Protein AF-A0A0D7AM71-F1 (afdb_monomer_lite)

pLDDT: mean 70.45, std 25.24, range [25.83, 98.56]

Structure (mmCIF, N/CA/C/O backbone):
data_AF-A0A0D7AM71-F1
#
_entry.id   AF-A0A0D7AM71-F1
#
loop_
_atom_site.group_PDB
_atom_site.id
_atom_site.type_symbol
_atom_site.label_atom_id
_atom_site.label_alt_id
_atom_site.label_comp_id
_atom_site.label_asym_id
_atom_site.label_entity_id
_atom_site.label_seq_id
_atom_site.pdbx_PDB_ins_code
_atom_site.Cartn_x
_atom_site.Cartn_y
_atom_site.Cartn_z
_atom_site.occupancy
_atom_site.B_iso_or_equiv
_atom_site.auth_seq_id
_atom_site.auth_comp_id
_atom_site.auth_asym_id
_atom_site.auth_atom_id
_atom_site.pdbx_PDB_model_num
ATOM 1 N N . MET A 1 1 ? 23.893 12.866 -11.734 1.00 45.88 1 MET A N 1
ATOM 2 C CA . MET A 1 1 ? 22.829 13.864 -11.457 1.00 45.88 1 MET A CA 1
ATOM 3 C C . MET A 1 1 ? 23.334 15.304 -11.292 1.00 45.88 1 MET A C 1
ATOM 5 O O . MET A 1 1 ? 22.646 16.195 -11.769 1.00 45.88 1 MET A O 1
ATOM 9 N N . SER A 1 2 ? 24.512 15.561 -10.697 1.00 56.38 2 SER A N 1
ATOM 10 C CA . SER A 1 2 ? 25.060 16.931 -10.528 1.00 56.38 2 SER A CA 1
ATOM 11 C C . SER A 1 2 ? 25.182 17.722 -11.848 1.00 56.38 2 SER A C 1
ATOM 13 O O . SER A 1 2 ? 24.700 18.847 -11.938 1.00 56.38 2 SER A O 1
ATOM 15 N N . PHE A 1 3 ? 25.689 17.085 -12.912 1.00 68.69 3 PHE A N 1
ATOM 16 C CA . PHE A 1 3 ? 25.849 17.704 -14.238 1.00 68.69 3 PHE A CA 1
ATOM 17 C C . PHE A 1 3 ? 24.522 18.183 -14.852 1.00 68.69 3 PHE A C 1
ATOM 19 O O . PHE A 1 3 ? 24.426 19.297 -15.355 1.00 68.69 3 PHE A O 1
ATOM 26 N N . TYR A 1 4 ? 23.470 17.367 -14.759 1.00 53.41 4 TYR A N 1
ATOM 27 C CA . TYR A 1 4 ? 22.149 17.713 -15.289 1.00 53.41 4 TYR A CA 1
ATOM 28 C C . TYR A 1 4 ? 21.504 18.859 -14.498 1.00 53.41 4 TYR A C 1
ATOM 30 O O . TYR A 1 4 ? 20.874 19.746 -15.071 1.00 53.41 4 TYR A O 1
ATOM 38 N N . ASN A 1 5 ? 21.715 18.887 -13.179 1.00 61.94 5 ASN A N 1
ATOM 39 C CA . ASN A 1 5 ? 21.209 19.968 -12.344 1.00 61.94 5 ASN A CA 1
ATOM 40 C C . ASN A 1 5 ? 21.908 21.304 -12.652 1.00 61.94 5 ASN A C 1
ATOM 42 O O . ASN A 1 5 ? 21.242 22.324 -12.802 1.00 61.94 5 ASN A O 1
ATOM 46 N N . HIS A 1 6 ? 23.235 21.291 -12.818 1.00 75.56 6 HIS A N 1
ATOM 47 C CA . HIS A 1 6 ? 24.020 22.501 -13.081 1.00 75.56 6 HIS A CA 1
ATOM 48 C C . HIS A 1 6 ? 23.915 23.022 -14.517 1.00 75.56 6 HIS A C 1
ATOM 50 O O . HIS A 1 6 ? 23.857 24.231 -14.711 1.00 75.56 6 HIS A O 1
ATOM 56 N N . HIS A 1 7 ? 23.873 22.146 -15.523 1.00 68.56 7 HIS A N 1
ATOM 57 C CA . HIS A 1 7 ? 23.941 22.583 -16.922 1.00 68.56 7 HIS A CA 1
ATOM 58 C C . HIS A 1 7 ? 22.599 22.597 -17.645 1.00 68.56 7 HIS A C 1
ATOM 60 O O . HIS A 1 7 ? 22.483 23.266 -18.666 1.00 68.56 7 HIS A O 1
ATOM 66 N N . VAL A 1 8 ? 21.585 21.893 -17.135 1.00 64.81 8 VAL A N 1
ATOM 67 C CA . VAL A 1 8 ? 20.275 21.809 -17.797 1.00 64.81 8 VAL A CA 1
ATOM 68 C C . VAL A 1 8 ? 19.188 22.447 -16.938 1.00 64.81 8 VAL A C 1
ATOM 70 O O . VAL A 1 8 ? 18.499 23.358 -17.393 1.00 64.81 8 VAL A O 1
ATOM 73 N N . LEU A 1 9 ? 19.054 22.038 -15.673 1.00 59.69 9 LEU A N 1
ATOM 74 C CA . LEU A 1 9 ? 17.962 22.527 -14.825 1.00 59.69 9 LEU A CA 1
ATOM 75 C C . LEU A 1 9 ? 18.172 23.969 -14.349 1.00 59.69 9 LEU A C 1
ATOM 77 O O . LEU A 1 9 ? 17.258 24.783 -14.482 1.00 59.69 9 LEU A O 1
ATOM 81 N N . GLN A 1 10 ? 19.355 24.306 -13.827 1.00 69.75 10 GLN A N 1
ATOM 82 C CA . GLN A 1 10 ? 19.637 25.646 -13.302 1.00 69.75 10 GLN A CA 1
ATOM 83 C C . GLN A 1 10 ? 19.592 26.779 -14.336 1.00 69.75 10 GLN A C 1
ATOM 85 O O . GLN A 1 10 ? 18.996 27.806 -14.013 1.00 69.75 10 GLN A O 1
ATOM 90 N N . PRO A 1 11 ? 20.170 26.649 -15.543 1.00 77.38 11 PRO A N 1
ATOM 91 C CA . PRO A 1 11 ? 20.173 27.757 -16.496 1.00 77.38 11 PRO A CA 1
ATOM 92 C C . PRO A 1 11 ? 18.911 27.832 -17.363 1.00 77.38 11 PRO A C 1
ATOM 94 O O . PRO A 1 11 ? 18.554 28.928 -17.788 1.00 7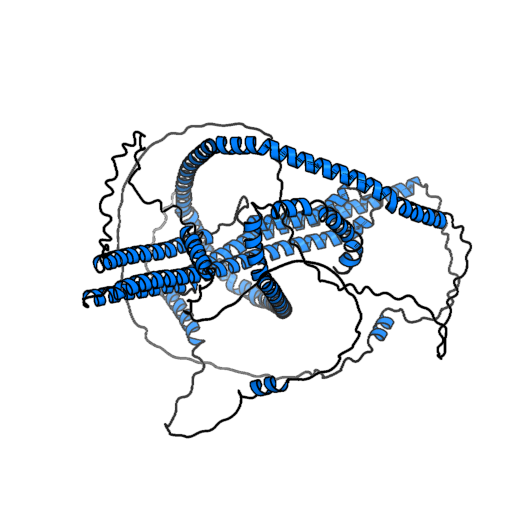7.38 11 PRO A O 1
ATOM 97 N N . TYR A 1 12 ? 18.214 26.716 -17.615 1.00 61.53 12 TYR A N 1
ATOM 98 C CA . TYR A 1 12 ? 17.137 26.698 -18.618 1.00 61.53 12 TYR A CA 1
ATOM 99 C C . TYR A 1 12 ? 15.744 26.404 -18.064 1.00 61.53 12 TYR A C 1
ATOM 101 O O . TYR A 1 12 ? 14.770 26.920 -18.601 1.00 61.53 12 TYR A O 1
ATOM 109 N N . VAL A 1 13 ? 15.619 25.605 -17.000 1.00 62.09 13 VAL A N 1
ATOM 110 C CA . VAL A 1 13 ? 14.302 25.153 -16.506 1.00 62.09 13 VAL A CA 1
ATOM 111 C C . VAL A 1 13 ? 13.853 25.950 -15.284 1.00 62.09 13 VAL A C 1
ATOM 113 O O . VAL A 1 13 ? 12.705 26.387 -15.204 1.00 62.09 13 VAL A O 1
ATOM 116 N N . LEU A 1 14 ? 14.764 26.193 -14.343 1.00 63.38 14 LEU A N 1
ATOM 117 C CA . LEU A 1 14 ? 14.470 26.917 -13.109 1.00 63.38 14 LEU A CA 1
ATOM 118 C C . LEU A 1 14 ? 14.216 28.423 -13.304 1.00 63.38 14 LEU A C 1
ATOM 120 O O . LEU A 1 14 ? 13.347 28.938 -12.602 1.00 63.38 14 LEU A O 1
ATOM 124 N N . PRO A 1 15 ? 14.877 29.156 -14.223 1.00 78.75 15 PRO A N 1
ATOM 125 C CA . PRO A 1 15 ? 14.613 30.585 -14.390 1.00 78.75 15 PRO A CA 1
ATOM 126 C C . PRO A 1 15 ? 13.215 30.893 -14.951 1.00 78.75 15 PRO A C 1
ATOM 128 O O . PRO A 1 15 ? 12.550 31.751 -14.372 1.00 78.75 15 PRO A O 1
ATOM 131 N N . PRO A 1 16 ? 12.689 30.175 -15.970 1.00 62.00 16 PRO A N 1
ATOM 132 C CA . PRO A 1 16 ? 11.300 30.334 -16.399 1.00 62.00 16 PRO A CA 1
ATOM 133 C C . PRO A 1 16 ? 10.302 30.008 -15.289 1.00 62.00 16 PRO A C 1
ATOM 135 O O . PRO A 1 16 ? 9.353 30.758 -15.092 1.00 62.00 16 PRO A O 1
ATOM 138 N N . LEU A 1 17 ? 10.546 28.948 -14.511 1.00 59.59 17 LEU A N 1
ATOM 139 C CA . LEU A 1 17 ? 9.709 28.587 -13.362 1.00 59.59 17 LEU A CA 1
ATOM 140 C C . LEU A 1 17 ? 9.731 29.660 -12.267 1.00 59.59 17 LEU A C 1
ATOM 142 O O . LEU A 1 17 ? 8.675 30.034 -11.765 1.00 59.59 17 LEU A O 1
ATOM 146 N N . ARG A 1 18 ? 10.904 30.222 -11.952 1.00 72.19 18 ARG A N 1
ATOM 147 C CA . ARG A 1 18 ? 11.033 31.350 -11.016 1.00 72.19 18 ARG A CA 1
ATOM 148 C C . ARG A 1 18 ? 10.367 32.614 -11.553 1.00 72.19 18 ARG A C 1
ATOM 150 O O . ARG A 1 18 ? 9.728 33.320 -10.785 1.00 72.19 18 ARG A O 1
ATOM 157 N N . SER A 1 19 ? 10.446 32.872 -12.857 1.00 69.06 19 SER A N 1
ATOM 158 C CA . SER A 1 19 ? 9.758 34.008 -13.481 1.00 69.06 19 SER A CA 1
ATOM 159 C C . SER A 1 19 ? 8.236 33.819 -13.518 1.00 69.06 19 SER A C 1
ATOM 161 O O . SER A 1 19 ? 7.496 34.764 -13.270 1.00 69.06 19 SER A O 1
ATOM 163 N N . ALA A 1 20 ? 7.752 32.590 -13.733 1.00 61.34 20 ALA A N 1
ATOM 164 C CA . ALA A 1 20 ? 6.335 32.251 -13.651 1.00 61.34 20 ALA A CA 1
ATOM 165 C C . ALA A 1 20 ? 5.826 32.396 -12.213 1.00 61.34 20 ALA A C 1
ATOM 167 O O . ALA A 1 20 ? 4.767 32.975 -11.998 1.00 61.34 20 ALA A O 1
ATOM 168 N N . GLN A 1 21 ? 6.612 31.967 -11.222 1.00 67.19 21 GLN A N 1
ATOM 169 C CA . GLN A 1 21 ? 6.316 32.188 -9.809 1.00 67.19 21 GLN A CA 1
ATOM 170 C C . GLN A 1 21 ? 6.269 33.689 -9.477 1.00 67.19 21 GLN A C 1
ATOM 172 O O . GLN A 1 21 ? 5.303 34.138 -8.872 1.00 67.19 21 GLN A O 1
ATOM 177 N N . GLN A 1 22 ? 7.215 34.486 -9.986 1.00 70.69 22 GLN A N 1
ATOM 178 C CA . GLN A 1 22 ? 7.233 35.950 -9.844 1.00 70.69 22 GLN A CA 1
ATOM 179 C C . GLN A 1 22 ? 6.105 36.678 -10.594 1.00 70.69 22 GLN A C 1
ATOM 181 O O . GLN A 1 22 ? 5.838 37.834 -10.288 1.00 70.69 22 GLN A O 1
ATOM 186 N N . LEU A 1 23 ? 5.436 36.043 -11.560 1.00 66.00 23 LEU A N 1
ATOM 187 C CA . LEU A 1 23 ? 4.259 36.589 -12.254 1.00 66.00 23 LEU A CA 1
ATOM 188 C C . LEU A 1 23 ? 2.951 36.187 -11.561 1.00 66.00 23 LEU A C 1
ATOM 190 O O . LEU A 1 23 ? 2.046 37.011 -11.413 1.00 66.00 23 LEU A O 1
ATOM 194 N N . VAL A 1 24 ? 2.870 34.938 -11.099 1.00 63.31 24 VAL A N 1
ATOM 195 C CA . VAL A 1 24 ? 1.713 34.377 -10.386 1.00 63.31 24 VAL A CA 1
ATOM 196 C C . VAL A 1 24 ? 1.570 35.002 -8.997 1.00 63.31 24 VAL A C 1
ATOM 198 O O . VAL A 1 24 ? 0.466 35.363 -8.592 1.00 63.31 24 VAL A O 1
ATOM 201 N N . GLU A 1 25 ? 2.676 35.189 -8.282 1.00 61.00 25 GLU A N 1
ATOM 202 C CA . GLU A 1 25 ? 2.700 35.714 -6.916 1.00 61.00 25 GLU A CA 1
ATOM 203 C C . GLU A 1 25 ? 2.120 37.141 -6.779 1.00 61.00 25 GLU A C 1
ATOM 205 O O . GLU A 1 25 ? 1.305 37.347 -5.883 1.00 61.00 25 GLU A O 1
ATOM 210 N N . PRO A 1 26 ? 2.397 38.114 -7.670 1.00 73.56 26 PRO A N 1
ATOM 211 C CA . PRO A 1 26 ? 1.779 39.439 -7.601 1.00 73.56 26 PRO A CA 1
ATOM 212 C C . PRO A 1 26 ? 0.397 39.565 -8.259 1.00 73.56 26 PRO A C 1
ATOM 214 O O . PRO A 1 26 ? -0.240 40.591 -8.056 1.00 73.56 26 PRO A O 1
ATOM 217 N N . HIS A 1 27 ? -0.094 38.588 -9.036 1.00 64.31 27 HIS A N 1
ATOM 218 C CA . HIS A 1 27 ? -1.370 38.739 -9.775 1.00 64.31 27 HIS A CA 1
ATOM 219 C C . HIS A 1 27 ? -2.462 37.745 -9.358 1.00 64.31 27 HIS A C 1
ATOM 221 O O . HIS A 1 27 ? -3.643 38.085 -9.397 1.00 64.31 27 HIS A O 1
ATOM 227 N N . VAL A 1 28 ? -2.092 36.535 -8.933 1.00 62.12 28 VAL A N 1
ATOM 228 C CA . VAL A 1 28 ? -3.039 35.471 -8.554 1.00 62.12 28 VAL A CA 1
ATOM 229 C C . VAL A 1 28 ? -3.210 35.390 -7.041 1.00 62.12 28 VAL A C 1
ATOM 231 O O . VAL A 1 28 ? -4.323 35.188 -6.557 1.00 62.12 28 VAL A O 1
ATOM 234 N N . LEU A 1 29 ? -2.132 35.588 -6.273 1.00 62.62 29 LEU A N 1
ATOM 235 C CA . LEU A 1 29 ? -2.217 35.532 -4.814 1.00 62.62 29 LEU A CA 1
ATOM 236 C C . LEU A 1 29 ? -2.937 36.729 -4.182 1.00 62.62 29 LEU A C 1
ATOM 238 O O . LEU A 1 29 ? -3.625 36.483 -3.197 1.00 62.62 29 LEU A O 1
ATOM 242 N N . PRO A 1 30 ? -2.870 37.985 -4.674 1.00 83.25 30 PRO A N 1
ATOM 243 C CA . PRO A 1 30 ? -3.572 39.081 -4.007 1.00 83.25 30 PRO A CA 1
ATOM 244 C C . PRO A 1 30 ? -5.098 38.925 -3.990 1.00 83.25 30 PRO A C 1
ATOM 246 O O . PRO A 1 30 ? -5.659 39.115 -2.917 1.00 83.25 30 PRO A O 1
ATOM 249 N N . PRO A 1 31 ? -5.786 38.499 -5.071 1.00 71.25 31 PRO A N 1
ATOM 250 C CA . PRO A 1 31 ? -7.220 38.200 -5.016 1.00 71.25 31 PRO A CA 1
ATOM 251 C C . PRO A 1 31 ? -7.567 37.073 -4.036 1.00 71.25 31 PRO A C 1
ATOM 253 O O . PRO A 1 31 ? -8.568 37.160 -3.331 1.00 71.25 31 PRO A O 1
ATOM 256 N N . ILE A 1 32 ? -6.727 36.034 -3.952 1.00 64.62 32 ILE A N 1
ATOM 257 C CA . ILE A 1 32 ? -6.919 34.923 -3.008 1.00 64.62 32 ILE A CA 1
ATOM 258 C C . ILE A 1 32 ? -6.684 35.402 -1.573 1.00 64.62 32 ILE A C 1
ATOM 260 O O . ILE A 1 32 ? -7.505 35.133 -0.705 1.00 64.62 32 ILE A O 1
ATOM 264 N N . ARG A 1 33 ? -5.624 36.178 -1.321 1.00 81.69 33 ARG A N 1
ATOM 265 C CA . ARG A 1 33 ? -5.372 36.829 -0.027 1.00 81.69 33 ARG A CA 1
ATOM 266 C C . ARG A 1 33 ? -6.529 37.752 0.339 1.00 81.69 33 ARG A C 1
ATOM 268 O O . ARG A 1 33 ? -6.992 37.715 1.466 1.00 81.69 33 ARG A O 1
ATOM 275 N N . GLN A 1 34 ? -7.069 38.512 -0.608 1.00 85.56 34 GLN A N 1
ATOM 276 C CA . GLN A 1 34 ? -8.212 39.392 -0.379 1.00 85.56 34 GLN A CA 1
ATOM 277 C C . GLN A 1 34 ? -9.501 38.609 -0.080 1.00 85.56 34 GLN A C 1
ATOM 279 O O . GLN A 1 34 ? -10.270 39.022 0.785 1.00 85.56 34 GLN A O 1
ATOM 284 N N . ALA A 1 35 ? -9.713 37.456 -0.723 1.00 77.75 35 ALA A N 1
ATOM 285 C CA . ALA A 1 35 ? -10.808 36.539 -0.404 1.00 77.75 35 ALA A CA 1
ATOM 286 C C . ALA A 1 35 ? -10.631 35.874 0.975 1.00 77.75 35 ALA A C 1
ATOM 288 O O . ALA A 1 35 ? -11.604 35.720 1.710 1.00 77.75 35 ALA A O 1
ATOM 289 N N . LEU A 1 36 ? -9.397 35.534 1.357 1.00 75.31 36 LEU A N 1
ATOM 290 C CA . LEU A 1 36 ? -9.059 34.981 2.674 1.00 75.31 36 LEU A CA 1
ATOM 291 C C . LEU A 1 36 ? -9.162 36.032 3.793 1.00 75.31 36 LEU A C 1
ATOM 293 O O . LEU A 1 36 ? -9.570 35.702 4.904 1.00 75.31 36 LEU A O 1
ATOM 297 N N . HIS A 1 37 ? -8.873 37.300 3.491 1.00 80.75 37 HIS A N 1
ATOM 298 C CA . HIS A 1 37 ? -9.068 38.445 4.387 1.00 80.75 37 HIS A CA 1
ATOM 299 C C . HIS A 1 37 ? -10.509 38.976 4.391 1.00 80.75 37 HIS A C 1
ATOM 301 O O . HIS A 1 37 ? -10.809 39.933 5.108 1.00 80.75 37 HIS A O 1
ATOM 307 N N . HIS A 1 38 ? -11.423 38.382 3.618 1.00 92.00 38 HIS A N 1
ATOM 308 C CA . HIS A 1 38 ? -12.826 38.773 3.654 1.00 92.00 38 HIS A CA 1
ATOM 309 C C . HIS A 1 38 ? -13.405 38.482 5.053 1.00 92.00 38 HIS A C 1
ATOM 311 O O . HIS A 1 38 ? -13.197 37.382 5.571 1.00 92.00 38 HIS A O 1
ATOM 317 N N . PRO A 1 39 ? -14.169 39.403 5.672 1.00 88.12 39 PRO A N 1
ATOM 318 C CA . PRO A 1 39 ? -14.622 39.274 7.063 1.00 88.12 39 PRO A CA 1
ATOM 319 C C . PRO A 1 39 ? -15.439 38.004 7.354 1.00 88.12 39 PRO A C 1
ATOM 321 O O . PRO A 1 39 ? -15.466 37.543 8.490 1.00 88.12 39 PRO A O 1
ATOM 324 N N . SER A 1 40 ? -16.066 37.397 6.341 1.00 73.94 40 SER A N 1
ATOM 325 C CA . SER A 1 40 ? -16.788 36.122 6.490 1.00 73.94 40 SER A CA 1
ATOM 326 C C . SER A 1 40 ? -15.887 34.879 6.514 1.00 73.94 40 SER A C 1
ATOM 328 O O . SER A 1 40 ? -16.313 33.835 6.997 1.00 73.94 40 SER A O 1
ATOM 330 N N . VAL A 1 41 ? -14.670 34.962 5.969 1.00 74.19 41 VAL A N 1
ATOM 331 C CA . VAL A 1 41 ? -13.726 33.836 5.827 1.00 74.19 41 VAL A CA 1
ATOM 332 C C . VAL A 1 41 ? -12.571 33.968 6.823 1.00 74.19 41 VAL A C 1
ATOM 334 O O . VAL A 1 41 ? -12.089 32.969 7.358 1.00 74.19 41 VAL A O 1
ATOM 337 N N . HIS A 1 42 ? -12.197 35.205 7.155 1.00 88.38 42 HIS A N 1
ATOM 338 C CA . HIS A 1 42 ? -11.098 35.540 8.051 1.00 88.38 42 HIS A CA 1
ATOM 339 C C . HIS A 1 42 ? -11.092 34.791 9.403 1.00 88.38 42 HIS A C 1
ATOM 341 O O . HIS A 1 42 ? -10.029 34.268 9.746 1.00 88.38 42 HIS A O 1
ATOM 347 N N . PRO A 1 43 ? -12.203 34.643 10.161 1.00 84.94 43 PRO A N 1
ATOM 348 C CA . PRO A 1 43 ? -12.162 33.934 11.447 1.00 84.94 43 PRO A CA 1
ATOM 349 C C . PRO A 1 43 ? -11.856 32.434 11.309 1.00 84.94 43 PRO A C 1
ATOM 351 O O . PRO A 1 43 ? -11.303 31.829 12.226 1.00 84.94 43 PRO A O 1
ATOM 354 N N . TYR A 1 44 ? -12.174 31.821 10.165 1.00 77.31 44 TYR A N 1
ATOM 355 C CA . TYR A 1 44 ? -11.828 30.425 9.886 1.00 77.31 44 TYR A CA 1
ATOM 356 C C . TYR A 1 44 ? -10.362 30.283 9.470 1.00 77.31 44 TYR A C 1
ATOM 358 O O . TYR A 1 44 ? -9.687 29.352 9.906 1.00 77.31 44 TYR A O 1
ATOM 366 N N . VAL A 1 45 ? -9.852 31.242 8.690 1.00 81.94 45 VAL A N 1
ATOM 367 C CA . VAL A 1 45 ? -8.438 31.302 8.289 1.00 81.94 45 VAL A CA 1
ATOM 368 C C . VAL A 1 45 ? -7.545 31.534 9.501 1.00 81.94 45 VAL A C 1
ATOM 370 O O . VAL A 1 45 ? -6.559 30.832 9.660 1.00 81.94 45 VAL A O 1
ATOM 373 N N . GLN A 1 46 ? -7.933 32.426 10.412 1.00 86.06 46 GLN A N 1
ATOM 374 C CA . GLN A 1 46 ? -7.166 32.712 11.624 1.00 86.06 46 GLN A CA 1
ATOM 375 C C . GLN A 1 46 ? -7.070 31.485 12.547 1.00 86.06 46 GLN A C 1
ATOM 377 O O . GLN A 1 46 ? -6.008 31.202 13.098 1.00 86.06 46 GLN A O 1
ATOM 382 N N . LYS A 1 47 ? -8.155 30.705 12.674 1.00 79.94 47 LYS A N 1
ATOM 383 C CA . LYS A 1 47 ? -8.134 29.425 13.402 1.00 79.94 47 LYS A CA 1
ATOM 384 C C . LYS A 1 47 ? -7.204 28.408 12.736 1.00 79.94 47 LYS A C 1
ATOM 386 O O . LYS A 1 47 ? -6.462 27.722 13.432 1.00 79.94 47 LYS A O 1
ATOM 391 N N . ALA A 1 48 ? -7.222 28.325 11.405 1.00 72.25 48 ALA A N 1
ATOM 392 C CA . ALA A 1 48 ? -6.332 27.442 10.659 1.00 72.25 48 ALA A CA 1
ATOM 393 C C . ALA A 1 48 ? -4.859 27.875 10.778 1.00 72.25 48 ALA A C 1
ATOM 395 O O . ALA A 1 48 ? -4.004 27.033 11.034 1.00 72.25 48 ALA A O 1
ATOM 396 N N . GLU A 1 49 ? -4.562 29.171 10.674 1.00 82.00 49 GLU A N 1
ATOM 397 C CA . GLU A 1 49 ? -3.210 29.722 10.818 1.00 82.00 49 GLU A CA 1
ATOM 398 C C . GLU A 1 49 ? -2.633 29.484 12.214 1.00 82.00 49 GLU A C 1
ATOM 400 O O . GLU A 1 49 ? -1.472 29.101 12.314 1.00 82.00 49 GLU A O 1
ATOM 405 N N . MET A 1 50 ? -3.423 29.623 13.288 1.00 84.62 50 MET A N 1
ATOM 406 C CA . MET A 1 50 ? -2.955 29.303 14.646 1.00 84.62 50 MET A CA 1
ATOM 407 C C . MET A 1 50 ? -2.561 27.828 14.788 1.00 84.62 50 MET A C 1
ATOM 409 O O . MET A 1 50 ? -1.529 27.518 15.383 1.00 84.62 50 MET A O 1
ATOM 413 N N . VAL A 1 51 ? -3.357 26.916 14.221 1.00 76.38 51 VAL A N 1
ATOM 414 C CA . VAL A 1 51 ? -3.051 25.477 14.239 1.00 76.38 51 VAL A CA 1
ATOM 415 C C . VAL A 1 51 ? -1.808 25.184 13.403 1.00 76.38 51 VAL A C 1
ATOM 417 O O . VAL A 1 51 ? -0.931 24.452 13.856 1.00 76.38 51 VAL A O 1
ATOM 420 N N . VAL A 1 52 ? -1.693 25.783 12.216 1.00 77.94 52 VAL A N 1
ATOM 421 C CA . VAL A 1 52 ? -0.523 25.614 11.346 1.00 77.94 52 VAL A CA 1
ATOM 422 C C . VAL A 1 52 ? 0.738 26.133 12.034 1.00 77.94 52 VAL A C 1
ATOM 424 O O . VAL A 1 52 ? 1.694 25.374 12.150 1.00 77.94 52 VAL A O 1
ATOM 427 N N . HIS A 1 53 ? 0.729 27.347 12.590 1.00 86.56 53 HIS A N 1
ATOM 428 C CA . HIS A 1 53 ? 1.881 27.906 13.306 1.00 86.56 53 HIS A CA 1
ATOM 429 C C . HIS A 1 53 ? 2.296 27.073 14.522 1.00 86.56 53 HIS A C 1
ATOM 431 O O . HIS A 1 53 ? 3.485 26.983 14.829 1.00 86.56 53 HIS A O 1
ATOM 437 N N . HIS A 1 54 ? 1.333 26.460 15.216 1.00 83.75 54 HIS A N 1
ATOM 438 C CA . HIS A 1 54 ? 1.630 25.597 16.353 1.00 83.75 54 HIS A CA 1
ATOM 439 C C . HIS A 1 54 ? 2.222 24.249 15.918 1.00 83.75 54 HIS A C 1
ATOM 441 O O . HIS A 1 54 ? 3.117 23.737 16.579 1.00 83.75 54 HIS A O 1
ATOM 447 N N . VAL A 1 55 ? 1.756 23.675 14.802 1.00 69.69 55 VAL A N 1
ATOM 448 C CA . VAL A 1 55 ? 2.110 22.313 14.358 1.00 69.69 55 VAL A CA 1
ATOM 449 C C . VAL A 1 55 ? 3.342 22.280 13.441 1.00 69.69 55 VAL A C 1
ATOM 451 O O . VAL A 1 55 ? 4.122 21.325 13.490 1.00 69.69 55 VAL A O 1
ATOM 454 N N . GLU A 1 56 ? 3.560 23.321 12.638 1.00 84.00 56 GLU A N 1
ATOM 455 C CA . GLU A 1 56 ? 4.647 23.425 11.658 1.00 84.00 56 GLU A CA 1
ATOM 456 C C . GLU A 1 56 ? 6.045 23.099 12.223 1.00 84.00 56 GLU A C 1
ATOM 458 O O . GLU A 1 56 ? 6.709 22.228 11.649 1.00 84.00 56 GLU A O 1
ATOM 463 N N . PRO A 1 57 ? 6.514 23.672 13.354 1.00 84.44 57 PRO A N 1
ATOM 464 C CA . PRO A 1 57 ? 7.862 23.384 13.847 1.00 84.44 57 PRO A CA 1
ATOM 465 C C . PRO A 1 57 ? 8.049 21.919 14.267 1.00 84.44 57 PRO A C 1
ATOM 467 O O . PRO A 1 57 ? 9.156 21.387 14.153 1.00 84.44 57 PRO A O 1
ATOM 470 N N . TYR A 1 58 ? 6.988 21.240 14.713 1.00 76.44 58 TYR A N 1
ATOM 471 C CA . TYR A 1 58 ? 7.046 19.832 15.113 1.00 76.44 58 TYR A CA 1
ATOM 472 C C . TYR A 1 58 ? 7.057 18.899 13.905 1.00 76.44 58 TYR A C 1
ATOM 474 O O . TYR A 1 58 ? 7.836 17.946 13.877 1.00 76.44 58 TYR A O 1
ATOM 482 N N . VAL A 1 59 ? 6.251 19.201 12.884 1.00 68.44 59 VAL A N 1
ATOM 483 C CA . VAL A 1 59 ? 6.221 18.426 11.636 1.00 68.44 59 VAL A CA 1
ATOM 484 C C . VAL A 1 59 ? 7.540 18.575 10.884 1.00 68.44 59 VAL A C 1
ATOM 486 O O . VAL A 1 59 ? 8.134 17.569 10.498 1.00 68.44 59 VAL A O 1
ATOM 489 N N . VAL A 1 60 ? 8.056 19.801 10.742 1.00 83.06 60 VAL A N 1
ATOM 490 C CA . VAL A 1 60 ? 9.345 20.050 10.076 1.00 83.06 60 VAL A CA 1
ATOM 491 C C . VAL A 1 60 ? 10.483 19.345 10.819 1.00 83.06 60 VAL A C 1
ATOM 493 O O . VAL A 1 60 ? 11.297 18.664 10.193 1.00 83.06 60 VAL A O 1
ATOM 496 N N . ARG A 1 61 ? 10.516 19.420 12.158 1.00 80.75 61 ARG A N 1
ATOM 497 C CA . ARG A 1 61 ? 11.531 18.725 12.965 1.00 80.75 61 ARG A CA 1
ATOM 498 C C . ARG A 1 61 ? 11.405 17.200 12.866 1.00 80.75 61 ARG A C 1
ATOM 500 O O . ARG A 1 61 ? 12.425 16.528 12.740 1.00 80.75 61 ARG A O 1
ATOM 507 N N . GLY A 1 62 ? 10.187 16.658 12.864 1.00 73.75 62 GLY A N 1
ATOM 508 C CA . GLY A 1 62 ? 9.936 15.222 12.707 1.00 73.75 62 GLY A CA 1
ATOM 509 C C . GLY A 1 62 ? 10.355 14.683 11.336 1.00 73.75 62 GLY A C 1
ATOM 510 O O . GLY A 1 62 ? 10.985 13.627 11.245 1.00 73.75 62 GLY A O 1
ATOM 511 N N . VAL A 1 63 ? 10.076 15.428 10.263 1.00 69.69 63 VAL A N 1
ATOM 512 C CA . VAL A 1 63 ? 10.475 15.054 8.897 1.00 69.69 63 VAL A CA 1
ATOM 513 C C . VAL A 1 63 ? 11.995 15.116 8.726 1.00 69.69 63 VAL A C 1
ATOM 515 O O . VAL A 1 63 ? 12.575 14.193 8.158 1.00 69.69 63 VAL A O 1
ATOM 518 N N . LEU A 1 64 ? 12.663 16.149 9.251 1.00 84.00 64 LEU A N 1
ATOM 519 C CA . LEU A 1 64 ? 14.127 16.244 9.185 1.00 84.00 64 LEU A CA 1
ATOM 520 C C . LEU A 1 64 ? 14.806 15.104 9.957 1.00 84.00 64 LEU A C 1
ATOM 522 O O . LEU A 1 64 ? 15.683 14.435 9.413 1.00 84.00 64 LEU A O 1
ATOM 526 N N . TYR A 1 65 ? 14.350 14.818 11.180 1.00 83.06 65 TYR A N 1
ATOM 527 C CA . TYR A 1 65 ? 14.951 13.781 12.024 1.00 83.06 65 TYR A CA 1
ATOM 528 C C . TYR A 1 65 ? 14.745 12.369 11.456 1.00 83.06 65 TYR A C 1
ATOM 530 O O . TYR A 1 65 ? 15.666 11.552 11.430 1.00 83.06 65 TYR A O 1
ATOM 538 N N . SER A 1 66 ? 13.538 12.080 10.958 1.00 63.88 66 SER A N 1
ATOM 539 C CA . SER A 1 66 ? 13.229 10.777 10.356 1.00 63.88 66 SER A CA 1
ATOM 540 C C . SER A 1 66 ? 13.989 10.542 9.052 1.00 63.88 66 SER A C 1
ATOM 542 O O . SER A 1 66 ? 14.424 9.417 8.801 1.00 63.88 66 SER A O 1
ATOM 544 N N . ARG A 1 67 ? 14.208 11.592 8.252 1.00 76.75 67 ARG A N 1
ATOM 545 C CA . ARG A 1 67 ? 14.986 11.510 7.014 1.00 76.75 67 ARG A CA 1
ATOM 546 C C . ARG A 1 67 ? 16.461 11.220 7.281 1.00 76.75 67 ARG A C 1
ATOM 548 O O . ARG A 1 67 ? 16.990 10.273 6.710 1.00 76.75 67 ARG A O 1
ATOM 555 N N . GLU A 1 68 ? 17.102 11.957 8.187 1.00 84.44 68 GLU A N 1
ATOM 556 C CA . GLU A 1 68 ? 18.514 11.722 8.531 1.00 84.44 68 GLU A CA 1
ATOM 557 C C . GLU A 1 68 ? 18.745 10.330 9.129 1.00 84.44 68 GLU A C 1
ATOM 559 O O . GLU A 1 68 ? 19.737 9.665 8.816 1.00 84.44 68 GLU A O 1
ATOM 564 N N . PHE A 1 69 ? 17.815 9.860 9.964 1.00 81.38 69 PHE A N 1
ATOM 565 C CA . PHE A 1 69 ? 17.878 8.518 10.528 1.00 81.38 69 PHE A CA 1
ATOM 566 C C . PHE A 1 69 ? 17.716 7.439 9.449 1.00 81.38 69 PHE A C 1
ATOM 568 O O . PHE A 1 69 ? 18.511 6.499 9.396 1.00 81.38 69 PHE A O 1
ATOM 575 N N . ALA A 1 70 ? 16.730 7.585 8.558 1.00 68.88 70 ALA A N 1
ATOM 576 C CA . ALA A 1 70 ? 16.503 6.648 7.460 1.00 68.88 70 ALA A CA 1
ATOM 577 C C . ALA A 1 70 ? 17.701 6.584 6.499 1.00 68.88 70 ALA A C 1
ATOM 579 O O . ALA A 1 70 ? 18.131 5.487 6.135 1.00 68.88 70 ALA A O 1
ATOM 580 N N . ASP A 1 71 ? 18.279 7.735 6.147 1.00 82.94 71 ASP A N 1
ATOM 581 C CA . ASP A 1 71 ? 19.447 7.816 5.269 1.00 82.94 71 ASP A CA 1
ATOM 582 C C . ASP A 1 71 ? 20.683 7.176 5.925 1.00 82.94 71 ASP A C 1
ATOM 584 O O . ASP A 1 71 ? 21.421 6.438 5.268 1.00 82.94 71 ASP A O 1
ATOM 588 N N . ARG A 1 72 ? 20.875 7.358 7.240 1.00 86.62 72 ARG A N 1
ATOM 589 C CA . ARG A 1 72 ? 21.984 6.738 7.984 1.00 86.62 72 ARG A CA 1
ATOM 590 C C . ARG A 1 72 ? 21.829 5.220 8.104 1.00 86.62 72 ARG A C 1
ATOM 592 O O . ARG A 1 72 ? 22.796 4.495 7.885 1.00 86.62 72 ARG A O 1
ATOM 599 N N . VAL A 1 73 ? 20.627 4.728 8.412 1.00 78.56 73 VAL A N 1
ATOM 600 C CA . VAL A 1 73 ? 20.349 3.281 8.479 1.00 78.56 73 VAL A CA 1
ATOM 601 C C . VAL A 1 73 ? 20.556 2.633 7.115 1.00 78.56 73 VAL A C 1
ATOM 603 O O . VAL A 1 73 ? 21.173 1.570 7.025 1.00 78.56 73 VAL A O 1
ATOM 606 N N . ARG A 1 74 ? 20.089 3.278 6.042 1.00 73.12 74 ARG A N 1
ATOM 607 C CA . ARG A 1 74 ? 20.277 2.786 4.678 1.00 73.12 74 ARG A CA 1
ATOM 608 C C . ARG A 1 74 ? 21.755 2.738 4.298 1.00 73.12 74 ARG A C 1
ATOM 610 O O . ARG A 1 74 ? 22.233 1.679 3.909 1.00 73.12 74 ARG A O 1
ATOM 617 N N . TYR A 1 75 ? 22.482 3.838 4.492 1.00 90.44 75 TYR A N 1
ATOM 618 C CA . TYR A 1 75 ? 23.909 3.926 4.178 1.00 90.44 75 TYR A CA 1
ATOM 619 C C . TYR A 1 75 ? 24.737 2.847 4.892 1.00 90.44 75 TYR A C 1
ATOM 621 O O . TYR A 1 75 ? 25.640 2.263 4.298 1.00 90.44 75 TYR A O 1
ATOM 629 N N . VAL A 1 76 ? 24.407 2.550 6.155 1.00 89.81 76 VAL A N 1
ATOM 630 C CA . VAL A 1 76 ? 25.129 1.544 6.944 1.00 89.81 76 VAL A CA 1
ATOM 631 C C . VAL A 1 76 ? 24.728 0.116 6.571 1.00 89.81 76 VAL A C 1
ATOM 633 O O . VAL A 1 76 ? 25.594 -0.748 6.551 1.00 89.81 76 VAL A O 1
ATOM 636 N N . SER A 1 77 ? 23.455 -0.167 6.281 1.00 70.88 77 SER A N 1
ATOM 637 C CA . SER A 1 77 ? 22.969 -1.552 6.110 1.00 70.88 77 SER A CA 1
ATOM 638 C C . SER A 1 77 ? 23.041 -2.087 4.676 1.00 70.88 77 SER A C 1
ATOM 640 O O . SER A 1 77 ? 23.275 -3.281 4.482 1.00 70.88 77 SER A O 1
ATOM 642 N N . GLU A 1 78 ? 22.886 -1.224 3.670 1.00 80.06 78 GLU A N 1
ATOM 643 C CA . GLU A 1 78 ? 22.821 -1.599 2.251 1.00 80.06 78 GLU A CA 1
ATOM 644 C C . GLU A 1 78 ? 24.032 -2.433 1.767 1.00 80.06 78 GLU A C 1
ATOM 646 O O . GLU A 1 78 ? 23.804 -3.497 1.184 1.00 80.06 78 GLU A O 1
ATOM 651 N N . PRO A 1 79 ? 25.304 -2.085 2.061 1.00 84.62 79 PRO A N 1
ATOM 652 C CA . PRO A 1 79 ? 26.439 -2.881 1.583 1.00 84.62 79 PRO A CA 1
ATOM 653 C C . PRO A 1 79 ? 26.552 -4.259 2.256 1.00 84.62 79 PRO A C 1
ATOM 655 O O . PRO A 1 79 ? 27.019 -5.209 1.627 1.00 84.62 79 PRO A O 1
ATOM 658 N N . TYR A 1 80 ? 26.111 -4.405 3.511 1.00 83.31 80 TYR A N 1
ATOM 659 C CA . TYR A 1 80 ? 26.168 -5.690 4.220 1.00 83.31 80 TYR A CA 1
ATOM 660 C C . TYR A 1 80 ? 25.082 -6.648 3.743 1.00 83.31 80 TYR A C 1
ATOM 662 O O . TYR A 1 80 ? 25.356 -7.831 3.550 1.00 83.31 80 TYR A O 1
ATOM 670 N N . ILE A 1 81 ? 23.869 -6.139 3.511 1.00 72.75 81 ILE A N 1
ATOM 671 C CA . ILE A 1 81 ? 22.740 -6.947 3.036 1.00 72.75 81 ILE A CA 1
ATOM 672 C C . ILE A 1 81 ? 23.019 -7.476 1.627 1.00 72.75 81 ILE A C 1
ATOM 674 O O . ILE A 1 81 ? 22.801 -8.658 1.369 1.00 72.75 81 ILE A O 1
ATOM 678 N N . LEU A 1 82 ? 23.548 -6.633 0.733 1.00 79.56 82 LEU A N 1
A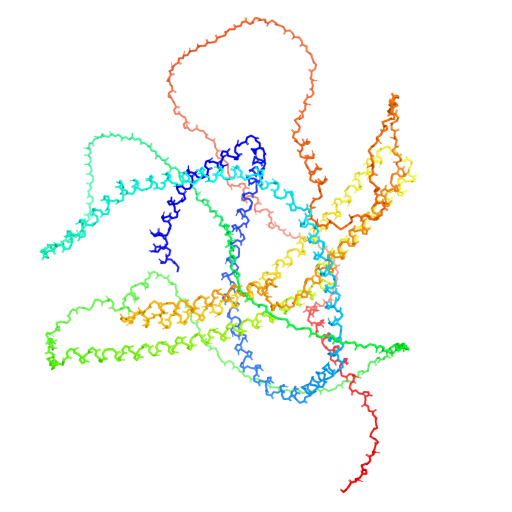TOM 679 C CA . LEU A 1 82 ? 23.884 -7.050 -0.631 1.00 79.56 82 LEU A CA 1
ATOM 680 C C . LEU A 1 82 ? 24.994 -8.108 -0.636 1.00 79.56 82 LEU A C 1
ATOM 682 O O . LEU A 1 82 ? 24.839 -9.158 -1.254 1.00 79.56 82 LEU A O 1
ATOM 686 N N . ARG A 1 83 ? 26.062 -7.898 0.141 1.00 85.19 83 ARG A N 1
ATOM 687 C CA . ARG A 1 83 ? 27.189 -8.840 0.205 1.00 85.19 83 ARG A CA 1
ATOM 688 C C . ARG A 1 83 ? 26.817 -10.179 0.848 1.00 85.19 83 ARG A C 1
ATOM 690 O O . ARG A 1 83 ? 27.284 -11.223 0.392 1.00 85.19 83 ARG A O 1
ATOM 697 N N . ALA A 1 84 ? 25.979 -10.162 1.886 1.00 77.12 84 ALA A N 1
ATOM 698 C CA . ALA A 1 84 ? 25.463 -11.376 2.520 1.00 77.12 84 ALA A CA 1
ATOM 699 C C . ALA A 1 84 ? 24.501 -12.137 1.594 1.00 77.12 84 ALA A C 1
ATOM 701 O O . ALA A 1 84 ? 24.537 -13.364 1.546 1.00 77.12 84 ALA A O 1
ATOM 702 N N . GLY A 1 85 ? 23.676 -11.419 0.827 1.00 80.56 85 GLY A N 1
ATOM 703 C CA . GLY A 1 85 ? 22.777 -12.013 -0.160 1.00 80.56 85 GLY A CA 1
ATOM 704 C C . GLY A 1 85 ? 23.524 -12.709 -1.298 1.00 80.56 85 GLY A C 1
ATOM 705 O O . GLY A 1 85 ? 23.208 -13.852 -1.617 1.00 80.56 85 GLY A O 1
ATOM 706 N N . GLU A 1 86 ? 24.543 -12.058 -1.866 1.00 83.94 86 GLU A N 1
ATOM 707 C CA . GLU A 1 86 ? 25.368 -12.624 -2.944 1.00 83.94 86 GLU A CA 1
ATOM 708 C C . GLU A 1 86 ? 26.126 -13.876 -2.484 1.00 83.94 86 GLU A C 1
ATOM 710 O O . GLU A 1 86 ? 26.055 -14.919 -3.130 1.00 83.94 86 GLU A O 1
ATOM 715 N N . THR A 1 87 ? 26.770 -13.820 -1.314 1.00 85.25 87 THR A N 1
ATOM 716 C CA . THR A 1 87 ? 27.485 -14.987 -0.765 1.00 85.25 87 THR A CA 1
ATOM 717 C C . THR A 1 87 ? 26.547 -16.134 -0.396 1.00 85.25 87 THR A C 1
ATOM 719 O O . THR A 1 87 ? 26.873 -17.291 -0.657 1.00 85.25 87 THR A O 1
ATOM 722 N N . ALA A 1 88 ? 25.368 -15.852 0.163 1.00 75.75 88 ALA A N 1
ATOM 723 C CA . ALA A 1 88 ? 24.383 -16.887 0.461 1.00 75.75 88 ALA A CA 1
ATOM 724 C C . ALA A 1 88 ? 23.824 -17.535 -0.816 1.00 75.75 88 ALA A C 1
ATOM 726 O O . ALA A 1 88 ? 23.684 -18.757 -0.864 1.00 75.75 88 ALA A O 1
ATOM 727 N N . ALA A 1 89 ? 23.538 -16.742 -1.853 1.00 77.44 89 ALA A N 1
ATOM 728 C CA . ALA A 1 89 ? 23.045 -17.244 -3.133 1.00 77.44 89 ALA A CA 1
ATOM 729 C C . ALA A 1 89 ? 24.079 -18.141 -3.829 1.00 77.44 89 ALA A C 1
ATOM 731 O O . ALA A 1 89 ? 23.726 -19.235 -4.279 1.00 77.44 89 ALA A O 1
ATOM 732 N N . ASP A 1 90 ? 25.351 -17.731 -3.842 1.00 86.62 90 ASP A N 1
ATOM 733 C CA . ASP A 1 90 ? 26.441 -18.532 -4.401 1.00 86.62 90 ASP A CA 1
ATOM 734 C C . ASP A 1 90 ? 26.603 -19.855 -3.647 1.00 86.62 90 ASP A C 1
ATOM 736 O O . ASP A 1 90 ? 26.658 -20.916 -4.270 1.00 86.62 90 ASP A O 1
ATOM 740 N N . LEU A 1 91 ? 26.596 -19.831 -2.309 1.00 85.25 91 LEU A N 1
ATOM 741 C CA . LEU A 1 91 ? 26.691 -21.051 -1.502 1.00 85.25 91 LEU A CA 1
ATOM 742 C C . LEU A 1 91 ? 25.504 -21.994 -1.740 1.00 85.25 91 LEU A C 1
ATOM 744 O O . LEU A 1 91 ? 25.687 -23.208 -1.880 1.00 85.25 91 LEU A O 1
ATOM 748 N N . LEU A 1 92 ? 24.290 -21.450 -1.834 1.00 81.69 92 LEU A N 1
ATOM 749 C CA . LEU A 1 92 ? 23.094 -22.246 -2.086 1.00 81.69 92 LEU A CA 1
ATOM 750 C C . LEU A 1 92 ? 23.155 -22.896 -3.475 1.00 81.69 92 LEU A C 1
ATOM 752 O O . LEU A 1 92 ? 22.871 -24.087 -3.620 1.00 81.69 92 LEU A O 1
ATOM 756 N N . HIS A 1 93 ? 23.568 -22.138 -4.493 1.00 88.12 93 HIS A N 1
ATOM 757 C CA . HIS A 1 93 ? 23.620 -22.624 -5.866 1.00 88.12 93 HIS A CA 1
ATOM 758 C C . HIS A 1 93 ? 24.764 -23.618 -6.102 1.00 88.12 93 HIS A C 1
ATOM 760 O O . HIS A 1 93 ? 24.582 -24.580 -6.846 1.00 88.12 93 HIS A O 1
ATOM 766 N N . HIS A 1 94 ? 25.917 -23.434 -5.451 1.00 90.06 94 HIS A N 1
ATOM 767 C CA . HIS A 1 94 ? 27.066 -24.325 -5.629 1.00 90.06 94 HIS A CA 1
ATOM 768 C C . HIS A 1 94 ? 26.966 -25.620 -4.818 1.00 90.06 94 HIS A C 1
ATOM 770 O O . HIS A 1 94 ? 27.359 -26.675 -5.312 1.00 90.06 94 HIS A O 1
ATOM 776 N N . TYR A 1 95 ? 26.444 -25.567 -3.589 1.00 88.50 95 TYR A N 1
ATOM 777 C CA . TYR A 1 95 ? 26.471 -26.725 -2.687 1.00 88.50 95 TYR A CA 1
ATOM 778 C C . TYR A 1 95 ? 25.108 -27.391 -2.529 1.00 88.50 95 TYR A C 1
ATOM 780 O O . TYR A 1 95 ? 25.005 -28.615 -2.609 1.00 88.50 95 TYR A O 1
ATOM 788 N N . VAL A 1 96 ? 24.049 -26.604 -2.335 1.00 81.75 96 VAL A N 1
ATOM 789 C CA . VAL A 1 96 ? 22.734 -27.141 -1.959 1.00 81.75 96 VAL A CA 1
ATOM 790 C C . VAL A 1 96 ? 21.958 -27.607 -3.185 1.00 81.75 96 VAL A C 1
ATOM 792 O O . VAL A 1 96 ? 21.410 -28.708 -3.182 1.00 81.75 96 VAL A O 1
ATOM 795 N N . VAL A 1 97 ? 21.939 -26.814 -4.260 1.00 83.94 97 VAL A N 1
ATOM 796 C CA . VAL A 1 97 ? 21.170 -27.143 -5.472 1.00 83.94 97 VAL A CA 1
ATOM 797 C C . VAL A 1 97 ? 21.628 -28.461 -6.115 1.00 83.94 97 VAL A C 1
ATOM 799 O O . VAL A 1 97 ? 20.764 -29.299 -6.385 1.00 83.94 97 VAL A O 1
ATOM 802 N N . PRO A 1 98 ? 22.933 -28.737 -6.315 1.00 92.25 98 PRO A N 1
ATOM 803 C CA . PRO A 1 98 ? 23.362 -30.005 -6.900 1.00 92.25 98 PRO A CA 1
ATOM 804 C C . PRO A 1 98 ? 23.019 -31.204 -6.015 1.00 92.25 98 PRO A C 1
ATOM 806 O O . PRO A 1 98 ? 22.585 -32.237 -6.526 1.00 92.25 98 PRO A O 1
ATOM 809 N N . GLN A 1 99 ? 23.150 -31.070 -4.690 1.00 86.06 99 GLN A N 1
ATOM 810 C CA . GLN A 1 99 ? 22.795 -32.137 -3.751 1.00 86.06 99 GLN A CA 1
ATOM 811 C C . GLN A 1 99 ? 21.287 -32.389 -3.725 1.00 86.06 99 GLN A C 1
ATOM 813 O O . GLN A 1 99 ? 20.852 -33.538 -3.777 1.00 86.06 99 GLN A O 1
ATOM 818 N N . TYR A 1 100 ? 20.478 -31.331 -3.734 1.00 88.12 100 TYR A N 1
ATOM 819 C CA . TYR A 1 100 ? 19.028 -31.441 -3.819 1.00 88.12 100 TYR A CA 1
ATOM 820 C C . TYR A 1 100 ? 18.592 -32.140 -5.112 1.00 88.12 100 TYR A C 1
ATOM 822 O O . TYR A 1 100 ? 17.802 -33.083 -5.074 1.00 88.12 100 TYR A O 1
ATOM 830 N N . VAL A 1 101 ? 19.145 -31.733 -6.258 1.00 90.12 101 VAL A N 1
ATOM 831 C CA . VAL A 1 101 ? 18.818 -32.332 -7.561 1.00 90.12 101 VAL A CA 1
ATOM 832 C C . VAL A 1 101 ? 19.275 -33.787 -7.646 1.00 90.12 101 VAL A C 1
ATOM 834 O O . VAL A 1 101 ? 18.569 -34.608 -8.225 1.00 90.12 101 VAL A O 1
ATOM 837 N N . THR A 1 102 ? 20.428 -34.120 -7.066 1.00 93.00 102 THR A N 1
ATOM 838 C CA . THR A 1 102 ? 20.990 -35.475 -7.157 1.00 93.00 102 THR A CA 1
ATOM 839 C C . THR A 1 102 ? 20.305 -36.442 -6.198 1.00 93.00 102 THR A C 1
ATOM 841 O O . THR A 1 102 ? 19.978 -37.560 -6.589 1.00 93.00 102 THR A O 1
ATOM 844 N N . PHE A 1 103 ? 20.077 -36.029 -4.951 1.00 90.31 103 PHE A N 1
ATOM 845 C CA . PHE A 1 103 ? 19.634 -36.937 -3.895 1.00 90.31 103 PHE A CA 1
ATOM 846 C C . PHE A 1 103 ? 18.157 -36.786 -3.561 1.00 90.31 103 PHE A C 1
ATOM 848 O O . PHE A 1 103 ? 17.486 -37.784 -3.345 1.00 90.31 103 PHE A O 1
ATOM 855 N N . VAL A 1 104 ? 17.615 -35.570 -3.540 1.00 85.06 104 VAL A N 1
ATOM 856 C CA . VAL A 1 104 ? 16.260 -35.331 -3.015 1.00 85.06 104 VAL A CA 1
ATOM 857 C C . VAL A 1 104 ? 15.213 -35.391 -4.126 1.00 85.06 104 VAL A C 1
ATOM 859 O O . VAL A 1 104 ? 14.171 -36.033 -3.976 1.00 85.06 104 VAL A O 1
ATOM 862 N N . ARG A 1 105 ? 15.506 -34.781 -5.279 1.00 87.62 105 ARG A N 1
ATOM 863 C CA . ARG A 1 105 ? 14.581 -34.693 -6.414 1.00 87.62 105 ARG A CA 1
ATOM 864 C C . ARG A 1 105 ? 14.107 -36.056 -6.938 1.00 87.62 105 ARG A C 1
ATOM 866 O O . ARG A 1 105 ? 12.902 -36.198 -7.112 1.00 87.62 105 ARG A O 1
ATOM 873 N N . PRO A 1 106 ? 14.955 -37.089 -7.114 1.00 94.56 106 PRO A N 1
ATOM 874 C CA . PRO A 1 106 ? 14.477 -38.385 -7.599 1.00 94.56 106 PRO A CA 1
ATOM 875 C C . PRO A 1 106 ? 13.496 -39.059 -6.630 1.00 94.56 106 PRO A C 1
ATOM 877 O O . PRO A 1 106 ? 12.575 -39.752 -7.060 1.00 94.56 106 PRO A O 1
ATOM 880 N N . HIS A 1 107 ? 13.665 -38.851 -5.320 1.00 85.00 107 HIS A N 1
ATOM 881 C CA . HIS A 1 107 ? 12.750 -39.389 -4.313 1.00 85.00 107 HIS A CA 1
ATOM 882 C C . HIS A 1 107 ? 11.426 -38.621 -4.272 1.00 85.00 107 HIS A C 1
ATOM 884 O O . HIS A 1 107 ? 10.370 -39.251 -4.181 1.00 85.00 107 HIS A O 1
ATOM 890 N N . LEU A 1 108 ? 11.464 -37.293 -4.415 1.00 83.50 108 LEU A N 1
ATOM 891 C CA . LEU A 1 108 ? 10.267 -36.467 -4.606 1.00 83.50 108 LEU A CA 1
ATOM 892 C C . LEU A 1 108 ? 9.495 -36.888 -5.861 1.00 83.50 108 LEU A C 1
ATOM 894 O O . LEU A 1 108 ? 8.298 -37.161 -5.779 1.00 83.50 108 LEU A O 1
ATOM 898 N N . ASP A 1 109 ? 10.183 -37.025 -6.993 1.00 88.50 109 ASP A N 1
ATOM 899 C CA . ASP A 1 109 ? 9.572 -37.398 -8.271 1.00 88.50 109 ASP A CA 1
ATOM 900 C C . ASP A 1 109 ? 8.971 -38.810 -8.225 1.00 88.50 109 ASP A C 1
ATOM 902 O O . ASP A 1 109 ? 7.910 -39.064 -8.793 1.00 88.50 109 ASP A O 1
ATOM 906 N N . LYS A 1 110 ? 9.605 -39.737 -7.501 1.00 92.56 110 LYS A N 1
ATOM 907 C CA . LYS A 1 110 ? 9.115 -41.113 -7.375 1.00 92.56 110 LYS A CA 1
ATOM 908 C C . LYS A 1 110 ? 7.936 -41.258 -6.412 1.00 92.56 110 LYS A C 1
ATOM 910 O O . LYS A 1 110 ? 7.046 -42.063 -6.675 1.00 92.56 110 LYS A O 1
ATOM 915 N N . HIS A 1 111 ? 7.948 -40.553 -5.282 1.00 89.25 111 HIS A N 1
ATOM 916 C CA . HIS A 1 111 ? 7.005 -40.811 -4.187 1.00 89.25 111 HIS A CA 1
ATOM 917 C C . HIS A 1 111 ? 5.968 -39.709 -3.998 1.00 89.25 111 HIS A C 1
ATOM 919 O O . HIS A 1 111 ? 4.818 -40.007 -3.691 1.00 89.25 111 HIS A O 1
ATOM 925 N N . VAL A 1 112 ? 6.348 -38.449 -4.195 1.00 83.81 112 VAL A N 1
ATOM 926 C CA . VAL A 1 112 ? 5.487 -37.298 -3.905 1.00 83.81 112 VAL A CA 1
ATOM 927 C C . VAL A 1 112 ? 4.720 -36.865 -5.146 1.00 83.81 112 VAL A C 1
ATOM 929 O O . VAL A 1 112 ? 3.508 -36.684 -5.070 1.00 83.81 112 VAL A O 1
ATOM 932 N N . VAL A 1 113 ? 5.375 -36.778 -6.307 1.00 87.50 113 VAL A N 1
ATOM 933 C CA . VAL A 1 113 ? 4.724 -36.337 -7.556 1.00 87.50 113 VAL A CA 1
ATOM 934 C C . VAL A 1 113 ? 3.502 -37.191 -7.937 1.00 87.50 113 VAL A C 1
ATOM 936 O O . VAL A 1 113 ? 2.473 -36.603 -8.280 1.00 87.50 113 VAL A O 1
ATOM 939 N N . PRO A 1 114 ? 3.510 -38.535 -7.819 1.00 91.75 114 PRO A N 1
ATOM 940 C CA . PRO A 1 114 ? 2.320 -39.337 -8.108 1.00 91.75 114 PRO A CA 1
ATOM 941 C C . PRO A 1 114 ? 1.180 -39.097 -7.113 1.00 91.75 114 PRO A C 1
ATOM 943 O O . PRO A 1 114 ? 0.015 -39.095 -7.504 1.00 91.75 114 PRO A O 1
ATOM 946 N N . VAL A 1 115 ? 1.500 -38.866 -5.834 1.00 87.19 115 VAL A N 1
ATOM 947 C CA . VAL A 1 115 ? 0.504 -38.567 -4.794 1.00 87.19 115 VAL A CA 1
ATOM 948 C C . VAL A 1 115 ? -0.118 -37.199 -5.040 1.00 87.19 115 VAL A C 1
ATOM 950 O O . VAL A 1 115 ? -1.339 -37.081 -5.020 1.00 87.19 115 VAL A O 1
ATOM 953 N N . VAL A 1 116 ? 0.698 -36.190 -5.351 1.00 84.25 116 VAL A N 1
ATOM 954 C CA . VAL A 1 116 ? 0.221 -34.851 -5.718 1.00 84.25 116 VAL A CA 1
ATOM 955 C C . VAL A 1 116 ? -0.644 -34.916 -6.975 1.00 84.25 116 VAL A C 1
ATOM 957 O O . VAL A 1 116 ? -1.727 -34.348 -6.984 1.00 84.25 116 VAL A O 1
ATOM 960 N N . SER A 1 117 ? -0.240 -35.681 -7.992 1.00 88.38 117 SER A N 1
ATOM 961 C CA . SER A 1 117 ? -1.036 -35.870 -9.216 1.00 88.38 117 SER A CA 1
ATOM 962 C C . SER A 1 117 ? -2.373 -36.569 -8.932 1.00 88.38 117 SER A C 1
ATOM 964 O O . SER A 1 117 ? -3.407 -36.217 -9.501 1.00 88.38 117 SER A O 1
ATOM 966 N N . ARG A 1 118 ? -2.391 -37.544 -8.012 1.00 92.38 118 ARG A N 1
ATOM 967 C CA . ARG A 1 118 ? -3.625 -38.208 -7.567 1.00 92.38 118 ARG A CA 1
ATOM 968 C C . ARG A 1 118 ? -4.525 -37.262 -6.765 1.00 92.38 118 ARG A C 1
ATOM 970 O O . ARG A 1 118 ? -5.732 -37.271 -6.954 1.00 92.38 118 ARG A O 1
ATOM 977 N N . LEU A 1 119 ? -3.959 -36.429 -5.896 1.00 86.31 119 LEU A N 1
ATOM 978 C CA . LEU A 1 119 ? -4.723 -35.417 -5.161 1.00 86.31 119 LEU A CA 1
ATOM 979 C C . LEU A 1 119 ? -5.268 -34.336 -6.090 1.00 86.31 119 LEU A C 1
ATOM 981 O O . LEU A 1 119 ? -6.403 -33.912 -5.920 1.00 86.31 119 LEU A O 1
ATOM 985 N N . GLN A 1 120 ? -4.491 -33.929 -7.092 1.00 88.31 120 GLN A N 1
ATOM 986 C CA . GLN A 1 120 ? -4.931 -32.975 -8.098 1.00 88.31 120 GLN A CA 1
ATOM 987 C C . GLN A 1 120 ? -6.097 -33.537 -8.914 1.00 88.31 120 GLN A C 1
ATOM 989 O O . GLN A 1 120 ? -7.098 -32.855 -9.084 1.00 88.31 120 GLN A O 1
ATOM 994 N N . THR A 1 121 ? -6.019 -34.796 -9.345 1.00 92.62 121 THR A N 1
ATOM 995 C CA . THR A 1 121 ? -7.135 -35.444 -10.056 1.00 92.62 121 THR A CA 1
ATOM 996 C C . THR A 1 121 ? -8.369 -35.632 -9.171 1.00 92.62 121 THR A C 1
ATOM 998 O O . THR A 1 121 ? -9.479 -35.424 -9.649 1.00 92.62 121 THR A O 1
ATOM 1001 N N . LEU A 1 122 ? -8.214 -35.959 -7.883 1.00 92.81 122 LEU A N 1
ATOM 1002 C CA . LEU A 1 122 ? -9.338 -35.981 -6.932 1.00 92.81 122 LEU A CA 1
ATOM 1003 C C . LEU A 1 122 ? -9.939 -34.587 -6.734 1.00 92.81 122 LEU A C 1
ATOM 1005 O O . LEU A 1 122 ? -11.152 -34.430 -6.721 1.00 92.81 122 LEU A O 1
ATOM 1009 N N . TYR A 1 123 ? -9.108 -33.554 -6.632 1.00 91.88 123 TYR A N 1
ATOM 1010 C CA . TYR A 1 123 ? -9.583 -32.180 -6.547 1.00 91.88 123 TYR A CA 1
ATOM 1011 C C . TYR A 1 123 ? -10.352 -31.770 -7.811 1.00 91.88 123 TYR A C 1
ATOM 1013 O O . TYR A 1 123 ? -11.447 -31.225 -7.704 1.00 91.88 123 TYR A O 1
ATOM 1021 N N . GLU A 1 124 ? -9.818 -32.058 -8.999 1.00 90.06 124 GLU A N 1
ATOM 1022 C CA . GLU A 1 124 ? -10.446 -31.732 -10.286 1.00 90.06 124 GLU A CA 1
ATOM 1023 C C . GLU A 1 124 ? -11.765 -32.487 -10.508 1.00 90.06 124 GLU A C 1
ATOM 1025 O O . GLU A 1 124 ? -12.714 -31.906 -11.031 1.00 90.06 124 GLU A O 1
ATOM 1030 N N . ASN A 1 125 ? -11.851 -33.750 -10.086 1.00 94.31 125 ASN A N 1
ATOM 1031 C CA . ASN A 1 125 ? -13.051 -34.562 -10.281 1.00 94.31 125 ASN A CA 1
ATOM 1032 C C . ASN A 1 125 ? -14.107 -34.333 -9.199 1.00 94.31 125 ASN A C 1
ATOM 1034 O O . ASN A 1 125 ? -15.288 -34.223 -9.520 1.00 94.31 125 ASN A O 1
ATOM 1038 N N . ASP A 1 126 ? -13.691 -34.252 -7.934 1.00 92.06 126 ASP A N 1
ATOM 1039 C CA . ASP A 1 126 ? -14.620 -34.296 -6.807 1.00 92.06 126 ASP A CA 1
ATOM 1040 C C . ASP A 1 126 ? -14.869 -32.917 -6.204 1.00 92.06 126 ASP A C 1
ATOM 1042 O O . ASP A 1 126 ? -15.975 -32.666 -5.755 1.00 92.06 126 ASP A O 1
ATOM 1046 N N . VAL A 1 127 ? -13.888 -32.005 -6.183 1.00 87.44 127 VAL A N 1
ATOM 1047 C CA . VAL A 1 127 ? -14.005 -30.712 -5.470 1.00 87.44 127 VAL A CA 1
ATOM 1048 C C . VAL A 1 127 ? -14.319 -29.552 -6.416 1.00 87.44 127 VAL A C 1
ATOM 1050 O O . VAL A 1 127 ? -15.170 -28.711 -6.115 1.00 87.44 127 VAL A O 1
ATOM 1053 N N . ALA A 1 128 ? -13.660 -29.503 -7.573 1.00 87.12 128 ALA A N 1
ATOM 1054 C CA . ALA A 1 128 ? -13.850 -28.463 -8.575 1.00 87.12 128 ALA A CA 1
ATOM 1055 C C . ALA A 1 128 ? -15.315 -28.283 -9.024 1.00 87.12 128 ALA A C 1
ATOM 1057 O O . ALA A 1 128 ? -15.744 -27.127 -9.078 1.00 87.12 128 ALA A O 1
ATOM 1058 N N . PRO A 1 129 ? -16.126 -29.335 -9.280 1.00 92.31 129 PRO A N 1
ATOM 1059 C CA . PRO A 1 129 ? -17.527 -29.136 -9.654 1.00 92.31 129 PRO A CA 1
ATOM 1060 C C . PRO A 1 129 ? -18.334 -28.411 -8.565 1.00 92.31 129 PRO A C 1
ATOM 1062 O O . PRO A 1 129 ? -19.046 -27.456 -8.883 1.00 92.31 129 PRO A O 1
ATOM 1065 N N . PHE A 1 130 ? -18.153 -28.748 -7.282 1.00 90.31 130 PHE A N 1
ATOM 1066 C CA . PHE A 1 130 ? -18.833 -28.039 -6.187 1.00 90.31 130 PHE A CA 1
ATOM 1067 C C . PHE A 1 130 ? -18.394 -26.577 -6.077 1.00 90.31 130 PHE A C 1
ATOM 1069 O O . PHE A 1 130 ? -19.211 -25.693 -5.809 1.00 90.31 130 PHE A O 1
ATOM 1076 N N . LEU A 1 131 ? -17.114 -26.285 -6.322 1.00 81.00 131 LEU A N 1
ATOM 1077 C CA . LEU A 1 131 ? -16.626 -24.905 -6.361 1.00 81.00 131 LEU A CA 1
ATOM 1078 C C . LEU A 1 131 ? -17.218 -24.124 -7.542 1.00 81.00 131 LEU A C 1
ATOM 1080 O O . LEU A 1 131 ? -17.562 -22.952 -7.397 1.00 81.00 131 LEU A O 1
ATOM 1084 N N . THR A 1 132 ? -17.395 -24.760 -8.703 1.00 86.25 132 THR A N 1
ATOM 1085 C CA . THR A 1 132 ? -18.058 -24.110 -9.843 1.00 86.25 132 THR A CA 1
ATOM 1086 C C . THR A 1 132 ? -19.546 -23.861 -9.594 1.00 86.25 132 THR A C 1
ATOM 1088 O O . THR A 1 132 ? -20.047 -22.794 -9.949 1.00 86.25 132 THR A O 1
ATOM 1091 N N . GLU A 1 133 ? -20.237 -24.785 -8.923 1.00 92.00 133 GLU A N 1
ATOM 1092 C CA . GLU A 1 133 ? -21.650 -24.641 -8.563 1.00 92.00 133 GLU A CA 1
ATOM 1093 C C . GLU A 1 133 ? -21.859 -23.533 -7.522 1.00 92.00 133 GLU A C 1
ATOM 1095 O O . GLU A 1 133 ? -22.659 -22.616 -7.727 1.00 92.00 133 GLU A O 1
ATOM 1100 N N . THR A 1 134 ? -21.071 -23.544 -6.442 1.00 85.06 134 THR A N 1
ATOM 1101 C CA . THR A 1 134 ? -21.116 -22.498 -5.406 1.00 85.06 134 THR A CA 1
ATOM 1102 C C . THR A 1 134 ? -20.766 -21.124 -5.969 1.00 85.06 134 THR A C 1
ATOM 1104 O O . THR A 1 134 ? -21.436 -20.143 -5.645 1.00 85.06 134 THR A O 1
ATOM 1107 N N . ARG A 1 135 ? -19.797 -21.036 -6.891 1.00 85.94 135 ARG A N 1
ATOM 1108 C CA . ARG A 1 135 ? -19.501 -19.793 -7.617 1.00 85.94 135 ARG A CA 1
ATOM 1109 C C . ARG A 1 135 ? -20.715 -19.282 -8.393 1.00 85.94 135 ARG A C 1
ATOM 1111 O O . ARG A 1 135 ? -20.960 -18.078 -8.380 1.00 85.94 135 ARG A O 1
ATOM 1118 N N . GLY A 1 136 ? -21.485 -20.160 -9.035 1.00 89.25 136 GLY A N 1
ATOM 1119 C CA . GLY A 1 136 ? -22.728 -19.785 -9.717 1.00 89.25 136 GLY A CA 1
ATOM 1120 C C . GLY A 1 136 ? -23.747 -19.146 -8.768 1.00 89.25 136 GLY A C 1
ATOM 1121 O O . GLY A 1 136 ? -24.304 -18.091 -9.078 1.00 89.25 136 GLY A O 1
ATOM 1122 N N . ILE A 1 137 ? -23.925 -19.728 -7.577 1.00 91.94 137 ILE A N 1
ATOM 1123 C CA . ILE A 1 137 ? -24.832 -19.211 -6.537 1.00 91.94 137 ILE A CA 1
ATOM 1124 C C . ILE A 1 137 ? -24.357 -17.846 -6.015 1.00 91.94 137 ILE A C 1
ATOM 1126 O O . ILE A 1 137 ? -25.163 -16.922 -5.877 1.00 91.94 137 ILE A O 1
ATOM 1130 N N . VAL A 1 138 ? -23.052 -17.687 -5.771 1.00 86.19 138 VAL A N 1
ATOM 1131 C CA . VAL A 1 138 ? -22.462 -16.421 -5.299 1.00 86.19 138 VAL A CA 1
ATOM 1132 C C . VAL A 1 138 ? -22.584 -15.322 -6.359 1.00 86.19 138 VAL A C 1
ATOM 1134 O O . VAL A 1 138 ? -22.986 -14.203 -6.051 1.00 86.19 138 VAL A O 1
ATOM 1137 N N . VAL A 1 139 ? -22.302 -15.628 -7.629 1.00 87.00 139 VAL A N 1
ATOM 1138 C CA . VAL A 1 139 ? -22.448 -14.658 -8.728 1.00 87.00 139 VAL A CA 1
ATOM 1139 C C . VAL A 1 139 ? -23.917 -14.256 -8.908 1.00 87.00 139 VAL A C 1
ATOM 1141 O O . VAL A 1 139 ? -24.217 -13.074 -9.077 1.00 87.00 139 VAL A O 1
ATOM 1144 N N . SER A 1 140 ? -24.844 -15.212 -8.807 1.00 91.81 140 SER A N 1
ATOM 1145 C CA . SER A 1 140 ? -26.290 -14.961 -8.848 1.00 91.81 140 SER A CA 1
ATOM 1146 C C . SER A 1 140 ? -26.750 -14.031 -7.717 1.00 91.81 140 SER A C 1
ATOM 1148 O O . SER A 1 140 ? -27.417 -13.021 -7.977 1.00 91.81 140 SER A O 1
ATOM 1150 N N . THR A 1 141 ? -26.355 -14.310 -6.473 1.00 87.12 141 THR A N 1
ATOM 1151 C CA . THR A 1 141 ? -26.702 -13.465 -5.318 1.00 87.12 141 THR A CA 1
ATOM 1152 C C . THR A 1 141 ? -26.092 -12.074 -5.440 1.00 87.12 141 THR A C 1
ATOM 1154 O O . THR A 1 141 ? -26.798 -11.086 -5.238 1.00 87.12 141 THR A O 1
ATOM 1157 N N . TYR A 1 142 ? -24.835 -11.973 -5.875 1.00 88.38 142 TYR A N 1
ATOM 1158 C CA . TYR A 1 142 ? -24.187 -10.686 -6.110 1.00 88.38 142 TYR A CA 1
ATOM 1159 C C . TYR A 1 142 ? -24.899 -9.866 -7.190 1.00 88.38 142 TYR A C 1
ATOM 1161 O O . TYR A 1 142 ? -25.149 -8.682 -6.992 1.00 88.38 142 TYR A O 1
ATOM 1169 N N . SER A 1 143 ? -25.302 -10.491 -8.302 1.00 90.31 143 SER A N 1
ATOM 1170 C CA . SER A 1 143 ? -26.050 -9.800 -9.361 1.00 90.31 143 SER A CA 1
ATOM 1171 C C . SER A 1 143 ? -27.411 -9.279 -8.878 1.00 90.31 143 SER A C 1
ATOM 1173 O O . SER A 1 143 ? -27.823 -8.186 -9.258 1.00 90.31 143 SER A O 1
ATOM 1175 N N . THR A 1 144 ? -28.076 -10.012 -7.979 1.00 92.12 144 THR A N 1
ATOM 1176 C CA . THR A 1 144 ? -29.357 -9.596 -7.387 1.00 92.12 144 THR A CA 1
ATOM 1177 C C . THR A 1 144 ? -29.162 -8.405 -6.449 1.00 92.12 144 THR A C 1
ATOM 1179 O O . THR A 1 144 ? -29.913 -7.434 -6.503 1.00 92.12 144 THR A O 1
ATOM 1182 N N . ILE A 1 145 ? -28.118 -8.448 -5.618 1.00 86.56 145 ILE A N 1
ATOM 1183 C CA . ILE A 1 145 ? -27.748 -7.339 -4.732 1.00 86.56 145 ILE A CA 1
ATOM 1184 C C . ILE A 1 145 ? -27.368 -6.105 -5.561 1.00 86.56 145 ILE A C 1
ATOM 1186 O O . ILE A 1 145 ? -27.858 -5.013 -5.279 1.00 86.56 145 ILE A O 1
ATOM 1190 N N . ALA A 1 146 ? -26.571 -6.274 -6.618 1.00 82.75 146 ALA A N 1
ATOM 1191 C CA . ALA A 1 146 ? -26.183 -5.195 -7.522 1.00 82.75 146 ALA A CA 1
ATOM 1192 C C . ALA A 1 146 ? -27.404 -4.513 -8.160 1.00 82.75 146 ALA A C 1
ATOM 1194 O O . ALA A 1 146 ? -27.484 -3.291 -8.143 1.00 82.75 146 ALA A O 1
ATOM 1195 N N . GLN A 1 147 ? -28.409 -5.275 -8.609 1.00 90.06 147 GLN A N 1
ATOM 1196 C CA . GLN A 1 147 ? -29.655 -4.704 -9.142 1.00 90.06 147 GLN A CA 1
ATOM 1197 C C . GLN A 1 147 ? -30.418 -3.856 -8.109 1.00 90.06 147 GLN A C 1
ATOM 1199 O O . GLN A 1 147 ? -30.977 -2.813 -8.455 1.00 90.06 147 GLN A O 1
ATOM 1204 N N . ILE A 1 148 ? -30.435 -4.274 -6.837 1.00 89.81 148 ILE A N 1
ATOM 1205 C CA . ILE A 1 148 ? -31.060 -3.502 -5.750 1.00 89.81 148 ILE A CA 1
ATOM 1206 C C . ILE A 1 148 ? -30.288 -2.196 -5.512 1.00 89.81 148 ILE A C 1
ATOM 1208 O O . ILE A 1 148 ? -30.900 -1.131 -5.377 1.00 89.81 148 ILE A O 1
ATOM 1212 N N . PHE A 1 149 ? -28.955 -2.262 -5.493 1.00 84.75 149 PHE A N 1
ATOM 1213 C CA . PHE A 1 149 ? -28.105 -1.083 -5.336 1.00 84.75 149 PHE A CA 1
ATOM 1214 C C . PHE A 1 149 ? -28.227 -0.118 -6.514 1.00 84.75 149 PHE A C 1
ATOM 1216 O O . PHE A 1 149 ? -28.393 1.077 -6.280 1.00 84.75 149 PHE A O 1
ATOM 1223 N N . ASP A 1 150 ? -28.235 -0.605 -7.753 1.00 83.19 150 ASP A N 1
ATOM 1224 C CA . ASP A 1 150 ? -28.405 0.226 -8.948 1.00 83.19 150 ASP A CA 1
ATOM 1225 C C . ASP A 1 150 ? -29.729 0.995 -8.905 1.00 83.19 150 ASP A C 1
ATOM 1227 O O . ASP A 1 150 ? -29.761 2.200 -9.164 1.00 83.19 150 ASP A O 1
ATOM 1231 N N . ALA A 1 151 ? -30.820 0.342 -8.488 1.00 88.94 151 ALA A N 1
ATOM 1232 C CA . ALA A 1 151 ? -32.111 1.003 -8.310 1.00 88.94 151 ALA A CA 1
ATOM 1233 C C . ALA A 1 151 ? -32.067 2.092 -7.221 1.00 88.94 151 ALA A C 1
ATOM 1235 O O . ALA A 1 151 ? -32.647 3.170 -7.390 1.00 88.94 151 ALA A O 1
ATOM 1236 N N . TYR A 1 152 ? -31.364 1.844 -6.112 1.00 89.94 152 TYR A N 1
ATOM 1237 C CA . TYR A 1 152 ? -31.187 2.825 -5.040 1.00 89.94 152 TYR A CA 1
ATOM 1238 C C . TYR A 1 152 ? -30.315 4.015 -5.475 1.00 89.94 152 TYR A C 1
ATOM 1240 O O . TYR A 1 152 ? -30.657 5.172 -5.214 1.00 89.94 152 TYR A O 1
ATOM 1248 N N . ILE A 1 153 ? -29.222 3.751 -6.194 1.00 83.12 153 ILE A N 1
ATOM 1249 C CA . ILE A 1 153 ? -28.320 4.772 -6.738 1.00 83.12 153 ILE A CA 1
ATOM 1250 C C . ILE A 1 153 ? -29.059 5.631 -7.767 1.00 83.12 153 ILE A C 1
ATOM 1252 O O . ILE A 1 153 ? -29.023 6.855 -7.679 1.00 83.12 153 ILE A O 1
ATOM 1256 N N . LEU A 1 154 ? -29.812 5.027 -8.689 1.00 88.25 154 LEU A N 1
ATOM 1257 C CA . LEU A 1 154 ? -30.637 5.765 -9.651 1.00 88.25 154 LEU A CA 1
ATOM 1258 C C . LEU A 1 154 ? -31.689 6.633 -8.952 1.00 88.25 154 LEU A C 1
ATOM 1260 O O . LEU A 1 154 ? -31.892 7.789 -9.325 1.00 88.25 154 LEU A O 1
ATOM 1264 N N . ARG A 1 155 ? -32.336 6.115 -7.901 1.00 92.12 155 ARG A N 1
ATOM 1265 C CA . ARG A 1 155 ? -33.330 6.873 -7.130 1.00 92.12 155 ARG A CA 1
ATOM 1266 C C . ARG A 1 155 ? -32.709 8.065 -6.402 1.00 92.12 155 ARG A C 1
ATOM 1268 O O . ARG A 1 155 ? -33.274 9.155 -6.439 1.00 92.12 155 ARG A O 1
ATOM 1275 N N . THR A 1 156 ? -31.561 7.876 -5.755 1.00 82.81 156 THR A N 1
ATOM 1276 C CA . THR A 1 156 ? -30.845 8.961 -5.060 1.00 82.81 156 THR A CA 1
ATOM 1277 C C . THR A 1 156 ? -30.267 9.975 -6.045 1.00 82.81 156 THR A C 1
ATOM 1279 O O . THR A 1 156 ? -30.352 11.177 -5.796 1.00 82.81 156 THR A O 1
ATOM 1282 N N . TYR A 1 157 ? -29.782 9.528 -7.204 1.00 88.62 157 TYR A N 1
ATOM 1283 C CA . TYR A 1 157 ? -29.361 10.399 -8.296 1.00 88.62 157 TYR A CA 1
ATOM 1284 C C . TYR A 1 157 ? -30.513 11.285 -8.776 1.00 88.62 157 TYR A C 1
ATOM 1286 O O . TYR A 1 157 ? -30.391 12.506 -8.765 1.00 88.62 157 TYR A O 1
ATOM 1294 N N . HIS A 1 158 ? -31.671 10.709 -9.109 1.00 93.19 158 HIS A N 1
ATOM 1295 C CA . HIS A 1 158 ? -32.833 11.494 -9.532 1.00 93.19 158 HIS A CA 1
ATOM 1296 C C . HIS A 1 158 ? -33.370 12.418 -8.432 1.00 93.19 158 HIS A C 1
ATOM 1298 O O . HIS A 1 158 ? -33.821 13.522 -8.734 1.00 93.19 158 HIS A O 1
ATOM 1304 N N . ALA A 1 159 ? -33.291 12.008 -7.162 1.00 90.88 159 ALA A N 1
ATOM 1305 C CA . ALA A 1 159 ? -33.684 12.850 -6.035 1.00 90.88 159 ALA A CA 1
ATOM 1306 C C . ALA A 1 159 ? -32.734 14.044 -5.830 1.00 90.88 159 ALA A C 1
ATOM 1308 O O . ALA A 1 159 ? -33.186 15.138 -5.503 1.00 90.88 159 ALA A O 1
ATOM 1309 N N . THR A 1 160 ? -31.429 13.860 -6.045 1.00 83.00 160 THR A N 1
ATOM 1310 C CA . THR A 1 160 ? -30.405 14.901 -5.826 1.00 83.00 160 THR A CA 1
ATOM 1311 C C . THR A 1 160 ? -30.181 15.799 -7.045 1.00 83.00 160 THR A C 1
ATOM 1313 O O . THR A 1 160 ? -29.858 16.979 -6.888 1.00 83.00 160 THR A O 1
ATOM 1316 N N . GLN A 1 161 ? -30.428 15.290 -8.254 1.00 94.31 161 GLN A N 1
ATOM 1317 C CA . GLN A 1 161 ? -30.302 16.005 -9.525 1.00 94.31 161 GLN A CA 1
ATOM 1318 C C . GLN A 1 161 ? -30.922 17.420 -9.526 1.00 94.31 161 GLN A C 1
ATOM 1320 O O . GLN A 1 161 ? -30.223 18.350 -9.934 1.00 94.31 161 GLN A O 1
ATOM 1325 N N . PRO A 1 162 ? -32.173 17.663 -9.075 1.00 92.94 162 PRO A N 1
ATOM 1326 C CA . PRO A 1 162 ? -32.750 19.009 -9.110 1.00 92.94 162 PRO A CA 1
ATOM 1327 C C . PRO A 1 162 ? -32.009 20.001 -8.206 1.00 92.94 162 PRO A C 1
ATOM 1329 O O . PRO A 1 162 ? -31.867 21.167 -8.577 1.00 92.94 162 PRO A O 1
ATOM 1332 N N . TYR A 1 163 ? -31.489 19.554 -7.061 1.00 89.38 163 TYR A N 1
ATOM 1333 C CA . TYR A 1 163 ? -30.738 20.406 -6.137 1.00 89.38 163 TYR A CA 1
ATOM 1334 C C . TYR A 1 163 ? -29.383 20.797 -6.720 1.00 89.38 163 TYR A C 1
ATOM 1336 O O . TYR A 1 163 ? -29.017 21.970 -6.685 1.00 89.38 163 TYR A O 1
ATOM 1344 N N . VAL A 1 164 ? -28.680 19.841 -7.333 1.00 83.25 164 VAL A N 1
ATOM 1345 C CA . VAL A 1 164 ? -27.396 20.098 -7.999 1.00 83.25 164 VAL A CA 1
ATOM 1346 C C . VAL A 1 164 ? -27.582 21.028 -9.199 1.00 83.25 164 VAL A C 1
ATOM 1348 O O . VAL A 1 164 ? -26.841 21.997 -9.351 1.00 83.25 164 VAL A O 1
ATOM 1351 N N . VAL A 1 165 ? -28.611 20.798 -10.023 1.00 90.50 165 VAL A N 1
ATOM 1352 C CA . VAL A 1 165 ? -28.928 21.670 -11.167 1.00 90.50 165 VAL A CA 1
ATOM 1353 C C . VAL A 1 165 ? -29.329 23.074 -10.704 1.00 90.50 165 VAL A C 1
ATOM 1355 O O . VAL A 1 165 ? -28.944 24.057 -11.339 1.00 90.50 165 VAL A O 1
ATOM 1358 N N . SER A 1 166 ? -30.068 23.193 -9.599 1.00 91.94 166 SER A N 1
ATOM 1359 C CA . SER A 1 166 ? -30.434 24.484 -9.004 1.00 91.94 166 SER A CA 1
ATOM 1360 C C . SER A 1 166 ? -29.212 25.233 -8.465 1.00 91.94 166 SER A C 1
ATOM 1362 O O . SER A 1 166 ? -29.015 26.408 -8.785 1.00 91.94 166 SER A O 1
ATOM 1364 N N . ALA A 1 167 ? -28.340 24.543 -7.724 1.00 86.12 167 ALA A N 1
ATOM 1365 C CA . ALA A 1 167 ? -27.091 25.103 -7.220 1.00 86.12 167 ALA A CA 1
ATOM 1366 C C . ALA A 1 167 ? -26.188 25.571 -8.369 1.00 86.12 167 ALA A C 1
ATOM 1368 O O . ALA A 1 167 ? -25.679 26.689 -8.324 1.00 86.12 167 ALA A O 1
ATOM 1369 N N . TRP A 1 168 ? -26.067 24.770 -9.435 1.00 88.62 168 TRP A N 1
ATOM 1370 C CA . TRP A 1 168 ? -25.327 25.141 -10.641 1.00 88.62 168 TRP A CA 1
ATOM 1371 C C . TRP A 1 168 ? -25.925 26.364 -11.335 1.00 88.62 168 TRP A C 1
ATOM 1373 O O . TRP A 1 168 ? -25.202 27.309 -11.613 1.00 88.62 168 TRP A O 1
ATOM 1383 N N . ARG A 1 169 ? -27.243 26.407 -11.574 1.00 94.00 169 ARG A N 1
ATOM 1384 C CA . ARG A 1 169 ? -27.891 27.587 -12.182 1.00 94.00 169 ARG A CA 1
ATOM 1385 C C . ARG A 1 169 ? -27.701 28.852 -11.347 1.00 94.00 169 ARG A C 1
ATOM 1387 O O . ARG A 1 169 ? -27.565 29.933 -11.911 1.00 94.00 169 ARG A O 1
ATOM 1394 N N . THR A 1 170 ? -27.683 28.711 -10.024 1.00 94.31 170 THR A N 1
ATOM 1395 C CA . THR A 1 170 ? -27.488 29.830 -9.096 1.00 94.31 170 THR A CA 1
ATOM 1396 C C . THR A 1 170 ? -26.035 30.310 -9.092 1.00 94.31 170 THR A C 1
ATOM 1398 O O . THR A 1 170 ? -25.792 31.513 -9.069 1.00 94.31 170 THR A O 1
ATOM 1401 N N . SER A 1 171 ? -25.059 29.399 -9.165 1.00 84.81 171 SER A N 1
ATOM 1402 C CA . SER A 1 171 ? -23.628 29.739 -9.167 1.00 84.81 171 SER A CA 1
ATOM 1403 C C . SER A 1 171 ? -23.085 30.127 -10.547 1.00 84.81 171 SER A C 1
ATOM 1405 O O . SER A 1 171 ? -22.108 30.874 -10.636 1.00 84.81 171 SER A O 1
ATOM 1407 N N . GLN A 1 172 ? -23.741 29.686 -11.623 1.00 95.00 172 GLN A N 1
ATOM 1408 C CA . GLN A 1 172 ? -23.360 29.907 -13.016 1.00 95.00 172 GLN A CA 1
ATOM 1409 C C . GLN A 1 172 ? -22.999 31.370 -13.351 1.00 95.00 172 GLN A C 1
ATOM 1411 O O . GLN A 1 172 ? -21.911 31.580 -13.892 1.00 95.00 172 GLN A O 1
ATOM 1416 N N . PRO A 1 173 ? -23.826 32.397 -13.059 1.00 92.56 173 PRO A N 1
ATOM 1417 C CA . PRO A 1 173 ? -23.491 33.775 -13.430 1.00 92.56 173 PRO A CA 1
ATOM 1418 C C . PRO A 1 173 ? -22.247 34.297 -12.699 1.00 92.56 173 PRO A C 1
ATOM 1420 O O . PRO A 1 173 ? -21.445 35.018 -13.292 1.00 92.56 173 PRO A O 1
ATOM 1423 N N . TYR A 1 174 ? -22.044 33.895 -11.443 1.00 91.12 174 TYR A N 1
ATOM 1424 C CA . TYR A 1 174 ? -20.888 34.311 -10.649 1.00 91.12 174 TYR A CA 1
ATOM 1425 C C . TYR A 1 174 ? -19.600 33.655 -11.146 1.00 91.12 174 TYR A C 1
ATOM 1427 O O . TYR A 1 174 ? -18.586 34.333 -11.295 1.00 91.12 174 TYR A O 1
ATOM 1435 N N . LEU A 1 175 ? -19.657 32.362 -11.479 1.00 82.19 175 LEU A N 1
ATOM 1436 C CA . LEU A 1 175 ? -18.534 31.627 -12.060 1.00 82.19 175 LEU A CA 1
ATOM 1437 C C . LEU A 1 175 ? -18.138 32.182 -13.431 1.00 82.19 175 LEU A C 1
ATOM 1439 O O . LEU A 1 175 ? -16.955 32.419 -13.663 1.00 82.19 175 LEU A O 1
ATOM 1443 N N . PHE A 1 176 ? -19.102 32.455 -14.317 1.00 89.06 176 PHE A N 1
ATOM 1444 C CA . PHE A 1 176 ? -18.799 33.064 -15.617 1.00 89.06 176 PHE A CA 1
ATOM 1445 C C . PHE A 1 176 ? -18.261 34.491 -15.484 1.00 89.06 176 PHE A C 1
ATOM 1447 O O . PHE A 1 176 ? -17.351 34.858 -16.224 1.00 89.06 176 PHE A O 1
ATOM 1454 N N . SER A 1 177 ? -18.760 35.277 -14.527 1.00 89.25 177 SER A N 1
ATOM 1455 C CA . SER A 1 177 ? -18.225 36.614 -14.255 1.00 89.25 177 SER A CA 1
ATOM 1456 C C . SER A 1 177 ? -16.792 36.559 -13.719 1.00 89.25 177 SER A C 1
ATOM 1458 O O . SER A 1 177 ? -15.941 37.322 -14.171 1.00 89.25 177 SER A O 1
ATOM 1460 N N . ALA A 1 178 ? -16.508 35.655 -12.778 1.00 85.00 178 ALA A N 1
ATOM 1461 C CA . ALA A 1 178 ? -15.169 35.473 -12.222 1.00 85.00 178 ALA A CA 1
ATOM 1462 C C . ALA A 1 178 ? -14.185 34.956 -13.281 1.00 85.00 178 ALA A C 1
ATOM 1464 O O . ALA A 1 178 ? -13.063 35.447 -13.384 1.00 85.00 178 ALA A O 1
ATOM 1465 N N . TRP A 1 179 ? -14.626 34.012 -14.115 1.00 84.44 179 TRP A N 1
ATOM 1466 C CA . TRP A 1 179 ? -13.831 33.492 -15.222 1.00 84.44 179 TRP A CA 1
ATOM 1467 C C . TRP A 1 179 ? -13.555 34.558 -16.285 1.00 84.44 179 TRP A C 1
ATOM 1469 O O . TRP A 1 179 ? -12.423 34.679 -16.743 1.00 84.44 179 TRP A O 1
ATOM 1479 N N . GLY A 1 180 ? -14.553 35.372 -16.640 1.00 88.88 180 GLY A N 1
ATOM 1480 C CA . GLY A 1 180 ? -14.370 36.509 -17.543 1.00 88.88 180 GLY A CA 1
ATOM 1481 C C . GLY A 1 180 ? -13.315 37.485 -17.022 1.00 88.88 180 GLY A C 1
ATOM 1482 O O . GLY A 1 180 ? -12.365 37.796 -17.735 1.00 88.88 180 GLY A O 1
ATOM 1483 N N . ALA A 1 181 ? -13.408 37.871 -15.745 1.00 85.94 181 ALA A N 1
ATOM 1484 C CA . ALA A 1 181 ? -12.423 38.745 -15.107 1.00 85.94 181 ALA A CA 1
ATOM 1485 C C . ALA A 1 181 ? -11.007 38.138 -15.097 1.00 85.94 181 ALA A C 1
ATOM 1487 O O . ALA A 1 181 ? -10.021 38.846 -15.312 1.00 85.94 181 ALA A O 1
ATOM 1488 N N . LEU A 1 182 ? -10.897 36.822 -14.892 1.00 82.81 182 LEU A N 1
ATOM 1489 C CA . LEU A 1 182 ? -9.621 36.112 -14.948 1.00 82.81 182 LEU A CA 1
ATOM 1490 C C . LEU A 1 182 ? -9.033 36.112 -16.366 1.00 82.81 182 LEU A C 1
ATOM 1492 O O . LEU A 1 182 ? -7.854 36.416 -16.537 1.00 82.81 182 LEU A O 1
ATOM 1496 N N . VAL A 1 183 ? -9.842 35.800 -17.383 1.00 85.25 183 VAL A N 1
ATOM 1497 C CA . VAL A 1 183 ? -9.410 35.795 -18.789 1.00 85.25 183 VAL A CA 1
ATOM 1498 C C . VAL A 1 183 ? -8.979 37.192 -19.233 1.00 85.25 183 VAL A C 1
ATOM 1500 O O . VAL A 1 183 ? -7.950 37.324 -19.896 1.00 85.25 183 VAL A O 1
ATOM 1503 N N . ASP A 1 184 ? -9.701 38.237 -18.831 1.00 88.25 184 ASP A N 1
ATOM 1504 C CA . ASP A 1 184 ? -9.334 39.620 -19.145 1.00 88.25 184 ASP A CA 1
ATOM 1505 C C . ASP A 1 184 ? -8.027 40.038 -18.455 1.00 88.25 184 ASP A C 1
ATOM 1507 O O . ASP A 1 184 ? -7.166 40.655 -19.088 1.00 88.25 184 ASP A O 1
ATOM 1511 N N . SER A 1 185 ? -7.817 39.625 -17.201 1.00 82.44 185 SER A N 1
ATOM 1512 C CA . SER A 1 185 ? -6.553 39.835 -16.482 1.00 82.44 185 SER A CA 1
ATOM 1513 C C . SER A 1 185 ? -5.379 39.106 -17.154 1.00 82.44 185 SER A C 1
ATOM 1515 O O . SER A 1 185 ? -4.306 39.680 -17.368 1.00 82.44 185 SER A O 1
ATOM 1517 N N . LEU A 1 186 ? -5.591 37.860 -17.591 1.00 79.75 186 LEU A N 1
ATOM 1518 C CA . LEU A 1 186 ? -4.595 37.089 -18.342 1.00 79.75 186 LEU A CA 1
ATOM 1519 C C . LEU A 1 186 ? -4.291 37.713 -19.708 1.00 79.75 186 LEU A C 1
ATOM 1521 O O . LEU A 1 186 ? -3.140 37.752 -20.141 1.00 79.75 186 LEU A O 1
ATOM 1525 N N . ARG A 1 187 ? -5.301 38.253 -20.392 1.00 89.25 187 ARG A N 1
ATOM 1526 C CA . ARG A 1 187 ? -5.107 38.946 -21.668 1.00 89.25 187 ARG A CA 1
ATOM 1527 C C . ARG A 1 187 ? -4.321 40.243 -21.486 1.00 89.25 187 ARG A C 1
ATOM 1529 O O . ARG A 1 187 ? -3.421 40.519 -22.277 1.00 89.25 187 ARG A O 1
ATOM 1536 N N . TRP A 1 188 ? -4.631 41.018 -20.449 1.00 89.19 188 TRP A N 1
ATOM 1537 C CA . TRP A 1 188 ? -3.913 42.250 -20.124 1.00 89.19 188 TRP A CA 1
ATOM 1538 C C . TRP A 1 188 ? -2.449 41.976 -19.755 1.00 89.19 188 TRP A C 1
ATOM 1540 O O . TRP A 1 188 ? -1.543 42.612 -20.295 1.00 89.19 188 TRP A O 1
ATOM 1550 N N . THR A 1 189 ? -2.197 40.968 -18.916 1.00 82.12 189 THR A N 1
ATOM 1551 C CA . THR A 1 189 ? -0.830 40.552 -18.562 1.00 82.12 189 THR A CA 1
ATOM 1552 C C . THR A 1 189 ? -0.061 40.030 -19.773 1.00 82.12 189 THR A C 1
ATOM 1554 O O . THR A 1 189 ? 1.086 40.423 -19.964 1.00 82.12 189 THR A O 1
ATOM 1557 N N . ALA A 1 190 ? -0.681 39.239 -20.656 1.00 79.38 190 ALA A N 1
ATOM 1558 C CA . ALA A 1 190 ? -0.040 38.776 -21.888 1.00 79.38 190 ALA A CA 1
ATOM 1559 C C . ALA A 1 190 ? 0.365 39.935 -22.820 1.00 79.38 190 ALA A C 1
ATOM 1561 O O . ALA A 1 190 ? 1.458 39.914 -23.394 1.00 79.38 190 ALA A O 1
ATOM 1562 N N . ILE A 1 191 ? -0.475 40.971 -22.942 1.00 87.31 191 ILE A N 1
ATOM 1563 C CA . ILE A 1 191 ? -0.143 42.184 -23.706 1.00 87.31 191 ILE A CA 1
ATOM 1564 C C . ILE A 1 191 ? 1.064 42.895 -23.074 1.00 87.31 191 ILE A C 1
ATOM 1566 O O . ILE A 1 191 ? 2.017 43.225 -23.783 1.00 87.31 191 ILE A O 1
ATOM 1570 N N . ASN A 1 192 ? 1.080 43.061 -21.750 1.00 83.31 192 ASN A N 1
ATOM 1571 C CA . ASN A 1 192 ? 2.182 43.723 -21.045 1.00 83.31 192 ASN A CA 1
ATOM 1572 C C . ASN A 1 192 ? 3.492 42.931 -21.084 1.00 83.31 192 ASN A C 1
ATOM 1574 O O . ASN A 1 192 ? 4.553 43.521 -21.272 1.00 83.31 192 ASN A O 1
ATOM 1578 N N . VAL A 1 193 ? 3.440 41.602 -20.992 1.00 83.31 193 VAL A N 1
ATOM 1579 C CA . VAL A 1 193 ? 4.619 40.741 -21.178 1.00 83.31 193 VAL A CA 1
ATOM 1580 C C . VAL A 1 193 ? 5.169 40.886 -22.599 1.00 83.31 193 VAL A C 1
ATOM 1582 O O . VAL A 1 193 ? 6.383 40.942 -22.789 1.00 83.31 193 VAL A O 1
ATOM 1585 N N . GLY A 1 194 ? 4.296 41.031 -23.601 1.00 85.06 194 GLY A N 1
ATOM 1586 C CA . GLY A 1 194 ? 4.703 41.361 -24.967 1.00 85.06 194 GLY A CA 1
ATOM 1587 C C . GLY A 1 194 ? 5.436 42.705 -25.076 1.00 85.06 194 GLY A C 1
ATOM 1588 O O . GLY A 1 194 ? 6.411 42.805 -25.822 1.00 85.06 194 GLY A O 1
ATOM 1589 N N . HIS A 1 195 ? 5.012 43.720 -24.318 1.00 88.69 195 HIS A N 1
ATOM 1590 C CA . HIS A 1 195 ? 5.700 45.013 -24.246 1.00 88.69 195 HIS A CA 1
ATOM 1591 C C . HIS A 1 195 ? 7.048 44.920 -23.518 1.00 88.69 195 HIS A C 1
ATOM 1593 O O . HIS A 1 195 ? 8.049 45.380 -24.061 1.00 88.69 195 HIS A O 1
ATOM 1599 N N . LEU A 1 196 ? 7.107 44.238 -22.370 1.00 80.50 196 LEU A N 1
ATOM 1600 C CA . LEU A 1 196 ? 8.349 44.013 -21.622 1.00 80.50 196 LEU A CA 1
ATOM 1601 C C . LEU A 1 196 ? 9.374 43.215 -22.437 1.00 80.50 196 LEU A C 1
ATOM 1603 O O . LEU A 1 196 ? 10.566 43.515 -22.412 1.00 80.50 196 LEU A O 1
ATOM 1607 N N . ARG A 1 197 ? 8.926 42.233 -23.227 1.00 86.44 197 ARG A N 1
ATOM 1608 C CA . ARG A 1 197 ? 9.805 41.522 -24.163 1.00 86.44 197 ARG A CA 1
ATOM 1609 C C . ARG A 1 197 ? 10.429 42.483 -25.179 1.00 86.44 197 ARG A C 1
ATOM 1611 O O . ARG A 1 197 ? 11.640 42.444 -25.374 1.00 86.44 197 ARG A O 1
ATOM 1618 N N . LYS A 1 198 ? 9.625 43.351 -25.796 1.00 88.12 198 LYS A N 1
ATOM 1619 C CA . LYS A 1 198 ? 10.119 44.328 -26.779 1.00 88.12 198 LYS A CA 1
ATOM 1620 C C . LYS A 1 198 ? 11.079 45.346 -26.170 1.00 88.12 198 LYS A C 1
ATOM 1622 O O . LYS A 1 198 ? 12.001 45.788 -26.842 1.00 88.12 198 LYS A O 1
ATOM 1627 N N . GLU A 1 199 ? 10.868 45.716 -24.912 1.00 89.31 199 GLU A N 1
ATOM 1628 C CA . GLU A 1 199 ? 11.677 46.730 -24.236 1.00 89.31 199 GLU A CA 1
ATOM 1629 C C . GLU A 1 199 ? 12.997 46.178 -23.683 1.00 89.31 199 GLU A C 1
ATOM 1631 O O . GLU A 1 199 ? 14.021 46.848 -23.778 1.00 89.31 199 GLU A O 1
ATOM 1636 N N . TYR A 1 200 ? 13.005 44.951 -23.154 1.00 80.75 200 TYR A N 1
ATOM 1637 C CA . TYR A 1 200 ? 14.174 44.405 -22.452 1.00 80.75 200 TYR A CA 1
ATOM 1638 C C . TYR A 1 200 ? 14.869 43.261 -23.190 1.00 80.75 200 TYR A C 1
ATOM 1640 O O . TYR A 1 200 ? 16.094 43.145 -23.139 1.00 80.75 200 TYR A O 1
ATOM 1648 N N . VAL A 1 201 ? 14.115 42.408 -23.883 1.00 86.06 201 VAL A N 1
ATOM 1649 C CA . VAL A 1 201 ? 14.667 41.200 -24.514 1.00 86.06 201 VAL A CA 1
ATOM 1650 C C . VAL A 1 201 ? 15.149 41.504 -25.927 1.00 86.06 201 VAL A C 1
ATOM 1652 O O . VAL A 1 201 ? 16.280 41.161 -26.268 1.00 86.06 201 VAL A O 1
ATOM 1655 N N . ASP A 1 202 ? 14.343 42.199 -26.729 1.00 87.88 202 ASP A N 1
ATOM 1656 C CA . ASP A 1 202 ? 14.685 42.491 -28.125 1.00 87.88 202 ASP A CA 1
ATOM 1657 C C . ASP A 1 202 ? 15.994 43.308 -28.277 1.00 87.88 202 ASP A C 1
ATOM 1659 O O . ASP A 1 202 ? 16.795 42.956 -29.146 1.00 87.88 202 ASP A O 1
ATOM 1663 N N . PRO A 1 203 ? 16.331 44.301 -27.420 1.00 90.62 203 PRO A N 1
ATOM 1664 C CA . PRO A 1 203 ? 17.621 44.996 -27.504 1.00 90.62 203 PRO A CA 1
ATOM 1665 C C . PRO A 1 203 ? 18.818 44.100 -27.182 1.00 90.62 203 PRO A C 1
ATOM 1667 O O . PRO A 1 203 ? 19.896 44.268 -27.752 1.00 90.62 203 PRO A O 1
ATOM 1670 N N . HIS A 1 204 ? 18.656 43.144 -26.264 1.00 79.12 204 HIS A N 1
ATOM 1671 C CA . HIS A 1 204 ? 19.713 42.191 -25.938 1.00 79.12 204 HIS A CA 1
ATOM 1672 C C . HIS A 1 204 ? 19.907 41.161 -27.045 1.00 79.12 204 HIS A C 1
ATOM 1674 O O . HIS A 1 204 ? 21.050 40.863 -27.387 1.00 79.12 204 HIS A O 1
ATOM 1680 N N . VAL A 1 205 ? 18.818 40.682 -27.650 1.00 85.88 205 VAL A N 1
ATOM 1681 C CA . VAL A 1 205 ? 18.882 39.808 -28.827 1.00 85.88 205 VAL A CA 1
ATOM 1682 C C . VAL A 1 205 ? 19.547 40.535 -29.995 1.00 85.88 205 VAL A C 1
ATOM 1684 O O . VAL A 1 205 ? 20.423 39.953 -30.626 1.00 85.88 205 VAL A O 1
ATOM 1687 N N . HIS A 1 206 ? 19.233 41.815 -30.220 1.00 87.25 206 HIS A N 1
ATOM 1688 C CA . HIS A 1 206 ? 19.931 42.634 -31.213 1.00 87.25 206 HIS A CA 1
ATOM 1689 C C . HIS A 1 206 ? 21.431 42.746 -30.927 1.00 87.25 206 HIS A C 1
ATOM 1691 O O . HIS A 1 206 ? 22.221 42.455 -31.811 1.00 87.25 206 HIS A O 1
ATOM 1697 N N . ARG A 1 207 ? 21.847 43.047 -29.688 1.00 87.88 207 ARG A N 1
ATOM 1698 C CA . ARG A 1 207 ? 23.282 43.104 -29.338 1.00 87.88 207 ARG A CA 1
ATOM 1699 C C . ARG A 1 207 ? 24.002 41.769 -29.522 1.00 87.88 207 ARG A C 1
ATOM 1701 O O . ARG A 1 207 ? 25.176 41.756 -29.877 1.00 87.88 207 ARG A O 1
ATOM 1708 N N . ILE A 1 208 ? 23.336 40.653 -29.226 1.00 84.44 208 ILE A N 1
ATOM 1709 C CA . ILE A 1 208 ? 23.901 39.317 -29.452 1.00 84.44 208 ILE A CA 1
ATOM 1710 C C . ILE A 1 208 ? 24.035 39.073 -30.951 1.00 84.44 208 ILE A C 1
ATOM 1712 O O . ILE A 1 208 ? 25.080 38.608 -31.389 1.00 84.44 208 ILE A O 1
ATOM 1716 N N . TRP A 1 209 ? 23.013 39.420 -31.732 1.00 88.38 209 TRP A N 1
ATOM 1717 C CA . TRP A 1 209 ? 23.049 39.281 -33.180 1.00 88.38 209 TRP A CA 1
ATOM 1718 C C . TRP A 1 209 ? 24.139 40.151 -33.809 1.00 88.38 209 TRP A C 1
ATOM 1720 O O . TRP A 1 209 ? 24.911 39.643 -34.610 1.00 88.38 209 TRP A O 1
ATOM 1730 N N . ASP A 1 210 ? 24.282 41.404 -33.377 1.00 87.56 210 ASP A N 1
ATOM 1731 C CA . ASP A 1 210 ? 25.340 42.310 -33.831 1.00 87.56 210 ASP A CA 1
ATOM 1732 C C . ASP A 1 210 ? 26.728 41.744 -33.509 1.00 87.56 210 ASP A C 1
ATOM 1734 O O . ASP A 1 210 ? 27.598 41.743 -34.371 1.00 87.56 210 ASP A O 1
ATOM 1738 N N . LYS A 1 211 ? 26.922 41.165 -32.314 1.00 83.25 211 LYS A N 1
ATOM 1739 C CA . LYS A 1 211 ? 28.175 40.476 -31.962 1.00 83.25 211 LYS A CA 1
ATOM 1740 C C . LYS A 1 211 ? 28.414 39.216 -32.784 1.00 83.25 211 LYS A C 1
ATOM 1742 O O . LYS A 1 211 ? 29.555 38.908 -33.099 1.00 83.25 211 LYS A O 1
ATOM 1747 N N . VAL A 1 212 ? 27.369 38.458 -33.103 1.00 84.06 212 VAL A N 1
ATOM 1748 C CA . VAL A 1 212 ? 27.487 37.266 -33.952 1.00 84.06 212 VAL A CA 1
ATOM 1749 C C . VAL A 1 212 ? 27.819 37.665 -35.389 1.00 84.06 212 VAL A C 1
ATOM 1751 O O . VAL A 1 212 ? 28.642 37.002 -36.005 1.00 84.06 212 VAL A O 1
ATOM 1754 N N . VAL A 1 213 ? 27.246 38.756 -35.902 1.00 83.81 213 VAL A N 1
ATOM 1755 C CA . VAL A 1 213 ? 27.590 39.324 -37.214 1.00 83.81 213 VAL A CA 1
ATOM 1756 C C . VAL A 1 213 ? 29.021 39.864 -37.204 1.00 83.81 213 VAL A C 1
ATOM 1758 O O . VAL A 1 213 ? 29.785 39.524 -38.092 1.00 83.81 213 VAL A O 1
ATOM 1761 N N . GLU A 1 214 ? 29.436 40.586 -36.163 1.00 80.81 214 GLU A N 1
ATOM 1762 C CA . GLU A 1 214 ? 30.816 41.070 -35.998 1.00 80.81 214 GLU A CA 1
ATOM 1763 C C . GLU A 1 214 ? 31.833 39.914 -35.925 1.00 80.81 214 GLU A C 1
ATOM 1765 O O . GLU A 1 214 ? 32.908 39.986 -36.515 1.00 80.81 214 GLU A O 1
ATOM 1770 N N . LEU A 1 215 ? 31.475 38.810 -35.262 1.00 75.50 215 LEU A N 1
ATOM 1771 C CA . LEU A 1 215 ? 32.283 37.586 -35.227 1.00 75.50 215 LEU A CA 1
ATOM 1772 C C . LEU A 1 215 ? 32.222 36.786 -36.539 1.00 75.50 215 LEU A C 1
ATOM 1774 O O . LEU A 1 215 ? 33.155 36.042 -36.835 1.00 75.50 215 LEU A O 1
ATOM 1778 N N . SER A 1 216 ? 31.146 36.922 -37.317 1.00 70.69 216 SER A N 1
ATOM 1779 C CA . SER A 1 216 ? 30.959 36.259 -38.614 1.00 70.69 216 SER A CA 1
ATOM 1780 C C . SER A 1 216 ? 31.633 37.014 -39.762 1.00 70.69 216 SER A C 1
ATOM 1782 O O . SER A 1 216 ? 32.051 36.382 -40.730 1.00 70.69 216 SER A O 1
ATOM 1784 N N . ASP A 1 217 ? 31.757 38.337 -39.654 1.00 66.12 217 ASP A N 1
ATOM 1785 C CA . ASP A 1 217 ? 32.424 39.207 -40.631 1.00 66.12 217 ASP A CA 1
ATOM 1786 C C . ASP A 1 217 ? 33.931 39.363 -40.334 1.00 66.12 217 ASP A C 1
ATOM 1788 O O . ASP A 1 217 ? 34.653 40.061 -41.047 1.00 66.12 217 ASP A O 1
ATOM 1792 N N . GLY A 1 218 ? 34.428 38.673 -39.300 1.00 51.31 218 GLY A N 1
ATOM 1793 C CA . GLY A 1 218 ? 35.829 38.627 -38.894 1.00 51.31 218 GLY A CA 1
ATOM 1794 C C . GLY A 1 218 ? 36.728 37.892 -39.887 1.00 51.31 218 GLY A C 1
ATOM 1795 O O . GLY A 1 218 ? 37.108 36.739 -39.685 1.00 51.31 218 GLY A O 1
ATOM 1796 N N . GLU A 1 219 ? 37.132 38.614 -40.927 1.00 54.41 219 GLU A N 1
ATOM 1797 C CA . GLU A 1 219 ? 38.391 38.440 -41.642 1.00 54.41 219 GLU A CA 1
ATOM 1798 C C . GLU A 1 219 ? 39.532 38.297 -40.612 1.00 54.41 219 GLU A C 1
ATOM 1800 O O . GLU A 1 219 ? 39.822 39.199 -39.823 1.00 54.41 219 GLU A O 1
ATOM 1805 N N . ALA A 1 220 ? 40.133 37.108 -40.565 1.00 53.66 220 ALA A N 1
ATOM 1806 C CA . ALA A 1 220 ? 41.137 36.721 -39.585 1.00 53.66 220 ALA A CA 1
ATOM 1807 C C . ALA A 1 220 ? 42.445 37.514 -39.759 1.00 53.66 220 ALA A C 1
ATOM 1809 O O . ALA A 1 220 ? 43.391 37.033 -40.377 1.00 53.66 220 ALA A O 1
ATOM 1810 N N . ASN A 1 221 ? 42.535 38.706 -39.170 1.00 51.31 221 ASN A N 1
ATOM 1811 C CA . ASN A 1 221 ? 43.813 39.377 -38.946 1.00 51.31 221 ASN A CA 1
ATOM 1812 C C . ASN A 1 221 ? 44.234 39.197 -37.487 1.00 51.31 221 ASN A C 1
ATOM 1814 O O . ASN A 1 221 ? 43.721 39.832 -36.568 1.00 51.31 221 ASN A O 1
ATOM 1818 N N . GLY A 1 222 ? 45.164 38.261 -37.294 1.00 56.53 222 GLY A N 1
ATOM 1819 C CA . GLY A 1 222 ? 45.689 37.861 -35.999 1.00 56.53 222 GLY A CA 1
ATOM 1820 C C . GLY A 1 222 ? 46.365 39.006 -35.250 1.00 56.53 222 GLY A C 1
ATOM 1821 O O . GLY A 1 222 ? 47.316 39.613 -35.738 1.00 56.53 222 GLY A O 1
ATOM 1822 N N . SER A 1 223 ? 45.927 39.229 -34.013 1.00 43.16 223 SER A N 1
ATOM 1823 C CA . SER A 1 223 ? 46.709 39.935 -33.005 1.00 43.16 223 SER A CA 1
ATOM 1824 C C . SER A 1 223 ? 46.903 39.011 -31.809 1.00 43.16 223 SER A C 1
ATOM 1826 O O . SER A 1 223 ? 45.971 38.688 -31.077 1.00 43.16 223 SER A O 1
ATOM 1828 N N . SER A 1 224 ? 48.146 38.560 -31.670 1.00 45.44 224 SER A N 1
ATOM 1829 C CA . SER A 1 224 ? 48.688 37.747 -30.586 1.00 45.44 224 SER A CA 1
ATOM 1830 C C . SER A 1 224 ? 48.368 38.348 -29.213 1.00 45.44 224 SER A C 1
ATOM 1832 O O . SER A 1 224 ? 48.840 39.437 -28.887 1.00 45.44 224 SER A O 1
ATOM 1834 N N . ILE A 1 225 ? 47.618 37.618 -28.386 1.00 49.09 225 ILE A N 1
ATOM 1835 C CA . ILE A 1 225 ? 47.437 37.928 -26.964 1.00 49.09 225 ILE A CA 1
ATOM 1836 C C . ILE A 1 225 ? 48.676 37.423 -26.214 1.00 49.09 225 ILE A C 1
ATOM 1838 O O . ILE A 1 225 ? 48.913 36.223 -26.102 1.00 49.09 225 ILE A O 1
ATOM 1842 N N . ILE A 1 226 ? 49.484 38.371 -25.741 1.00 45.47 226 ILE A N 1
ATOM 1843 C CA . ILE A 1 226 ? 50.636 38.164 -24.860 1.00 45.47 226 ILE A CA 1
ATOM 1844 C C . ILE A 1 226 ? 50.112 38.063 -23.420 1.00 45.47 226 ILE A C 1
ATOM 1846 O O . ILE A 1 226 ? 49.471 38.990 -22.930 1.00 45.47 226 ILE A O 1
ATOM 1850 N N . PHE A 1 227 ? 50.389 36.947 -22.744 1.00 45.47 227 PHE A N 1
ATOM 1851 C CA . PHE A 1 227 ? 50.202 36.794 -21.297 1.00 45.47 227 PHE A CA 1
ATOM 1852 C C . PHE A 1 227 ? 51.313 37.542 -20.533 1.00 45.47 227 PHE A C 1
ATOM 1854 O O . PHE A 1 227 ? 52.481 37.387 -20.899 1.00 45.47 227 PHE A O 1
ATOM 1861 N N . PRO A 1 228 ? 51.011 38.313 -19.469 1.00 52.44 228 PRO A N 1
ATOM 1862 C CA . PRO A 1 228 ? 52.039 38.854 -18.585 1.00 52.44 228 PRO A CA 1
ATOM 1863 C C . PRO A 1 228 ? 52.423 37.845 -17.481 1.00 52.44 228 PRO A C 1
ATOM 1865 O O . PRO A 1 228 ? 51.551 37.113 -17.004 1.00 52.44 228 PRO A O 1
ATOM 1868 N N . PRO A 1 229 ? 53.705 37.798 -17.068 1.00 55.09 229 PRO A N 1
ATOM 1869 C CA . PRO A 1 229 ? 54.179 36.910 -16.020 1.00 55.09 229 PRO A CA 1
ATOM 1870 C C . PRO A 1 229 ? 54.096 37.532 -14.619 1.00 55.09 229 PRO A C 1
ATOM 1872 O O . PRO A 1 229 ? 54.128 38.745 -14.426 1.00 55.09 229 PRO A O 1
ATOM 1875 N N . ASP A 1 230 ? 54.034 36.604 -13.677 1.00 47.50 230 ASP A N 1
ATOM 1876 C CA . ASP A 1 230 ? 54.121 36.681 -12.225 1.00 47.50 230 ASP A CA 1
ATOM 1877 C C . ASP A 1 230 ? 55.338 37.483 -11.708 1.00 47.50 230 ASP A C 1
ATOM 1879 O O . ASP A 1 230 ? 56.460 37.260 -12.171 1.00 47.50 230 ASP A O 1
ATOM 1883 N N . ALA A 1 231 ? 55.127 38.386 -10.740 1.00 43.47 231 ALA A N 1
ATOM 1884 C CA . ALA A 1 231 ? 56.153 38.862 -9.804 1.00 43.47 231 ALA A CA 1
ATOM 1885 C C . ALA A 1 231 ? 55.543 39.611 -8.603 1.00 43.47 231 ALA A C 1
ATOM 1887 O O . ALA A 1 231 ? 54.657 40.455 -8.721 1.00 43.47 231 ALA A O 1
ATOM 1888 N N . SER A 1 232 ? 56.094 39.261 -7.451 1.00 46.62 232 SER A N 1
ATOM 1889 C CA . SER A 1 232 ? 55.820 39.626 -6.067 1.00 46.62 232 SER A CA 1
ATOM 1890 C C . SER A 1 232 ? 56.205 41.057 -5.641 1.00 46.62 232 SER A C 1
ATOM 1892 O O . SER A 1 232 ? 57.005 41.716 -6.293 1.00 46.62 232 SER A O 1
ATOM 1894 N N . GLU A 1 233 ? 55.737 41.408 -4.432 1.00 37.69 233 GLU A N 1
ATOM 1895 C CA . GLU A 1 233 ? 56.245 42.416 -3.471 1.00 37.69 233 GLU A CA 1
ATOM 1896 C C . GLU A 1 233 ? 55.521 43.785 -3.361 1.00 37.69 233 GLU A C 1
ATOM 1898 O O . GLU A 1 233 ? 55.492 44.623 -4.255 1.00 37.69 233 GLU A O 1
ATOM 1903 N N . THR A 1 234 ? 54.965 43.984 -2.157 1.00 43.53 234 THR A N 1
ATOM 1904 C CA . THR A 1 234 ? 54.608 45.221 -1.414 1.00 43.53 234 THR A CA 1
ATOM 1905 C C . THR A 1 234 ? 55.717 46.304 -1.443 1.00 43.53 234 THR A C 1
ATOM 1907 O O . THR A 1 234 ? 56.848 45.892 -1.691 1.00 43.53 234 THR A O 1
ATOM 1910 N N . PRO A 1 235 ? 55.532 47.609 -1.065 1.00 53.81 235 PRO A N 1
ATOM 1911 C CA . PRO A 1 235 ? 54.653 48.110 0.014 1.00 53.81 235 PRO A CA 1
ATOM 1912 C C . PRO A 1 235 ? 54.038 49.540 -0.113 1.00 53.81 235 PRO A C 1
ATOM 1914 O O . PRO A 1 235 ? 54.450 50.367 -0.911 1.00 53.81 235 PRO A O 1
ATOM 1917 N N . PHE A 1 236 ? 53.070 49.789 0.780 1.00 39.03 236 PHE A N 1
ATOM 1918 C CA . PHE A 1 236 ? 52.708 51.024 1.511 1.00 39.03 236 PHE A CA 1
ATOM 1919 C C . PHE A 1 236 ? 52.603 52.428 0.865 1.00 39.03 236 PHE A C 1
ATOM 1921 O O . PHE A 1 236 ? 53.493 52.934 0.192 1.00 39.03 236 PHE A O 1
ATOM 1928 N N . SER A 1 237 ? 51.561 53.101 1.379 1.00 34.03 237 SER A N 1
ATOM 1929 C CA . SER A 1 237 ? 51.399 54.534 1.674 1.00 34.03 237 SER A CA 1
ATOM 1930 C C . SER A 1 237 ? 50.709 55.449 0.651 1.00 34.03 237 SER A C 1
ATOM 1932 O O . SER A 1 237 ? 51.302 55.981 -0.278 1.00 34.03 237 SER A O 1
ATOM 1934 N N . ASP A 1 238 ? 49.449 55.727 1.009 1.00 31.25 238 ASP A N 1
ATOM 1935 C CA . ASP A 1 238 ? 48.978 57.043 1.466 1.00 31.25 238 ASP A CA 1
ATOM 1936 C C . ASP A 1 238 ? 48.284 58.012 0.488 1.00 31.25 238 ASP A C 1
ATOM 1938 O O . ASP A 1 238 ? 48.892 58.681 -0.338 1.00 31.25 238 ASP A O 1
ATOM 1942 N N . THR A 1 239 ? 47.004 58.220 0.833 1.00 36.28 239 THR A N 1
ATOM 1943 C CA . THR A 1 239 ? 46.263 59.495 0.880 1.00 36.28 239 THR A CA 1
ATOM 1944 C C . THR A 1 239 ? 45.754 60.090 -0.438 1.00 36.28 239 THR A C 1
ATOM 1946 O O . THR A 1 239 ? 46.490 60.766 -1.142 1.00 36.28 239 THR A O 1
ATOM 1949 N N . PHE A 1 240 ? 44.439 60.002 -0.688 1.00 42.03 240 PHE A N 1
ATOM 1950 C CA . PHE A 1 240 ? 43.528 61.144 -0.485 1.00 42.03 240 PHE A CA 1
ATOM 1951 C C . PHE A 1 240 ? 42.045 60.726 -0.550 1.00 42.03 240 PHE A C 1
ATOM 1953 O O . PHE A 1 240 ? 41.686 59.701 -1.118 1.00 42.03 240 PHE A O 1
ATOM 1960 N N . ILE A 1 241 ? 41.235 61.538 0.121 1.00 41.41 241 ILE A N 1
ATOM 1961 C CA . ILE A 1 241 ? 39.903 61.323 0.698 1.00 41.41 241 ILE A CA 1
ATOM 1962 C C . ILE A 1 241 ? 38.769 61.633 -0.302 1.00 41.41 241 ILE A C 1
ATOM 1964 O O . ILE A 1 241 ? 38.973 62.418 -1.222 1.00 41.41 241 ILE A O 1
ATOM 1968 N N . GLU A 1 242 ? 37.586 61.045 -0.054 1.00 35.50 242 GLU A N 1
ATOM 1969 C CA . GLU A 1 242 ? 36.248 61.694 0.045 1.00 35.50 242 GLU A CA 1
ATOM 1970 C C . GLU A 1 242 ? 35.138 60.864 -0.644 1.00 35.50 242 GLU A C 1
ATOM 1972 O O . GLU A 1 242 ? 35.024 60.820 -1.862 1.00 35.50 242 GLU A O 1
ATOM 1977 N N . THR A 1 243 ? 34.471 59.970 0.097 1.00 33.47 243 THR A N 1
ATOM 1978 C CA . THR A 1 243 ? 33.164 60.182 0.768 1.00 33.47 243 THR A CA 1
ATOM 1979 C C . THR A 1 243 ? 31.975 60.196 -0.200 1.00 33.47 243 THR A C 1
ATOM 1981 O O . THR A 1 243 ? 31.720 61.192 -0.861 1.00 33.47 243 THR A O 1
ATOM 1984 N N . ILE A 1 244 ? 31.213 59.096 -0.227 1.00 45.12 244 ILE A N 1
ATOM 1985 C CA . ILE A 1 244 ? 29.819 59.006 0.257 1.00 45.12 244 ILE A CA 1
ATOM 1986 C C . ILE A 1 244 ? 29.546 57.520 0.530 1.00 45.12 244 ILE A C 1
ATOM 1988 O O . ILE A 1 244 ? 29.566 56.682 -0.370 1.00 45.12 244 ILE A O 1
ATOM 1992 N N . ALA A 1 245 ? 29.315 57.217 1.803 1.00 39.88 245 ALA A N 1
ATOM 1993 C CA . ALA A 1 245 ? 28.733 55.978 2.286 1.00 39.88 245 ALA A CA 1
ATOM 1994 C C . ALA A 1 245 ? 27.213 56.150 2.402 1.00 39.88 245 ALA A C 1
ATOM 1996 O O . ALA A 1 245 ? 26.741 57.227 2.773 1.00 39.88 245 ALA A O 1
ATOM 1997 N N . SER A 1 246 ? 26.454 55.085 2.158 1.00 35.53 246 SER A N 1
ATOM 1998 C CA . SER A 1 246 ? 25.348 54.702 3.042 1.00 35.53 246 SER A CA 1
ATOM 1999 C C . SER A 1 246 ? 24.919 53.268 2.770 1.00 35.53 246 SER A C 1
ATOM 2001 O O . SER A 1 246 ? 24.648 52.871 1.637 1.00 35.53 246 SER A O 1
ATOM 2003 N N . ASP A 1 247 ? 24.907 52.530 3.870 1.00 32.78 247 ASP A N 1
ATOM 2004 C CA . ASP A 1 247 ? 24.546 51.141 4.063 1.00 32.78 247 ASP A CA 1
ATOM 2005 C C . ASP A 1 247 ? 23.144 50.782 3.571 1.00 32.78 247 ASP A C 1
ATOM 2007 O O . ASP A 1 247 ? 22.178 51.492 3.834 1.00 32.78 247 ASP A O 1
ATOM 2011 N N . PHE A 1 248 ? 23.016 49.586 2.995 1.00 31.50 248 PHE A N 1
ATOM 2012 C CA . PHE A 1 248 ? 21.866 48.727 3.269 1.00 31.50 248 PHE A CA 1
ATOM 2013 C C . PHE A 1 248 ? 22.317 47.262 3.234 1.00 31.50 248 PHE A C 1
ATOM 2015 O O . PHE A 1 248 ? 22.437 46.638 2.181 1.00 31.50 248 PHE A O 1
ATOM 2022 N N . SER A 1 249 ? 22.584 46.717 4.422 1.00 35.12 249 SER A N 1
ATOM 2023 C CA . SER A 1 249 ? 22.677 45.275 4.644 1.00 35.12 249 SER A CA 1
ATOM 2024 C C . SER A 1 249 ? 21.270 44.686 4.580 1.00 35.12 249 SER A C 1
ATOM 2026 O O . SER A 1 249 ? 20.444 44.980 5.443 1.00 35.12 249 SER A O 1
ATOM 2028 N N . PHE A 1 250 ? 20.986 43.853 3.575 1.00 31.22 250 PHE A N 1
ATOM 2029 C CA . PHE A 1 250 ? 19.770 43.044 3.554 1.00 31.22 250 PHE A CA 1
ATOM 2030 C C . PHE A 1 250 ? 20.097 41.612 3.973 1.00 31.22 250 PHE A C 1
ATOM 2032 O O . PHE A 1 250 ? 20.838 40.890 3.308 1.00 31.22 250 PHE A O 1
ATOM 2039 N N . SER A 1 251 ? 19.537 41.250 5.124 1.00 28.47 251 SER A N 1
ATOM 2040 C CA . SER A 1 251 ? 19.510 39.914 5.699 1.00 28.47 251 SER A CA 1
ATOM 2041 C C . SER A 1 251 ? 18.822 38.931 4.752 1.00 28.47 251 SER A C 1
ATOM 2043 O O . SER A 1 251 ? 17.765 39.220 4.195 1.00 28.47 251 SER A O 1
ATOM 2045 N N . THR A 1 252 ? 19.426 37.761 4.592 1.00 39.56 252 THR A N 1
ATOM 2046 C CA . THR A 1 252 ? 18.890 36.596 3.884 1.00 39.56 252 THR A CA 1
ATOM 2047 C C . THR A 1 252 ? 17.902 35.849 4.789 1.00 39.56 252 THR A C 1
ATOM 2049 O O . THR A 1 252 ? 18.339 35.342 5.824 1.00 39.56 252 THR A O 1
ATOM 2052 N N . PRO A 1 253 ? 16.620 35.660 4.417 1.00 35.34 253 PRO A N 1
ATOM 2053 C CA . PRO A 1 253 ? 15.810 34.591 4.975 1.00 35.34 253 PRO A CA 1
ATOM 2054 C C . PRO A 1 253 ? 15.707 33.407 4.012 1.00 35.34 253 PRO A C 1
ATOM 2056 O O . PRO A 1 253 ? 15.600 33.536 2.791 1.00 35.34 253 PRO A O 1
ATOM 2059 N N . ALA A 1 254 ? 15.774 32.235 4.632 1.00 33.12 254 ALA A N 1
ATOM 2060 C CA . ALA A 1 254 ? 15.811 30.917 4.041 1.00 33.12 254 ALA A CA 1
ATOM 2061 C C . ALA A 1 254 ? 14.524 30.545 3.287 1.00 33.12 254 ALA A C 1
ATOM 2063 O O . ALA A 1 254 ? 13.406 30.885 3.666 1.00 33.12 254 ALA A O 1
ATOM 2064 N N . SER A 1 255 ? 14.744 29.791 2.214 1.00 36.25 255 SER A N 1
ATOM 2065 C CA . SER A 1 255 ? 13.770 29.281 1.258 1.00 36.25 255 SER A CA 1
ATOM 2066 C C . SER A 1 255 ? 12.831 28.244 1.885 1.00 36.25 255 SER A C 1
ATOM 2068 O O . SER A 1 255 ? 13.280 27.195 2.346 1.00 36.25 255 SER A O 1
ATOM 2070 N N . GLN A 1 256 ? 11.526 28.506 1.820 1.00 33.25 256 GLN A N 1
ATOM 2071 C CA . GLN A 1 256 ? 10.462 27.517 2.012 1.00 33.25 256 GLN A CA 1
ATOM 2072 C C . GLN A 1 256 ? 10.312 26.654 0.745 1.00 33.25 256 GLN A C 1
ATOM 2074 O O . GLN A 1 256 ? 10.503 27.138 -0.373 1.00 33.25 256 GLN A O 1
ATOM 2079 N N . ALA A 1 257 ? 9.997 25.369 0.921 1.00 34.91 257 ALA A N 1
ATOM 2080 C CA . ALA A 1 257 ? 9.741 24.407 -0.148 1.00 34.91 257 ALA A CA 1
ATOM 2081 C C . ALA A 1 257 ? 8.247 24.045 -0.164 1.00 34.91 257 ALA A C 1
ATOM 2083 O O . ALA A 1 257 ? 7.725 23.566 0.839 1.00 34.91 257 ALA A O 1
ATOM 2084 N N . THR A 1 258 ? 7.577 24.260 -1.300 1.00 36.00 258 THR A N 1
ATOM 2085 C CA . THR A 1 258 ? 6.142 23.982 -1.479 1.00 36.00 258 THR A CA 1
ATOM 2086 C C . THR A 1 258 ? 5.917 22.712 -2.297 1.00 36.00 258 THR A C 1
ATOM 2088 O O . THR A 1 258 ? 6.502 22.515 -3.363 1.00 36.00 258 THR A O 1
ATOM 2091 N N . THR A 1 259 ? 5.029 21.872 -1.770 1.00 32.94 259 THR A N 1
ATOM 2092 C CA . THR A 1 259 ? 4.505 20.610 -2.303 1.00 32.94 259 THR A CA 1
ATOM 2093 C C . THR A 1 259 ? 3.583 20.835 -3.509 1.00 32.94 259 THR A C 1
ATOM 2095 O O . THR A 1 259 ? 2.688 21.676 -3.465 1.00 32.94 259 THR A O 1
ATOM 2098 N N . VAL A 1 260 ? 3.775 20.058 -4.580 1.00 30.52 260 VAL A N 1
ATOM 2099 C CA . VAL A 1 260 ? 2.958 20.075 -5.807 1.00 30.52 260 VAL A CA 1
ATOM 2100 C C . VAL A 1 260 ? 1.820 19.056 -5.685 1.00 30.52 260 VAL A C 1
ATOM 2102 O O . VAL A 1 260 ? 2.078 17.870 -5.492 1.00 30.52 260 VAL A O 1
ATOM 2105 N N . VAL A 1 261 ? 0.570 19.508 -5.824 1.00 32.66 261 VAL A N 1
ATOM 2106 C CA . VAL A 1 261 ? -0.629 18.661 -5.959 1.00 32.66 261 VAL A CA 1
ATOM 2107 C C . VAL A 1 261 ? -1.002 18.591 -7.442 1.00 32.66 261 VAL A C 1
ATOM 2109 O O . VAL A 1 261 ? -1.275 19.613 -8.069 1.00 32.66 261 VAL A O 1
ATOM 2112 N N . VAL A 1 262 ? -0.987 17.385 -8.010 1.00 31.25 262 VAL A N 1
ATOM 2113 C CA . VAL A 1 262 ? -1.360 17.099 -9.404 1.00 31.25 262 VAL A CA 1
ATOM 2114 C C . VAL A 1 262 ? -2.879 16.922 -9.486 1.00 31.25 262 VAL A C 1
ATOM 2116 O O . VAL A 1 262 ? -3.442 16.117 -8.753 1.00 31.25 262 VAL A O 1
ATOM 2119 N N . THR A 1 263 ? -3.542 17.676 -10.369 1.00 30.84 263 THR A N 1
ATOM 2120 C CA . THR A 1 263 ? -4.969 17.507 -10.700 1.00 30.84 263 THR A CA 1
ATOM 2121 C C . THR A 1 263 ? -5.076 16.974 -12.126 1.00 30.84 263 THR A C 1
ATOM 2123 O O . THR A 1 263 ? -4.642 17.630 -13.071 1.00 30.84 263 THR A O 1
ATOM 2126 N N . GLU A 1 264 ? -5.621 15.770 -12.269 1.00 34.78 264 GLU A N 1
ATOM 2127 C CA . GLU A 1 264 ? -5.744 15.037 -13.528 1.00 34.78 264 GLU A CA 1
ATOM 2128 C C . GLU A 1 264 ? -7.119 15.314 -14.164 1.00 34.78 264 GLU A C 1
ATOM 2130 O O . GLU A 1 264 ? -8.160 15.128 -13.534 1.00 34.78 264 GLU A O 1
ATOM 2135 N N . ILE A 1 265 ? -7.133 15.800 -15.410 1.00 33.72 265 ILE A N 1
ATOM 2136 C CA . ILE A 1 265 ? -8.346 16.049 -16.202 1.00 33.72 265 ILE A CA 1
ATOM 2137 C C . ILE A 1 265 ? -8.461 14.913 -17.222 1.00 33.72 265 ILE A C 1
ATOM 2139 O O . ILE A 1 265 ? -7.677 14.853 -18.166 1.00 33.72 265 ILE A O 1
ATOM 2143 N N . SER A 1 266 ? -9.445 14.026 -17.054 1.00 37.44 266 SER A N 1
ATOM 2144 C CA . SER A 1 266 ? -9.823 13.034 -18.071 1.00 37.44 266 SER A CA 1
ATOM 2145 C C . SER A 1 266 ? -10.953 13.569 -18.952 1.00 37.44 266 SER A C 1
ATOM 2147 O O . SER A 1 266 ? -12.012 13.953 -18.453 1.00 37.44 266 SER A O 1
ATOM 2149 N N . GLN A 1 267 ? -10.736 13.561 -20.270 1.00 34.09 267 GLN A N 1
ATOM 2150 C CA . GLN A 1 267 ? -11.773 13.737 -21.286 1.00 34.09 267 GLN A CA 1
ATOM 2151 C C . GLN A 1 267 ? -12.058 12.415 -22.003 1.00 34.09 267 GLN A C 1
ATOM 2153 O O . GLN A 1 267 ? -11.161 11.659 -22.361 1.00 34.09 267 GLN A O 1
ATOM 2158 N N . VAL A 1 268 ? -13.355 12.195 -22.194 1.00 30.80 268 VAL A N 1
ATOM 2159 C CA . VAL A 1 268 ? -14.026 11.090 -22.876 1.00 30.80 268 VAL A CA 1
ATOM 2160 C C . VAL A 1 268 ? -14.004 11.295 -24.391 1.00 30.80 268 VAL A C 1
ATOM 2162 O O . VAL A 1 268 ? -14.330 12.384 -24.863 1.00 30.80 268 VAL A O 1
ATOM 2165 N N . THR A 1 269 ? -13.792 10.215 -25.145 1.00 32.16 269 THR A N 1
ATOM 2166 C CA . THR A 1 269 ? -14.396 10.035 -26.474 1.00 32.16 269 THR A CA 1
ATOM 2167 C C . THR A 1 269 ? -14.873 8.594 -26.648 1.00 32.16 269 THR A C 1
ATOM 2169 O O . THR A 1 269 ? -14.125 7.634 -26.490 1.00 32.16 269 THR A O 1
ATOM 2172 N N . THR A 1 270 ? -16.164 8.481 -26.945 1.00 33.19 270 THR A N 1
ATOM 2173 C CA . THR A 1 270 ? -16.952 7.278 -27.227 1.00 33.19 270 THR A CA 1
ATOM 2174 C C . THR A 1 270 ? -17.111 7.052 -28.728 1.00 33.19 270 THR A C 1
ATOM 2176 O O . THR A 1 270 ? -17.358 8.014 -29.447 1.00 33.19 270 THR A O 1
ATOM 2179 N N . ASP A 1 271 ? -17.067 5.788 -29.153 1.00 25.83 271 ASP A N 1
ATOM 2180 C CA . ASP A 1 271 ? -17.879 5.141 -30.209 1.00 25.83 271 ASP A CA 1
ATOM 2181 C C . ASP A 1 271 ? -17.314 3.716 -30.391 1.00 25.83 271 ASP A C 1
ATOM 2183 O O . ASP A 1 271 ? -16.111 3.522 -30.272 1.00 25.83 271 ASP A O 1
ATOM 2187 N N . ALA A 1 272 ? -18.011 2.631 -30.712 1.00 34.72 272 ALA A N 1
ATOM 2188 C CA . ALA A 1 272 ? -19.409 2.249 -30.867 1.00 34.72 272 ALA A CA 1
ATOM 2189 C C . ALA A 1 272 ? -19.382 0.735 -31.204 1.00 34.72 272 ALA A C 1
ATOM 2191 O O . ALA A 1 272 ? -18.408 0.273 -31.802 1.00 34.72 272 ALA A O 1
ATOM 2192 N N . LYS A 1 273 ? -20.456 -0.016 -30.899 1.00 35.66 273 LYS A N 1
ATOM 2193 C CA . LYS A 1 273 ? -21.156 -0.961 -31.812 1.00 35.66 273 LYS A CA 1
ATOM 2194 C C . LYS A 1 273 ? -21.708 -2.208 -31.106 1.00 35.66 273 LYS A C 1
ATOM 2196 O O . LYS A 1 273 ? -20.983 -3.049 -30.592 1.00 35.66 273 LYS A O 1
ATOM 2201 N N . ALA A 1 274 ? -23.033 -2.299 -31.156 1.00 35.00 274 ALA A N 1
ATOM 2202 C CA . ALA A 1 274 ? -23.885 -3.367 -30.655 1.00 35.00 274 ALA A CA 1
ATOM 2203 C C . ALA A 1 274 ? -23.979 -4.577 -31.608 1.00 35.00 274 ALA A C 1
ATOM 2205 O O . ALA A 1 274 ? -23.868 -4.395 -32.822 1.00 35.00 274 ALA A O 1
ATOM 2206 N N . ALA A 1 275 ? -24.304 -5.758 -31.060 1.00 34.56 275 ALA A N 1
ATOM 2207 C CA . ALA A 1 275 ? -25.382 -6.648 -31.534 1.00 34.56 275 ALA A CA 1
ATOM 2208 C C . ALA A 1 275 ? -25.630 -7.834 -30.554 1.00 34.56 275 ALA A C 1
ATOM 2210 O O . ALA A 1 275 ? -24.698 -8.203 -29.838 1.00 34.56 275 ALA A O 1
ATOM 2211 N N . PRO A 1 276 ? -26.853 -8.416 -30.510 1.00 46.41 276 PRO A N 1
ATOM 2212 C CA . PRO A 1 276 ? -27.354 -9.278 -29.427 1.00 46.41 276 PRO A CA 1
ATOM 2213 C C . PRO A 1 276 ? -27.491 -10.767 -29.823 1.00 46.41 276 PRO A C 1
ATOM 2215 O O . PRO A 1 276 ? -27.472 -11.093 -31.009 1.00 46.41 276 PRO A O 1
ATOM 2218 N N . SER A 1 277 ? -27.724 -11.661 -28.850 1.00 33.69 277 SER A N 1
ATOM 2219 C CA . SER A 1 277 ? -28.436 -12.926 -29.106 1.00 33.69 277 SER A CA 1
ATOM 2220 C C . SER A 1 277 ? -29.080 -13.498 -27.843 1.00 33.69 277 SER A C 1
ATOM 2222 O O . SER A 1 277 ? -28.399 -13.797 -26.864 1.00 33.69 277 SER A O 1
ATOM 2224 N N . ASP A 1 278 ? -30.395 -13.680 -27.938 1.00 34.91 278 ASP A N 1
ATOM 2225 C CA . ASP A 1 278 ? -31.265 -14.490 -27.086 1.00 34.91 278 ASP A CA 1
ATOM 2226 C C . ASP A 1 278 ? -30.894 -15.985 -27.116 1.00 34.91 278 ASP A C 1
ATOM 2228 O O . ASP A 1 278 ? -30.391 -16.467 -28.135 1.00 34.91 278 ASP A O 1
ATOM 2232 N N . ALA A 1 279 ? -31.235 -16.720 -26.048 1.00 35.66 279 ALA A N 1
ATOM 2233 C CA . ALA A 1 279 ? -31.994 -17.978 -26.133 1.00 35.66 279 ALA A CA 1
ATOM 2234 C C . ALA A 1 279 ? -32.393 -18.518 -24.743 1.00 35.66 279 ALA A C 1
ATOM 2236 O O . ALA A 1 279 ? -31.588 -18.605 -23.819 1.00 35.66 279 ALA A O 1
ATOM 2237 N N . GLU A 1 280 ? -33.665 -18.900 -24.661 1.00 36.94 280 GLU A N 1
ATOM 2238 C CA . GLU A 1 280 ? -34.380 -19.586 -23.583 1.00 36.94 280 GLU A CA 1
ATOM 2239 C C . GLU A 1 280 ? -33.851 -21.006 -23.290 1.00 36.94 280 GLU A C 1
ATOM 2241 O O . GLU A 1 280 ? -33.265 -21.658 -24.153 1.00 36.94 280 GLU A O 1
ATOM 2246 N N . GLY A 1 281 ? -34.162 -21.543 -22.101 1.00 32.44 281 GLY A N 1
ATOM 2247 C CA . GLY A 1 281 ? -33.959 -22.965 -21.800 1.00 32.44 281 GLY A CA 1
ATOM 2248 C C . GLY A 1 281 ? -34.465 -23.410 -20.426 1.00 32.44 281 GLY A C 1
ATOM 2249 O O . GLY A 1 281 ? -33.777 -23.287 -19.423 1.00 32.44 281 GLY A O 1
ATOM 2250 N N . THR A 1 282 ? -35.686 -23.934 -20.409 1.00 33.03 282 THR A N 1
ATOM 2251 C CA . THR A 1 282 ? -36.471 -24.521 -19.306 1.00 33.03 282 THR A CA 1
ATOM 2252 C C . THR A 1 282 ? -35.928 -25.876 -18.794 1.00 33.03 282 THR A C 1
ATOM 2254 O O . THR A 1 282 ? -35.385 -26.622 -19.600 1.00 33.03 282 THR A O 1
ATOM 2257 N N . SER A 1 283 ? -36.174 -26.228 -17.510 1.00 30.61 283 SER A N 1
ATOM 2258 C CA . SER A 1 283 ? -36.505 -27.583 -16.952 1.00 30.61 283 SER A CA 1
ATOM 2259 C C . SER A 1 283 ? -35.863 -27.811 -15.554 1.00 30.61 283 SER A C 1
ATOM 2261 O O . SER A 1 283 ? -34.646 -27.822 -15.463 1.00 30.61 283 SER A O 1
ATOM 2263 N N . THR A 1 284 ? -36.543 -27.813 -14.392 1.00 31.41 284 THR A N 1
ATOM 2264 C CA . THR A 1 284 ? -37.517 -28.770 -13.785 1.00 31.41 284 THR A CA 1
ATOM 2265 C C . THR A 1 284 ? -36.880 -29.972 -13.027 1.00 31.41 284 THR A C 1
ATOM 2267 O O . THR A 1 284 ? -36.403 -30.894 -13.673 1.00 31.41 284 THR A O 1
ATOM 2270 N N . TYR A 1 285 ? -37.037 -29.977 -11.676 1.00 35.47 285 TYR A N 1
ATOM 2271 C CA . TYR A 1 285 ? -37.118 -31.106 -10.685 1.00 35.47 285 TYR A CA 1
ATOM 2272 C C . TYR A 1 285 ? -35.848 -31.963 -10.380 1.00 35.47 285 TYR A C 1
ATOM 2274 O O . TYR A 1 285 ? -35.021 -32.129 -11.257 1.00 35.47 285 TYR A O 1
ATOM 2282 N N . VAL A 1 286 ? -35.566 -32.562 -9.196 1.00 30.25 286 VAL A N 1
ATOM 2283 C CA . VAL A 1 286 ? -36.333 -33.088 -8.027 1.00 30.25 286 VAL A CA 1
ATOM 2284 C C . VAL A 1 286 ? -35.449 -33.070 -6.741 1.00 30.25 286 VAL A C 1
ATOM 2286 O O . VAL A 1 286 ? -34.237 -33.237 -6.824 1.00 30.25 286 VAL A O 1
ATOM 2289 N N . SER A 1 287 ? -36.066 -32.955 -5.554 1.00 40.94 287 SER A N 1
ATOM 2290 C CA . SER A 1 287 ? -35.518 -33.214 -4.201 1.00 40.94 287 SER A CA 1
ATOM 2291 C C . SER A 1 287 ? -35.010 -34.647 -3.939 1.00 40.94 287 SER A C 1
ATOM 2293 O O . SER A 1 287 ? -35.610 -35.590 -4.437 1.00 40.94 287 SER A O 1
ATOM 2295 N N . HIS A 1 288 ? -34.062 -34.827 -3.003 1.00 33.84 288 HIS A N 1
ATOM 2296 C CA . HIS A 1 288 ? -34.158 -35.833 -1.923 1.00 33.84 288 HIS A CA 1
ATOM 2297 C C . HIS A 1 288 ? -33.133 -35.596 -0.789 1.00 33.84 288 HIS A C 1
ATOM 2299 O O . HIS A 1 288 ? -32.139 -34.902 -0.962 1.00 33.84 288 HIS A O 1
ATOM 2305 N N . ALA A 1 289 ? -33.462 -36.125 0.392 1.00 35.19 289 ALA A N 1
ATOM 2306 C CA . ALA A 1 289 ? -33.001 -35.751 1.731 1.00 35.19 289 ALA A CA 1
ATOM 2307 C C . ALA A 1 289 ? -31.851 -36.618 2.322 1.00 35.19 289 ALA A C 1
ATOM 2309 O O . ALA A 1 289 ? -31.700 -37.759 1.903 1.00 35.19 289 ALA A O 1
ATOM 2310 N N . THR A 1 290 ? -31.119 -36.033 3.301 1.00 36.31 290 THR A N 1
ATOM 2311 C CA . THR A 1 290 ? -30.423 -36.516 4.557 1.00 36.31 290 THR A CA 1
ATOM 2312 C C . THR A 1 290 ? -30.318 -38.030 4.879 1.00 36.31 290 THR A C 1
ATOM 2314 O O . THR A 1 290 ? -31.211 -38.731 4.408 1.00 36.31 290 THR A O 1
ATOM 2317 N N . PRO A 1 291 ? -29.434 -38.568 5.793 1.00 50.44 291 PRO A N 1
ATOM 2318 C CA . PRO A 1 291 ? -28.766 -37.968 7.001 1.00 50.44 291 PRO A CA 1
ATOM 2319 C C . PRO A 1 291 ? -27.303 -38.467 7.350 1.00 50.44 291 PRO A C 1
ATOM 2321 O O . PRO A 1 291 ? -26.812 -39.401 6.735 1.00 50.44 291 PRO A O 1
ATOM 2324 N N . VAL A 1 292 ? -26.467 -37.734 8.124 1.00 47.47 292 VAL A N 1
ATOM 2325 C CA . VAL A 1 292 ? -26.041 -37.817 9.575 1.00 47.47 292 VAL A CA 1
ATOM 2326 C C . VAL A 1 292 ? -25.470 -39.150 10.132 1.00 47.47 292 VAL A C 1
ATOM 2328 O O . VAL A 1 292 ? -26.248 -40.077 10.286 1.00 47.47 292 VAL A O 1
ATOM 2331 N N . GLU A 1 293 ? -24.195 -39.164 10.594 1.00 30.97 293 GLU A N 1
ATOM 2332 C CA . GLU A 1 293 ? -23.620 -39.893 11.781 1.00 30.97 293 GLU A CA 1
ATOM 2333 C C . GLU A 1 293 ? -22.088 -39.604 11.874 1.00 30.97 293 GLU A C 1
ATOM 2335 O O . GLU A 1 293 ? -21.406 -39.758 10.870 1.00 30.97 293 GLU A O 1
ATOM 2340 N N . SER A 1 294 ? -21.452 -38.976 12.883 1.00 38.91 294 SER A N 1
ATOM 2341 C CA . SER A 1 294 ? -21.295 -39.158 14.349 1.00 38.91 294 SER A CA 1
ATOM 2342 C C . SER A 1 294 ? -20.335 -40.288 14.789 1.00 38.91 294 SER A C 1
ATOM 2344 O O . SER A 1 294 ? -20.694 -41.453 14.677 1.00 38.91 294 SER A O 1
ATOM 2346 N N . LEU A 1 295 ? -19.163 -39.920 15.356 1.00 32.59 295 LEU A N 1
ATOM 2347 C CA . LEU A 1 295 ? -18.585 -40.350 16.661 1.00 32.59 295 LEU A CA 1
ATOM 2348 C C . LEU A 1 295 ? -17.030 -40.371 16.715 1.00 32.59 295 LEU A C 1
ATOM 2350 O O . LEU A 1 295 ? -16.357 -40.957 15.873 1.00 32.59 295 LEU A O 1
ATOM 2354 N N . GLU A 1 296 ? -16.497 -39.758 17.780 1.00 32.81 296 GLU A N 1
ATOM 2355 C CA . GLU A 1 296 ? -15.135 -39.864 18.354 1.00 32.81 296 GLU A CA 1
ATOM 2356 C C . GLU A 1 296 ? -15.045 -41.031 19.402 1.00 32.81 296 GLU A C 1
ATOM 2358 O O . GLU A 1 296 ? -16.022 -41.773 19.526 1.00 32.81 296 GLU A O 1
ATOM 2363 N N . PRO A 1 297 ? -14.077 -41.097 20.362 1.00 67.38 297 PRO A N 1
ATOM 2364 C CA . PRO A 1 297 ? -12.594 -41.207 20.341 1.00 67.38 297 PRO A CA 1
ATOM 2365 C C . PRO A 1 297 ? -12.066 -42.348 21.277 1.00 67.38 297 PRO A C 1
ATOM 2367 O O . PRO A 1 297 ? -12.868 -43.053 21.878 1.00 67.38 297 PRO A O 1
ATOM 2370 N N . LEU A 1 298 ? -10.728 -42.503 21.443 1.00 30.19 298 LEU A N 1
ATOM 2371 C CA . LEU A 1 298 ? -9.925 -43.018 22.610 1.00 30.19 298 LEU A CA 1
ATOM 2372 C C . LEU A 1 298 ? -8.557 -43.555 22.086 1.00 30.19 298 LEU A C 1
ATOM 2374 O O . LEU A 1 298 ? -8.494 -43.984 20.944 1.00 30.19 298 LEU A O 1
ATOM 2378 N N . SER A 1 299 ? -7.434 -43.735 22.801 1.00 32.62 299 SER A N 1
ATOM 2379 C CA . SER A 1 299 ? -6.741 -43.146 23.964 1.00 32.62 299 SER A CA 1
ATOM 2380 C C . SER A 1 299 ? -5.429 -43.952 24.181 1.00 32.62 299 SER A C 1
ATOM 2382 O O . SER A 1 299 ? -5.466 -45.175 24.129 1.00 32.62 299 SER A O 1
ATOM 2384 N N . SER A 1 300 ? -4.305 -43.260 24.438 1.00 31.77 300 SER A N 1
ATOM 2385 C CA . SER A 1 300 ? -3.145 -43.586 25.317 1.00 31.77 300 SER A CA 1
ATOM 2386 C C . SER A 1 300 ? -2.425 -44.965 25.320 1.00 31.77 300 SER A C 1
ATOM 2388 O O . SER A 1 300 ? -3.022 -45.958 25.721 1.00 31.77 300 SER A O 1
ATOM 2390 N N . ALA A 1 301 ? -1.085 -44.980 25.097 1.00 29.66 301 ALA A N 1
ATOM 2391 C CA . ALA A 1 301 ? -0.087 -45.677 25.959 1.00 29.66 301 ALA A CA 1
ATOM 2392 C C . ALA A 1 301 ? 1.423 -45.470 25.590 1.00 29.66 301 ALA A C 1
ATOM 2394 O O . ALA A 1 301 ? 1.875 -45.840 24.514 1.00 29.66 301 ALA A O 1
ATOM 2395 N N . LYS A 1 302 ? 2.182 -44.925 26.564 1.00 31.75 302 LYS A N 1
ATOM 2396 C CA . LYS A 1 302 ? 3.577 -45.146 27.066 1.00 31.75 302 LYS A CA 1
ATOM 2397 C C . LYS A 1 302 ? 4.679 -45.849 26.209 1.00 31.75 302 LYS A C 1
ATOM 2399 O O . LYS A 1 302 ? 4.493 -47.008 25.851 1.00 31.75 302 LYS A O 1
ATOM 2404 N N . PRO A 1 303 ? 5.904 -45.273 26.066 1.00 39.12 303 PRO A N 1
ATOM 2405 C CA . PRO A 1 303 ? 7.065 -45.968 25.486 1.00 39.12 303 PRO A CA 1
ATOM 2406 C C . PRO A 1 303 ? 8.060 -46.533 26.526 1.00 39.12 303 PRO A C 1
ATOM 2408 O O . PRO A 1 303 ? 8.156 -46.056 27.659 1.00 39.12 303 PRO A O 1
ATOM 2411 N N . SER A 1 304 ? 8.814 -47.556 26.101 1.00 29.27 304 SER A N 1
ATOM 2412 C CA . SER A 1 304 ? 9.863 -48.263 26.850 1.00 29.27 304 SER A CA 1
ATOM 2413 C C . SER A 1 304 ? 11.222 -48.096 26.156 1.00 29.27 304 SER A C 1
ATOM 2415 O O . SER A 1 304 ? 11.317 -48.233 24.939 1.00 29.27 304 SER A O 1
ATOM 2417 N N . ASN A 1 305 ? 12.259 -47.808 26.947 1.00 36.84 305 ASN A N 1
ATOM 2418 C CA . ASN A 1 305 ? 13.659 -47.618 26.548 1.00 36.84 305 ASN A CA 1
ATOM 2419 C C . ASN A 1 305 ? 14.312 -48.899 26.010 1.00 36.84 305 ASN A C 1
ATOM 2421 O O . ASN A 1 305 ? 14.099 -49.973 26.571 1.00 36.84 305 ASN A O 1
ATOM 2425 N N . THR A 1 306 ? 15.229 -48.775 25.042 1.00 28.78 306 THR A N 1
ATOM 2426 C CA . THR A 1 306 ? 16.354 -49.713 24.849 1.00 28.78 306 THR A CA 1
ATOM 2427 C C . THR A 1 306 ? 17.552 -48.993 24.208 1.00 28.78 306 THR A C 1
ATOM 2429 O O . THR A 1 306 ? 17.412 -48.307 23.203 1.00 28.78 306 THR A O 1
ATOM 2432 N N . ASN A 1 307 ? 18.703 -49.140 24.870 1.00 30.94 307 ASN A N 1
ATOM 2433 C CA . ASN A 1 307 ? 20.035 -48.583 24.593 1.00 30.94 307 ASN A CA 1
ATOM 2434 C C . ASN A 1 307 ? 20.822 -49.385 23.523 1.00 30.94 307 ASN A C 1
ATOM 2436 O O . ASN A 1 307 ? 20.300 -50.359 22.996 1.00 30.94 307 ASN A O 1
ATOM 2440 N N . VAL A 1 308 ? 22.115 -49.023 23.383 1.00 30.80 308 VAL A N 1
ATOM 2441 C CA . VAL A 1 308 ? 23.330 -49.695 22.823 1.00 30.80 308 VAL A CA 1
ATOM 2442 C C . VAL A 1 308 ? 23.765 -49.288 21.371 1.00 30.80 308 VAL A C 1
ATOM 2444 O O . VAL A 1 308 ? 22.919 -48.865 20.594 1.00 30.80 308 VAL A O 1
ATOM 2447 N N . PRO A 1 309 ? 25.087 -49.271 21.029 1.00 46.72 309 PRO A N 1
ATOM 2448 C CA . PRO A 1 309 ? 25.894 -48.037 20.878 1.00 46.72 309 PRO A CA 1
ATOM 2449 C C . PRO A 1 309 ? 26.981 -48.067 19.745 1.00 46.72 309 PRO A C 1
ATOM 2451 O O . PRO A 1 309 ? 27.119 -49.048 19.025 1.00 46.72 309 PRO A O 1
ATOM 2454 N N . LEU A 1 310 ? 27.841 -47.030 19.722 1.00 33.12 310 LEU A N 1
ATOM 2455 C CA . LEU A 1 310 ? 29.307 -47.063 19.472 1.00 33.12 310 LEU A CA 1
ATOM 2456 C C . LEU A 1 310 ? 29.892 -47.172 18.036 1.00 33.12 310 LEU A C 1
ATOM 2458 O O . LEU A 1 310 ? 29.729 -48.188 17.371 1.00 33.12 310 LEU A O 1
ATOM 2462 N N . ALA A 1 311 ? 30.703 -46.157 17.671 1.00 32.31 311 ALA A N 1
ATOM 2463 C CA . ALA A 1 311 ? 32.053 -46.174 17.034 1.00 32.31 311 ALA A CA 1
ATOM 2464 C C . ALA A 1 311 ? 32.246 -44.833 16.274 1.00 32.31 311 ALA A C 1
ATOM 2466 O O . ALA A 1 311 ? 31.446 -44.530 15.398 1.00 32.31 311 ALA A O 1
ATOM 2467 N N . ASP A 1 312 ? 33.114 -43.871 16.610 1.00 29.05 312 ASP A N 1
ATOM 2468 C CA . ASP A 1 312 ? 34.550 -43.814 16.956 1.00 29.05 312 ASP A CA 1
ATOM 2469 C C . ASP A 1 312 ? 35.511 -44.007 15.760 1.00 29.05 312 ASP A C 1
ATOM 2471 O O . ASP A 1 312 ? 35.741 -45.139 15.339 1.00 29.05 312 ASP A O 1
ATOM 2475 N N . SER A 1 313 ? 36.079 -42.906 15.226 1.00 33.12 313 SER A N 1
ATOM 2476 C CA . SER A 1 313 ? 37.502 -42.796 14.814 1.00 33.12 313 SER A CA 1
ATOM 2477 C C . SER A 1 313 ? 37.866 -41.555 13.971 1.00 33.12 313 SER A C 1
ATOM 2479 O O . SER A 1 313 ? 37.394 -41.422 12.849 1.00 33.12 313 SER A O 1
ATOM 2481 N N . VAL A 1 314 ? 38.829 -40.779 14.511 1.00 32.28 314 VAL A N 1
ATOM 2482 C CA . VAL A 1 314 ? 40.082 -40.236 13.901 1.00 32.28 314 VAL A CA 1
ATOM 2483 C C . VAL A 1 314 ? 39.955 -39.305 12.671 1.00 32.28 314 VAL A C 1
ATOM 2485 O O . VAL A 1 314 ? 39.315 -39.646 11.694 1.00 32.28 314 VAL A O 1
ATOM 2488 N N . GLY A 1 315 ? 40.606 -38.142 12.540 1.00 30.52 315 GLY A N 1
ATOM 2489 C CA . GLY A 1 315 ? 41.689 -37.482 13.272 1.00 30.52 315 GLY A CA 1
ATOM 2490 C C . GLY A 1 315 ? 42.664 -36.795 12.287 1.00 30.52 315 GLY A C 1
ATOM 2491 O O . GLY A 1 315 ? 43.033 -37.395 11.286 1.00 30.52 315 GLY A O 1
ATOM 2492 N N . VAL A 1 316 ? 43.130 -35.589 12.657 1.00 31.78 316 VAL A N 1
ATOM 2493 C CA . VAL A 1 316 ? 44.387 -34.905 12.245 1.00 31.78 316 VAL A CA 1
ATOM 2494 C C . VAL A 1 316 ? 44.469 -34.271 10.839 1.00 31.78 316 VAL A C 1
ATOM 2496 O O . VAL A 1 316 ? 44.482 -34.976 9.841 1.00 31.78 316 VAL A O 1
ATOM 2499 N N . ALA A 1 317 ? 44.710 -32.949 10.773 1.00 32.09 317 ALA A N 1
ATOM 2500 C CA . ALA A 1 317 ? 45.930 -32.357 10.183 1.00 32.09 317 ALA A CA 1
ATOM 2501 C C . ALA A 1 317 ? 45.935 -30.816 10.251 1.00 32.09 317 ALA A C 1
ATOM 2503 O O . ALA A 1 317 ? 44.899 -30.166 10.179 1.00 32.09 317 ALA A O 1
ATOM 2504 N N . ALA A 1 318 ? 47.137 -30.274 10.435 1.00 34.56 318 ALA A N 1
ATOM 2505 C CA . ALA A 1 318 ? 47.465 -28.912 10.830 1.00 34.56 318 ALA A CA 1
ATOM 2506 C C . ALA A 1 318 ? 47.619 -27.906 9.666 1.00 34.56 318 ALA A C 1
ATOM 2508 O O . ALA A 1 318 ? 47.849 -28.297 8.526 1.00 34.56 318 ALA A O 1
ATOM 2509 N N . GLU A 1 319 ? 47.509 -26.625 10.044 1.00 33.31 319 GLU A N 1
ATOM 2510 C CA . GLU A 1 319 ? 48.128 -25.371 9.552 1.00 33.31 319 GLU A CA 1
ATOM 2511 C C . GLU A 1 319 ? 49.090 -25.404 8.334 1.00 33.31 319 GLU A C 1
ATOM 2513 O O . GLU A 1 319 ? 49.885 -26.335 8.187 1.00 33.31 319 GLU A O 1
ATOM 2518 N N . PRO A 1 320 ? 49.139 -24.321 7.517 1.00 44.19 320 PRO 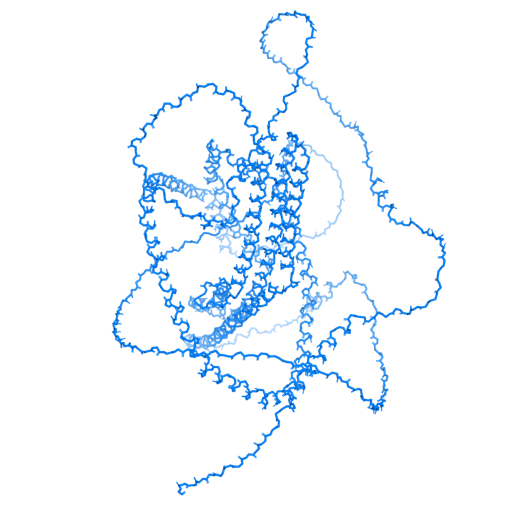A N 1
ATOM 2519 C CA . PRO A 1 320 ? 49.873 -23.133 7.979 1.00 44.19 320 PRO A CA 1
ATOM 2520 C C . PRO A 1 320 ? 49.327 -21.750 7.578 1.00 44.19 320 PRO A C 1
ATOM 2522 O O . PRO A 1 320 ? 48.657 -21.549 6.567 1.00 44.19 320 PRO A O 1
ATOM 2525 N N . ALA A 1 321 ? 49.732 -20.789 8.409 1.00 39.00 321 ALA A N 1
ATOM 2526 C CA . ALA A 1 321 ? 49.583 -19.348 8.303 1.00 39.00 321 ALA A CA 1
ATOM 2527 C C . ALA A 1 321 ? 50.170 -18.728 7.020 1.00 39.00 321 ALA A C 1
ATOM 2529 O O . ALA A 1 321 ? 51.253 -19.105 6.564 1.00 39.00 321 ALA A O 1
ATOM 2530 N N . GLN A 1 322 ? 49.514 -17.673 6.520 1.00 32.66 322 GLN A N 1
ATOM 2531 C CA . GLN A 1 322 ? 50.137 -16.682 5.643 1.00 32.66 322 GLN A CA 1
ATOM 2532 C C . GLN A 1 322 ? 49.842 -15.247 6.095 1.00 32.66 322 GLN A C 1
ATOM 2534 O O . GLN A 1 322 ? 48.702 -14.807 6.202 1.00 32.66 322 GLN A O 1
ATOM 2539 N N . ASN A 1 323 ? 50.959 -14.566 6.345 1.00 36.94 323 ASN A N 1
ATOM 2540 C CA . ASN A 1 323 ? 51.220 -13.143 6.511 1.00 36.94 323 ASN A CA 1
ATOM 2541 C C . ASN A 1 323 ? 50.280 -12.174 5.773 1.00 36.94 323 ASN A C 1
ATOM 2543 O O . ASN A 1 323 ? 50.164 -12.226 4.551 1.00 36.94 323 ASN A O 1
ATOM 2547 N N . THR A 1 324 ? 49.825 -11.146 6.490 1.00 34.19 324 THR A N 1
ATOM 2548 C CA . THR A 1 324 ? 49.481 -9.837 5.912 1.00 34.19 324 THR A CA 1
ATOM 2549 C C . THR A 1 324 ? 50.133 -8.728 6.743 1.00 34.19 324 THR A C 1
ATOM 2551 O O . THR A 1 324 ? 49.954 -8.723 7.964 1.00 34.19 324 THR A O 1
ATOM 2554 N N . PRO A 1 325 ? 50.915 -7.818 6.133 1.00 45.72 325 PRO A N 1
ATOM 2555 C CA . PRO A 1 325 ? 51.598 -6.754 6.848 1.00 45.72 325 PRO A CA 1
ATOM 2556 C C . PRO A 1 325 ? 50.686 -5.554 7.116 1.00 45.72 325 PRO A C 1
ATOM 2558 O O . PRO A 1 325 ? 49.738 -5.265 6.390 1.00 45.72 325 PRO A O 1
ATOM 2561 N N . SER A 1 326 ? 51.052 -4.870 8.191 1.00 38.25 326 SER A N 1
ATOM 2562 C CA . SER A 1 326 ? 50.487 -3.640 8.727 1.00 38.25 326 SER A CA 1
ATOM 2563 C C . SER A 1 326 ? 50.979 -2.390 7.981 1.00 38.25 326 SER A C 1
ATOM 2565 O O . SER A 1 326 ? 52.114 -2.375 7.513 1.00 38.25 326 SER A O 1
ATOM 2567 N N . VAL A 1 327 ? 50.155 -1.333 8.049 1.00 45.66 327 VAL A N 1
ATOM 2568 C CA . VAL A 1 327 ? 50.505 0.109 8.076 1.00 45.66 327 VAL A CA 1
ATOM 2569 C C . VAL A 1 327 ? 51.072 0.737 6.797 1.00 45.66 327 VAL A C 1
ATOM 2571 O O . VAL A 1 327 ? 52.223 0.490 6.470 1.00 45.66 327 VAL A O 1
ATOM 2574 N N . VAL A 1 328 ? 50.319 1.681 6.204 1.00 40.16 328 VAL A N 1
ATOM 2575 C CA . VAL A 1 328 ? 50.831 2.990 5.735 1.00 40.16 328 VAL A CA 1
ATOM 2576 C C . VAL A 1 328 ? 49.711 4.041 5.843 1.00 40.16 328 VAL A C 1
ATOM 2578 O O . VAL A 1 328 ? 48.610 3.844 5.331 1.00 40.16 328 VAL A O 1
ATOM 2581 N N . GLU A 1 329 ? 50.010 5.134 6.546 1.00 46.78 329 GLU A N 1
ATOM 2582 C CA . GLU A 1 329 ? 49.251 6.385 6.621 1.00 46.78 329 GLU A CA 1
ATOM 2583 C C . GLU A 1 329 ? 49.241 7.091 5.254 1.00 46.78 329 GLU A C 1
ATOM 2585 O O . GLU A 1 329 ? 50.285 7.277 4.633 1.00 46.78 329 GLU A O 1
ATOM 2590 N N . THR A 1 330 ? 48.065 7.489 4.773 1.00 40.97 330 THR A N 1
ATOM 2591 C CA . THR A 1 330 ? 47.913 8.295 3.554 1.00 40.97 330 THR A CA 1
ATOM 2592 C C . THR A 1 330 ? 48.056 9.782 3.868 1.00 40.97 330 THR A C 1
ATOM 2594 O O . THR A 1 330 ? 47.067 10.450 4.171 1.00 40.97 330 THR A O 1
ATOM 2597 N N . ASP A 1 331 ? 49.282 10.285 3.737 1.00 43.31 331 ASP A N 1
ATOM 2598 C CA . ASP A 1 331 ? 49.573 11.698 3.499 1.00 43.31 331 ASP A CA 1
ATOM 2599 C C . ASP A 1 331 ? 49.543 11.996 1.984 1.00 43.31 331 ASP A C 1
ATOM 2601 O O . ASP A 1 331 ? 50.302 11.447 1.189 1.00 43.31 331 ASP A O 1
ATOM 2605 N N . GLY A 1 332 ? 48.631 12.883 1.585 1.00 49.41 332 GLY A N 1
ATOM 2606 C CA . GLY A 1 332 ? 48.950 14.086 0.806 1.00 49.41 332 GLY A CA 1
ATOM 2607 C C . GLY A 1 332 ? 49.388 14.061 -0.668 1.00 49.41 332 GLY A C 1
ATOM 2608 O O . GLY A 1 332 ? 49.170 15.089 -1.299 1.00 49.41 332 GLY A O 1
ATOM 2609 N N . ASP A 1 333 ? 49.943 12.991 -1.256 1.00 53.28 333 ASP A N 1
ATOM 2610 C CA . ASP A 1 333 ? 50.761 13.154 -2.490 1.00 53.28 333 ASP A CA 1
ATOM 2611 C C . ASP A 1 333 ? 50.382 12.315 -3.741 1.00 53.28 333 ASP A C 1
ATOM 2613 O O . ASP A 1 333 ? 51.144 12.247 -4.709 1.00 53.28 333 ASP A O 1
ATOM 2617 N N . ASP A 1 334 ? 49.177 11.736 -3.821 1.00 55.22 334 ASP A N 1
ATOM 2618 C CA . ASP A 1 334 ? 48.800 10.822 -4.927 1.00 55.22 334 ASP A CA 1
ATOM 2619 C C . ASP A 1 334 ? 48.140 11.455 -6.173 1.00 55.22 334 ASP A C 1
ATOM 2621 O O . ASP A 1 334 ? 47.761 10.761 -7.121 1.00 55.22 334 ASP A O 1
ATOM 2625 N N . LEU A 1 335 ? 48.041 12.785 -6.259 1.00 61.91 335 LEU A N 1
ATOM 2626 C CA . LEU A 1 335 ? 47.535 13.435 -7.480 1.00 61.91 335 LEU A CA 1
ATOM 2627 C C . LEU A 1 335 ? 48.601 13.492 -8.596 1.00 61.91 335 LEU A C 1
ATOM 2629 O O . LEU A 1 335 ? 48.282 13.456 -9.788 1.00 61.91 335 LEU A O 1
ATOM 2633 N N . GLY A 1 336 ? 49.884 13.535 -8.219 1.00 64.75 336 GLY A N 1
ATOM 2634 C CA . GLY A 1 336 ? 51.008 13.582 -9.159 1.00 64.75 336 GLY A CA 1
ATOM 2635 C C . GLY A 1 336 ? 51.303 12.236 -9.830 1.00 64.75 336 GLY A C 1
ATOM 2636 O O . GLY A 1 336 ? 51.678 12.199 -11.004 1.00 64.75 336 GLY A O 1
ATOM 2637 N N . SER A 1 337 ? 51.089 11.124 -9.120 1.00 71.06 337 SER A N 1
ATOM 2638 C CA . SER A 1 337 ? 51.258 9.763 -9.649 1.00 71.06 337 SER A CA 1
ATOM 2639 C C . SER A 1 337 ? 50.160 9.423 -10.669 1.00 71.06 337 SER A C 1
ATOM 2641 O O . SER A 1 337 ? 50.455 8.869 -11.731 1.00 71.06 337 SER A O 1
ATOM 2643 N N . PHE A 1 338 ? 48.925 9.875 -10.426 1.00 64.00 338 PHE A N 1
ATOM 2644 C CA . PHE A 1 338 ? 47.793 9.713 -11.343 1.00 64.00 338 PHE A CA 1
ATOM 2645 C C . PHE A 1 338 ? 47.916 10.564 -12.624 1.00 64.00 338 PHE A C 1
ATOM 2647 O O . PHE A 1 338 ? 47.697 10.056 -13.726 1.00 64.00 338 PHE A O 1
ATOM 2654 N N . MET A 1 339 ? 48.371 11.821 -12.522 1.00 69.81 339 MET A N 1
ATOM 2655 C CA . MET A 1 339 ? 48.669 12.675 -13.692 1.00 69.81 339 MET A CA 1
ATOM 2656 C C . MET A 1 339 ? 49.775 12.088 -14.586 1.00 69.81 339 MET A C 1
ATOM 2658 O O . MET A 1 339 ? 49.746 12.234 -15.810 1.00 69.81 339 MET A O 1
ATOM 2662 N N . LYS A 1 340 ? 50.738 11.379 -13.987 1.00 78.31 340 LYS A N 1
ATOM 2663 C CA . LYS A 1 340 ? 51.827 10.709 -14.706 1.00 78.31 340 LYS A CA 1
ATOM 2664 C C . LYS A 1 340 ? 51.373 9.404 -15.373 1.00 78.31 340 LYS A C 1
ATOM 2666 O O . LYS A 1 340 ? 51.875 9.071 -16.444 1.00 78.31 340 LYS A O 1
ATOM 2671 N N . LEU A 1 341 ? 50.397 8.708 -14.785 1.00 65.75 341 LEU A N 1
ATOM 2672 C CA . LEU A 1 341 ? 49.778 7.504 -15.352 1.00 65.75 341 LEU A CA 1
ATOM 2673 C C . LEU A 1 341 ? 48.846 7.821 -16.540 1.00 65.75 341 LEU A C 1
ATOM 2675 O O . LEU A 1 341 ? 48.730 7.014 -17.457 1.00 65.75 341 LEU A O 1
ATOM 2679 N N . LEU A 1 342 ? 48.244 9.016 -16.567 1.00 67.19 342 LEU A N 1
ATOM 2680 C CA . LEU A 1 342 ? 47.415 9.519 -17.675 1.00 67.19 342 LEU A CA 1
ATOM 2681 C C . LEU A 1 342 ? 48.212 9.993 -18.908 1.00 67.19 342 LEU A C 1
ATOM 2683 O O . LEU A 1 342 ? 47.619 10.469 -19.873 1.00 67.19 342 LEU A O 1
ATOM 2687 N N . GLY A 1 343 ? 49.544 9.877 -18.908 1.00 48.00 343 GLY A N 1
ATOM 2688 C CA . GLY A 1 343 ? 50.370 10.198 -20.079 1.00 48.00 343 GLY A CA 1
ATOM 2689 C C . GLY A 1 343 ? 50.482 11.693 -20.410 1.00 48.00 343 GLY A C 1
ATOM 2690 O O . GLY A 1 343 ? 50.966 12.041 -21.482 1.00 48.00 343 GLY A O 1
ATOM 2691 N N . LEU A 1 344 ? 50.085 12.587 -19.497 1.00 58.78 344 LEU A N 1
ATOM 2692 C CA . LEU A 1 344 ? 50.169 14.048 -19.670 1.00 58.78 344 LEU A CA 1
ATOM 2693 C C . LEU A 1 344 ? 51.533 14.637 -19.255 1.00 58.78 344 LEU A C 1
ATOM 2695 O O . LEU A 1 344 ? 51.764 15.842 -19.355 1.00 58.78 344 LEU A O 1
ATOM 2699 N N . GLY A 1 345 ? 52.464 13.795 -18.804 1.00 49.50 345 GLY A N 1
ATOM 2700 C CA . GLY A 1 345 ? 53.811 14.203 -18.425 1.00 49.50 345 GLY A CA 1
ATOM 2701 C C . GLY A 1 345 ? 54.734 14.383 -19.628 1.00 49.50 345 GLY A C 1
ATOM 2702 O O . GLY A 1 345 ? 55.403 13.436 -20.020 1.00 49.50 345 GLY A O 1
ATOM 2703 N N . SER A 1 346 ? 54.803 15.611 -20.155 1.00 56.81 346 SER A N 1
ATOM 2704 C CA . SER A 1 346 ? 56.015 16.237 -20.713 1.00 56.81 346 SER A CA 1
ATOM 2705 C C . SER A 1 346 ? 56.971 15.284 -21.461 1.00 56.81 346 SER A C 1
ATOM 2707 O O . SER A 1 346 ? 58.098 15.037 -21.017 1.00 56.81 346 SER A O 1
ATOM 2709 N N . HIS A 1 347 ? 56.566 14.800 -22.637 1.00 47.81 347 HIS A N 1
ATOM 2710 C CA . HIS A 1 347 ? 57.538 14.371 -23.636 1.00 47.81 347 HIS A CA 1
ATOM 2711 C C . HIS A 1 347 ? 57.930 15.569 -24.494 1.00 47.81 347 HIS A C 1
ATOM 2713 O O . HIS A 1 347 ? 57.149 16.090 -25.288 1.00 47.81 347 HIS A O 1
ATOM 2719 N N . ALA A 1 348 ? 59.171 15.998 -24.273 1.00 46.69 348 ALA A N 1
ATOM 2720 C CA . ALA A 1 348 ? 59.939 16.826 -25.178 1.00 46.69 348 ALA A CA 1
ATOM 2721 C C . ALA A 1 348 ? 59.799 16.315 -26.618 1.00 46.69 348 ALA A C 1
ATOM 2723 O O . ALA A 1 348 ? 59.838 15.107 -26.864 1.00 46.69 348 ALA A O 1
ATOM 2724 N N . ALA A 1 349 ? 59.644 17.266 -27.535 1.00 50.56 349 ALA A N 1
ATOM 2725 C CA . ALA A 1 349 ? 59.568 17.056 -28.967 1.00 50.56 349 ALA A CA 1
ATOM 2726 C C . ALA A 1 349 ? 60.644 16.076 -29.465 1.00 50.56 349 ALA A C 1
ATOM 2728 O O . ALA A 1 349 ? 61.837 16.363 -29.332 1.00 50.56 349 ALA A O 1
ATOM 2729 N N . PRO A 1 350 ? 60.262 14.963 -30.109 1.00 46.41 350 PRO A N 1
ATOM 2730 C CA . PRO A 1 350 ? 61.044 14.455 -31.206 1.00 46.41 350 PRO A CA 1
ATOM 2731 C C . PRO A 1 350 ? 60.611 15.219 -32.457 1.00 46.41 350 PRO A C 1
ATOM 2733 O O . PRO A 1 350 ? 59.456 15.129 -32.885 1.00 46.41 350 PRO A O 1
ATOM 2736 N N . ASP A 1 351 ? 61.554 15.960 -33.037 1.00 50.72 351 ASP A N 1
ATOM 2737 C CA . ASP A 1 351 ? 61.558 16.305 -34.455 1.00 50.72 351 ASP A CA 1
ATOM 2738 C C . ASP A 1 351 ? 61.156 15.066 -35.264 1.00 50.72 351 ASP A C 1
ATOM 2740 O O . ASP A 1 351 ? 61.962 14.171 -35.522 1.00 50.72 351 ASP A O 1
ATOM 2744 N N . THR A 1 352 ? 59.878 14.985 -35.625 1.00 46.94 352 THR A N 1
ATOM 2745 C CA . THR A 1 352 ? 59.374 13.980 -36.550 1.00 46.94 352 THR A CA 1
ATOM 2746 C C . THR A 1 352 ? 59.121 14.713 -37.844 1.00 46.94 352 THR A C 1
ATOM 2748 O O . THR A 1 352 ? 58.141 15.437 -38.013 1.00 46.94 352 THR A O 1
ATOM 2751 N N . ALA A 1 353 ? 60.120 14.571 -38.706 1.00 46.78 353 ALA A N 1
ATOM 2752 C CA . ALA A 1 353 ? 60.124 14.981 -40.086 1.00 46.78 353 ALA A CA 1
ATOM 2753 C C . ALA A 1 353 ? 58.792 14.670 -40.781 1.00 46.78 353 ALA A C 1
ATOM 2755 O O . ALA A 1 353 ? 58.182 13.626 -40.553 1.00 46.78 353 ALA A O 1
ATOM 2756 N N . GLN A 1 354 ? 58.411 15.604 -41.654 1.00 50.72 354 GLN A N 1
ATOM 2757 C CA . GLN A 1 354 ? 57.733 15.372 -42.928 1.00 50.72 354 GLN A CA 1
ATOM 2758 C C . GLN A 1 354 ? 57.433 13.891 -43.201 1.00 50.72 354 GLN A C 1
ATOM 2760 O O . GLN A 1 354 ? 58.309 13.153 -43.645 1.00 50.72 354 GLN A O 1
ATOM 2765 N N . ASN A 1 355 ? 56.192 13.475 -42.964 1.00 42.44 355 ASN A N 1
ATOM 2766 C CA . ASN A 1 355 ? 55.651 12.283 -43.595 1.00 42.44 355 ASN A CA 1
ATOM 2767 C C . ASN A 1 355 ? 54.324 12.663 -44.246 1.00 42.44 355 ASN A C 1
ATOM 2769 O O . ASN A 1 355 ? 53.272 12.697 -43.613 1.00 42.44 355 ASN A O 1
ATOM 2773 N N . ASP A 1 356 ? 54.476 13.105 -45.488 1.00 41.34 356 ASP A N 1
ATOM 2774 C CA . ASP A 1 356 ? 53.580 12.891 -46.608 1.00 41.34 356 ASP A CA 1
ATOM 2775 C C . ASP A 1 356 ? 52.083 13.043 -46.337 1.00 41.34 356 ASP A C 1
ATOM 2777 O O . ASP A 1 356 ? 51.334 12.129 -46.002 1.00 41.34 356 ASP A O 1
ATOM 2781 N N . GLN A 1 357 ? 51.647 14.255 -46.663 1.00 48.97 357 GLN A N 1
ATOM 2782 C CA . GLN A 1 357 ? 50.433 14.522 -47.413 1.00 48.97 357 GLN A CA 1
ATOM 2783 C C . GLN A 1 357 ? 50.352 13.577 -48.631 1.00 48.97 357 GLN A C 1
ATOM 2785 O O . GLN A 1 357 ? 50.609 13.966 -49.770 1.00 48.97 357 GLN A O 1
ATOM 2790 N N . GLU A 1 358 ? 49.977 12.321 -48.393 1.00 47.53 358 GLU A N 1
ATOM 2791 C CA . GLU A 1 358 ? 49.558 11.386 -49.425 1.00 47.53 358 GLU A CA 1
ATOM 2792 C C . GLU A 1 358 ? 48.181 11.852 -49.909 1.00 47.53 358 GLU A C 1
ATOM 2794 O O . GLU A 1 358 ? 47.119 11.389 -49.494 1.00 47.53 358 GLU A O 1
ATOM 2799 N N . SER A 1 359 ? 48.214 12.838 -50.811 1.00 50.34 359 SER A N 1
ATOM 2800 C CA . SER A 1 359 ? 47.182 13.029 -51.824 1.00 50.34 359 SER A CA 1
ATOM 2801 C C . SER A 1 359 ? 47.172 11.782 -52.705 1.00 50.34 359 SER A C 1
ATOM 2803 O O . SER A 1 359 ? 47.635 11.796 -53.847 1.00 50.34 359 SER A O 1
ATOM 2805 N N . ALA A 1 360 ? 46.660 10.680 -52.155 1.00 48.31 360 ALA A N 1
ATOM 2806 C CA . ALA A 1 360 ? 46.225 9.546 -52.935 1.00 48.31 360 ALA A CA 1
ATOM 2807 C C . ALA A 1 360 ? 45.142 10.086 -53.866 1.00 48.31 360 ALA A C 1
ATOM 2809 O O . ALA A 1 360 ? 44.024 10.399 -53.462 1.00 48.31 360 ALA A O 1
ATOM 2810 N N . SER A 1 361 ? 45.538 10.274 -55.120 1.00 49.03 361 SER A N 1
ATOM 2811 C CA . SER A 1 361 ? 44.658 10.587 -56.228 1.00 49.03 361 SER A CA 1
ATOM 2812 C C . SER A 1 361 ? 43.728 9.392 -56.398 1.00 49.03 361 SER A C 1
ATOM 2814 O O . SER A 1 361 ? 44.025 8.459 -57.143 1.00 49.03 361 SER A O 1
ATOM 2816 N N . THR A 1 362 ? 42.628 9.375 -55.647 1.00 58.84 362 THR A N 1
ATOM 2817 C CA . THR A 1 362 ? 41.535 8.443 -55.876 1.00 58.84 362 THR A CA 1
ATOM 2818 C C . THR A 1 362 ? 41.085 8.670 -57.319 1.00 58.84 362 THR A C 1
ATOM 2820 O O . THR A 1 362 ? 40.828 9.821 -57.692 1.00 58.84 362 THR A O 1
ATOM 2823 N N . PRO A 1 363 ? 41.029 7.628 -58.168 1.00 56.22 363 PRO A N 1
ATOM 2824 C CA . PRO A 1 363 ? 40.503 7.771 -59.518 1.00 56.22 363 PRO A CA 1
ATOM 2825 C C . PRO A 1 363 ? 39.123 8.418 -59.422 1.00 56.22 363 PRO A C 1
ATOM 2827 O O . PRO A 1 363 ? 38.377 8.110 -58.494 1.00 56.22 363 PRO A O 1
ATOM 2830 N N . SER A 1 364 ? 38.830 9.340 -60.343 1.00 60.22 364 SER A N 1
ATOM 2831 C CA . SER A 1 364 ? 37.559 10.056 -60.491 1.00 60.22 364 SER A CA 1
ATOM 2832 C C . SER A 1 364 ? 36.395 9.062 -60.595 1.00 60.22 364 SER A C 1
ATOM 2834 O O . SER A 1 364 ? 35.902 8.770 -61.680 1.00 60.22 364 SER A O 1
ATOM 2836 N N . ALA A 1 365 ? 35.981 8.503 -59.461 1.00 62.47 365 ALA A N 1
ATOM 2837 C CA . ALA A 1 365 ? 34.785 7.707 -59.324 1.00 62.47 365 ALA A CA 1
ATOM 2838 C C . ALA A 1 365 ? 33.619 8.677 -59.467 1.00 62.47 365 ALA A C 1
ATOM 2840 O O . ALA A 1 365 ? 33.591 9.732 -58.824 1.00 62.47 365 ALA A O 1
ATOM 2841 N N . ASP A 1 366 ? 32.698 8.339 -60.361 1.00 83.75 366 ASP A N 1
ATOM 2842 C CA . ASP A 1 366 ? 31.493 9.112 -60.603 1.00 83.75 366 ASP A CA 1
ATOM 2843 C C . ASP A 1 366 ? 30.809 9.407 -59.247 1.00 83.75 366 ASP A C 1
ATOM 2845 O O . ASP A 1 366 ? 30.538 8.474 -58.481 1.00 83.75 366 ASP A O 1
ATOM 2849 N N . PRO A 1 367 ? 30.540 10.681 -58.890 1.00 85.75 367 PRO A N 1
ATOM 2850 C CA . PRO A 1 367 ? 29.886 11.043 -57.630 1.00 85.75 367 PRO A CA 1
ATOM 2851 C C . PRO A 1 367 ? 28.545 10.324 -57.411 1.00 85.75 367 PRO A C 1
ATOM 2853 O O . PRO A 1 367 ? 28.071 10.241 -56.273 1.00 85.75 367 PRO A O 1
ATOM 2856 N N . SER A 1 368 ? 27.927 9.798 -58.473 1.00 87.12 368 SER A N 1
ATOM 2857 C CA . SER A 1 368 ? 26.735 8.956 -58.388 1.00 87.12 368 SER A CA 1
ATOM 2858 C C . SER A 1 368 ? 27.002 7.603 -57.700 1.00 87.12 368 SER A C 1
ATOM 2860 O O . SER A 1 368 ? 26.197 7.160 -56.877 1.00 87.12 368 SER A O 1
ATOM 2862 N N . GLU A 1 369 ? 28.153 6.977 -57.947 1.00 89.31 369 GLU A N 1
ATOM 2863 C CA . GLU A 1 369 ? 28.505 5.651 -57.429 1.00 89.31 369 GLU A CA 1
ATOM 2864 C C . GLU A 1 369 ? 28.861 5.707 -55.939 1.00 89.31 369 GLU A C 1
ATOM 2866 O O . GLU A 1 369 ? 28.375 4.901 -55.143 1.00 89.31 369 GLU A O 1
ATOM 2871 N N . VAL A 1 370 ? 29.594 6.743 -55.519 1.00 89.62 370 VAL A N 1
ATOM 2872 C CA . VAL A 1 370 ? 29.917 6.979 -54.101 1.00 89.62 370 VAL A CA 1
ATOM 2873 C C . VAL A 1 370 ? 28.646 7.181 -53.269 1.00 89.62 370 VAL A C 1
ATOM 2875 O O . VAL A 1 370 ? 28.548 6.663 -52.155 1.00 89.62 370 VAL A O 1
ATOM 2878 N N . LYS A 1 371 ? 27.642 7.891 -53.804 1.00 90.81 371 LYS A N 1
ATOM 2879 C CA . LYS A 1 371 ? 26.342 8.069 -53.133 1.00 90.81 371 LYS A CA 1
ATOM 2880 C C . LYS A 1 371 ? 25.588 6.749 -52.988 1.00 90.81 371 LYS A C 1
ATOM 2882 O O . LYS A 1 371 ? 25.028 6.500 -51.923 1.00 90.81 371 LYS A O 1
ATOM 2887 N N . ARG A 1 372 ? 25.605 5.891 -54.015 1.00 90.88 372 ARG A N 1
ATOM 2888 C CA . ARG A 1 372 ? 24.970 4.563 -53.955 1.00 90.88 372 ARG A CA 1
ATOM 2889 C C . ARG A 1 372 ? 25.622 3.675 -52.897 1.00 90.88 372 ARG A C 1
ATOM 2891 O O . ARG A 1 372 ? 24.908 3.105 -52.080 1.00 90.88 372 ARG A O 1
ATOM 2898 N N . LEU A 1 373 ? 26.954 3.639 -52.848 1.00 93.44 373 LEU A N 1
ATOM 2899 C CA . LEU A 1 373 ? 27.691 2.859 -51.849 1.00 93.44 373 LEU A CA 1
ATOM 2900 C C . LEU A 1 373 ? 27.474 3.380 -50.418 1.00 93.44 373 LEU A C 1
ATOM 2902 O O . LEU A 1 373 ? 27.369 2.587 -49.484 1.00 93.44 373 LEU A O 1
ATOM 2906 N N . LYS A 1 374 ? 27.380 4.703 -50.221 1.00 93.00 374 LYS A N 1
ATOM 2907 C CA . LYS A 1 374 ? 27.033 5.287 -48.913 1.00 93.00 374 LYS A CA 1
ATOM 2908 C C . LYS A 1 374 ? 25.606 4.933 -48.490 1.00 93.00 374 LYS A C 1
ATOM 2910 O O . LYS A 1 374 ? 25.407 4.526 -47.350 1.00 93.00 374 LYS A O 1
ATOM 2915 N N . ALA A 1 375 ? 24.642 5.034 -49.407 1.00 94.62 375 ALA A N 1
ATOM 2916 C CA . ALA A 1 375 ? 23.250 4.679 -49.142 1.00 94.62 375 ALA A CA 1
ATOM 2917 C C . ALA A 1 375 ? 23.087 3.191 -48.790 1.00 94.62 375 ALA A C 1
ATOM 2919 O O . ALA A 1 375 ? 22.339 2.859 -47.875 1.00 94.62 375 ALA A O 1
ATOM 2920 N N . GLU A 1 376 ? 23.819 2.297 -49.462 1.00 95.62 376 GLU A N 1
ATOM 2921 C CA . GLU A 1 376 ? 23.806 0.862 -49.161 1.00 95.62 376 GLU A CA 1
ATOM 2922 C C . GLU A 1 376 ? 24.396 0.557 -47.776 1.00 95.62 376 GLU A C 1
ATOM 2924 O O . GLU A 1 376 ? 23.754 -0.121 -46.975 1.00 95.62 376 GLU A O 1
ATOM 2929 N N . LYS A 1 377 ? 25.556 1.142 -47.441 1.00 95.00 377 LYS A N 1
ATOM 2930 C CA . LYS A 1 377 ? 26.160 1.012 -46.101 1.00 95.00 377 LYS A CA 1
ATOM 2931 C C . LYS A 1 377 ? 25.245 1.546 -45.001 1.00 95.00 377 LYS A C 1
ATOM 2933 O O . LYS A 1 377 ? 25.153 0.957 -43.927 1.00 95.00 377 LYS A O 1
ATOM 2938 N N . LEU A 1 378 ? 24.565 2.660 -45.257 1.00 94.81 378 LEU A N 1
ATOM 2939 C CA . LEU A 1 378 ? 23.613 3.239 -44.317 1.00 94.81 378 LEU A CA 1
ATOM 2940 C C . LEU A 1 378 ? 22.370 2.349 -44.152 1.00 94.81 378 LEU A C 1
ATOM 2942 O O . LEU A 1 378 ? 21.920 2.126 -43.029 1.00 94.81 378 LEU A O 1
ATOM 2946 N N . ALA A 1 379 ? 21.859 1.773 -45.242 1.00 95.88 379 ALA A N 1
ATOM 2947 C CA . ALA A 1 379 ? 20.751 0.822 -45.195 1.00 95.88 379 ALA A CA 1
ATOM 2948 C C . ALA A 1 379 ? 21.114 -0.454 -44.414 1.00 95.88 379 ALA A C 1
ATOM 2950 O O . ALA A 1 379 ? 20.293 -0.965 -43.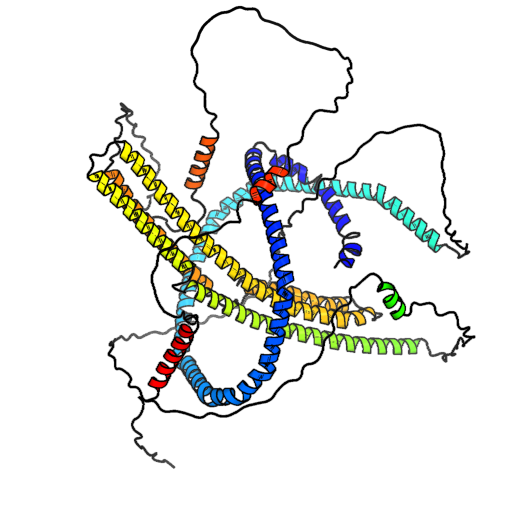648 1.00 95.88 379 ALA A O 1
ATOM 2951 N N . GLU A 1 380 ? 22.344 -0.949 -44.561 1.00 96.44 380 GLU A N 1
ATOM 2952 C CA . GLU A 1 380 ? 22.852 -2.087 -43.791 1.00 96.44 380 GLU A CA 1
ATOM 2953 C C . GLU A 1 380 ? 22.965 -1.757 -42.295 1.00 96.44 380 GLU A C 1
ATOM 2955 O O . GLU A 1 380 ? 22.462 -2.514 -41.459 1.00 96.44 380 GLU A O 1
ATOM 2960 N N . ARG A 1 381 ? 23.518 -0.584 -41.949 1.00 96.50 381 ARG A N 1
ATOM 2961 C CA . ARG A 1 381 ? 23.577 -0.093 -40.558 1.00 96.50 381 ARG A CA 1
ATOM 2962 C C . ARG A 1 381 ? 22.190 0.025 -39.933 1.00 96.50 381 ARG A C 1
ATOM 2964 O O . ARG A 1 381 ? 21.977 -0.465 -38.825 1.00 96.50 381 ARG A O 1
ATOM 2971 N N . ARG A 1 382 ? 21.225 0.597 -40.660 1.00 96.25 382 ARG A N 1
ATOM 2972 C CA . ARG A 1 382 ? 19.824 0.684 -40.218 1.00 96.25 382 ARG A CA 1
ATOM 2973 C C . ARG A 1 382 ? 19.209 -0.685 -39.972 1.00 96.25 382 ARG A C 1
ATOM 2975 O O . ARG A 1 382 ? 18.568 -0.890 -38.946 1.00 96.25 382 ARG A O 1
ATOM 2982 N N . ARG A 1 383 ? 19.429 -1.643 -40.878 1.00 97.00 383 ARG A N 1
ATOM 2983 C CA . ARG A 1 383 ? 18.932 -3.015 -40.704 1.00 97.00 383 ARG A CA 1
ATOM 2984 C C . ARG A 1 383 ? 19.491 -3.649 -39.428 1.00 97.00 383 ARG A C 1
ATOM 2986 O O . ARG A 1 383 ? 18.730 -4.256 -38.679 1.00 97.00 383 ARG A O 1
ATOM 2993 N N . GLY A 1 384 ? 20.788 -3.481 -39.165 1.00 97.19 384 GLY A N 1
ATOM 2994 C CA . GLY A 1 384 ? 21.428 -3.969 -37.940 1.00 97.19 384 GLY A CA 1
ATOM 2995 C C . GLY A 1 384 ? 20.885 -3.305 -36.669 1.00 97.19 384 GLY A C 1
ATOM 2996 O O . GLY A 1 384 ? 20.614 -3.983 -35.677 1.00 97.19 384 GLY A O 1
ATOM 2997 N N . LEU A 1 385 ? 20.663 -1.988 -36.704 1.00 97.25 385 LEU A N 1
ATOM 2998 C CA . LEU A 1 385 ? 20.091 -1.237 -35.586 1.00 97.25 385 LEU A CA 1
ATOM 2999 C C . LEU A 1 385 ? 18.660 -1.677 -35.263 1.00 97.25 385 LEU A C 1
ATOM 3001 O O . LEU A 1 385 ? 18.369 -1.992 -34.111 1.00 97.25 385 LEU A O 1
ATOM 3005 N N . PHE A 1 386 ? 17.797 -1.793 -36.274 1.00 96.50 386 PHE A N 1
ATOM 3006 C CA . PHE A 1 386 ? 16.420 -2.247 -36.076 1.00 96.50 386 PHE A CA 1
ATOM 3007 C C . PHE A 1 386 ? 16.338 -3.690 -35.587 1.00 96.50 386 PHE A C 1
ATOM 3009 O O . PHE A 1 386 ? 15.491 -3.992 -34.752 1.00 96.50 386 PHE A O 1
ATOM 3016 N N . ALA A 1 387 ? 17.230 -4.573 -36.044 1.00 97.88 387 ALA A N 1
ATOM 3017 C CA . ALA A 1 387 ? 17.287 -5.940 -35.535 1.00 97.88 387 ALA A CA 1
ATOM 3018 C C . ALA A 1 387 ? 17.617 -5.977 -34.031 1.00 97.88 387 ALA A C 1
ATOM 3020 O O . ALA A 1 387 ? 16.964 -6.699 -33.277 1.00 97.88 387 ALA A O 1
ATOM 3021 N N . ARG A 1 388 ? 18.580 -5.163 -33.572 1.00 97.75 388 ARG A N 1
ATOM 3022 C CA . ARG A 1 388 ? 18.904 -5.047 -32.137 1.00 97.75 388 ARG A CA 1
ATOM 3023 C C . ARG A 1 388 ? 17.776 -4.408 -31.339 1.00 97.75 388 ARG A C 1
ATOM 3025 O O . ARG A 1 388 ? 17.431 -4.910 -30.279 1.00 97.75 388 ARG A O 1
ATOM 3032 N N . GLN A 1 389 ? 17.159 -3.350 -31.854 1.00 97.69 389 GLN A N 1
ATOM 3033 C CA . GLN A 1 389 ? 16.039 -2.704 -31.175 1.00 97.69 389 GLN A CA 1
ATOM 3034 C C . GLN A 1 389 ? 14.823 -3.627 -31.044 1.00 97.69 389 GLN A C 1
ATOM 3036 O O . GLN A 1 389 ? 14.201 -3.671 -29.984 1.00 97.69 389 GLN A O 1
ATOM 3041 N N . ALA A 1 390 ? 14.503 -4.397 -32.087 1.00 98.00 390 ALA A N 1
ATOM 3042 C CA . ALA A 1 390 ? 13.444 -5.401 -32.034 1.00 98.00 390 ALA A CA 1
ATOM 3043 C C . ALA A 1 390 ? 13.749 -6.472 -30.978 1.00 98.00 390 ALA A C 1
ATOM 3045 O O . ALA A 1 390 ? 12.867 -6.832 -30.201 1.00 98.00 390 ALA A O 1
ATOM 3046 N N . LYS A 1 391 ? 15.010 -6.919 -30.897 1.00 98.31 391 LYS A N 1
ATOM 3047 C CA . LYS A 1 391 ? 15.468 -7.843 -29.855 1.00 98.31 391 LYS A CA 1
ATOM 3048 C C . LYS A 1 391 ? 15.281 -7.253 -28.451 1.00 98.31 391 LYS A C 1
ATOM 3050 O O . LYS A 1 391 ? 14.679 -7.907 -27.609 1.00 98.31 391 LYS A O 1
ATOM 3055 N N . TRP A 1 392 ? 15.726 -6.020 -28.212 1.00 98.31 392 TRP A N 1
ATOM 3056 C CA . TRP A 1 392 ? 15.552 -5.357 -26.914 1.00 98.31 392 TRP A CA 1
ATOM 3057 C C . TRP A 1 392 ? 14.085 -5.160 -26.538 1.00 98.31 392 TRP A C 1
ATOM 3059 O O . TRP A 1 392 ? 13.719 -5.380 -25.390 1.00 98.31 392 TRP A O 1
ATOM 3069 N N . THR A 1 393 ? 13.240 -4.794 -27.502 1.00 97.94 393 THR A N 1
ATOM 3070 C CA . THR A 1 393 ? 11.792 -4.649 -27.282 1.00 97.94 393 THR A CA 1
ATOM 3071 C C . THR A 1 393 ? 11.176 -5.989 -26.876 1.00 97.94 393 THR A C 1
ATOM 3073 O O . THR A 1 393 ? 10.441 -6.061 -25.898 1.00 97.94 393 THR A O 1
ATOM 3076 N N . GLN A 1 394 ? 11.545 -7.075 -27.563 1.00 98.38 394 GLN A N 1
ATOM 3077 C CA . GLN A 1 394 ? 11.093 -8.423 -27.223 1.00 98.38 394 GLN A CA 1
ATOM 3078 C C . GLN A 1 394 ? 11.562 -8.863 -25.827 1.00 98.38 394 GLN A C 1
ATOM 3080 O O . GLN A 1 394 ? 10.774 -9.432 -25.073 1.00 98.38 394 GLN A O 1
ATOM 3085 N N . GLU A 1 395 ? 12.827 -8.620 -25.477 1.00 98.25 395 GLU A N 1
ATOM 3086 C CA . GLU A 1 395 ? 13.366 -8.932 -24.147 1.00 98.25 395 GLU A CA 1
ATOM 3087 C C . GLU A 1 395 ? 12.670 -8.113 -23.050 1.00 98.25 395 GLU A C 1
ATOM 3089 O O . GLU A 1 395 ? 12.337 -8.654 -21.995 1.00 98.25 395 GLU A O 1
ATOM 3094 N N . LEU A 1 396 ? 12.386 -6.834 -23.315 1.00 98.38 396 LEU A N 1
ATOM 3095 C CA . LEU A 1 396 ? 11.659 -5.956 -22.402 1.00 98.38 396 LEU A CA 1
ATOM 3096 C C . LEU A 1 396 ? 10.220 -6.436 -22.185 1.00 98.38 396 LEU A C 1
ATOM 3098 O O . LEU A 1 396 ? 9.791 -6.560 -21.040 1.00 98.38 396 LEU A O 1
ATOM 3102 N N . ASP A 1 397 ? 9.504 -6.794 -23.252 1.00 98.38 397 ASP A N 1
ATOM 3103 C CA . ASP A 1 397 ? 8.143 -7.336 -23.172 1.00 98.38 397 ASP A CA 1
ATOM 3104 C C . ASP A 1 397 ? 8.093 -8.668 -22.410 1.00 98.38 397 ASP A C 1
ATOM 3106 O O . ASP A 1 397 ? 7.168 -8.923 -21.631 1.00 98.38 397 ASP A O 1
ATOM 3110 N N . GLN A 1 398 ? 9.086 -9.538 -22.621 1.00 98.38 398 GLN A N 1
ATOM 3111 C CA . GLN A 1 398 ? 9.219 -10.792 -21.877 1.00 98.38 398 GLN A CA 1
ATOM 3112 C C . GLN A 1 398 ? 9.482 -10.532 -20.392 1.00 98.38 398 GLN A C 1
ATOM 3114 O O . GLN A 1 398 ? 8.841 -11.158 -19.542 1.00 98.38 398 GLN A O 1
ATOM 3119 N N . LEU A 1 399 ? 10.370 -9.586 -20.072 1.00 98.12 399 LEU A N 1
ATOM 3120 C CA . LEU A 1 399 ? 10.667 -9.216 -18.692 1.00 98.12 399 LEU A CA 1
ATOM 3121 C C . LEU A 1 399 ? 9.450 -8.588 -18.002 1.00 98.12 399 LEU A C 1
ATOM 3123 O O . LEU A 1 399 ? 9.155 -8.955 -16.868 1.00 98.12 399 LEU A O 1
ATOM 3127 N N . ILE A 1 400 ? 8.710 -7.708 -18.684 1.00 98.31 400 ILE A N 1
ATOM 3128 C CA . ILE A 1 400 ? 7.471 -7.099 -18.176 1.00 98.31 400 ILE A CA 1
ATOM 3129 C C . ILE A 1 400 ? 6.450 -8.181 -17.813 1.00 98.31 400 ILE A C 1
ATOM 3131 O O . ILE A 1 400 ? 5.908 -8.164 -16.707 1.00 98.31 400 ILE A O 1
ATOM 3135 N N . LYS A 1 401 ? 6.218 -9.162 -18.696 1.00 98.12 401 LYS A N 1
ATOM 3136 C CA . LYS A 1 401 ? 5.302 -10.283 -18.420 1.00 98.12 401 LYS A CA 1
ATOM 3137 C C . LYS A 1 401 ? 5.770 -11.105 -17.220 1.00 98.12 401 LYS A C 1
ATOM 3139 O O . LYS A 1 401 ? 5.013 -11.278 -16.269 1.00 98.12 401 LYS A O 1
ATOM 3144 N N . SER A 1 402 ? 7.040 -11.517 -17.216 1.00 98.06 402 SER A N 1
ATOM 3145 C CA . SER A 1 402 ? 7.620 -12.300 -16.120 1.00 98.06 402 SER A CA 1
ATOM 3146 C C . SER A 1 402 ? 7.538 -11.569 -14.777 1.00 98.06 402 SER A C 1
ATOM 3148 O O . SER A 1 402 ? 7.152 -12.171 -13.778 1.00 98.06 402 SER A O 1
ATOM 3150 N N . LYS A 1 403 ? 7.880 -10.274 -14.736 1.00 97.94 403 LYS A N 1
ATOM 3151 C CA . LYS A 1 403 ? 7.839 -9.466 -13.510 1.00 97.94 403 LYS A CA 1
ATOM 3152 C C . LYS A 1 403 ? 6.422 -9.145 -13.062 1.00 97.94 403 LYS A C 1
ATOM 3154 O O . LYS A 1 403 ? 6.195 -9.047 -11.861 1.00 97.94 403 LYS A O 1
ATOM 3159 N N . THR A 1 404 ? 5.470 -9.040 -13.986 1.00 98.12 404 THR A N 1
ATOM 3160 C CA . THR A 1 404 ? 4.045 -8.928 -13.645 1.00 98.12 404 THR A CA 1
ATOM 3161 C C . THR A 1 404 ? 3.573 -10.166 -12.887 1.00 98.12 404 THR A C 1
ATOM 3163 O O . THR A 1 404 ? 2.975 -10.038 -11.820 1.00 98.12 404 THR A O 1
ATOM 3166 N N . ASP A 1 405 ? 3.858 -11.361 -13.406 1.00 97.81 405 ASP A N 1
ATOM 3167 C CA . ASP A 1 405 ? 3.412 -12.614 -12.789 1.00 97.81 405 ASP A CA 1
ATOM 3168 C C . ASP A 1 405 ? 4.133 -12.889 -11.461 1.00 97.81 405 ASP A C 1
ATOM 3170 O O . ASP A 1 405 ? 3.490 -13.231 -10.467 1.00 97.81 405 ASP A O 1
ATOM 3174 N N . GLU A 1 406 ? 5.445 -12.642 -11.402 1.00 97.62 406 GLU A N 1
ATOM 3175 C CA . GLU A 1 406 ? 6.232 -12.717 -10.165 1.00 97.62 406 GLU A CA 1
ATOM 3176 C C . GLU A 1 406 ? 5.681 -11.767 -9.092 1.00 97.62 406 GLU A C 1
ATOM 3178 O O . GLU A 1 406 ? 5.449 -12.183 -7.956 1.00 97.62 406 GLU A O 1
ATOM 3183 N N . LEU A 1 407 ? 5.397 -10.509 -9.450 1.00 97.88 407 LEU A N 1
ATOM 3184 C CA . LEU A 1 407 ? 4.849 -9.525 -8.519 1.00 97.88 407 LEU A CA 1
ATOM 3185 C C . LEU A 1 407 ? 3.490 -9.963 -7.966 1.00 97.88 407 LEU A C 1
ATOM 3187 O O . LEU A 1 407 ? 3.249 -9.823 -6.768 1.00 97.88 407 LEU A O 1
ATOM 3191 N N . ARG A 1 408 ? 2.606 -10.517 -8.805 1.00 97.81 408 ARG A N 1
ATOM 3192 C CA . ARG A 1 408 ? 1.302 -11.028 -8.352 1.00 97.81 408 ARG A CA 1
ATOM 3193 C C . ARG A 1 408 ? 1.467 -12.116 -7.296 1.00 97.81 408 ARG A C 1
ATOM 3195 O O . ARG A 1 408 ? 0.801 -12.059 -6.264 1.00 97.81 408 ARG A O 1
ATOM 3202 N N . LEU A 1 409 ? 2.375 -13.066 -7.521 1.00 97.56 409 LEU A N 1
ATOM 3203 C CA . LEU A 1 409 ? 2.670 -14.130 -6.558 1.00 97.56 409 LEU A CA 1
ATOM 3204 C C . LEU A 1 409 ? 3.240 -13.569 -5.250 1.00 97.56 409 LEU A C 1
ATOM 3206 O O . LEU A 1 409 ? 2.788 -13.954 -4.171 1.00 97.56 409 LEU A O 1
ATOM 3210 N N . VAL A 1 410 ? 4.182 -12.625 -5.338 1.00 98.00 410 VAL A N 1
ATOM 3211 C CA . VAL A 1 410 ? 4.791 -11.977 -4.166 1.00 98.00 410 VAL A CA 1
ATOM 3212 C C . VAL A 1 410 ? 3.754 -11.200 -3.354 1.00 98.00 410 VAL A C 1
ATOM 3214 O O . VAL A 1 410 ? 3.724 -11.336 -2.133 1.00 98.00 410 VAL A O 1
ATOM 3217 N N . LEU A 1 411 ? 2.870 -10.432 -3.998 1.00 97.94 411 LEU A N 1
ATOM 3218 C CA . LEU A 1 411 ? 1.809 -9.690 -3.309 1.00 97.94 411 LEU A CA 1
ATOM 3219 C C . LEU A 1 411 ? 0.835 -10.631 -2.590 1.00 97.94 411 LEU A C 1
ATOM 3221 O O . LEU A 1 411 ? 0.516 -10.403 -1.426 1.00 97.94 411 LEU A O 1
ATOM 3225 N N . VAL A 1 412 ? 0.412 -11.724 -3.234 1.00 97.94 412 VAL A N 1
ATOM 3226 C CA . VAL A 1 412 ? -0.454 -12.728 -2.591 1.00 97.94 412 VAL A CA 1
ATOM 3227 C C . VAL A 1 412 ? 0.250 -13.377 -1.398 1.00 97.94 412 VAL A C 1
ATOM 3229 O O . VAL A 1 412 ? -0.365 -13.544 -0.346 1.00 97.94 412 VAL A O 1
ATOM 3232 N N . ALA A 1 413 ? 1.534 -13.720 -1.528 1.00 97.88 413 ALA A N 1
ATOM 3233 C CA . ALA A 1 413 ? 2.313 -14.291 -0.433 1.00 97.88 413 ALA A CA 1
ATOM 3234 C C . ALA A 1 413 ? 2.449 -13.314 0.749 1.00 97.88 413 ALA A C 1
ATOM 3236 O O . ALA A 1 413 ? 2.221 -13.708 1.893 1.00 97.88 413 ALA A O 1
ATOM 3237 N N . LEU A 1 414 ? 2.740 -12.035 0.479 1.00 98.12 414 LEU A N 1
ATOM 3238 C CA . LEU A 1 414 ? 2.812 -10.985 1.500 1.00 98.12 414 LEU A CA 1
ATOM 3239 C C . LEU A 1 414 ? 1.474 -10.804 2.224 1.00 98.12 414 LEU A C 1
ATOM 3241 O O . LEU A 1 414 ? 1.447 -10.767 3.453 1.00 98.12 414 LEU A O 1
ATOM 3245 N N . ARG A 1 415 ? 0.362 -10.756 1.484 1.00 97.94 415 ARG A N 1
ATOM 3246 C CA . ARG A 1 415 ? -0.984 -10.618 2.060 1.00 97.94 415 ARG A CA 1
ATOM 3247 C C . ARG A 1 415 ? -1.382 -11.836 2.885 1.00 97.94 415 ARG A C 1
ATOM 3249 O O . ARG A 1 415 ? -1.898 -11.675 3.984 1.00 97.94 415 ARG A O 1
ATOM 3256 N N . LYS A 1 416 ? -1.098 -13.054 2.412 1.00 98.00 416 LYS A N 1
ATOM 3257 C CA . LYS A 1 416 ? -1.338 -14.290 3.181 1.00 98.00 416 LYS A CA 1
ATOM 3258 C C . LYS A 1 416 ? -0.505 -14.338 4.462 1.00 98.00 416 LYS A C 1
ATOM 3260 O O . LYS A 1 416 ? -1.036 -14.702 5.506 1.00 98.00 416 LYS A O 1
ATOM 3265 N N . SER A 1 417 ? 0.763 -13.928 4.400 1.00 97.50 417 SER A N 1
ATOM 3266 C CA . SER A 1 417 ? 1.610 -13.792 5.591 1.00 97.50 417 SER A CA 1
ATOM 3267 C C . SER A 1 417 ? 1.037 -12.762 6.564 1.00 97.50 417 SER A C 1
ATOM 3269 O O . SER A 1 417 ? 0.982 -13.032 7.754 1.00 97.50 417 SER A O 1
ATOM 3271 N N . ALA A 1 418 ? 0.552 -11.618 6.074 1.00 97.75 418 ALA A N 1
ATOM 3272 C CA . ALA A 1 418 ? -0.071 -10.604 6.921 1.00 97.75 418 ALA A CA 1
ATOM 3273 C C . ALA A 1 418 ? -1.359 -11.115 7.590 1.00 97.75 418 ALA A C 1
ATOM 3275 O O . ALA A 1 418 ? -1.592 -10.841 8.761 1.00 97.75 418 ALA A O 1
ATOM 3276 N N . VAL A 1 419 ? -2.174 -11.902 6.881 1.00 98.12 419 VAL A N 1
ATOM 3277 C CA . VAL A 1 419 ? -3.347 -12.568 7.474 1.00 98.12 419 VAL A CA 1
ATOM 3278 C C . VAL A 1 419 ? -2.931 -13.555 8.561 1.00 98.12 419 VAL A C 1
ATOM 3280 O O . VAL A 1 419 ? -3.583 -13.623 9.598 1.00 98.12 419 VAL A O 1
ATOM 3283 N N . TYR A 1 420 ? -1.854 -14.312 8.345 1.00 97.62 420 TYR A N 1
ATOM 3284 C CA . TYR A 1 420 ? -1.317 -15.208 9.366 1.00 97.62 420 TYR A CA 1
ATOM 3285 C C . TYR A 1 420 ? -0.855 -14.429 10.602 1.00 97.62 420 TYR A C 1
ATOM 3287 O O . TYR A 1 420 ? -1.244 -14.785 11.709 1.00 97.62 420 TYR A O 1
ATOM 3295 N N . ASP A 1 421 ? -0.110 -13.338 10.417 1.00 96.25 421 ASP A N 1
ATOM 3296 C CA . ASP A 1 421 ? 0.332 -12.457 11.505 1.00 96.25 421 ASP A CA 1
ATOM 3297 C C . ASP A 1 421 ? -0.860 -11.888 12.293 1.00 96.25 421 ASP A C 1
ATOM 3299 O O . ASP A 1 421 ? -0.822 -11.852 13.521 1.00 96.25 421 ASP A O 1
ATOM 3303 N N . LEU A 1 422 ? -1.942 -11.508 11.601 1.00 96.62 422 LEU A N 1
ATOM 3304 C CA . LEU A 1 422 ? -3.157 -10.985 12.229 1.00 96.62 422 LEU A CA 1
ATOM 3305 C C . LEU A 1 422 ? -3.934 -12.062 13.001 1.00 96.62 422 LEU A C 1
ATOM 3307 O O . LEU A 1 422 ? -4.472 -11.788 14.066 1.00 96.62 422 LEU A O 1
ATOM 3311 N N . LYS A 1 423 ? -3.984 -13.298 12.491 1.00 96.12 423 LYS A N 1
ATOM 3312 C CA . LYS A 1 423 ? -4.725 -14.413 13.110 1.00 96.12 423 LYS A CA 1
ATOM 3313 C C . LYS A 1 423 ? -3.954 -15.136 14.213 1.00 96.12 423 LYS A C 1
ATOM 3315 O O . LYS A 1 423 ? -4.500 -16.044 14.840 1.00 96.12 423 LYS A O 1
ATOM 3320 N N . GLN A 1 424 ? -2.692 -14.790 14.454 1.00 96.19 424 GLN A N 1
ATOM 3321 C CA . GLN A 1 424 ? -1.928 -15.422 15.522 1.00 96.19 424 GLN A CA 1
ATOM 3322 C C . GLN A 1 424 ? -2.530 -15.060 16.889 1.00 96.19 424 GLN A C 1
ATOM 3324 O O . GLN A 1 424 ? -2.573 -13.882 17.240 1.00 96.19 424 GLN A O 1
ATOM 3329 N N . PRO A 1 425 ? -2.927 -16.042 17.722 1.00 89.38 425 PRO A N 1
ATOM 3330 C CA . PRO A 1 425 ? -3.551 -15.770 19.022 1.00 89.38 425 PRO A CA 1
ATOM 3331 C C . PRO A 1 425 ? -2.597 -15.076 20.003 1.00 89.38 425 PRO A C 1
ATOM 3333 O O . PRO A 1 425 ? -3.025 -14.488 20.983 1.00 89.38 425 PRO A O 1
ATOM 3336 N N . LYS A 1 426 ? -1.286 -15.153 19.747 1.00 90.88 426 LYS A N 1
ATOM 3337 C CA . LYS A 1 426 ? -0.239 -14.471 20.519 1.00 90.88 426 LYS A CA 1
ATOM 3338 C C . LYS A 1 426 ? 0.333 -13.249 19.795 1.00 90.88 426 LYS A C 1
ATOM 3340 O O . LYS A 1 426 ? 1.402 -12.782 20.170 1.00 90.88 426 LYS A O 1
ATOM 3345 N N . GLY A 1 427 ? -0.320 -12.785 18.731 1.00 93.56 427 GLY A N 1
ATOM 3346 C CA . GLY A 1 427 ? 0.083 -11.572 18.031 1.00 93.56 427 GLY A CA 1
ATOM 3347 C C . GLY A 1 427 ? -0.213 -10.332 18.871 1.00 93.56 427 GLY A C 1
ATOM 3348 O O . GLY A 1 427 ? -1.194 -10.308 19.615 1.00 93.56 427 GLY A O 1
ATOM 3349 N N . ASP A 1 428 ? 0.609 -9.294 18.713 1.00 94.88 428 ASP A N 1
ATOM 3350 C CA . ASP A 1 428 ? 0.491 -8.033 19.460 1.00 94.88 428 ASP A CA 1
ATOM 3351 C C . ASP A 1 428 ? -0.913 -7.413 19.351 1.00 94.88 428 ASP A C 1
ATOM 3353 O O . ASP A 1 428 ? -1.420 -6.851 20.316 1.00 94.88 428 ASP A O 1
ATOM 3357 N N . ILE A 1 429 ? -1.564 -7.552 18.188 1.00 96.56 429 ILE A N 1
ATOM 3358 C CA . ILE A 1 429 ? -2.905 -7.009 17.927 1.00 96.56 429 ILE A CA 1
ATOM 3359 C C . ILE A 1 429 ? -3.979 -7.763 18.721 1.00 96.56 429 ILE A C 1
ATOM 3361 O O . ILE A 1 429 ? -4.752 -7.126 19.431 1.00 96.56 429 ILE A O 1
ATOM 3365 N N . ASN A 1 430 ? -4.012 -9.098 18.648 1.00 96.31 430 ASN A N 1
ATOM 3366 C CA . ASN A 1 430 ? -5.012 -9.893 19.373 1.00 96.31 430 ASN A CA 1
ATOM 3367 C C . ASN A 1 430 ? -4.815 -9.778 20.884 1.00 96.31 430 ASN A C 1
ATOM 3369 O O . ASN A 1 430 ? -5.780 -9.590 21.616 1.00 96.31 430 ASN A O 1
ATOM 337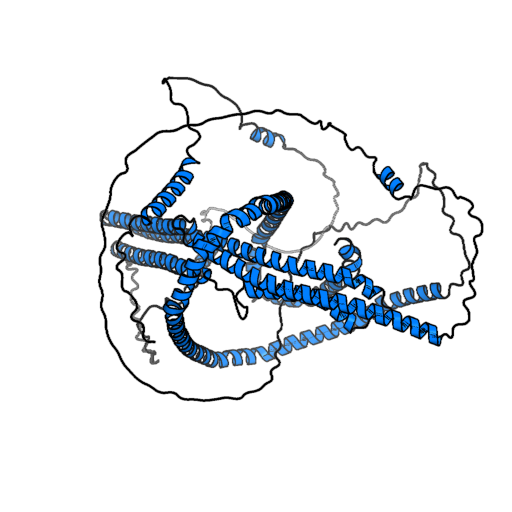3 N N . TRP A 1 431 ? -3.561 -9.767 21.347 1.00 96.94 431 TRP A N 1
ATOM 3374 C CA . TRP A 1 431 ? -3.256 -9.505 22.752 1.00 96.94 431 TRP A CA 1
ATOM 3375 C C . TRP A 1 431 ? -3.781 -8.138 23.214 1.00 96.94 431 TRP A C 1
ATOM 3377 O O . TRP A 1 431 ? -4.306 -8.016 24.321 1.00 96.94 431 TRP A O 1
ATOM 3387 N N . LEU A 1 432 ? -3.667 -7.105 22.376 1.00 97.31 432 LEU A N 1
ATOM 3388 C CA . LEU A 1 432 ? -4.143 -5.766 22.708 1.00 97.31 432 LEU A CA 1
ATOM 3389 C C . LEU A 1 432 ? -5.677 -5.681 22.713 1.00 97.31 432 LEU A C 1
ATOM 3391 O O . LEU A 1 432 ? -6.239 -4.991 23.562 1.00 97.31 432 LEU A O 1
ATOM 3395 N N . ILE A 1 433 ? -6.354 -6.411 21.822 1.00 97.69 433 ILE A N 1
ATOM 3396 C CA . ILE A 1 433 ? -7.819 -6.551 21.813 1.00 97.69 433 ILE A CA 1
ATOM 3397 C C . ILE A 1 433 ? -8.299 -7.280 23.075 1.00 97.69 433 ILE A C 1
ATOM 3399 O O . ILE A 1 433 ? -9.178 -6.771 23.776 1.00 97.69 433 ILE A O 1
ATOM 3403 N N . ASP A 1 434 ? -7.662 -8.398 23.431 1.00 97.56 434 ASP A N 1
ATOM 3404 C CA . ASP A 1 434 ? -7.932 -9.132 24.671 1.00 97.56 434 ASP A CA 1
ATOM 3405 C C . ASP A 1 434 ? -7.695 -8.242 25.903 1.00 97.56 434 ASP A C 1
ATOM 3407 O O . ASP A 1 434 ? -8.492 -8.228 26.847 1.00 97.56 434 ASP A O 1
ATOM 3411 N N . SER A 1 435 ? -6.616 -7.450 25.889 1.00 97.38 435 SER A N 1
ATOM 3412 C CA . SER A 1 435 ? -6.295 -6.485 26.943 1.00 97.38 435 SER A CA 1
ATOM 3413 C C . SER A 1 435 ? -7.355 -5.387 27.045 1.00 97.38 435 SER A C 1
ATOM 3415 O O . SER A 1 435 ? -7.804 -5.073 28.147 1.00 97.38 435 SER A O 1
ATOM 3417 N N . MET A 1 436 ? -7.809 -4.833 25.917 1.00 97.94 436 MET A N 1
ATOM 3418 C CA . MET A 1 436 ? -8.891 -3.845 25.866 1.00 97.94 436 MET A CA 1
ATOM 3419 C C . MET A 1 436 ? -10.191 -4.416 26.447 1.00 97.94 436 MET A C 1
ATOM 3421 O O . MET A 1 436 ? -10.835 -3.759 27.269 1.00 97.94 436 MET A O 1
ATOM 3425 N N . GLN A 1 437 ? -10.561 -5.647 26.083 1.00 98.25 437 GLN A N 1
ATOM 3426 C CA . GLN A 1 437 ? -11.740 -6.315 26.632 1.00 98.25 437 GLN A CA 1
ATOM 3427 C C . GLN A 1 437 ? -11.601 -6.540 28.145 1.00 98.25 437 GLN A C 1
ATOM 3429 O O . GLN A 1 437 ? -12.508 -6.198 28.909 1.00 98.25 437 GLN A O 1
ATOM 3434 N N . ALA A 1 438 ? -10.461 -7.065 28.602 1.00 98.25 438 ALA A N 1
ATOM 3435 C CA . ALA A 1 438 ? -10.204 -7.331 30.015 1.00 98.25 438 ALA A CA 1
ATOM 3436 C C . ALA A 1 438 ? -10.207 -6.048 30.866 1.00 98.25 438 ALA A C 1
ATOM 3438 O O . ALA A 1 438 ? -10.780 -6.024 31.963 1.00 98.25 438 ALA A O 1
ATOM 3439 N N . GLU A 1 439 ? -9.603 -4.967 30.368 1.00 97.62 439 GLU A N 1
ATOM 3440 C CA . GLU A 1 439 ? -9.635 -3.654 31.013 1.00 97.62 439 GLU A CA 1
ATOM 3441 C C . GLU A 1 439 ? -11.053 -3.068 31.033 1.00 97.62 439 GLU A C 1
ATOM 3443 O O . GLU A 1 439 ? -11.494 -2.596 32.085 1.00 97.62 439 GLU A O 1
ATOM 3448 N N . GLY A 1 440 ? -11.797 -3.166 29.926 1.00 97.88 440 GLY A N 1
ATOM 3449 C CA . GLY A 1 440 ? -13.203 -2.766 29.847 1.00 97.88 440 GLY A CA 1
ATOM 3450 C C . GLY A 1 440 ? -14.063 -3.475 30.895 1.00 97.88 440 GLY A C 1
ATOM 3451 O O . GLY A 1 440 ? -14.783 -2.832 31.662 1.00 97.88 440 GLY A O 1
ATOM 3452 N N . GLU A 1 441 ? -13.927 -4.797 31.024 1.00 98.19 441 GLU A N 1
ATOM 3453 C CA . GLU A 1 441 ? -14.631 -5.559 32.058 1.00 98.19 441 GLU A CA 1
ATOM 3454 C C . GLU A 1 441 ? -14.211 -5.180 33.479 1.00 98.19 441 GLU A C 1
ATOM 3456 O O . GLU A 1 441 ? -15.051 -5.126 34.381 1.00 98.19 441 GLU A O 1
ATOM 3461 N N . LYS A 1 442 ? -12.917 -4.930 33.702 1.00 98.31 442 LYS A N 1
ATOM 3462 C CA . LYS A 1 442 ? -12.397 -4.493 35.002 1.00 98.31 442 LYS A CA 1
ATOM 3463 C C . LYS A 1 442 ? -12.983 -3.140 35.400 1.00 98.31 442 LYS A C 1
ATOM 3465 O O . LYS A 1 442 ? -13.362 -2.969 36.559 1.00 98.31 442 LYS A O 1
ATOM 3470 N N . MET A 1 443 ? -13.089 -2.204 34.458 1.00 97.94 443 MET A N 1
ATOM 3471 C CA . MET A 1 443 ? -13.682 -0.890 34.700 1.00 97.94 443 MET A CA 1
ATOM 3472 C C . MET A 1 443 ? -15.185 -0.984 34.996 1.00 97.94 443 MET A C 1
ATOM 3474 O O . MET A 1 443 ? -15.640 -0.416 35.989 1.00 97.94 443 MET A O 1
ATOM 3478 N N . LEU A 1 444 ? -15.936 -1.781 34.227 1.00 98.12 444 LEU A N 1
ATOM 3479 C CA . LEU A 1 444 ? -17.366 -2.025 34.474 1.00 98.12 444 LEU A CA 1
ATOM 3480 C C . LEU A 1 444 ? -17.619 -2.685 35.841 1.00 98.12 444 LEU A C 1
ATOM 3482 O O . LEU A 1 444 ? -18.527 -2.282 36.565 1.00 98.12 444 LEU A O 1
ATOM 3486 N N . LYS A 1 445 ? -16.790 -3.662 36.239 1.00 98.12 445 LYS A N 1
ATOM 3487 C CA . LYS A 1 445 ? -16.853 -4.276 37.580 1.00 98.12 445 LYS A CA 1
ATOM 3488 C C . LYS A 1 445 ? -16.556 -3.255 38.682 1.00 98.12 445 LYS A C 1
ATOM 3490 O O . LYS A 1 445 ? -17.200 -3.293 39.726 1.00 98.12 445 LYS A O 1
ATOM 3495 N N . GLY A 1 446 ? -15.613 -2.339 38.452 1.00 97.00 446 GLY A N 1
ATOM 3496 C CA . GLY A 1 446 ? -15.314 -1.240 39.372 1.00 97.00 446 GLY A CA 1
ATOM 3497 C C . GLY A 1 446 ? -16.513 -0.315 39.603 1.00 97.00 446 GLY A C 1
ATOM 3498 O O . GLY A 1 446 ? -16.809 0.008 40.752 1.00 97.00 446 GLY A O 1
ATOM 3499 N N . LEU A 1 447 ? -17.235 0.042 38.534 1.00 97.81 447 LEU A N 1
ATOM 3500 C CA . LEU A 1 447 ? -18.466 0.837 38.619 1.00 97.81 447 LEU A CA 1
ATOM 3501 C C . LEU A 1 447 ? -19.585 0.101 39.372 1.00 97.81 447 LEU A C 1
ATOM 3503 O O . LEU A 1 447 ? -20.224 0.690 40.237 1.00 97.81 447 LEU A O 1
ATOM 3507 N N . ASP A 1 448 ? -19.797 -1.191 39.100 1.00 97.38 448 ASP A N 1
ATOM 3508 C CA . ASP A 1 448 ? -20.830 -1.983 39.789 1.00 97.38 448 ASP A CA 1
ATOM 3509 C C . ASP A 1 448 ? -20.529 -2.141 41.291 1.00 97.38 448 ASP A C 1
ATOM 3511 O O . ASP A 1 448 ? -21.427 -2.033 42.123 1.00 97.38 448 ASP A O 1
ATOM 3515 N N . ILE A 1 449 ? -19.257 -2.336 41.669 1.00 97.69 449 ILE A N 1
ATOM 3516 C CA . ILE A 1 449 ? -18.839 -2.374 43.082 1.00 97.69 449 ILE A CA 1
ATOM 3517 C C . ILE A 1 449 ? -19.085 -1.021 43.762 1.00 97.69 449 ILE A C 1
ATOM 3519 O O . ILE A 1 449 ? -19.546 -0.998 44.903 1.00 97.69 449 ILE A O 1
ATOM 3523 N N . PHE A 1 450 ? -18.797 0.089 43.074 1.00 96.94 450 PHE A N 1
ATOM 3524 C CA . PHE A 1 450 ? -19.073 1.430 43.588 1.00 96.94 450 PHE A CA 1
ATOM 3525 C C . PHE A 1 450 ? -20.573 1.626 43.849 1.00 96.94 450 PHE A C 1
ATOM 3527 O O . PHE A 1 450 ? -20.942 1.978 44.966 1.00 96.94 450 PHE A O 1
ATOM 3534 N N . LEU A 1 451 ? -21.436 1.293 42.882 1.00 96.69 451 LEU A N 1
ATOM 3535 C CA . LEU A 1 451 ? -22.891 1.396 43.050 1.00 96.69 451 LEU A CA 1
ATOM 3536 C C . LEU A 1 451 ? -23.427 0.509 44.178 1.00 96.69 451 LEU A C 1
ATOM 3538 O O . LEU A 1 451 ? -24.294 0.939 44.930 1.00 96.69 451 LEU A O 1
ATOM 3542 N N . ARG A 1 452 ? -22.913 -0.719 44.337 1.00 96.81 452 ARG A N 1
ATOM 3543 C CA . ARG A 1 452 ? -23.326 -1.602 45.444 1.00 96.81 452 ARG A CA 1
ATOM 3544 C C . ARG A 1 452 ? -22.951 -1.031 46.804 1.00 96.81 452 ARG A C 1
ATOM 3546 O O . ARG A 1 452 ? -23.756 -1.094 47.724 1.00 96.81 452 ARG A O 1
ATOM 3553 N N . LYS A 1 453 ? -21.746 -0.471 46.919 1.00 96.44 453 LYS A N 1
ATOM 3554 C CA . LYS A 1 453 ? -21.294 0.181 48.148 1.00 96.44 453 LYS A CA 1
ATOM 3555 C C . LYS A 1 453 ? -22.177 1.385 48.480 1.00 96.44 453 LYS A C 1
ATOM 3557 O O . LYS A 1 453 ? -22.579 1.533 49.628 1.00 96.44 453 LYS A O 1
ATOM 3562 N N . GLU A 1 454 ? -22.512 2.185 47.472 1.00 95.56 454 GLU A N 1
ATOM 3563 C CA . GLU A 1 454 ? -23.319 3.394 47.641 1.00 95.56 454 GLU A CA 1
ATOM 3564 C C . GLU A 1 454 ? -24.819 3.116 47.823 1.00 95.56 454 GLU A C 1
ATOM 3566 O O . GLU A 1 454 ? -25.547 3.960 48.324 1.00 95.56 454 GLU A O 1
ATOM 3571 N N . ALA A 1 455 ? -25.292 1.917 47.473 1.00 95.12 455 ALA A N 1
ATOM 3572 C CA . ALA A 1 455 ? -26.626 1.447 47.841 1.00 95.12 455 ALA A CA 1
ATOM 3573 C C . ALA A 1 455 ? -26.719 1.030 49.324 1.00 95.12 455 ALA A C 1
ATOM 3575 O O . ALA A 1 455 ? -27.810 1.015 49.894 1.00 95.12 455 ALA A O 1
ATOM 3576 N N . GLU A 1 456 ? -25.592 0.662 49.947 1.00 95.12 456 GLU A N 1
ATOM 3577 C CA . GLU A 1 456 ? -25.515 0.284 51.365 1.00 95.12 456 GLU A CA 1
ATOM 3578 C C . GLU A 1 456 ? -25.249 1.492 52.279 1.00 95.12 456 GLU A C 1
ATOM 3580 O O . GLU A 1 456 ? -25.759 1.533 53.403 1.00 95.12 456 GLU A O 1
ATOM 3585 N N . SER A 1 457 ? -24.480 2.488 51.823 1.00 90.19 457 SER A N 1
ATOM 3586 C CA . SER A 1 457 ? -24.388 3.791 52.491 1.00 90.19 457 SER A CA 1
ATOM 3587 C C . SER A 1 457 ? -25.594 4.654 52.125 1.00 90.19 457 SER A C 1
ATOM 3589 O O . SER A 1 457 ? -25.967 4.760 50.968 1.00 90.19 457 SER A O 1
ATOM 3591 N N . SER A 1 458 ? -26.236 5.305 53.097 1.00 76.69 458 SER A N 1
ATOM 3592 C CA . SER A 1 458 ? -27.256 6.318 52.799 1.00 76.69 458 SER A CA 1
ATOM 3593 C C . SER A 1 458 ? -26.578 7.524 52.140 1.00 76.69 458 SER A C 1
ATOM 3595 O O . SER A 1 458 ? -26.073 8.409 52.835 1.00 76.69 458 SER A O 1
ATOM 3597 N N . SER A 1 459 ? -26.495 7.490 50.815 1.00 72.12 459 SER A N 1
ATOM 3598 C CA . SER A 1 459 ? -25.709 8.414 50.010 1.00 72.12 459 SER A CA 1
ATOM 3599 C C . SER A 1 459 ? -26.259 9.837 50.023 1.00 72.12 459 SER A C 1
ATOM 3601 O O . SER A 1 459 ? -27.447 10.055 49.789 1.00 72.12 459 SER A O 1
ATOM 3603 N N . GLY A 1 460 ? -25.368 10.807 50.244 1.00 85.75 460 GLY A N 1
ATOM 3604 C CA . GLY A 1 460 ? -25.630 12.235 50.056 1.00 85.75 460 GLY A CA 1
ATOM 3605 C C . GLY A 1 460 ? -25.423 12.690 48.607 1.00 85.75 460 GLY A C 1
ATOM 3606 O O . GLY A 1 460 ? -25.035 11.905 47.741 1.00 85.75 460 GLY A O 1
ATOM 3607 N N . GLU A 1 461 ? -25.669 13.975 48.361 1.00 88.62 461 GLU A N 1
ATOM 3608 C CA . GLU A 1 461 ? -25.539 14.645 47.059 1.00 88.62 461 GLU A CA 1
ATOM 3609 C C . GLU A 1 461 ? -24.129 14.507 46.449 1.00 88.62 461 GLU A C 1
ATOM 3611 O O . GLU A 1 461 ? -23.996 14.231 45.257 1.00 88.62 461 GLU A O 1
ATOM 3616 N N . ASP A 1 462 ? -23.087 14.530 47.286 1.00 92.44 462 ASP A N 1
ATOM 3617 C CA . ASP A 1 462 ? -21.687 14.348 46.881 1.00 92.44 462 ASP A CA 1
ATOM 3618 C C . ASP A 1 462 ? -21.438 13.038 46.109 1.00 92.44 462 ASP A C 1
ATOM 3620 O O . ASP A 1 462 ? -20.626 12.994 45.182 1.00 92.44 462 ASP A O 1
ATOM 3624 N N . ALA A 1 463 ? -22.133 11.942 46.448 1.00 93.19 463 ALA A N 1
ATOM 3625 C CA . ALA A 1 463 ? -21.895 10.671 45.763 1.00 93.19 463 ALA A CA 1
ATOM 3626 C C . ALA A 1 463 ? -22.502 10.636 44.355 1.00 93.19 463 ALA A C 1
ATOM 3628 O O . ALA A 1 463 ? -21.995 9.917 43.492 1.00 93.19 463 ALA A O 1
ATOM 3629 N N . LYS A 1 464 ? -23.527 11.456 44.087 1.00 92.12 464 LYS A N 1
ATOM 3630 C CA . LYS A 1 464 ? -24.074 11.638 42.737 1.00 92.12 464 LYS A CA 1
ATOM 3631 C C . LYS A 1 464 ? -23.060 12.344 41.839 1.00 92.12 464 LYS A C 1
ATOM 3633 O O . LYS A 1 464 ? -22.858 11.921 40.701 1.00 92.12 464 LYS A O 1
ATOM 3638 N N . GLU A 1 465 ? -22.396 13.383 42.342 1.00 93.19 465 GLU A N 1
ATOM 3639 C CA . GLU A 1 465 ? -21.336 14.066 41.593 1.00 93.19 465 GLU A CA 1
ATOM 3640 C C . GLU A 1 465 ? -20.153 13.129 41.325 1.00 93.19 465 GLU A C 1
ATOM 3642 O O . GLU A 1 465 ? -19.688 13.021 40.187 1.00 93.19 465 GLU A O 1
ATOM 3647 N N . LEU A 1 466 ? -19.721 12.378 42.345 1.00 94.38 466 LEU A N 1
ATOM 3648 C CA . LEU A 1 466 ? -18.668 11.369 42.200 1.00 94.38 466 LEU A CA 1
ATOM 3649 C C . LEU A 1 466 ? -19.054 10.262 41.210 1.00 94.38 466 LEU A C 1
ATOM 3651 O O . LEU A 1 466 ? -18.199 9.801 40.454 1.00 94.38 466 LEU A O 1
ATOM 3655 N N . TRP A 1 467 ? -20.325 9.852 41.179 1.00 95.31 467 TRP A N 1
ATOM 3656 C CA . TRP A 1 467 ? -20.837 8.871 40.223 1.00 95.31 467 TRP A CA 1
ATOM 3657 C C . TRP A 1 467 ? -20.694 9.355 38.778 1.00 95.31 467 TRP A C 1
ATOM 3659 O O . TRP A 1 467 ? -20.144 8.631 37.946 1.00 95.31 467 TRP A O 1
ATOM 3669 N N . VAL A 1 468 ? -21.135 10.583 38.485 1.00 94.44 468 VAL A N 1
ATOM 3670 C CA . VAL A 1 468 ? -21.021 11.175 37.142 1.00 94.44 468 VAL A CA 1
ATOM 3671 C C . VAL A 1 468 ? -19.553 11.282 36.726 1.00 94.44 468 VAL A C 1
ATOM 3673 O O . VAL A 1 468 ? -19.193 10.847 35.634 1.00 94.44 468 VAL A O 1
ATOM 3676 N N . GLN A 1 469 ? -18.683 11.760 37.622 1.00 96.00 469 GLN A N 1
ATOM 3677 C CA . GLN A 1 469 ? -17.245 11.854 37.351 1.00 96.00 469 GLN A CA 1
ATOM 3678 C C . GLN A 1 469 ? -16.601 10.485 37.098 1.00 96.00 469 GLN A C 1
ATOM 3680 O O . GLN A 1 469 ? -15.744 10.350 36.223 1.00 96.00 469 GLN A O 1
ATOM 3685 N N . LEU A 1 470 ? -16.978 9.458 37.866 1.00 96.75 470 LEU A N 1
ATOM 3686 C CA . LEU A 1 470 ? -16.433 8.112 37.708 1.00 96.75 470 LEU A CA 1
ATOM 3687 C C . LEU A 1 470 ? -16.911 7.464 36.405 1.00 96.75 470 LEU A C 1
ATOM 3689 O O . LEU A 1 470 ? -16.110 6.815 35.733 1.00 96.75 470 LEU A O 1
ATOM 3693 N N . TYR A 1 471 ? -18.182 7.660 36.048 1.00 96.31 471 TYR A N 1
ATOM 3694 C CA . TYR A 1 471 ? -18.758 7.207 34.785 1.00 96.31 471 TYR A CA 1
ATOM 3695 C C . TYR A 1 471 ? -18.003 7.808 33.591 1.00 96.31 471 TYR A C 1
ATOM 3697 O O . TYR A 1 471 ? -17.459 7.056 32.780 1.00 96.31 471 TYR A O 1
ATOM 3705 N N . ASP A 1 472 ? -17.880 9.140 33.543 1.00 96.44 472 ASP A N 1
ATOM 3706 C CA . ASP A 1 472 ? -17.187 9.848 32.459 1.00 96.44 472 ASP A CA 1
ATOM 3707 C C . ASP A 1 472 ? -15.715 9.413 32.374 1.00 96.44 472 ASP A C 1
ATOM 3709 O O . ASP A 1 472 ? -15.199 9.113 31.301 1.00 96.44 472 ASP A O 1
ATOM 3713 N N . LYS A 1 473 ? -15.042 9.258 33.522 1.00 97.88 473 LYS A N 1
ATOM 3714 C CA . LYS A 1 473 ? -13.646 8.802 33.570 1.00 97.88 473 LYS A CA 1
ATOM 3715 C C . LYS A 1 473 ? -13.457 7.376 33.054 1.00 97.88 473 LYS A C 1
ATOM 3717 O O . LYS A 1 473 ? -12.386 7.052 32.540 1.00 97.88 473 LYS A O 1
ATOM 3722 N N . VAL A 1 474 ? -14.437 6.495 33.246 1.00 97.94 474 VAL A N 1
ATOM 3723 C CA . VAL A 1 474 ? -14.381 5.134 32.704 1.00 97.94 474 VAL A CA 1
ATOM 3724 C C . VAL A 1 474 ? -14.628 5.140 31.195 1.00 97.94 474 VAL A C 1
ATOM 3726 O O . VAL A 1 474 ? -13.942 4.411 30.479 1.00 97.94 474 VAL A O 1
ATOM 3729 N N . GLU A 1 475 ? -15.556 5.966 30.713 1.00 97.19 475 GLU A N 1
ATOM 3730 C CA . GLU A 1 475 ? -15.805 6.154 29.280 1.00 97.19 475 GLU A CA 1
ATOM 3731 C C . GLU A 1 475 ? -14.564 6.712 28.562 1.00 97.19 475 GLU A C 1
ATOM 3733 O O . GLU A 1 475 ? -14.129 6.139 27.559 1.00 97.19 475 GLU A O 1
ATOM 3738 N N . ASP A 1 476 ? -13.926 7.740 29.130 1.00 97.62 476 ASP A N 1
ATOM 3739 C CA . ASP A 1 476 ? -12.684 8.324 28.610 1.00 97.62 476 ASP A CA 1
ATOM 3740 C C . ASP A 1 476 ? -11.555 7.278 28.567 1.00 97.62 476 ASP A C 1
ATOM 3742 O O . ASP A 1 476 ? -10.923 7.074 27.532 1.00 97.62 476 ASP A O 1
ATOM 3746 N N . LYS A 1 477 ? -11.344 6.528 29.659 1.00 97.88 477 LYS A N 1
ATOM 3747 C CA . LYS A 1 477 ? -10.297 5.491 29.714 1.00 97.88 477 LYS A CA 1
ATOM 3748 C C . LYS A 1 477 ? -10.516 4.352 28.728 1.00 97.88 477 LYS A C 1
ATOM 3750 O O . LYS A 1 477 ? -9.549 3.815 28.191 1.00 97.88 477 LYS A O 1
ATOM 3755 N N . PHE A 1 478 ? -11.763 3.937 28.525 1.00 97.75 478 PHE A N 1
ATOM 3756 C CA . PHE A 1 478 ? -12.066 2.919 27.526 1.00 97.75 478 PHE A CA 1
ATOM 3757 C C . PHE A 1 478 ? -11.841 3.460 26.110 1.00 97.75 478 PHE A C 1
ATOM 3759 O O . PHE A 1 478 ? -11.272 2.760 25.274 1.00 97.75 478 PHE A O 1
ATOM 3766 N N . SER A 1 479 ? -12.192 4.723 25.861 1.00 97.56 479 SER A N 1
ATOM 3767 C CA . SER A 1 479 ? -11.929 5.399 24.586 1.00 97.56 479 SER A CA 1
ATOM 3768 C C . SER A 1 479 ? -10.430 5.496 24.283 1.00 97.56 479 SER A C 1
ATOM 3770 O O . SER A 1 479 ? -10.015 5.179 23.168 1.00 97.56 479 SER A O 1
ATOM 3772 N N . ASP A 1 480 ? -9.599 5.820 25.279 1.00 97.75 480 ASP A N 1
ATOM 3773 C CA . ASP A 1 480 ? -8.135 5.821 25.145 1.00 97.75 480 ASP A CA 1
ATOM 3774 C C . ASP A 1 480 ? -7.595 4.442 24.729 1.00 97.75 480 ASP A C 1
ATOM 3776 O O . ASP A 1 480 ? -6.713 4.343 23.874 1.00 97.75 480 ASP A O 1
ATOM 3780 N N . LYS A 1 481 ? -8.160 3.361 25.282 1.00 97.62 481 LYS A N 1
ATOM 3781 C CA . LYS A 1 481 ? -7.785 1.979 24.938 1.00 97.62 481 LYS A CA 1
ATOM 3782 C C . LYS A 1 481 ? -8.191 1.593 23.519 1.00 97.62 481 LYS A C 1
ATOM 3784 O O . LYS A 1 481 ? -7.416 0.949 22.814 1.00 97.62 481 LYS A O 1
ATOM 3789 N N . VAL A 1 482 ? -9.367 2.026 23.067 1.00 97.69 482 VAL A N 1
ATOM 3790 C CA . VAL A 1 482 ? -9.795 1.847 21.670 1.00 97.69 482 VAL A CA 1
ATOM 3791 C C . VAL A 1 482 ? -8.846 2.585 20.715 1.00 97.69 482 VAL A C 1
ATOM 3793 O O . VAL A 1 482 ? -8.447 2.028 19.689 1.00 97.69 482 VAL A O 1
ATOM 3796 N N . LEU A 1 483 ? -8.433 3.810 21.060 1.00 97.06 483 LEU A N 1
ATOM 3797 C CA . LEU A 1 483 ? -7.464 4.577 20.271 1.00 97.06 483 LEU A CA 1
ATOM 3798 C C . LEU A 1 483 ? -6.076 3.916 20.248 1.00 97.06 483 LEU A C 1
ATOM 3800 O O . LEU A 1 483 ? -5.421 3.926 19.204 1.00 97.06 483 LEU A O 1
ATOM 3804 N N . GLU A 1 484 ? -5.645 3.308 21.356 1.00 97.19 484 GLU A N 1
ATOM 3805 C CA . GLU A 1 484 ? -4.408 2.518 21.436 1.00 97.19 484 GLU A CA 1
ATOM 3806 C C . GLU A 1 484 ? -4.440 1.341 20.443 1.00 97.19 484 GLU A C 1
ATOM 3808 O O . GLU A 1 484 ? -3.537 1.213 19.609 1.00 97.19 484 GLU A O 1
ATOM 3813 N N . VAL A 1 485 ? -5.522 0.547 20.448 1.00 97.44 485 VAL A N 1
ATOM 3814 C CA . VAL A 1 485 ? -5.736 -0.559 19.492 1.00 97.44 485 VAL A CA 1
ATOM 3815 C C . VAL A 1 485 ? -5.706 -0.055 18.050 1.00 97.44 485 VAL A C 1
ATOM 3817 O O . VAL A 1 485 ? -4.973 -0.589 17.212 1.00 97.44 485 VAL A O 1
ATOM 3820 N N . GLN A 1 486 ? -6.452 1.011 17.755 1.00 96.50 486 GLN A N 1
ATOM 3821 C CA . GLN A 1 486 ? -6.506 1.591 16.415 1.00 96.50 486 GLN A CA 1
ATOM 3822 C C . GLN A 1 486 ? -5.127 2.074 15.937 1.00 96.50 486 GLN A C 1
ATOM 3824 O O . GLN A 1 486 ? -4.769 1.876 14.770 1.00 96.50 486 GLN A O 1
ATOM 3829 N N . GLY A 1 487 ? -4.339 2.690 16.823 1.00 96.69 487 GLY A N 1
ATOM 3830 C CA . GLY A 1 487 ? -2.989 3.164 16.526 1.00 96.69 487 GLY A CA 1
ATOM 3831 C C . GLY A 1 487 ? -2.033 2.027 16.157 1.00 96.69 487 GLY A C 1
ATOM 3832 O O . GLY A 1 487 ? -1.316 2.125 15.153 1.00 96.69 487 GLY A O 1
ATOM 3833 N N . VAL A 1 488 ? -2.066 0.923 16.910 1.00 97.12 488 VAL A N 1
ATOM 3834 C CA . VAL A 1 488 ? -1.239 -0.265 16.642 1.00 97.12 488 VAL A CA 1
ATOM 3835 C C . VAL A 1 488 ? -1.636 -0.924 15.321 1.00 97.12 488 VAL A C 1
ATOM 3837 O O . VAL A 1 488 ? -0.768 -1.161 14.477 1.00 97.12 488 VAL A O 1
ATOM 3840 N N . VAL A 1 489 ? -2.935 -1.130 15.080 1.00 97.00 489 VAL A N 1
ATOM 3841 C CA . VAL A 1 489 ? -3.442 -1.717 13.826 1.00 97.00 489 VAL A CA 1
ATOM 3842 C C . VAL A 1 489 ? -3.075 -0.853 12.614 1.00 97.00 489 VAL A C 1
ATOM 3844 O O . VAL A 1 489 ? -2.600 -1.369 11.601 1.00 97.00 489 VAL A O 1
ATOM 3847 N N . THR A 1 490 ? -3.221 0.472 12.718 1.00 96.31 490 THR A N 1
ATOM 3848 C CA . THR A 1 490 ? -2.867 1.407 11.634 1.00 96.31 490 THR A CA 1
ATOM 3849 C C . THR A 1 490 ? -1.368 1.376 11.332 1.00 96.31 490 THR A C 1
ATOM 3851 O O . THR A 1 490 ? -0.966 1.326 10.167 1.00 96.31 490 THR A O 1
ATOM 3854 N N . THR A 1 491 ? -0.529 1.361 12.372 1.00 96.69 491 THR A N 1
ATOM 3855 C CA . THR A 1 491 ? 0.935 1.299 12.234 1.00 96.69 491 THR A CA 1
ATOM 3856 C C . THR A 1 491 ? 1.378 -0.019 11.598 1.00 96.69 491 THR A C 1
ATOM 3858 O O . THR A 1 491 ? 2.203 -0.027 10.677 1.00 96.69 491 THR A O 1
ATOM 3861 N N . TRP A 1 492 ? 0.790 -1.134 12.034 1.00 97.19 492 TRP A N 1
ATOM 3862 C CA . TRP A 1 492 ? 1.028 -2.453 11.454 1.00 97.19 492 TRP A CA 1
ATOM 3863 C C . TRP A 1 492 ? 0.629 -2.505 9.972 1.00 97.19 492 TRP A C 1
ATOM 3865 O O . TRP A 1 492 ? 1.422 -2.927 9.124 1.00 97.19 492 TRP A O 1
ATOM 3875 N N . TYR A 1 493 ? -0.558 -1.995 9.633 1.00 96.94 493 TYR A N 1
ATOM 3876 C CA . TYR A 1 493 ? -1.048 -1.963 8.256 1.00 96.94 493 TYR A CA 1
ATOM 3877 C C . TYR A 1 493 ? -0.166 -1.093 7.348 1.00 96.94 493 TYR A C 1
ATOM 3879 O O . TYR A 1 493 ? 0.179 -1.502 6.237 1.00 96.94 493 TYR A O 1
ATOM 3887 N N . ALA A 1 494 ? 0.282 0.072 7.829 1.00 96.88 494 ALA A N 1
ATOM 3888 C CA . ALA A 1 494 ? 1.223 0.924 7.104 1.00 96.88 494 ALA A CA 1
ATOM 3889 C C . ALA A 1 494 ? 2.563 0.209 6.835 1.00 96.88 494 ALA A C 1
ATOM 3891 O O . ALA A 1 494 ? 3.106 0.295 5.730 1.00 96.88 494 ALA A O 1
ATOM 3892 N N . SER A 1 495 ? 3.074 -0.550 7.811 1.00 97.12 495 SER A N 1
ATOM 3893 C CA . SER A 1 495 ? 4.275 -1.382 7.646 1.00 97.12 495 SER A CA 1
ATOM 3894 C C . SER A 1 495 ? 4.081 -2.473 6.585 1.00 97.12 495 SER A C 1
ATOM 3896 O O . SER A 1 495 ? 4.952 -2.689 5.738 1.00 97.12 495 SER A O 1
ATOM 3898 N N . MET A 1 496 ? 2.916 -3.127 6.563 1.00 97.25 496 MET A N 1
ATOM 3899 C CA . MET A 1 496 ? 2.558 -4.103 5.528 1.00 97.25 496 MET A CA 1
ATOM 3900 C C . MET A 1 496 ? 2.511 -3.454 4.135 1.00 97.25 496 MET A C 1
ATOM 3902 O O . MET A 1 496 ? 3.192 -3.917 3.219 1.00 97.25 496 MET A O 1
ATOM 3906 N N . ARG A 1 497 ? 1.818 -2.318 3.984 1.00 96.69 497 ARG A N 1
ATOM 3907 C CA . ARG A 1 497 ? 1.756 -1.572 2.712 1.00 96.69 497 ARG A CA 1
ATOM 3908 C C . ARG A 1 497 ? 3.129 -1.120 2.220 1.00 96.69 497 ARG A C 1
ATOM 3910 O O . ARG A 1 497 ? 3.403 -1.179 1.023 1.00 96.69 497 ARG A O 1
ATOM 3917 N N . LYS A 1 498 ? 4.025 -0.736 3.131 1.00 97.62 498 LYS A N 1
ATOM 3918 C CA . LYS A 1 498 ? 5.419 -0.421 2.796 1.00 97.62 498 LYS A CA 1
ATOM 3919 C C . LYS A 1 498 ? 6.160 -1.634 2.220 1.00 97.62 498 LYS A C 1
ATOM 3921 O O . LYS A 1 498 ? 6.922 -1.467 1.271 1.00 97.62 498 LYS A O 1
ATOM 3926 N N . ARG A 1 499 ? 5.928 -2.847 2.743 1.00 98.00 499 ARG A N 1
ATOM 3927 C CA . ARG A 1 499 ? 6.508 -4.091 2.195 1.00 98.00 499 ARG A CA 1
ATOM 3928 C C . ARG A 1 499 ? 6.004 -4.384 0.779 1.00 98.00 499 ARG A C 1
ATOM 3930 O O . ARG A 1 499 ? 6.810 -4.728 -0.082 1.00 98.00 499 ARG A O 1
ATOM 3937 N N . GLU A 1 500 ? 4.709 -4.197 0.518 1.00 97.94 500 GLU A N 1
ATOM 3938 C CA . GLU A 1 500 ? 4.155 -4.320 -0.841 1.00 97.94 500 GLU A CA 1
ATOM 3939 C C . GLU A 1 500 ? 4.784 -3.303 -1.802 1.00 97.94 500 GLU A C 1
ATOM 3941 O O . GLU A 1 500 ? 5.224 -3.671 -2.890 1.00 97.94 500 GLU A O 1
ATOM 3946 N N . MET A 1 501 ? 4.887 -2.038 -1.383 1.00 97.88 501 MET A N 1
ATOM 3947 C CA . MET A 1 501 ? 5.480 -0.971 -2.193 1.00 97.88 501 MET A CA 1
ATOM 3948 C C . MET A 1 501 ? 6.945 -1.263 -2.539 1.00 97.88 501 MET A C 1
ATOM 3950 O O . MET A 1 501 ? 7.350 -1.091 -3.682 1.00 97.88 501 MET A O 1
ATOM 3954 N N . GLN A 1 502 ? 7.726 -1.800 -1.598 1.00 98.25 502 GLN A N 1
ATOM 3955 C CA . GLN A 1 502 ? 9.101 -2.227 -1.874 1.00 98.25 502 GLN A CA 1
ATOM 3956 C C . GLN A 1 502 ? 9.175 -3.358 -2.910 1.00 98.25 502 GLN A C 1
ATOM 3958 O O . GLN A 1 502 ? 10.102 -3.390 -3.719 1.00 98.25 502 GLN A O 1
ATOM 3963 N N . ALA A 1 503 ? 8.225 -4.299 -2.905 1.00 98.12 503 ALA A N 1
ATOM 3964 C CA . ALA A 1 503 ? 8.168 -5.348 -3.924 1.00 98.12 503 ALA A CA 1
ATOM 3965 C C . ALA A 1 503 ? 7.861 -4.762 -5.315 1.00 98.12 503 ALA A C 1
ATOM 3967 O O . ALA A 1 503 ? 8.501 -5.139 -6.299 1.00 98.12 503 ALA A O 1
ATOM 3968 N N . VAL A 1 504 ? 6.944 -3.793 -5.376 1.00 98.25 504 VAL A N 1
ATOM 3969 C CA . VAL A 1 504 ? 6.598 -3.044 -6.592 1.00 98.25 504 VAL A CA 1
ATOM 3970 C C . VAL A 1 504 ? 7.799 -2.260 -7.126 1.00 98.25 504 VAL A C 1
ATOM 3972 O O . VAL A 1 504 ? 8.146 -2.395 -8.299 1.00 98.25 504 VAL A O 1
ATOM 3975 N N . GLU A 1 505 ? 8.489 -1.508 -6.265 1.00 98.06 505 GLU A N 1
ATOM 3976 C CA . GLU A 1 505 ? 9.683 -0.734 -6.625 1.00 98.06 505 GLU A CA 1
ATOM 3977 C C . GLU A 1 505 ? 10.804 -1.627 -7.170 1.00 98.06 505 GLU A C 1
ATOM 3979 O O . GLU A 1 505 ? 11.426 -1.285 -8.175 1.00 98.06 505 GLU A O 1
ATOM 3984 N N . ARG A 1 506 ? 11.042 -2.801 -6.567 1.00 98.25 506 ARG A N 1
ATOM 3985 C CA . ARG A 1 506 ? 12.042 -3.767 -7.063 1.00 98.25 506 ARG A CA 1
ATOM 3986 C C . ARG A 1 506 ? 11.692 -4.306 -8.452 1.00 98.25 506 ARG A C 1
ATOM 3988 O O . ARG A 1 506 ? 12.579 -4.439 -9.301 1.00 98.25 506 ARG A O 1
ATOM 3995 N N . ALA A 1 507 ? 10.416 -4.612 -8.696 1.00 98.25 507 ALA A N 1
ATOM 3996 C CA . ALA A 1 507 ? 9.952 -5.069 -10.004 1.00 98.25 507 ALA A CA 1
ATOM 3997 C C . ALA A 1 507 ? 10.116 -3.967 -11.065 1.00 98.25 507 ALA A C 1
ATOM 3999 O O . ALA A 1 507 ? 10.699 -4.218 -12.122 1.00 98.25 507 ALA A O 1
ATOM 4000 N N . ALA A 1 508 ? 9.681 -2.740 -10.757 1.00 98.31 508 ALA A N 1
ATOM 4001 C CA . ALA A 1 508 ? 9.812 -1.579 -11.637 1.00 98.31 508 ALA A CA 1
ATOM 4002 C C . ALA A 1 508 ? 11.282 -1.242 -11.937 1.00 98.31 508 ALA A C 1
ATOM 4004 O O . ALA A 1 508 ? 11.649 -1.053 -13.098 1.00 98.31 508 ALA A O 1
ATOM 4005 N N . ALA A 1 509 ? 12.148 -1.252 -10.917 1.00 98.25 509 ALA A N 1
ATOM 4006 C CA . ALA A 1 509 ? 13.581 -1.014 -11.072 1.00 98.25 509 ALA A CA 1
ATOM 4007 C C . ALA A 1 509 ? 14.232 -2.030 -12.022 1.00 98.25 509 ALA A C 1
ATOM 4009 O O . ALA A 1 509 ? 15.013 -1.641 -12.884 1.00 98.25 509 ALA A O 1
ATOM 4010 N N . SER A 1 510 ? 13.857 -3.312 -11.930 1.00 98.25 510 SER A N 1
ATOM 4011 C CA . SER A 1 510 ? 14.392 -4.364 -12.809 1.00 98.25 510 SER A CA 1
ATOM 4012 C C . SER A 1 510 ? 14.087 -4.101 -14.291 1.00 98.25 510 SER A C 1
ATOM 4014 O O . SER A 1 510 ? 14.970 -4.235 -15.139 1.00 98.25 510 SER A O 1
ATOM 4016 N N . VAL A 1 511 ? 12.848 -3.702 -14.607 1.00 98.56 511 VAL A N 1
ATOM 4017 C CA . VAL A 1 511 ? 12.423 -3.377 -15.981 1.00 98.56 511 VAL A CA 1
ATOM 4018 C C . VAL A 1 511 ? 13.079 -2.087 -16.467 1.00 98.56 511 VAL A C 1
ATOM 4020 O O . VAL A 1 511 ? 13.587 -2.039 -17.587 1.00 98.56 511 VAL A O 1
ATOM 4023 N N . LYS A 1 512 ? 13.144 -1.066 -15.608 1.00 98.38 512 LYS A N 1
ATOM 4024 C CA . LYS A 1 512 ? 13.802 0.204 -15.920 1.00 98.38 512 LYS A CA 1
ATOM 4025 C C . LYS A 1 512 ? 15.291 0.026 -16.221 1.00 98.38 512 LYS A C 1
ATOM 4027 O O . LYS A 1 512 ? 15.765 0.550 -17.220 1.00 98.38 512 LYS A O 1
ATOM 4032 N N . THR A 1 513 ? 16.020 -0.765 -15.432 1.00 98.44 513 THR A N 1
ATOM 4033 C CA . THR A 1 513 ? 17.443 -1.048 -15.688 1.00 98.44 513 THR A CA 1
ATOM 4034 C C . THR A 1 513 ? 17.664 -1.749 -17.033 1.00 98.44 513 THR A C 1
ATOM 4036 O O . THR A 1 513 ? 18.660 -1.477 -17.706 1.00 98.44 513 THR A O 1
ATOM 4039 N N . LEU A 1 514 ? 16.752 -2.634 -17.462 1.00 98.44 514 LEU A N 1
ATOM 4040 C CA . LEU A 1 514 ? 16.833 -3.242 -18.795 1.00 98.44 514 LEU A CA 1
ATOM 4041 C C . LEU A 1 514 ? 16.569 -2.208 -19.899 1.00 98.44 514 LEU A C 1
ATOM 4043 O O . LEU A 1 514 ? 17.317 -2.173 -20.874 1.00 98.44 514 LEU A O 1
ATOM 4047 N N . ALA A 1 515 ? 15.558 -1.352 -19.730 1.00 98.44 515 ALA A N 1
ATOM 4048 C CA . ALA A 1 515 ? 15.245 -0.283 -20.677 1.00 98.44 515 ALA A CA 1
ATOM 4049 C C . ALA A 1 515 ? 16.401 0.725 -20.817 1.00 98.44 515 ALA A C 1
ATOM 4051 O O . ALA A 1 515 ? 16.788 1.054 -21.935 1.00 98.44 515 ALA A O 1
ATOM 4052 N N . GLU A 1 516 ? 17.021 1.138 -19.708 1.00 98.25 516 GLU A N 1
ATOM 4053 C CA . GLU A 1 516 ? 18.198 2.018 -19.699 1.00 98.25 516 GLU A CA 1
ATOM 4054 C C . GLU A 1 516 ? 19.395 1.373 -20.412 1.00 98.25 516 GLU A C 1
ATOM 4056 O O . GLU A 1 516 ? 20.072 2.027 -21.208 1.00 98.25 516 GLU A O 1
ATOM 4061 N N . ARG A 1 517 ? 19.640 0.075 -20.179 1.00 98.44 517 ARG A N 1
ATOM 4062 C CA . ARG A 1 517 ? 20.697 -0.676 -20.874 1.00 98.44 517 ARG A CA 1
ATOM 4063 C C . ARG A 1 517 ? 20.428 -0.768 -22.374 1.00 98.44 517 ARG A C 1
ATOM 4065 O O . ARG A 1 517 ? 21.343 -0.544 -23.161 1.00 98.44 517 ARG A O 1
ATOM 4072 N N . ALA A 1 518 ? 19.192 -1.075 -22.762 1.00 98.06 518 ALA A N 1
ATOM 4073 C CA . ALA A 1 518 ? 18.787 -1.131 -24.160 1.00 98.06 518 ALA A CA 1
ATOM 4074 C C . ALA A 1 518 ? 18.971 0.232 -24.839 1.00 98.06 518 ALA A C 1
ATOM 4076 O O . ALA A 1 518 ? 19.558 0.312 -25.915 1.00 98.06 518 ALA A O 1
ATOM 4077 N N . GLN A 1 519 ? 18.539 1.310 -24.179 1.00 97.94 519 GLN A N 1
ATOM 4078 C CA . GLN A 1 519 ? 18.688 2.677 -24.665 1.00 97.94 519 GLN A CA 1
ATOM 4079 C C . GLN A 1 519 ? 20.168 3.069 -24.824 1.00 97.94 519 GLN A C 1
ATOM 4081 O O . GLN A 1 519 ? 20.534 3.669 -25.833 1.00 97.94 519 GLN A O 1
ATOM 4086 N N . ALA A 1 520 ? 21.029 2.697 -23.872 1.00 97.81 520 ALA A N 1
ATOM 4087 C CA . ALA A 1 520 ? 22.469 2.936 -23.960 1.00 97.81 520 ALA A CA 1
ATOM 4088 C C . ALA A 1 520 ? 23.127 2.173 -25.127 1.00 97.81 520 ALA A C 1
ATOM 4090 O O . ALA A 1 520 ? 23.982 2.738 -25.807 1.00 97.81 520 ALA A O 1
ATOM 4091 N N . ASP A 1 521 ? 22.704 0.929 -25.385 1.00 98.00 521 ASP A N 1
ATOM 4092 C CA . ASP A 1 521 ? 23.213 0.098 -26.487 1.00 98.00 521 ASP A CA 1
ATOM 4093 C C . ASP A 1 521 ? 22.851 0.675 -27.865 1.00 98.00 521 ASP A C 1
ATOM 4095 O O . ASP A 1 521 ? 23.716 0.824 -28.727 1.00 98.00 521 ASP A O 1
ATOM 4099 N N . VAL A 1 522 ? 21.586 1.063 -28.079 1.00 97.94 522 VAL A N 1
ATOM 4100 C CA . VAL A 1 522 ? 21.145 1.584 -29.388 1.00 97.94 522 VAL A CA 1
ATOM 4101 C C . VAL A 1 522 ? 21.424 3.078 -29.583 1.00 97.94 522 VAL A C 1
ATOM 4103 O O . VAL A 1 522 ? 21.475 3.550 -30.719 1.00 97.94 522 VAL A O 1
ATOM 4106 N N . GLY A 1 523 ? 21.593 3.838 -28.498 1.00 97.00 523 GLY A N 1
ATOM 4107 C CA . GLY A 1 523 ? 21.658 5.301 -28.531 1.00 97.00 523 GLY A CA 1
ATOM 4108 C C . GLY A 1 523 ? 22.879 5.850 -29.259 1.00 97.00 523 GLY A C 1
ATOM 4109 O O . GLY A 1 523 ? 22.754 6.823 -30.003 1.00 97.00 523 GLY A O 1
ATOM 4110 N N . LEU A 1 524 ? 24.042 5.205 -29.101 1.00 95.50 524 LEU A N 1
ATOM 4111 C CA . LEU A 1 524 ? 25.254 5.621 -29.807 1.00 95.50 524 LEU A CA 1
ATOM 4112 C C . LEU A 1 524 ? 25.059 5.482 -31.320 1.00 95.50 524 LEU A C 1
ATOM 4114 O O . LEU A 1 524 ? 25.299 6.431 -32.056 1.00 95.50 524 LEU A O 1
ATOM 4118 N N . ASP A 1 525 ? 24.549 4.342 -31.781 1.00 97.00 525 ASP A N 1
ATOM 4119 C CA . ASP A 1 525 ? 24.358 4.071 -33.208 1.00 97.00 525 ASP A CA 1
ATOM 4120 C C . ASP A 1 525 ? 23.285 4.959 -33.852 1.00 97.00 525 ASP A C 1
ATOM 4122 O O . ASP A 1 525 ? 23.424 5.331 -35.019 1.00 97.00 525 ASP A O 1
ATOM 4126 N N . TYR A 1 526 ? 22.261 5.362 -33.092 1.00 96.19 526 TYR A N 1
ATOM 4127 C CA . TYR A 1 526 ? 21.313 6.384 -33.537 1.00 96.19 526 TYR A CA 1
ATOM 4128 C C . TYR A 1 526 ? 21.988 7.743 -33.758 1.00 96.19 526 TYR A C 1
ATOM 4130 O O . TYR A 1 526 ? 21.703 8.394 -34.758 1.00 96.19 526 TYR A O 1
ATOM 4138 N N . ALA A 1 527 ? 22.928 8.152 -32.902 1.00 94.75 527 ALA A N 1
ATOM 4139 C CA . ALA A 1 527 ? 23.640 9.422 -33.064 1.00 94.75 527 ALA A CA 1
ATOM 4140 C C . ALA A 1 527 ? 24.567 9.463 -34.299 1.00 94.75 527 ALA A C 1
ATOM 4142 O O . ALA A 1 527 ? 24.868 10.545 -34.800 1.00 94.75 527 ALA A O 1
ATOM 4143 N N . TRP A 1 528 ? 25.007 8.303 -34.803 1.00 93.81 528 TRP A N 1
ATOM 4144 C CA . TRP A 1 528 ? 25.884 8.188 -35.981 1.00 93.81 528 TRP A CA 1
ATOM 4145 C C . TRP A 1 528 ? 25.140 7.971 -37.307 1.00 93.81 528 TRP A C 1
ATOM 4147 O O . TRP A 1 528 ? 25.780 7.850 -38.357 1.00 93.81 528 TRP A O 1
ATOM 4157 N N . LEU A 1 529 ? 23.808 7.889 -37.289 1.00 95.50 529 LEU A N 1
ATOM 4158 C CA . LEU A 1 529 ? 23.004 7.836 -38.507 1.00 95.50 529 LEU A CA 1
ATOM 4159 C C . LEU A 1 529 ? 22.848 9.249 -39.083 1.00 95.50 529 LEU A C 1
ATOM 4161 O O . LEU A 1 529 ? 22.333 10.149 -38.430 1.00 95.50 529 LEU A O 1
ATOM 4165 N N . GLU A 1 530 ? 23.271 9.446 -40.332 1.00 95.19 530 GLU A N 1
ATOM 4166 C CA . GLU A 1 530 ? 23.177 10.750 -41.012 1.00 95.19 530 GLU A CA 1
ATOM 4167 C C . GLU A 1 530 ? 21.723 11.155 -41.326 1.00 95.19 530 GLU A C 1
ATOM 4169 O O . GLU A 1 530 ? 21.450 12.319 -41.608 1.00 95.19 530 GLU A O 1
ATOM 4174 N N . ASP A 1 531 ? 20.785 10.205 -41.285 1.00 95.50 531 ASP A N 1
ATOM 4175 C CA . ASP A 1 531 ? 19.397 10.380 -41.708 1.00 95.50 531 ASP A CA 1
ATOM 4176 C C . ASP A 1 531 ? 18.371 9.882 -40.672 1.00 95.50 531 ASP A C 1
ATOM 4178 O O . ASP A 1 531 ? 17.338 9.325 -41.041 1.00 95.50 531 ASP A O 1
ATOM 4182 N N . VAL A 1 532 ? 18.621 10.068 -39.371 1.00 96.94 532 VAL A N 1
ATOM 4183 C CA . VAL A 1 532 ? 17.655 9.708 -38.309 1.00 96.94 532 VAL A CA 1
ATOM 4184 C C . VAL A 1 532 ? 16.287 10.341 -38.573 1.00 96.94 532 VAL A C 1
ATOM 4186 O O . VAL A 1 532 ? 16.164 11.560 -38.714 1.00 96.94 532 VAL A O 1
ATOM 4189 N N . THR A 1 533 ? 15.247 9.509 -38.623 1.00 96.69 533 THR A N 1
ATOM 4190 C CA . THR A 1 533 ? 13.866 9.977 -38.784 1.00 96.69 533 THR A CA 1
ATOM 4191 C C . THR A 1 533 ? 13.194 10.209 -37.431 1.00 96.69 533 THR A C 1
ATOM 4193 O O . THR A 1 533 ? 13.656 9.742 -36.391 1.00 96.69 533 THR A O 1
ATOM 4196 N N . TYR A 1 534 ? 12.063 10.916 -37.428 1.00 97.12 534 TYR A N 1
ATOM 4197 C CA . TYR A 1 534 ? 11.255 11.078 -36.216 1.00 97.12 534 TYR A CA 1
ATOM 4198 C C . TYR A 1 534 ? 10.776 9.728 -35.655 1.00 97.12 534 TYR A C 1
ATOM 4200 O O . TYR A 1 534 ? 10.833 9.512 -34.447 1.00 97.12 534 TYR A O 1
ATOM 4208 N N . ASP A 1 535 ? 10.372 8.801 -36.527 1.00 96.88 535 ASP A N 1
ATOM 4209 C CA . ASP A 1 535 ? 9.880 7.478 -36.127 1.00 96.88 535 ASP A CA 1
ATOM 4210 C C . ASP A 1 535 ? 10.966 6.644 -35.441 1.00 96.88 535 ASP A C 1
ATOM 4212 O O . ASP A 1 535 ? 10.698 5.926 -34.480 1.00 96.88 535 ASP A O 1
ATOM 4216 N N . ASP A 1 536 ? 12.207 6.755 -35.908 1.00 96.50 536 ASP A N 1
ATOM 4217 C CA . ASP A 1 536 ? 13.362 6.112 -35.283 1.00 96.50 536 ASP A CA 1
ATOM 4218 C C . ASP A 1 536 ? 13.574 6.623 -33.857 1.00 96.50 536 ASP A C 1
ATOM 4220 O O . ASP A 1 536 ? 13.794 5.849 -32.918 1.00 96.50 536 ASP A O 1
ATOM 4224 N N . TRP A 1 537 ? 13.420 7.935 -33.687 1.00 95.88 537 TRP A N 1
ATOM 4225 C CA . TRP A 1 537 ? 13.551 8.582 -32.394 1.00 95.88 537 TRP A CA 1
ATOM 4226 C C . TRP A 1 537 ? 12.405 8.237 -31.444 1.00 95.88 537 TRP A C 1
ATOM 4228 O O . TRP A 1 537 ? 12.616 8.014 -30.250 1.00 95.88 537 TRP A O 1
ATOM 4238 N N . GLN A 1 538 ? 11.201 8.086 -31.990 1.00 97.81 538 GLN A N 1
ATOM 4239 C CA . GLN A 1 538 ? 10.046 7.606 -31.251 1.00 97.81 538 GLN A CA 1
ATOM 4240 C C . GLN A 1 538 ? 10.279 6.187 -30.723 1.00 97.81 538 GLN A C 1
ATOM 4242 O O . GLN A 1 538 ? 10.142 5.980 -29.519 1.00 97.81 538 GLN A O 1
ATOM 4247 N N . LYS A 1 539 ? 10.731 5.256 -31.577 1.00 96.62 539 LYS A N 1
ATOM 4248 C CA . LYS A 1 539 ? 11.016 3.869 -31.172 1.00 96.62 539 LYS A CA 1
ATOM 4249 C C . LYS A 1 539 ? 12.114 3.786 -30.112 1.00 96.62 539 LYS A C 1
ATOM 4251 O O . LYS A 1 539 ? 12.085 2.905 -29.256 1.00 96.62 539 LYS A O 1
ATOM 4256 N N . TYR A 1 540 ? 13.123 4.654 -30.185 1.00 97.44 540 TYR A N 1
ATOM 4257 C CA . TYR A 1 540 ? 14.166 4.727 -29.159 1.00 97.44 540 TYR A CA 1
ATOM 4258 C C . TYR A 1 540 ? 13.579 5.103 -27.792 1.00 97.44 540 TYR A C 1
ATOM 4260 O O . TYR A 1 540 ? 13.869 4.445 -26.794 1.00 97.44 540 TYR A O 1
ATOM 4268 N N . HIS A 1 541 ? 12.708 6.115 -27.751 1.00 97.81 541 HIS A N 1
ATOM 4269 C CA . HIS A 1 541 ? 12.039 6.538 -26.520 1.00 97.81 541 HIS A CA 1
ATOM 4270 C C . HIS A 1 541 ? 10.945 5.571 -26.049 1.00 97.81 541 HIS A C 1
ATOM 4272 O O . HIS A 1 541 ? 10.671 5.515 -24.849 1.00 97.81 541 HIS A O 1
ATOM 4278 N N . ASP A 1 542 ? 10.349 4.789 -26.952 1.00 98.00 542 ASP A N 1
ATOM 4279 C CA . ASP A 1 542 ? 9.341 3.782 -26.609 1.00 98.00 542 ASP A CA 1
ATOM 4280 C C . ASP A 1 542 ? 9.874 2.734 -25.620 1.00 98.00 542 ASP A C 1
ATOM 4282 O O . ASP A 1 542 ? 9.109 2.261 -24.783 1.00 98.00 542 ASP A O 1
ATOM 4286 N N . LEU A 1 543 ? 11.186 2.450 -25.619 1.00 97.56 543 LEU A N 1
ATOM 4287 C CA . LEU A 1 543 ? 11.822 1.574 -24.624 1.00 97.56 543 LEU A CA 1
ATOM 4288 C C . LEU A 1 543 ? 11.631 2.094 -23.188 1.00 97.56 543 LEU A C 1
ATOM 4290 O O . LEU A 1 543 ? 11.256 1.338 -22.293 1.00 97.56 543 LEU A O 1
ATOM 4294 N N . MET A 1 544 ? 11.832 3.396 -22.964 1.00 98.38 544 MET A N 1
ATOM 4295 C CA . MET A 1 544 ? 11.613 4.004 -21.647 1.00 98.38 544 MET A CA 1
ATOM 4296 C C . MET A 1 544 ? 10.132 4.162 -21.332 1.00 98.38 544 MET A C 1
ATOM 4298 O O . MET A 1 544 ? 9.719 3.831 -20.221 1.00 98.38 544 MET A O 1
ATOM 4302 N N . ARG A 1 545 ? 9.317 4.577 -22.312 1.00 98.56 545 ARG A N 1
ATOM 4303 C CA . ARG A 1 545 ? 7.861 4.685 -22.123 1.00 98.56 545 ARG A CA 1
ATOM 4304 C C . ARG A 1 545 ? 7.241 3.351 -21.716 1.00 98.56 545 ARG A C 1
ATOM 4306 O O . ARG A 1 545 ? 6.350 3.339 -20.875 1.00 98.56 545 ARG A O 1
ATOM 4313 N N . ALA A 1 546 ? 7.726 2.235 -22.262 1.00 98.25 546 ALA A N 1
ATOM 4314 C CA . ALA A 1 546 ? 7.296 0.900 -21.857 1.00 98.25 546 ALA A CA 1
ATOM 4315 C C . ALA A 1 546 ? 7.627 0.613 -20.380 1.00 98.25 546 ALA A C 1
ATOM 4317 O O . ALA A 1 546 ? 6.785 0.078 -19.659 1.00 98.25 546 ALA A O 1
ATOM 4318 N N . SER A 1 547 ? 8.807 1.023 -19.898 1.00 98.31 547 SER A N 1
ATOM 4319 C CA . SER A 1 547 ? 9.177 0.888 -18.479 1.00 98.31 547 SER A CA 1
ATOM 4320 C C . SER A 1 547 ? 8.356 1.795 -17.546 1.00 98.31 547 SER A C 1
ATOM 4322 O O . SER A 1 547 ? 7.954 1.366 -16.461 1.00 98.31 547 SER A O 1
ATOM 4324 N N . ASP A 1 548 ? 8.028 3.014 -17.984 1.00 98.38 548 ASP A N 1
ATOM 4325 C CA . ASP A 1 548 ? 7.178 3.942 -17.230 1.00 98.38 548 ASP A CA 1
ATOM 4326 C C . ASP A 1 548 ? 5.732 3.428 -17.169 1.00 98.38 548 ASP A C 1
ATOM 4328 O O . ASP A 1 548 ? 5.121 3.386 -16.101 1.00 98.38 548 ASP A O 1
ATOM 4332 N N . HIS A 1 549 ? 5.203 2.944 -18.297 1.00 98.25 549 HIS A N 1
ATOM 4333 C CA . HIS A 1 549 ? 3.886 2.314 -18.362 1.00 98.25 549 HIS A CA 1
ATOM 4334 C C . HIS A 1 549 ? 3.812 1.074 -17.464 1.00 98.25 549 HIS A C 1
ATOM 4336 O O . HIS A 1 549 ? 2.836 0.895 -16.736 1.00 98.25 549 HIS A O 1
ATOM 4342 N N . PHE A 1 550 ? 4.863 0.248 -17.450 1.00 98.38 550 PHE A N 1
ATOM 4343 C CA . PHE A 1 550 ? 4.953 -0.879 -16.526 1.00 98.38 550 PHE A CA 1
ATOM 4344 C C . PHE A 1 550 ? 4.930 -0.424 -15.062 1.00 98.38 550 PHE A C 1
ATOM 4346 O O . PHE A 1 550 ? 4.219 -1.023 -14.261 1.00 98.38 550 PHE A O 1
ATOM 4353 N N . THR A 1 551 ? 5.632 0.661 -14.717 1.00 98.31 551 THR A N 1
ATOM 4354 C CA . THR A 1 551 ? 5.617 1.240 -13.360 1.00 98.31 551 THR A CA 1
ATOM 4355 C C . THR A 1 551 ? 4.198 1.635 -12.934 1.00 98.31 551 THR A C 1
ATOM 4357 O O . THR A 1 551 ? 3.751 1.293 -11.840 1.00 98.31 551 THR A O 1
ATOM 4360 N N . VAL A 1 552 ? 3.437 2.282 -13.821 1.00 98.19 552 VAL A N 1
ATOM 4361 C CA . VAL A 1 552 ? 2.020 2.597 -13.570 1.00 98.19 552 VAL A CA 1
ATOM 4362 C C . VAL A 1 552 ? 1.195 1.315 -13.409 1.00 98.19 552 VAL A C 1
ATOM 4364 O O . VAL A 1 552 ? 0.404 1.193 -12.472 1.00 98.19 552 VAL A O 1
ATOM 4367 N N . GLN A 1 553 ? 1.415 0.323 -14.275 1.00 98.12 553 GLN A N 1
ATOM 4368 C CA . GLN A 1 553 ? 0.702 -0.952 -14.236 1.00 98.12 553 GLN A CA 1
ATOM 4369 C C . GLN A 1 553 ? 0.915 -1.705 -12.914 1.00 98.12 553 GLN A C 1
ATOM 4371 O O . GLN A 1 553 ? -0.049 -2.222 -12.347 1.00 98.12 553 GLN A O 1
ATOM 4376 N N . VAL A 1 554 ? 2.143 -1.761 -12.391 1.00 98.06 554 VAL A N 1
ATOM 4377 C CA . VAL A 1 554 ? 2.420 -2.460 -11.126 1.00 98.06 554 VAL A CA 1
ATOM 4378 C C . VAL A 1 554 ? 1.782 -1.770 -9.919 1.00 98.06 554 VAL A C 1
ATOM 4380 O O . VAL A 1 554 ? 1.314 -2.464 -9.016 1.00 98.06 554 VAL A O 1
ATOM 4383 N N . HIS A 1 555 ? 1.654 -0.440 -9.925 1.00 98.00 555 HIS A N 1
ATOM 4384 C CA . HIS A 1 555 ? 0.891 0.281 -8.899 1.00 98.00 555 HIS A CA 1
ATOM 4385 C C . HIS A 1 555 ? -0.616 0.004 -8.988 1.00 98.00 555 HIS A C 1
ATOM 4387 O O . HIS A 1 555 ? -1.271 -0.202 -7.967 1.00 98.00 555 HIS A O 1
ATOM 4393 N N . ILE A 1 556 ? -1.170 -0.080 -10.200 1.00 97.94 556 ILE A N 1
ATOM 4394 C CA . ILE A 1 556 ? -2.569 -0.482 -10.423 1.00 97.94 556 ILE A CA 1
ATOM 4395 C C . ILE A 1 556 ? -2.815 -1.917 -9.907 1.00 97.94 556 ILE A C 1
ATOM 4397 O O . ILE A 1 556 ? -3.840 -2.192 -9.280 1.00 97.94 556 ILE A O 1
ATOM 4401 N N . ILE A 1 557 ? -1.857 -2.833 -10.105 1.00 97.62 557 ILE A N 1
ATOM 4402 C CA . ILE A 1 557 ? -1.905 -4.203 -9.559 1.00 97.62 557 ILE A CA 1
ATOM 4403 C C . ILE A 1 557 ? -1.854 -4.192 -8.027 1.00 97.62 557 ILE A C 1
ATOM 4405 O O . ILE A 1 557 ? -2.665 -4.866 -7.390 1.00 97.62 557 ILE A O 1
ATOM 4409 N N . GLN A 1 558 ? -0.941 -3.420 -7.432 1.00 97.00 558 GLN A N 1
ATOM 4410 C CA . GLN A 1 558 ? -0.811 -3.281 -5.979 1.00 97.00 558 GLN A CA 1
ATOM 4411 C C . GLN A 1 558 ? -2.109 -2.778 -5.334 1.00 97.00 558 GLN A C 1
ATOM 4413 O O . GLN A 1 558 ? -2.564 -3.340 -4.336 1.00 97.00 558 GLN A O 1
ATOM 4418 N N . ASN A 1 559 ? -2.724 -1.756 -5.929 1.00 96.00 559 ASN A N 1
ATOM 4419 C CA . ASN A 1 559 ? -3.949 -1.135 -5.425 1.00 96.00 559 ASN A CA 1
ATOM 4420 C C . ASN A 1 559 ? -5.201 -1.999 -5.636 1.00 96.00 559 ASN A C 1
ATOM 4422 O O . ASN A 1 559 ? -6.260 -1.668 -5.113 1.00 96.00 559 ASN A O 1
ATOM 4426 N N . GLY A 1 560 ? -5.100 -3.090 -6.402 1.00 95.69 560 GLY A N 1
ATOM 4427 C CA . GLY A 1 560 ? -6.238 -3.950 -6.723 1.00 95.69 560 GLY A CA 1
ATOM 4428 C C . GLY A 1 560 ? -7.193 -3.359 -7.766 1.00 95.69 560 GLY A C 1
ATOM 4429 O O . GLY A 1 560 ? -8.271 -3.906 -7.968 1.00 95.69 560 GLY A O 1
ATOM 4430 N N . THR A 1 561 ? -6.812 -2.278 -8.456 1.00 96.94 561 THR A N 1
ATOM 4431 C CA . THR A 1 561 ? -7.618 -1.649 -9.520 1.00 96.94 561 THR A CA 1
ATOM 4432 C C . THR A 1 561 ? -7.339 -2.231 -10.910 1.00 96.94 561 THR A C 1
ATOM 4434 O O . THR A 1 561 ? -7.954 -1.827 -11.896 1.00 96.94 561 THR A O 1
ATOM 4437 N N . HIS A 1 562 ? -6.415 -3.190 -11.014 1.00 96.75 562 HIS A N 1
ATOM 4438 C CA . HIS A 1 562 ? -6.134 -3.909 -12.257 1.00 96.75 562 HIS A CA 1
ATOM 4439 C C . HIS A 1 562 ? -7.346 -4.761 -12.686 1.00 96.75 562 HIS A C 1
ATOM 4441 O O . HIS A 1 562 ? -7.972 -5.355 -11.815 1.00 96.75 562 HIS A O 1
ATOM 4447 N N . PRO A 1 563 ? -7.641 -4.934 -13.995 1.00 96.12 563 PRO A N 1
ATOM 4448 C CA . PRO A 1 563 ? -8.748 -5.784 -14.474 1.00 96.12 563 PRO A CA 1
ATOM 4449 C C . PRO A 1 563 ? -8.709 -7.239 -13.982 1.00 96.12 563 PRO A C 1
ATOM 4451 O O . PRO A 1 563 ? -9.721 -7.928 -13.934 1.00 96.12 563 PRO A O 1
ATOM 4454 N N . SER A 1 564 ? -7.516 -7.709 -13.631 1.00 93.81 564 SER A N 1
ATOM 4455 C CA . SER A 1 564 ? -7.263 -9.014 -13.019 1.00 93.81 564 SER A CA 1
ATOM 4456 C C . SER A 1 564 ? -6.406 -8.820 -11.759 1.00 93.81 564 SER A C 1
ATOM 4458 O O . SER A 1 564 ? -5.181 -9.002 -11.825 1.00 93.81 564 SER A O 1
ATOM 4460 N N . PRO A 1 565 ? -6.989 -8.327 -10.653 1.00 94.38 565 PRO A N 1
ATOM 4461 C CA . PRO A 1 565 ? -6.232 -8.028 -9.450 1.00 94.38 565 PRO A CA 1
ATOM 4462 C C . PRO A 1 565 ? -5.879 -9.332 -8.714 1.00 94.38 565 PRO A C 1
ATOM 4464 O O . PRO A 1 565 ? -6.642 -10.298 -8.781 1.00 94.38 565 PRO A O 1
ATOM 4467 N N . PRO A 1 566 ? -4.731 -9.397 -8.017 1.00 94.94 566 PRO A N 1
ATOM 4468 C CA . PRO A 1 566 ? -4.448 -10.510 -7.119 1.00 94.94 566 PRO A CA 1
ATOM 4469 C C . PRO A 1 566 ? -5.486 -10.552 -5.995 1.00 94.94 566 PRO A C 1
ATOM 4471 O O . PRO A 1 566 ? -5.850 -9.499 -5.467 1.00 94.94 566 PRO A O 1
ATOM 4474 N N . GLU A 1 567 ? -5.918 -11.752 -5.604 1.00 93.75 567 GLU A N 1
ATOM 4475 C CA . GLU A 1 567 ? -6.809 -11.935 -4.454 1.00 93.75 567 GLU A CA 1
ATOM 4476 C C . GLU A 1 567 ? -6.222 -11.261 -3.206 1.00 93.75 567 GLU A C 1
ATOM 4478 O O . GLU A 1 567 ? -5.028 -11.389 -2.911 1.00 93.75 567 GLU A O 1
ATOM 4483 N N . ASP A 1 568 ? -7.061 -10.521 -2.479 1.00 96.50 568 ASP A N 1
ATOM 4484 C CA . ASP A 1 568 ? -6.663 -9.797 -1.275 1.00 96.50 568 ASP A CA 1
ATOM 4485 C C . ASP A 1 568 ? -7.333 -10.391 -0.023 1.00 96.50 568 ASP A C 1
ATOM 4487 O O . ASP A 1 568 ? -8.362 -9.882 0.431 1.00 96.50 568 ASP A O 1
ATOM 4491 N N . PRO A 1 569 ? -6.764 -11.464 0.563 1.00 96.56 569 PRO A N 1
ATOM 4492 C CA . PRO A 1 569 ? -7.322 -12.089 1.762 1.00 96.56 569 PRO A CA 1
ATOM 4493 C C . PRO A 1 569 ? -7.198 -11.197 3.007 1.00 96.56 569 PRO A C 1
ATOM 4495 O O . PRO A 1 569 ? -7.849 -11.466 4.018 1.00 96.56 569 PRO A O 1
ATOM 4498 N N . LEU A 1 570 ? -6.372 -10.145 2.957 1.00 96.00 570 LEU A N 1
ATOM 4499 C CA . LEU A 1 570 ? -6.178 -9.237 4.079 1.00 96.00 570 LEU A CA 1
ATOM 4500 C C . LEU A 1 570 ? -7.417 -8.375 4.322 1.00 96.00 570 LEU A C 1
ATOM 4502 O O . LEU A 1 570 ? -7.743 -8.110 5.473 1.00 96.00 570 LEU A O 1
ATOM 4506 N N . THR A 1 571 ? -8.130 -7.976 3.267 1.00 95.31 571 THR A N 1
ATOM 4507 C CA . THR A 1 571 ? -9.371 -7.192 3.403 1.00 95.31 571 THR A CA 1
ATOM 4508 C C . THR A 1 571 ? -10.429 -7.910 4.236 1.00 95.31 571 THR A C 1
ATOM 4510 O O . THR A 1 571 ? -11.024 -7.296 5.118 1.00 95.31 571 THR A O 1
ATOM 4513 N N . MET A 1 572 ? -10.608 -9.216 4.017 1.00 96.62 572 MET A N 1
ATOM 4514 C CA . MET A 1 572 ? -11.522 -10.037 4.812 1.00 96.62 572 MET A CA 1
ATOM 4515 C C . MET A 1 572 ? -11.061 -10.116 6.268 1.00 96.62 572 MET A C 1
ATOM 4517 O O . MET A 1 572 ? -11.825 -9.792 7.164 1.00 96.62 572 MET A O 1
ATOM 4521 N N . ALA A 1 573 ? -9.785 -10.438 6.505 1.00 96.75 573 ALA A N 1
ATOM 4522 C CA . ALA A 1 573 ? -9.255 -10.550 7.864 1.00 96.75 573 ALA A CA 1
ATOM 4523 C C . ALA A 1 573 ? -9.310 -9.218 8.646 1.00 96.75 573 ALA A C 1
ATOM 4525 O O . ALA A 1 573 ? -9.551 -9.215 9.848 1.00 96.75 573 ALA A O 1
ATOM 4526 N N . MET A 1 574 ? -9.118 -8.083 7.967 1.00 96.75 574 MET A N 1
ATOM 4527 C CA . MET A 1 574 ? -9.283 -6.750 8.556 1.00 96.75 574 MET A CA 1
ATOM 4528 C C . MET A 1 574 ? -10.747 -6.420 8.863 1.00 96.75 574 MET A C 1
ATOM 4530 O O . MET A 1 574 ? -11.016 -5.748 9.855 1.00 96.75 574 MET A O 1
ATOM 4534 N N . SER A 1 575 ? -11.684 -6.878 8.027 1.00 96.38 575 SER A N 1
ATOM 4535 C CA . SER A 1 575 ? -13.119 -6.745 8.294 1.00 96.38 575 SER A CA 1
ATOM 4536 C C . SER A 1 575 ? -13.523 -7.548 9.529 1.00 96.38 575 SER A C 1
ATOM 4538 O O . SER A 1 575 ? -14.203 -6.999 10.391 1.00 96.38 575 SER A O 1
ATOM 4540 N N . ASP A 1 576 ? -13.051 -8.794 9.641 1.00 96.88 576 ASP A N 1
ATOM 4541 C CA . ASP A 1 576 ? -13.295 -9.662 10.801 1.00 96.88 576 ASP A CA 1
ATOM 4542 C C . ASP A 1 576 ? -12.780 -8.993 12.092 1.00 96.88 576 ASP A C 1
ATOM 4544 O O . ASP A 1 576 ? -13.504 -8.883 13.079 1.00 96.88 576 ASP A O 1
ATOM 4548 N N . LEU A 1 577 ? -11.556 -8.449 12.058 1.00 96.88 577 LEU A N 1
ATOM 4549 C CA . LEU A 1 577 ? -10.961 -7.715 13.182 1.00 96.88 577 LEU A CA 1
ATOM 4550 C C . LEU A 1 577 ? -11.779 -6.472 13.568 1.00 96.88 577 LEU A C 1
ATOM 4552 O O . LEU A 1 577 ? -11.961 -6.163 14.745 1.00 96.88 577 LEU A O 1
ATOM 4556 N N . GLN A 1 578 ? -12.258 -5.720 12.574 1.00 96.75 578 GLN A N 1
ATOM 4557 C CA . GLN A 1 578 ? -13.076 -4.535 12.814 1.00 96.75 578 GLN A CA 1
ATOM 4558 C C . GLN A 1 578 ? -14.431 -4.900 13.434 1.00 96.75 578 GLN A C 1
ATOM 4560 O O . GLN A 1 578 ? -14.944 -4.140 14.258 1.00 96.75 578 GLN A O 1
ATOM 4565 N N . GLU A 1 579 ? -15.020 -6.023 13.025 1.00 97.69 579 GLU A N 1
ATOM 4566 C CA . GLU A 1 579 ? -16.253 -6.552 13.605 1.00 97.69 579 GLU A CA 1
ATOM 4567 C C . GLU A 1 579 ? -16.041 -6.967 15.064 1.00 97.69 579 GLU A C 1
ATOM 4569 O O . GLU A 1 579 ? -16.790 -6.513 15.924 1.00 97.69 579 GLU A O 1
ATOM 4574 N N . GLU A 1 580 ? -14.954 -7.677 15.372 1.00 97.44 580 GLU A N 1
ATOM 4575 C CA . GLU A 1 580 ? -14.594 -8.057 16.744 1.00 97.44 580 GLU A CA 1
ATOM 4576 C C . GLU A 1 580 ? -14.409 -6.837 17.663 1.00 97.44 580 GLU A C 1
ATOM 4578 O O . GLU A 1 580 ? -15.014 -6.747 18.735 1.00 97.44 580 GLU A O 1
ATOM 4583 N N . VAL A 1 581 ? -13.635 -5.838 17.223 1.00 97.56 581 VAL A N 1
ATOM 4584 C CA . VAL A 1 581 ? -13.448 -4.592 17.984 1.00 97.56 581 VAL A CA 1
ATOM 4585 C C . VAL A 1 581 ? -14.781 -3.858 18.168 1.00 97.56 581 VAL A C 1
ATOM 4587 O O . VAL A 1 581 ? -15.064 -3.349 19.257 1.00 97.56 581 VAL A O 1
ATOM 4590 N N . ARG A 1 582 ? -15.629 -3.815 17.132 1.00 97.81 582 ARG A N 1
ATOM 4591 C CA . ARG A 1 582 ? -16.960 -3.195 17.211 1.00 97.81 582 ARG A CA 1
ATOM 4592 C C . ARG A 1 582 ? -17.850 -3.920 18.218 1.00 97.81 582 ARG A C 1
ATOM 4594 O O . ARG A 1 582 ? -18.520 -3.247 18.999 1.00 97.81 582 ARG A O 1
ATOM 4601 N N . ASP A 1 583 ? -17.842 -5.245 18.229 1.00 98.25 583 ASP A N 1
ATOM 4602 C CA . ASP A 1 583 ? -18.640 -6.053 19.149 1.00 98.25 583 ASP A CA 1
ATOM 4603 C C . ASP A 1 583 ? -18.215 -5.842 20.602 1.00 98.25 583 ASP A C 1
ATOM 4605 O O . ASP A 1 583 ? -19.073 -5.694 21.478 1.00 98.25 583 ASP A O 1
ATOM 4609 N N . ILE A 1 584 ? -16.911 -5.717 20.867 1.00 97.94 584 ILE A N 1
ATOM 4610 C CA . ILE A 1 584 ? -16.405 -5.382 22.205 1.00 97.94 584 ILE A CA 1
ATOM 4611 C C . ILE A 1 584 ? -16.883 -3.987 22.631 1.00 97.94 584 ILE A C 1
ATOM 4613 O O . ILE A 1 584 ? -17.366 -3.820 23.755 1.00 97.94 584 ILE A O 1
ATOM 4617 N N . ILE A 1 585 ? -16.815 -2.992 21.739 1.00 97.75 585 ILE A N 1
ATOM 4618 C CA . ILE A 1 585 ? -17.298 -1.628 22.013 1.00 97.75 585 ILE A CA 1
ATOM 4619 C C . ILE A 1 585 ? -18.811 -1.625 22.280 1.00 97.75 585 ILE A C 1
ATOM 4621 O O . ILE A 1 585 ? -19.274 -0.995 23.234 1.00 97.75 585 ILE A O 1
ATOM 4625 N N . LEU A 1 586 ? -19.599 -2.341 21.473 1.00 97.62 586 LEU A N 1
ATOM 4626 C CA . LEU A 1 586 ? -21.045 -2.463 21.668 1.00 97.62 586 LEU A CA 1
ATOM 4627 C C . LEU A 1 586 ? -21.369 -3.167 22.990 1.00 97.62 586 LEU A C 1
ATOM 4629 O O . LEU A 1 586 ? -22.201 -2.676 23.753 1.00 97.62 586 LEU A O 1
ATOM 4633 N N . GLY A 1 587 ? -20.682 -4.268 23.299 1.00 97.50 587 GLY A N 1
ATOM 4634 C CA . GLY A 1 587 ? -20.838 -4.999 24.554 1.00 97.50 587 GLY A CA 1
ATOM 4635 C C . GLY A 1 587 ? -20.498 -4.145 25.778 1.00 97.50 587 GLY A C 1
ATOM 4636 O O . GLY A 1 587 ? -21.232 -4.167 26.772 1.00 97.50 587 GLY A O 1
ATOM 4637 N N . PHE A 1 588 ? -19.436 -3.340 25.691 1.00 98.31 588 PHE A N 1
ATOM 4638 C CA . PHE A 1 588 ? -19.074 -2.370 26.720 1.00 98.31 588 PHE A CA 1
ATOM 4639 C C . PHE A 1 588 ? -20.165 -1.308 26.896 1.00 98.31 588 PHE A C 1
ATOM 4641 O O . PHE A 1 588 ? -20.639 -1.113 28.013 1.00 98.31 588 PHE A O 1
ATOM 4648 N N . ASN A 1 589 ? -20.630 -0.686 25.809 1.00 97.56 589 ASN A N 1
ATOM 4649 C CA . ASN A 1 589 ? -21.646 0.371 25.845 1.00 97.56 589 ASN A CA 1
ATOM 4650 C C . ASN A 1 589 ? -23.007 -0.108 26.364 1.00 97.56 589 ASN A C 1
ATOM 4652 O O . ASN A 1 589 ? -23.670 0.614 27.110 1.00 97.56 589 ASN A O 1
ATOM 4656 N N . VAL A 1 590 ? -23.426 -1.327 26.011 1.00 98.25 590 VAL A N 1
ATOM 4657 C CA . VAL A 1 590 ? -24.662 -1.929 26.537 1.00 98.25 590 VAL A CA 1
ATOM 4658 C C . VAL A 1 590 ? -24.558 -2.104 28.052 1.00 98.25 590 VAL A C 1
ATOM 4660 O O . VAL A 1 590 ? -25.412 -1.604 28.783 1.00 98.25 590 VAL A O 1
ATOM 4663 N N . ARG A 1 591 ? -23.474 -2.720 28.545 1.00 98.12 591 ARG A N 1
ATOM 4664 C CA . ARG A 1 591 ? -23.255 -2.881 29.993 1.00 98.12 591 ARG A CA 1
ATOM 4665 C C . ARG A 1 591 ? -23.121 -1.534 30.703 1.00 98.12 591 ARG A C 1
ATOM 4667 O O . ARG A 1 591 ? -23.653 -1.365 31.796 1.00 98.12 591 ARG A O 1
ATOM 4674 N N . MET A 1 592 ? -22.444 -0.573 30.085 1.00 97.88 592 MET A N 1
ATOM 4675 C CA . MET A 1 592 ? -22.285 0.778 30.615 1.00 97.88 592 MET A CA 1
ATOM 4676 C C . MET A 1 592 ? -23.638 1.478 30.781 1.00 97.88 592 MET A C 1
ATOM 4678 O O . MET A 1 592 ? -23.907 2.073 31.823 1.00 97.88 592 MET A O 1
ATOM 4682 N N . ARG A 1 593 ? -24.529 1.351 29.789 1.00 97.50 593 ARG A N 1
ATOM 4683 C CA . ARG A 1 593 ? -25.896 1.878 29.848 1.00 97.50 593 ARG A CA 1
ATOM 4684 C C . ARG A 1 593 ? -26.710 1.230 30.965 1.00 97.50 593 ARG A C 1
ATOM 4686 O O . ARG A 1 593 ? -27.397 1.947 31.688 1.00 97.50 593 ARG A O 1
ATOM 4693 N N . ASP A 1 594 ? -26.613 -0.086 31.136 1.00 97.75 594 ASP A N 1
ATOM 4694 C CA . ASP A 1 594 ? -27.314 -0.794 32.213 1.00 97.75 594 ASP A CA 1
ATOM 4695 C C . ASP A 1 594 ? -26.858 -0.310 33.597 1.00 97.75 594 ASP A C 1
ATOM 4697 O O . ASP A 1 594 ? -27.676 -0.084 34.489 1.00 97.75 594 ASP A O 1
ATOM 4701 N N . ILE A 1 595 ? -25.549 -0.110 33.776 1.00 97.62 595 ILE A N 1
ATOM 4702 C CA . ILE A 1 595 ? -24.983 0.444 35.011 1.00 97.62 595 ILE A CA 1
ATOM 4703 C C . ILE A 1 595 ? -25.430 1.905 35.198 1.00 97.62 595 ILE A C 1
ATOM 4705 O O . ILE A 1 595 ? -25.792 2.292 36.306 1.00 97.62 595 ILE A O 1
ATOM 4709 N N . LYS A 1 596 ? -25.479 2.707 34.127 1.00 96.81 596 LYS A N 1
ATOM 4710 C CA . LYS A 1 596 ? -25.967 4.095 34.163 1.00 96.81 596 LYS A CA 1
ATOM 4711 C C . LYS A 1 596 ? -27.408 4.193 34.658 1.00 96.81 596 LYS A C 1
ATOM 4713 O O . LYS A 1 596 ? -27.691 5.034 35.505 1.00 96.81 596 LYS A O 1
ATOM 4718 N N . VAL A 1 597 ? -28.297 3.333 34.155 1.00 96.94 597 VAL A N 1
ATOM 4719 C CA . VAL A 1 597 ? -29.700 3.271 34.598 1.00 96.94 597 VAL A CA 1
ATOM 4720 C C . VAL A 1 597 ? -29.773 2.928 36.086 1.00 96.94 597 VAL A C 1
ATOM 4722 O O . VAL A 1 597 ? -30.392 3.670 36.838 1.00 96.94 597 VAL A O 1
ATOM 4725 N N . LYS A 1 598 ? -29.045 1.896 36.538 1.00 96.44 598 LYS A N 1
ATOM 4726 C CA . LYS A 1 598 ? -28.971 1.545 37.969 1.00 96.44 598 LYS A CA 1
ATOM 4727 C C . LYS A 1 598 ? -28.446 2.692 38.834 1.00 96.44 598 LYS A C 1
ATOM 4729 O O . LYS A 1 598 ? -28.926 2.885 39.944 1.00 96.44 598 LYS A O 1
ATOM 4734 N N . GLY A 1 599 ? -27.466 3.446 38.336 1.00 95.56 599 GLY A N 1
ATOM 4735 C CA . GLY A 1 599 ? -26.954 4.635 39.013 1.00 95.56 599 GLY A CA 1
ATOM 4736 C C . GLY A 1 599 ? -28.021 5.721 39.161 1.00 95.56 599 GLY A C 1
ATOM 4737 O O . GLY A 1 599 ? -28.188 6.259 40.248 1.00 95.56 599 GLY A O 1
ATOM 4738 N N . PHE A 1 600 ? -28.795 6.006 38.111 1.00 93.69 600 PHE A N 1
ATOM 4739 C CA . PHE A 1 600 ? -29.894 6.978 38.192 1.00 93.69 600 PHE A CA 1
ATOM 4740 C C . PHE A 1 600 ? -31.052 6.524 39.083 1.00 93.69 600 PHE A C 1
ATOM 4742 O O . PHE A 1 600 ? -31.667 7.364 39.732 1.00 93.69 600 PHE A O 1
ATOM 4749 N N . ASP A 1 601 ? -31.327 5.222 39.150 1.00 94.88 601 ASP A N 1
ATOM 4750 C CA . ASP A 1 601 ? -32.344 4.683 40.058 1.00 94.88 601 ASP A CA 1
ATOM 4751 C C . ASP A 1 601 ? -31.934 4.848 41.536 1.00 94.88 601 ASP A C 1
ATOM 4753 O O . ASP A 1 601 ? -32.787 5.073 42.394 1.00 94.88 601 ASP A O 1
ATOM 4757 N N . LEU A 1 602 ? -30.631 4.751 41.839 1.00 94.81 602 LEU A N 1
ATOM 4758 C CA . LEU A 1 602 ? -30.076 4.948 43.188 1.00 94.81 602 LEU A CA 1
ATOM 4759 C C . LEU A 1 602 ? -29.933 6.425 43.565 1.00 94.81 602 LEU A C 1
ATOM 4761 O O . LEU A 1 602 ? -30.126 6.785 44.725 1.00 94.81 602 LEU A O 1
ATOM 4765 N N . PHE A 1 603 ? -29.617 7.272 42.588 1.00 92.50 603 PHE A N 1
ATOM 4766 C CA . PHE A 1 603 ? -29.526 8.720 42.738 1.00 92.50 603 PHE A CA 1
ATOM 4767 C C . PHE A 1 603 ? -30.631 9.369 41.909 1.00 92.50 603 PHE A C 1
ATOM 4769 O O . PHE A 1 603 ? -30.324 9.995 40.882 1.00 92.50 603 PHE A O 1
ATOM 4776 N N . PRO A 1 604 ? -31.913 9.222 42.313 1.00 86.50 604 PRO A N 1
ATOM 4777 C CA . PRO A 1 604 ? -32.980 9.923 41.630 1.00 86.50 604 PRO A CA 1
ATOM 4778 C C . PRO A 1 604 ? -32.577 11.387 41.593 1.00 86.50 604 PRO A C 1
ATOM 4780 O O . PRO A 1 604 ? -32.080 11.932 42.587 1.00 86.50 604 PRO A O 1
ATOM 4783 N N . ALA A 1 605 ? -32.715 12.014 40.426 1.00 78.38 605 ALA A N 1
ATOM 4784 C CA . ALA A 1 605 ? -32.601 13.451 40.377 1.00 78.38 605 ALA A CA 1
ATOM 4785 C C . ALA A 1 605 ? -33.580 13.956 41.436 1.00 78.38 605 ALA A C 1
ATOM 4787 O O . ALA A 1 605 ? -34.786 13.744 41.316 1.00 78.38 605 ALA A O 1
ATOM 4788 N N . VAL A 1 606 ? -33.050 14.551 42.509 1.00 67.94 606 VAL A N 1
ATOM 4789 C CA . VAL A 1 606 ? -33.787 15.564 43.237 1.00 67.94 606 VAL A CA 1
ATOM 4790 C C . VAL A 1 606 ? -34.040 16.575 42.139 1.00 67.94 606 VAL A C 1
ATOM 4792 O O . VAL A 1 606 ? -33.165 17.366 41.797 1.00 67.94 606 VAL A O 1
ATOM 4795 N N . GLU A 1 607 ? -35.162 16.404 41.437 1.00 61.28 607 GLU A N 1
ATOM 4796 C CA . GLU A 1 607 ? -35.805 17.491 40.749 1.00 61.28 607 GLU A CA 1
ATOM 4797 C C . GLU A 1 607 ? -35.959 18.482 41.878 1.00 61.28 607 GLU A C 1
ATOM 4799 O O . GLU A 1 607 ? -36.832 18.345 42.740 1.00 61.28 607 GLU A O 1
ATOM 4804 N N . GLU A 1 608 ? -34.983 19.385 41.980 1.00 56.72 608 GLU A N 1
ATOM 4805 C CA . GLU A 1 608 ? -35.181 20.608 42.698 1.00 56.72 608 GLU A CA 1
ATOM 4806 C C . GLU A 1 608 ? -36.508 21.081 42.145 1.00 56.72 608 GLU A C 1
ATOM 4808 O O . GLU A 1 608 ? -36.624 21.424 40.965 1.00 56.72 608 GLU A O 1
ATOM 4813 N N . ALA A 1 609 ? -37.534 21.006 42.984 1.00 54.06 609 ALA A N 1
ATOM 4814 C CA . ALA A 1 609 ? -38.779 21.702 42.796 1.00 54.06 609 ALA A CA 1
ATOM 4815 C C . ALA A 1 609 ? -38.459 23.202 42.904 1.00 54.06 609 ALA A C 1
ATOM 4817 O O . ALA A 1 609 ? -38.966 23.908 43.770 1.00 54.06 609 ALA A O 1
ATOM 4818 N N . SER A 1 610 ? -37.550 23.676 42.049 1.00 49.12 610 SER A N 1
ATOM 4819 C CA . SER A 1 610 ? -37.495 25.014 41.523 1.00 49.12 610 SER A CA 1
ATOM 4820 C C . SER A 1 610 ? -38.878 25.215 40.946 1.00 49.12 610 SER A C 1
ATOM 4822 O O . SER A 1 610 ? -39.216 24.719 39.871 1.00 49.12 610 SER A O 1
ATOM 4824 N N . GLY A 1 611 ? -39.735 25.788 41.788 1.00 50.34 611 GLY A N 1
ATOM 4825 C CA . GLY A 1 611 ? -41.118 26.055 41.487 1.00 50.34 611 GLY A CA 1
ATOM 4826 C C . GLY A 1 611 ? -41.190 26.969 40.280 1.00 50.34 611 GLY A C 1
ATOM 4827 O O . GLY A 1 611 ? -41.269 28.185 40.425 1.00 50.34 611 GLY A O 1
ATOM 4828 N N . SER A 1 612 ? -41.239 26.385 39.085 1.00 47.81 612 SER A N 1
ATOM 4829 C CA . SER A 1 612 ? -41.940 27.005 37.977 1.00 47.81 612 SER A CA 1
ATOM 4830 C C . SER A 1 612 ? -43.431 26.921 38.311 1.00 47.81 612 SER A C 1
ATOM 4832 O O . SER A 1 612 ? -44.160 26.046 37.839 1.00 47.81 612 SER A O 1
ATOM 4834 N N . GLU A 1 613 ? -43.870 27.800 39.215 1.00 53.09 613 GLU A N 1
ATOM 4835 C CA . GLU A 1 613 ? -45.264 28.204 39.309 1.00 53.09 613 GLU A CA 1
ATOM 4836 C C . GLU A 1 613 ? -45.745 28.557 37.896 1.00 53.09 613 GLU A C 1
ATOM 4838 O O . GLU A 1 613 ? -45.253 29.495 37.277 1.00 53.09 613 GLU A O 1
ATOM 4843 N N . GLY A 1 614 ? -46.697 27.773 37.390 1.00 49.84 614 GLY A N 1
ATOM 4844 C CA . GLY A 1 614 ? -47.680 28.203 36.402 1.00 49.84 614 GLY A CA 1
ATOM 4845 C C . GLY A 1 614 ? -47.142 28.837 35.120 1.00 49.84 614 GLY A C 1
ATOM 4846 O O . GLY A 1 614 ? -47.330 30.028 34.896 1.00 49.84 614 GLY A O 1
ATOM 4847 N N . PHE A 1 615 ? -46.631 28.021 34.204 1.00 50.19 615 PHE A N 1
ATOM 4848 C CA . PHE A 1 615 ? -46.870 28.292 32.788 1.00 50.19 615 PHE A CA 1
ATOM 4849 C C . PHE A 1 615 ? -47.617 27.090 32.216 1.00 50.19 615 PHE A C 1
ATOM 4851 O O . PHE A 1 615 ? -47.008 26.093 31.843 1.00 50.19 615 PHE A O 1
ATOM 4858 N N . GLU A 1 616 ? -48.953 27.153 32.247 1.00 51.22 616 GLU A N 1
ATOM 4859 C CA . GLU A 1 616 ? -49.800 26.285 31.426 1.00 51.22 616 GLU A CA 1
ATOM 4860 C C . GLU A 1 616 ? -49.405 26.527 29.962 1.00 51.22 616 GLU A C 1
ATOM 4862 O O . GLU A 1 616 ? -49.607 27.640 29.470 1.00 51.22 616 GLU A O 1
ATOM 4867 N N . PRO A 1 617 ? -48.823 25.550 29.245 1.00 56.56 617 PRO A N 1
ATOM 4868 C CA . PRO A 1 617 ? -48.680 25.692 27.810 1.00 56.56 617 PRO A CA 1
ATOM 4869 C C . PRO A 1 617 ? -50.086 25.626 27.209 1.00 56.56 617 PRO A C 1
ATOM 4871 O O . PRO A 1 617 ? -50.762 24.596 27.287 1.00 56.56 617 PRO A O 1
ATOM 4874 N N . GLU A 1 618 ? -50.543 26.743 26.643 1.00 52.03 618 GLU A N 1
ATOM 4875 C CA . GLU A 1 618 ? -51.750 26.763 25.824 1.00 52.03 618 GLU A CA 1
ATOM 4876 C C . GLU A 1 618 ? -51.652 25.665 24.745 1.00 52.03 618 GLU A C 1
ATOM 4878 O O . GLU A 1 618 ? -50.578 25.444 24.174 1.00 52.03 618 GLU A O 1
ATOM 4883 N N . PRO A 1 619 ? -52.746 24.939 24.459 1.00 54.25 619 PRO A N 1
ATOM 4884 C CA . PRO A 1 619 ? -52.745 23.870 23.473 1.00 54.25 619 PRO A CA 1
ATOM 4885 C C . PRO A 1 619 ? -52.591 24.451 22.062 1.00 54.25 619 PRO A C 1
ATOM 4887 O O . PRO A 1 619 ? -53.575 24.765 21.389 1.00 54.25 619 PRO A O 1
ATOM 4890 N N . GLU A 1 620 ? -51.354 24.565 21.583 1.00 44.22 620 GLU A N 1
ATOM 4891 C CA . GLU A 1 620 ? -51.073 24.818 20.172 1.00 44.22 620 GLU A CA 1
ATOM 4892 C C . GLU A 1 620 ? -51.417 23.562 19.360 1.00 44.22 620 GLU A C 1
ATOM 4894 O O . GLU A 1 620 ? -50.646 22.611 19.215 1.00 44.22 620 GLU A O 1
ATOM 4899 N N . VAL A 1 621 ? -52.644 23.549 18.840 1.00 44.91 621 VAL A N 1
ATOM 4900 C CA . VAL A 1 621 ? -53.133 22.561 17.879 1.00 44.91 621 VAL A CA 1
ATOM 4901 C C . VAL A 1 621 ? -52.373 22.763 16.566 1.00 44.91 621 VAL A C 1
ATOM 4903 O O . VAL A 1 621 ? -52.763 23.567 15.722 1.00 44.91 621 VAL A O 1
ATOM 4906 N N . SER A 1 622 ? -51.268 22.041 16.386 1.00 52.03 622 SER A N 1
ATOM 4907 C CA . SER A 1 622 ? -50.578 21.962 15.097 1.00 52.03 622 SER A CA 1
ATOM 4908 C C . SER A 1 622 ? -51.432 21.158 14.108 1.00 52.03 622 SER A C 1
ATOM 4910 O O . SER A 1 622 ? -51.617 19.952 14.253 1.00 52.03 622 SER A O 1
ATOM 4912 N N . ILE A 1 623 ? -51.989 21.851 13.109 1.00 50.34 623 ILE A N 1
ATOM 4913 C CA . ILE A 1 623 ? -52.866 21.320 12.041 1.00 50.34 623 ILE A CA 1
ATOM 4914 C C . ILE A 1 623 ? -52.030 20.792 10.853 1.00 50.34 623 ILE A C 1
ATOM 4916 O O . ILE A 1 623 ? -52.545 20.559 9.760 1.00 50.34 623 ILE A O 1
ATOM 4920 N N . LEU A 1 624 ? -50.718 20.614 11.020 1.00 49.75 624 LEU A N 1
ATOM 4921 C CA . LEU A 1 624 ? -49.878 20.039 9.973 1.00 49.75 624 LEU A CA 1
ATOM 4922 C C . LEU A 1 624 ? -49.862 18.509 10.096 1.00 49.75 624 LEU A C 1
ATOM 4924 O O . LEU A 1 624 ? -49.563 18.004 11.177 1.00 49.75 624 LEU A O 1
ATOM 4928 N N . PRO A 1 625 ? -50.165 17.761 9.014 1.00 47.06 625 PRO A N 1
ATOM 4929 C CA . PRO A 1 625 ? -50.036 16.310 8.996 1.00 47.06 625 PRO A CA 1
ATOM 4930 C C . PRO A 1 625 ? -48.593 15.916 9.319 1.00 47.06 625 PRO A C 1
ATOM 4932 O O . PRO A 1 625 ? -47.696 16.084 8.495 1.00 47.06 625 PRO A O 1
ATOM 4935 N N . THR A 1 626 ? -48.357 15.412 10.525 1.00 42.25 626 THR A N 1
ATOM 4936 C CA . THR A 1 626 ? -47.109 14.736 10.855 1.00 42.25 626 THR A CA 1
ATOM 4937 C C . THR A 1 626 ? -47.137 13.373 10.177 1.00 42.25 626 THR A C 1
ATOM 4939 O O . THR A 1 626 ? -48.000 12.534 10.440 1.00 42.25 626 THR A O 1
ATOM 4942 N N . GLU A 1 627 ? -46.224 13.180 9.228 1.00 39.53 627 GLU A N 1
ATOM 4943 C CA . GLU A 1 627 ? -45.987 11.875 8.622 1.00 39.53 627 GLU A CA 1
ATOM 4944 C C . GLU A 1 627 ? -45.667 10.860 9.732 1.00 39.53 627 GLU A C 1
ATOM 4946 O O . GLU A 1 627 ? -44.945 11.197 10.675 1.00 39.53 627 GLU A O 1
ATOM 4951 N N . PRO A 1 628 ? -46.216 9.634 9.668 1.00 41.91 628 PRO A N 1
ATOM 4952 C CA . PRO A 1 628 ? -46.010 8.639 10.706 1.00 41.91 628 PRO A CA 1
ATOM 4953 C C . PRO A 1 628 ? -44.524 8.290 10.779 1.00 41.91 628 PRO A C 1
ATOM 4955 O O . PRO A 1 628 ? -43.984 7.633 9.891 1.00 41.91 628 PRO A O 1
ATOM 4958 N N . THR A 1 629 ? -43.871 8.718 11.854 1.00 39.94 629 THR A N 1
ATOM 4959 C CA . THR A 1 629 ? -42.544 8.260 12.249 1.00 39.94 629 THR A CA 1
ATOM 4960 C C . THR A 1 629 ? -42.607 6.747 12.465 1.00 39.94 629 THR A C 1
ATOM 4962 O O . THR A 1 629 ? -43.313 6.289 13.370 1.00 39.94 629 THR A O 1
ATOM 4965 N N . PRO A 1 630 ? -41.898 5.928 11.665 1.00 39.22 630 PRO A N 1
ATOM 4966 C CA . PRO A 1 630 ? -41.797 4.510 11.947 1.00 39.22 630 PRO A CA 1
ATOM 4967 C C . PRO A 1 630 ? -40.939 4.332 13.203 1.00 39.22 630 PRO A C 1
ATOM 4969 O O . PRO A 1 630 ? -39.716 4.454 13.180 1.00 39.22 630 PRO A O 1
ATOM 4972 N N . HIS A 1 631 ? -41.593 4.034 14.322 1.00 40.34 631 HIS A N 1
ATOM 4973 C CA . HIS A 1 631 ? -40.946 3.374 15.445 1.00 40.34 631 HIS A CA 1
ATOM 4974 C C . HIS A 1 631 ? -40.471 1.997 14.973 1.00 40.34 631 HIS A C 1
ATOM 4976 O O . HIS A 1 631 ? -41.279 1.094 14.770 1.00 40.34 631 HIS A O 1
ATOM 4982 N N . GLY A 1 632 ? -39.165 1.828 14.782 1.00 36.59 632 GLY A N 1
ATOM 4983 C CA . GLY A 1 632 ? -38.615 0.518 14.459 1.00 36.59 632 GLY A CA 1
ATOM 4984 C C . GLY A 1 632 ? -37.158 0.566 14.037 1.00 36.59 632 GLY A C 1
ATOM 4985 O O . GLY A 1 632 ? -36.868 0.841 12.882 1.00 36.59 632 GLY A O 1
ATOM 4986 N N . LEU A 1 633 ? -36.290 0.198 14.982 1.00 33.44 633 LEU A N 1
ATOM 4987 C CA . LEU A 1 633 ? -34.868 -0.125 14.828 1.00 33.44 633 LEU A CA 1
ATOM 4988 C C . LEU A 1 633 ? -33.937 1.072 14.593 1.00 33.44 633 LEU A C 1
ATOM 4990 O O . LEU A 1 633 ? -33.946 1.748 13.571 1.00 33.44 633 LEU A O 1
ATOM 4994 N N . GLY A 1 634 ? -33.106 1.301 15.612 1.00 35.22 634 GLY A N 1
ATOM 4995 C CA . GLY A 1 634 ? -32.064 2.309 15.636 1.00 35.22 634 GLY A CA 1
ATOM 4996 C C . GLY A 1 634 ? -31.138 2.193 14.433 1.00 35.22 634 GLY A C 1
ATOM 4997 O O . GLY A 1 634 ? -30.589 1.136 14.127 1.00 35.22 634 GLY A O 1
ATOM 4998 N N . ASN A 1 635 ? -30.972 3.332 13.781 1.00 37.00 635 ASN A N 1
ATOM 4999 C CA . ASN A 1 635 ? -30.056 3.570 12.689 1.00 37.00 635 ASN A CA 1
ATOM 5000 C C . ASN A 1 635 ? -28.606 3.486 13.219 1.00 37.00 635 ASN A C 1
ATOM 5002 O O . ASN A 1 635 ? -28.014 4.489 13.603 1.00 37.00 635 ASN A O 1
ATOM 5006 N N . LEU A 1 636 ? -28.068 2.265 13.317 1.00 41.94 636 LEU A N 1
ATOM 5007 C CA . LEU A 1 636 ? -26.665 1.956 13.654 1.00 41.94 636 LEU A CA 1
ATOM 5008 C C . LEU A 1 636 ? -25.773 1.833 12.402 1.00 41.94 636 LEU A C 1
ATOM 5010 O O . LEU A 1 636 ? -24.557 1.676 12.508 1.00 41.94 636 LEU A O 1
ATOM 5014 N N . ALA A 1 637 ? -26.352 1.948 11.206 1.00 33.56 637 ALA A N 1
ATOM 5015 C CA . ALA A 1 637 ? -25.634 1.913 9.938 1.00 33.56 637 ALA A CA 1
ATOM 5016 C C . ALA A 1 637 ? -25.084 3.307 9.589 1.00 33.56 637 ALA A C 1
ATOM 5018 O O . ALA A 1 637 ? -25.550 3.971 8.668 1.00 33.56 637 ALA A O 1
ATOM 5019 N N . GLY A 1 638 ? -24.118 3.785 10.374 1.00 36.62 638 GLY A N 1
ATOM 5020 C CA . GLY A 1 638 ? -23.510 5.098 10.139 1.00 36.62 638 GLY A CA 1
ATOM 5021 C C . GLY A 1 638 ? -22.335 5.480 11.034 1.00 36.62 638 GLY A C 1
ATOM 5022 O O . GLY A 1 638 ? -21.874 6.611 10.949 1.00 36.62 638 GLY A O 1
ATOM 5023 N N . ILE A 1 639 ? -21.818 4.571 11.869 1.00 38.75 639 ILE A N 1
ATOM 5024 C CA . ILE A 1 639 ? -20.577 4.801 12.624 1.00 38.75 639 ILE A CA 1
ATOM 5025 C C . ILE A 1 639 ? -19.401 4.361 11.745 1.00 38.75 639 ILE A C 1
ATOM 5027 O O . ILE A 1 639 ? -18.782 3.314 11.935 1.00 38.75 639 ILE A O 1
ATOM 5031 N N . ILE A 1 640 ? -19.127 5.163 10.719 1.00 37.41 640 ILE A N 1
ATOM 5032 C CA . ILE A 1 640 ? -17.754 5.346 10.253 1.00 37.41 640 ILE A CA 1
ATOM 5033 C C . ILE A 1 640 ? -17.127 6.270 11.299 1.00 37.41 640 ILE A C 1
ATOM 5035 O O . ILE A 1 640 ? -17.714 7.302 11.610 1.00 37.41 640 ILE A O 1
ATOM 5039 N N . LEU A 1 641 ? -15.995 5.871 11.886 1.00 42.16 641 LEU A N 1
ATOM 5040 C CA . LEU A 1 641 ? -15.265 6.607 12.927 1.00 42.16 641 LEU A CA 1
ATOM 5041 C C . LEU A 1 641 ? -14.754 7.974 12.427 1.00 42.16 641 LEU A C 1
ATOM 5043 O O . LEU A 1 641 ? -13.560 8.189 12.232 1.00 42.16 641 LEU A O 1
ATOM 5047 N N . THR A 1 642 ? -15.656 8.925 12.234 1.00 40.34 642 THR A N 1
ATOM 5048 C CA . THR A 1 642 ? -15.368 10.352 12.327 1.00 40.34 642 THR A CA 1
ATOM 5049 C C . THR A 1 642 ? -15.888 10.808 13.681 1.00 40.34 642 THR A C 1
ATOM 5051 O O . THR A 1 642 ? -17.031 10.497 14.016 1.00 40.34 642 THR A O 1
ATOM 5054 N N . ARG A 1 643 ? -15.038 11.496 14.457 1.00 49.19 643 ARG A N 1
ATOM 5055 C CA . ARG A 1 643 ? -15.361 12.077 15.775 1.00 49.19 643 ARG A CA 1
ATOM 5056 C C . ARG A 1 643 ? -16.796 12.604 15.795 1.00 49.19 643 ARG A C 1
ATOM 5058 O O . ARG A 1 643 ? -17.175 13.375 14.911 1.00 49.19 643 ARG A O 1
ATOM 5065 N N . GLY A 1 644 ? -17.592 12.154 16.763 1.00 50.12 644 GLY A N 1
ATOM 5066 C CA . GLY A 1 644 ? -19.001 12.528 16.854 1.00 50.12 644 GLY A CA 1
ATOM 5067 C C . GLY A 1 644 ? -19.147 14.043 16.984 1.00 50.12 644 GLY A C 1
ATOM 5068 O O . GLY A 1 644 ? -18.365 14.688 17.679 1.00 50.12 644 GLY A O 1
ATOM 5069 N N . VAL A 1 645 ? -20.153 14.625 16.328 1.00 55.81 645 VAL A N 1
ATOM 5070 C CA . VAL A 1 645 ? -20.418 16.078 16.360 1.00 55.81 645 VAL A CA 1
ATOM 5071 C C . VAL A 1 645 ? -20.500 16.603 17.801 1.00 55.81 645 VAL A C 1
ATOM 5073 O O . VAL A 1 645 ? -19.950 17.659 18.095 1.00 55.81 645 VAL A O 1
ATOM 5076 N N . SER A 1 646 ? -21.056 15.818 18.731 1.00 51.50 646 SER A N 1
ATOM 5077 C CA . SER A 1 646 ? -21.137 16.198 20.148 1.00 51.50 646 SER A CA 1
ATOM 5078 C C . SER A 1 646 ? -19.782 16.237 20.862 1.00 51.50 646 SER A C 1
ATOM 5080 O O . SER A 1 646 ? -19.628 16.945 21.851 1.00 51.50 646 SER A O 1
ATOM 5082 N N . GLU A 1 647 ? -18.802 15.462 20.401 1.00 59.66 647 GLU A N 1
ATOM 5083 C CA . GLU A 1 647 ? -17.446 15.437 20.956 1.00 59.66 647 GLU A CA 1
ATOM 5084 C C . GLU A 1 647 ? -16.656 16.662 20.483 1.00 59.66 647 GLU A C 1
ATOM 5086 O O . GLU A 1 647 ? -15.949 17.295 21.266 1.00 59.66 647 GLU A O 1
ATOM 5091 N N . VAL A 1 648 ? -16.864 17.063 19.224 1.00 60.81 648 VAL A N 1
ATOM 5092 C CA . VAL A 1 648 ? -16.336 18.318 18.677 1.00 60.81 648 VAL A CA 1
ATOM 5093 C C . VAL A 1 648 ? -16.975 19.517 19.383 1.00 60.81 648 VAL A C 1
ATOM 5095 O O . VAL A 1 648 ? -16.258 20.430 19.784 1.00 60.81 648 VAL A O 1
ATOM 5098 N N . GLU A 1 649 ? -18.287 19.499 19.622 1.00 64.38 649 GLU A N 1
ATOM 5099 C CA . GLU A 1 649 ? -18.982 20.557 20.368 1.00 64.38 649 GLU A CA 1
ATOM 5100 C C . GLU A 1 649 ? -18.552 20.621 21.841 1.00 64.38 649 GLU A C 1
ATOM 5102 O O . GLU A 1 649 ? -18.278 21.712 22.341 1.00 64.38 649 GLU A O 1
ATOM 5107 N N . LYS A 1 650 ? -18.389 19.479 22.528 1.00 72.50 650 LYS A N 1
ATOM 5108 C CA . LYS A 1 650 ? -17.842 19.439 23.899 1.00 72.50 650 LYS A CA 1
ATOM 5109 C C . LYS A 1 650 ? -16.397 19.934 23.960 1.00 72.50 650 LYS A C 1
ATOM 5111 O O . LYS A 1 650 ? -16.046 20.641 24.901 1.00 72.50 650 LYS A O 1
ATOM 5116 N N . ALA A 1 651 ? -15.561 19.598 22.978 1.00 64.31 651 ALA A N 1
ATOM 5117 C CA . ALA A 1 651 ? -14.192 20.106 22.898 1.00 64.31 651 ALA A CA 1
ATOM 5118 C C . ALA A 1 651 ? -14.163 21.622 22.639 1.00 64.31 651 ALA A C 1
ATOM 5120 O O . ALA A 1 651 ? -13.352 22.329 23.237 1.00 64.31 651 ALA A O 1
ATOM 5121 N N . PHE A 1 652 ? -15.084 22.135 21.815 1.00 67.88 652 PHE A N 1
ATOM 5122 C CA . PHE A 1 652 ? -15.260 23.573 21.600 1.00 67.88 652 PHE A CA 1
ATOM 5123 C C . PHE A 1 652 ? -15.757 24.299 22.854 1.00 67.88 652 PHE A C 1
ATOM 5125 O O . PHE A 1 652 ? -15.263 25.386 23.145 1.00 67.88 652 PHE A O 1
ATOM 5132 N N . ALA A 1 653 ? -16.675 23.703 23.620 1.00 74.50 653 ALA A N 1
ATOM 5133 C CA . ALA A 1 653 ? -17.142 24.261 24.887 1.00 74.50 653 ALA A CA 1
ATOM 5134 C C . ALA A 1 653 ? -16.009 24.327 25.929 1.00 74.50 653 ALA A C 1
ATOM 5136 O O . ALA A 1 653 ? -15.756 25.394 26.481 1.00 74.50 653 ALA A O 1
ATOM 5137 N N . ARG A 1 654 ? -15.236 23.241 26.098 1.00 69.88 654 ARG A N 1
ATOM 5138 C CA . ARG A 1 654 ? -14.063 23.216 26.999 1.00 69.88 654 ARG A CA 1
ATOM 5139 C C . ARG A 1 654 ? -12.986 24.230 26.598 1.00 69.88 654 ARG A C 1
ATOM 5141 O O . ARG A 1 654 ? -12.338 24.810 27.463 1.00 69.88 654 ARG A O 1
ATOM 5148 N N . ALA A 1 655 ? -12.780 24.446 25.298 1.00 66.00 655 ALA A N 1
ATOM 5149 C CA . ALA A 1 655 ? -11.831 25.444 24.807 1.00 66.00 655 ALA A CA 1
ATOM 5150 C C . ALA A 1 655 ? -12.307 26.888 25.057 1.00 66.00 655 ALA A C 1
ATOM 5152 O O . ALA A 1 655 ? -11.478 27.773 25.255 1.00 66.00 655 ALA A O 1
ATOM 5153 N N . ASN A 1 656 ? -13.622 27.124 25.072 1.00 65.44 656 ASN A N 1
ATOM 5154 C CA . ASN A 1 656 ? -14.198 28.433 25.379 1.00 65.44 656 ASN A CA 1
ATOM 5155 C C . ASN A 1 656 ? -14.124 28.768 26.877 1.00 65.44 656 ASN A C 1
ATOM 5157 O O . ASN A 1 656 ? -13.866 29.921 27.214 1.00 65.44 656 ASN A O 1
ATOM 5161 N N . ASP A 1 657 ? -14.266 27.775 27.758 1.00 65.44 657 ASP A N 1
ATOM 5162 C CA . ASP A 1 657 ? -14.129 27.969 29.211 1.00 65.44 657 ASP A CA 1
ATOM 5163 C C . ASP A 1 657 ? -12.700 28.369 29.619 1.00 65.44 657 ASP A C 1
ATOM 5165 O O . ASP A 1 657 ? -12.514 29.133 30.561 1.00 65.44 657 ASP A O 1
ATOM 5169 N N . PHE A 1 658 ? -11.681 27.944 28.863 1.00 54.19 658 PHE A N 1
ATOM 5170 C CA . PHE A 1 658 ? -10.287 28.370 29.066 1.00 54.19 658 PHE A CA 1
ATOM 5171 C C . PHE A 1 658 ? -9.987 29.804 28.592 1.00 54.19 658 PHE A C 1
ATOM 5173 O O . PHE A 1 658 ? -8.928 30.342 28.913 1.00 54.19 658 PHE A O 1
ATOM 5180 N N . LEU A 1 659 ? -10.884 30.418 27.811 1.00 54.16 659 LEU A N 1
ATOM 5181 C CA . LEU A 1 659 ? -10.708 31.758 27.240 1.00 54.16 659 LEU A CA 1
ATOM 5182 C C . LEU A 1 659 ? -11.518 32.842 27.966 1.00 54.16 659 LEU A C 1
ATOM 5184 O O . LEU A 1 659 ? -11.408 34.017 27.608 1.00 54.16 659 LEU A O 1
ATOM 5188 N N . ALA A 1 660 ? -12.304 32.488 28.985 1.00 54.41 660 ALA A N 1
ATOM 5189 C CA . ALA A 1 660 ? -12.981 33.467 29.826 1.00 54.41 660 ALA A CA 1
ATOM 5190 C C . ALA A 1 660 ? -11.981 34.070 30.841 1.00 54.41 660 ALA A C 1
ATOM 5192 O O . ALA A 1 660 ? -11.431 33.333 31.659 1.00 54.41 660 ALA A O 1
ATOM 5193 N N . PRO A 1 661 ? -11.706 35.390 30.813 1.00 43.16 661 PRO A N 1
ATOM 5194 C CA . PRO A 1 661 ? -10.799 36.015 31.771 1.00 43.16 661 PRO A CA 1
ATOM 5195 C C . PRO A 1 661 ? -11.406 35.993 33.181 1.00 43.16 661 PRO A C 1
ATOM 5197 O O . PRO A 1 661 ? -12.523 36.472 33.384 1.00 43.16 661 PRO A O 1
ATOM 5200 N N . GLU A 1 662 ? -10.658 35.460 34.152 1.00 37.62 662 GLU A N 1
ATOM 5201 C CA . GLU A 1 662 ? -11.009 35.492 35.575 1.00 37.62 662 GLU A CA 1
ATOM 5202 C C . GLU A 1 662 ? -11.281 36.934 36.031 1.00 37.62 662 GLU A C 1
ATOM 5204 O O . GLU A 1 662 ? -10.396 37.795 36.053 1.00 37.62 662 GLU A O 1
ATOM 5209 N N . ALA A 1 663 ? -12.530 37.200 36.413 1.00 45.53 663 ALA A N 1
ATOM 5210 C CA . ALA A 1 663 ? -12.917 38.432 37.077 1.00 45.53 663 ALA A CA 1
ATOM 5211 C C . ALA A 1 663 ? -12.420 38.398 38.531 1.00 45.53 663 ALA A C 1
ATOM 5213 O O . ALA A 1 663 ? -12.946 37.671 39.372 1.00 45.53 663 ALA A O 1
ATOM 5214 N N . SER A 1 664 ? -11.390 39.196 38.808 1.00 36.19 664 SER A N 1
ATOM 5215 C CA . SER A 1 664 ? -10.840 39.427 40.147 1.00 36.19 664 SER A CA 1
ATOM 5216 C C . SER A 1 664 ? -11.878 40.091 41.075 1.00 36.19 664 SER A C 1
ATOM 5218 O O . SER A 1 664 ? -12.575 41.011 40.630 1.00 36.19 664 SER A O 1
ATOM 5220 N N . PRO A 1 665 ? -12.006 39.672 42.350 1.00 46.31 665 PRO A N 1
ATOM 5221 C CA . PRO A 1 665 ? -13.005 40.213 43.264 1.00 46.31 665 PRO A CA 1
ATOM 5222 C C . PRO A 1 665 ? -12.618 41.591 43.817 1.00 46.31 665 PRO A C 1
ATOM 5224 O O . PRO A 1 665 ? -11.464 41.878 44.140 1.00 46.31 665 PRO A O 1
ATOM 5227 N N . ALA A 1 666 ? -13.641 42.435 43.938 1.00 36.12 666 ALA A N 1
ATOM 5228 C CA . ALA A 1 666 ? -13.592 43.794 44.450 1.00 36.12 666 ALA A CA 1
ATOM 5229 C C . ALA A 1 666 ? -13.144 43.861 45.921 1.00 36.12 666 ALA A C 1
ATOM 5231 O O . ALA A 1 666 ? -13.680 43.158 46.777 1.00 36.12 666 ALA A O 1
ATOM 5232 N N . HIS A 1 667 ? -12.210 44.772 46.206 1.00 36.94 667 HIS A N 1
ATOM 5233 C CA . HIS A 1 667 ? -11.944 45.285 47.547 1.00 36.94 667 HIS A CA 1
ATOM 5234 C C . HIS A 1 667 ? -12.728 46.585 47.766 1.00 36.94 667 HIS A C 1
ATOM 5236 O O . HIS A 1 667 ? -12.716 47.490 46.931 1.00 36.94 667 HIS A O 1
ATOM 5242 N N . GLU A 1 668 ? -13.413 46.619 48.901 1.00 38.97 668 GLU A N 1
ATOM 5243 C CA . GLU A 1 668 ? -14.305 47.657 49.406 1.00 38.97 668 GLU A CA 1
ATOM 5244 C C . GLU A 1 668 ? -13.520 48.849 50.001 1.00 38.97 668 GLU A C 1
ATOM 5246 O O . GLU A 1 668 ? -12.522 48.657 50.691 1.00 38.97 668 GLU A O 1
ATOM 5251 N N . GLU A 1 669 ? -13.997 50.047 49.643 1.00 38.81 669 GLU A N 1
ATOM 5252 C CA . GLU A 1 669 ? -13.875 51.417 50.187 1.00 38.81 669 GLU A CA 1
ATOM 5253 C C . GLU A 1 669 ? -12.749 51.816 51.176 1.00 38.81 669 GLU A C 1
ATOM 5255 O O . GLU A 1 669 ? -12.491 51.160 52.180 1.00 38.81 669 GLU A O 1
ATOM 5260 N N . VAL A 1 670 ? -12.179 53.021 50.983 1.00 34.56 670 VAL A N 1
ATOM 5261 C CA . VAL A 1 670 ? -12.496 54.228 51.793 1.00 34.56 670 VAL A CA 1
ATOM 5262 C C . VAL A 1 670 ? -11.573 55.424 51.434 1.00 34.56 670 VAL A C 1
ATOM 5264 O O . VAL A 1 670 ? -10.350 55.328 51.429 1.00 34.56 670 VAL A O 1
ATOM 5267 N N . ASP A 1 671 ? -12.243 56.560 51.206 1.00 33.31 671 ASP A N 1
ATOM 5268 C CA . ASP A 1 671 ? -11.882 57.981 51.360 1.00 33.31 671 ASP A CA 1
ATOM 5269 C C . ASP A 1 671 ? -10.940 58.779 50.426 1.00 33.31 671 ASP A C 1
ATOM 5271 O O . ASP A 1 671 ? -9.726 58.604 50.352 1.00 33.31 671 ASP A O 1
ATOM 5275 N N . SER A 1 672 ? -11.542 59.913 50.020 1.00 37.03 672 SER A N 1
ATOM 5276 C CA . SER A 1 672 ? -11.032 61.303 50.003 1.00 37.03 672 SER A CA 1
ATOM 5277 C C . SER A 1 672 ? -10.438 61.905 48.708 1.00 37.03 672 SER A C 1
ATOM 5279 O O . SER A 1 672 ? -9.873 61.199 47.882 1.00 37.03 672 SER A O 1
ATOM 5281 N N . PRO A 1 673 ? -10.667 63.223 48.470 1.00 50.12 673 PRO A N 1
ATOM 5282 C CA . PRO A 1 673 ? -11.301 63.699 47.235 1.00 50.12 673 PRO A CA 1
ATOM 5283 C C . PRO A 1 673 ? -10.503 64.806 46.510 1.00 50.12 673 PRO A C 1
ATOM 5285 O O . PRO A 1 673 ? -9.389 65.138 46.901 1.00 50.12 673 PRO A O 1
ATOM 5288 N N . VAL A 1 674 ? -11.184 65.472 45.560 1.00 35.16 674 VAL A N 1
ATOM 5289 C CA . VAL A 1 674 ? -10.862 66.781 44.941 1.00 35.16 674 VAL A CA 1
ATOM 5290 C C . VAL A 1 674 ? -9.937 66.655 43.723 1.00 35.16 674 VAL A C 1
ATOM 5292 O O . VAL A 1 674 ? -8.920 65.993 43.791 1.00 35.16 674 VAL A O 1
ATOM 5295 N N . SER A 1 675 ? -10.112 67.316 42.582 1.00 33.69 675 SER A N 1
ATOM 5296 C CA . SER A 1 675 ? -11.162 68.073 41.893 1.00 33.69 675 SER A CA 1
ATOM 5297 C C . SER A 1 675 ? -10.461 68.609 40.621 1.00 33.69 675 SER A C 1
ATOM 5299 O O . SER A 1 675 ? -9.240 68.749 40.616 1.00 33.69 675 SER A O 1
ATOM 5301 N N . ILE A 1 676 ? -11.244 69.022 39.619 1.00 34.53 676 ILE A N 1
ATOM 5302 C CA . ILE A 1 676 ? -10.866 69.939 38.519 1.00 34.53 676 ILE A CA 1
ATOM 5303 C C . ILE A 1 676 ? -10.179 69.301 37.281 1.00 34.53 676 ILE A C 1
ATOM 5305 O O . ILE A 1 676 ? -8.964 69.216 37.160 1.00 34.53 676 ILE A O 1
ATOM 5309 N N . LEU A 1 677 ? -11.036 68.930 36.317 1.00 32.97 677 LEU A N 1
ATOM 5310 C CA . LEU A 1 677 ? -10.889 69.055 34.845 1.00 32.97 677 LEU A CA 1
ATOM 5311 C C . LEU A 1 677 ? -10.267 70.414 34.396 1.00 32.97 677 LEU A C 1
ATOM 5313 O O . LEU A 1 677 ? -10.277 71.324 35.216 1.00 32.97 677 LEU A O 1
ATOM 5317 N N . PRO A 1 678 ? -9.978 70.723 33.105 1.00 42.12 678 PRO A N 1
ATOM 5318 C CA . PRO A 1 678 ? -9.835 69.909 31.878 1.00 42.12 678 PRO A CA 1
ATOM 5319 C C . PRO A 1 678 ? -8.680 70.420 30.940 1.00 42.12 678 PRO A C 1
ATOM 5321 O O . PRO A 1 678 ? -7.932 71.321 31.304 1.00 42.12 678 PRO A O 1
ATOM 5324 N N . ILE A 1 679 ? -8.679 69.939 29.683 1.00 31.58 679 ILE A N 1
ATOM 5325 C CA . ILE A 1 679 ? -8.299 70.637 28.420 1.00 31.58 679 ILE A CA 1
ATOM 5326 C C . ILE A 1 679 ? -6.904 70.369 27.821 1.00 31.58 679 ILE A C 1
ATOM 5328 O O . ILE A 1 679 ? -5.878 70.802 28.332 1.00 31.58 679 ILE A O 1
ATOM 5332 N N . ASP A 1 680 ? -6.988 69.693 26.672 1.00 29.20 680 ASP A N 1
ATOM 5333 C CA . ASP A 1 680 ? -6.401 69.907 25.342 1.00 29.20 680 ASP A CA 1
ATOM 5334 C C . ASP A 1 680 ? -4.904 70.196 25.120 1.00 29.20 680 ASP A C 1
ATOM 5336 O O . ASP A 1 680 ? -4.305 71.143 25.617 1.00 29.20 680 ASP A O 1
ATOM 5340 N N . ASP A 1 681 ? -4.413 69.400 24.168 1.00 30.20 681 ASP A N 1
ATOM 5341 C CA . ASP A 1 681 ? -3.722 69.794 22.943 1.00 30.20 681 ASP A CA 1
ATOM 5342 C C . ASP A 1 681 ? -2.311 70.392 22.948 1.00 30.20 681 ASP A C 1
ATOM 5344 O O . ASP A 1 681 ? -1.961 71.390 23.568 1.00 30.20 681 ASP A O 1
ATOM 5348 N N . THR A 1 682 ? -1.601 69.873 21.945 1.00 30.05 682 THR A N 1
ATOM 5349 C CA . THR A 1 682 ? -0.669 70.564 21.052 1.00 30.05 682 THR A CA 1
ATOM 5350 C C . THR A 1 682 ? 0.793 70.727 21.469 1.00 30.05 682 THR A C 1
ATOM 5352 O O . THR A 1 682 ? 1.186 71.557 22.276 1.00 30.05 682 THR A O 1
ATOM 5355 N N . SER A 1 683 ? 1.598 70.033 20.661 1.00 31.23 683 SER A N 1
ATOM 5356 C CA . SER A 1 683 ? 2.710 70.601 19.896 1.00 31.23 683 SER A CA 1
ATOM 5357 C C . SER A 1 683 ? 4.060 70.769 20.581 1.00 31.23 683 SER A C 1
ATOM 5359 O O . SER A 1 683 ? 4.272 71.623 21.431 1.00 31.23 683 SER A O 1
ATOM 5361 N N . SER A 1 684 ? 5.023 70.113 19.923 1.00 32.69 684 SER A N 1
ATOM 5362 C CA . SER A 1 684 ? 6.386 70.580 19.646 1.00 32.69 684 SER A CA 1
ATOM 5363 C C . SER A 1 684 ? 7.305 70.798 20.845 1.00 32.69 684 SER A C 1
ATOM 5365 O O . SER A 1 684 ? 7.115 71.737 21.602 1.00 32.69 684 SER A O 1
ATOM 5367 N N . ARG A 1 685 ? 8.431 70.071 20.884 1.00 30.09 685 ARG A N 1
ATOM 5368 C CA . ARG A 1 685 ? 9.736 70.640 20.499 1.00 30.09 685 ARG A CA 1
ATOM 5369 C C . ARG A 1 685 ? 10.845 69.587 20.533 1.00 30.09 685 ARG A C 1
ATOM 5371 O O . ARG A 1 685 ? 11.018 68.860 21.500 1.00 30.09 685 ARG A O 1
ATOM 5378 N N . THR A 1 686 ? 11.591 69.579 19.444 1.00 29.33 686 THR A N 1
ATOM 5379 C CA . THR A 1 686 ? 12.941 69.061 19.228 1.00 29.33 686 THR A CA 1
ATOM 5380 C C . THR A 1 686 ? 13.931 69.489 20.318 1.00 29.33 686 THR A C 1
ATOM 5382 O O . THR A 1 686 ? 13.906 70.653 20.717 1.00 29.33 686 THR A O 1
ATOM 5385 N N . LEU A 1 687 ? 14.843 68.590 20.714 1.00 33.06 687 LEU A N 1
ATOM 5386 C CA . LEU A 1 687 ? 16.306 68.749 20.591 1.00 33.06 687 LEU A CA 1
ATOM 5387 C C . LEU A 1 687 ? 17.049 67.517 21.155 1.00 33.06 687 LEU A C 1
ATOM 5389 O O . LEU A 1 687 ? 16.897 67.168 22.319 1.00 33.06 687 LEU A O 1
ATOM 5393 N N . GLU A 1 688 ? 17.785 66.870 20.251 1.00 30.67 688 GLU A N 1
ATOM 5394 C CA . GLU A 1 688 ? 19.154 66.327 20.341 1.00 30.67 688 GLU A CA 1
ATOM 5395 C C . GLU A 1 688 ? 19.762 65.991 21.717 1.00 30.67 688 GLU A C 1
ATOM 5397 O O . GLU A 1 688 ? 19.840 66.825 22.617 1.00 30.67 688 GLU A O 1
ATOM 5402 N N . GLY A 1 689 ? 20.319 64.778 21.815 1.00 30.23 689 GLY A N 1
ATOM 5403 C CA . GLY A 1 689 ? 21.129 64.324 22.945 1.00 30.23 689 GLY A CA 1
ATOM 5404 C C . GLY A 1 689 ? 21.697 62.920 22.730 1.00 30.23 689 GLY A C 1
ATOM 5405 O O . GLY A 1 689 ? 21.153 61.941 23.223 1.00 30.23 689 GLY A O 1
ATOM 5406 N N . GLU A 1 690 ? 22.771 62.862 21.953 1.00 29.98 690 GLU A N 1
ATOM 5407 C CA . GLU A 1 690 ? 23.725 61.765 21.760 1.00 29.98 690 GLU A CA 1
ATOM 5408 C C . GLU A 1 690 ? 24.316 61.254 23.092 1.00 29.98 690 GLU A C 1
ATOM 5410 O O . GLU A 1 690 ? 24.759 62.065 23.905 1.00 29.98 690 GLU A O 1
ATOM 5415 N N . ALA A 1 691 ? 24.347 59.931 23.308 1.00 33.44 691 ALA A N 1
ATOM 5416 C CA . ALA A 1 691 ? 25.320 59.260 24.182 1.00 33.44 691 ALA A CA 1
ATOM 5417 C C . ALA A 1 691 ? 25.293 57.729 24.002 1.00 33.44 691 ALA A C 1
ATOM 5419 O O . ALA A 1 691 ? 24.305 57.065 24.321 1.00 33.44 691 ALA A O 1
ATOM 5420 N N . ASP A 1 692 ? 26.427 57.203 23.540 1.00 31.25 692 ASP A N 1
ATOM 5421 C CA . ASP A 1 692 ? 26.899 55.831 23.728 1.00 31.25 692 ASP A CA 1
ATOM 5422 C C . ASP A 1 692 ? 26.739 55.349 25.176 1.00 31.25 692 ASP A C 1
ATOM 5424 O O . ASP A 1 692 ? 27.137 56.044 26.112 1.00 31.25 692 ASP A O 1
ATOM 5428 N N . LEU A 1 693 ? 26.277 54.107 25.344 1.00 32.44 693 LEU A N 1
ATOM 5429 C CA . LEU A 1 693 ? 26.529 53.294 26.535 1.00 32.44 693 LEU A CA 1
ATOM 5430 C C . LEU A 1 693 ? 26.711 51.829 26.120 1.00 32.44 693 LEU A C 1
ATOM 5432 O O . LEU A 1 693 ? 25.809 50.997 26.213 1.00 32.44 693 LEU A O 1
ATOM 5436 N N . ASP A 1 694 ? 27.929 51.542 25.672 1.00 31.25 694 ASP A N 1
ATOM 5437 C CA . ASP A 1 694 ? 28.568 50.250 25.881 1.00 31.25 694 ASP A CA 1
ATOM 5438 C C . ASP A 1 694 ? 28.861 50.056 27.384 1.00 31.25 694 ASP A C 1
ATOM 5440 O O . ASP A 1 694 ? 29.144 51.012 28.108 1.00 31.25 694 ASP A O 1
ATOM 5444 N N . ALA A 1 695 ? 28.874 48.788 27.806 1.00 30.70 695 ALA A N 1
ATOM 5445 C CA . ALA A 1 695 ? 29.267 48.254 29.118 1.00 30.70 695 A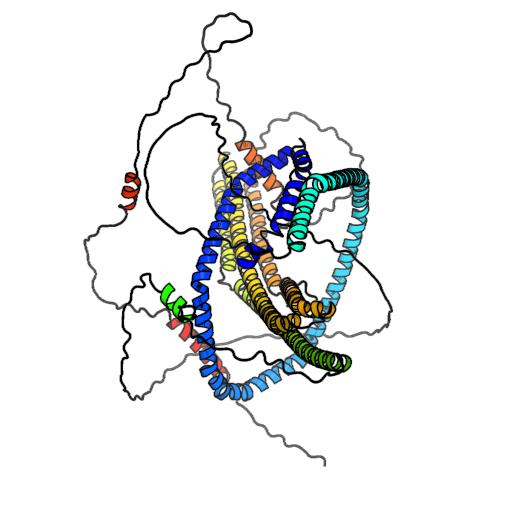LA A CA 1
ATOM 5446 C C . ALA A 1 695 ? 28.217 48.250 30.250 1.00 30.70 695 ALA A C 1
ATOM 5448 O O . ALA A 1 695 ? 28.103 49.195 31.018 1.00 30.70 695 ALA A O 1
ATOM 5449 N N . LEU A 1 696 ? 27.612 47.076 30.495 1.00 29.59 696 LEU A N 1
ATOM 5450 C CA . LEU A 1 696 ? 27.621 46.447 31.827 1.00 29.59 696 LEU A CA 1
ATOM 5451 C C . LEU A 1 696 ? 27.207 44.958 31.747 1.00 29.59 696 LEU A C 1
ATOM 5453 O O . LEU A 1 696 ? 26.067 44.653 31.432 1.00 29.59 696 LEU A O 1
ATOM 5457 N N . LEU A 1 697 ? 28.169 44.074 32.073 1.00 29.19 697 LEU A N 1
ATOM 5458 C CA . LEU A 1 697 ? 28.073 42.949 33.032 1.00 29.19 697 LEU A CA 1
ATOM 5459 C C . LEU A 1 697 ? 26.894 41.940 32.931 1.00 29.19 697 LEU A C 1
ATOM 5461 O O . LEU A 1 697 ? 25.738 42.313 32.880 1.00 29.19 697 LEU A O 1
ATOM 5465 N N . LEU A 1 698 ? 27.041 40.625 33.121 1.00 34.44 698 LEU A N 1
ATOM 5466 C CA . LEU A 1 698 ? 28.173 39.761 33.442 1.00 34.44 698 LEU A CA 1
ATOM 5467 C C . LEU A 1 698 ? 27.716 38.298 33.228 1.00 34.44 698 LEU A C 1
ATOM 5469 O O . LEU A 1 698 ? 26.584 37.920 33.516 1.00 34.44 698 LEU A O 1
ATOM 5473 N N . SER A 1 699 ? 28.661 37.485 32.781 1.00 32.09 699 SER A N 1
ATOM 5474 C CA . SER A 1 699 ? 28.706 36.023 32.714 1.00 32.09 699 SER A CA 1
ATOM 5475 C C . SER A 1 699 ? 28.042 35.215 33.849 1.00 32.09 699 SER A C 1
ATOM 5477 O O . SER A 1 699 ? 28.386 35.387 35.019 1.00 32.09 699 SER A O 1
ATOM 5479 N N . ARG A 1 700 ? 27.286 34.176 33.464 1.00 36.84 700 ARG A N 1
ATOM 5480 C CA . ARG A 1 700 ? 27.229 32.834 34.089 1.00 36.84 700 ARG A CA 1
ATOM 5481 C C . ARG A 1 700 ? 26.942 31.834 32.959 1.00 36.84 700 ARG A C 1
ATOM 5483 O O . ARG A 1 700 ? 26.051 32.080 32.165 1.00 36.84 700 ARG A O 1
ATOM 5490 N N . GLY A 1 701 ? 27.642 30.727 32.749 1.00 35.16 701 GLY A N 1
ATOM 5491 C CA . GLY A 1 701 ? 28.701 30.065 33.497 1.00 35.16 701 GLY A CA 1
ATOM 5492 C C . GLY A 1 701 ? 28.628 28.582 33.131 1.00 35.16 701 GLY A C 1
ATOM 5493 O O . GLY A 1 701 ? 27.876 27.836 33.738 1.00 35.16 701 GLY A O 1
ATOM 5494 N N . LYS A 1 702 ? 29.397 28.171 32.118 1.00 42.72 702 LYS A N 1
ATOM 5495 C CA . LYS A 1 702 ? 29.482 26.821 31.518 1.00 42.72 702 LYS A CA 1
ATOM 5496 C C . LYS A 1 702 ? 29.831 25.690 32.514 1.00 42.72 702 LYS A C 1
ATOM 5498 O O . LYS A 1 702 ? 29.778 24.520 32.160 1.00 42.72 702 LYS A O 1
ATOM 5503 N N . ASN A 1 703 ? 30.121 26.034 33.766 1.00 47.09 703 ASN A N 1
ATOM 5504 C CA . ASN A 1 703 ? 30.618 25.125 34.795 1.00 47.09 703 ASN A CA 1
ATOM 5505 C C . ASN A 1 703 ? 29.502 24.430 35.602 1.00 47.09 703 ASN A C 1
ATOM 5507 O O . ASN A 1 703 ? 29.790 23.471 36.304 1.00 47.09 703 ASN A O 1
ATOM 5511 N N . GLU A 1 704 ? 28.235 24.847 35.479 1.00 50.97 704 GLU A N 1
ATOM 5512 C CA . GLU A 1 704 ? 27.105 24.155 36.137 1.00 50.97 704 GLU A CA 1
ATOM 5513 C C . GLU A 1 704 ? 26.626 22.913 35.362 1.00 50.97 704 GLU A C 1
ATOM 5515 O O . GLU A 1 704 ? 26.033 22.006 35.944 1.00 50.97 704 GLU A O 1
ATOM 5520 N N . ILE A 1 705 ? 26.924 22.821 34.061 1.00 52.69 705 ILE A N 1
ATOM 5521 C CA . ILE A 1 705 ? 26.502 21.686 33.220 1.00 52.69 705 ILE A CA 1
ATOM 5522 C C . ILE A 1 705 ? 27.480 20.505 33.346 1.00 52.69 705 ILE A C 1
ATOM 5524 O O . ILE A 1 705 ? 27.062 19.350 33.290 1.00 52.69 705 ILE A O 1
ATOM 5528 N N . GLU A 1 706 ? 28.763 20.767 33.608 1.00 45.09 706 GLU A N 1
ATOM 5529 C CA . GLU A 1 706 ? 29.756 19.711 33.862 1.00 45.09 706 GLU A CA 1
ATOM 5530 C C . GLU A 1 706 ? 29.654 19.139 35.292 1.00 45.09 706 GLU A C 1
ATOM 5532 O O . GLU A 1 706 ? 29.934 17.958 35.498 1.00 45.09 706 GLU A O 1
ATOM 5537 N N . GLU A 1 707 ? 29.144 19.905 36.268 1.00 49.09 707 GLU A N 1
ATOM 5538 C CA . GLU A 1 707 ? 28.914 19.407 37.637 1.00 49.09 707 GLU A CA 1
ATOM 5539 C C . GLU A 1 707 ? 27.679 18.484 37.741 1.00 49.09 707 GLU A C 1
ATOM 5541 O O . GLU A 1 707 ? 27.623 17.597 38.598 1.00 49.09 707 GLU A O 1
ATOM 5546 N N . ALA A 1 708 ? 26.705 18.628 36.836 1.00 45.78 708 ALA A N 1
ATOM 5547 C CA . ALA A 1 708 ? 25.520 17.770 36.787 1.00 45.78 708 ALA A CA 1
ATOM 5548 C C . ALA A 1 708 ? 25.778 16.408 36.110 1.00 45.78 708 ALA A C 1
ATOM 5550 O O . ALA A 1 708 ? 25.080 15.438 36.405 1.00 45.78 708 ALA A O 1
ATOM 5551 N N . LEU A 1 709 ? 26.799 16.306 35.249 1.00 42.38 709 LEU A N 1
ATOM 5552 C CA . LEU A 1 709 ? 27.119 15.074 34.516 1.00 42.38 709 LEU A CA 1
ATOM 5553 C C . LEU A 1 709 ? 28.132 14.169 35.251 1.00 42.38 709 LEU A C 1
ATOM 5555 O O . LEU A 1 709 ? 28.270 12.998 34.912 1.00 42.38 709 LEU A O 1
ATOM 5559 N N . GLY A 1 710 ? 28.799 14.682 36.294 1.00 39.62 710 GLY A N 1
ATOM 5560 C CA . GLY A 1 710 ? 29.799 13.950 37.086 1.00 39.62 710 GLY A CA 1
ATOM 5561 C C . GLY A 1 710 ? 29.276 13.197 38.319 1.00 39.62 710 GLY A C 1
ATOM 5562 O O . GLY A 1 710 ? 30.066 12.545 38.995 1.00 39.62 710 GLY A O 1
ATOM 5563 N N . ARG A 1 711 ? 27.975 13.266 38.650 1.00 39.94 711 ARG A N 1
ATOM 5564 C CA . ARG A 1 711 ? 27.407 12.671 39.887 1.00 39.94 711 ARG A CA 1
ATOM 5565 C C . ARG A 1 711 ? 26.753 11.285 39.733 1.00 39.94 711 ARG A C 1
ATOM 5567 O O . ARG A 1 711 ? 26.166 10.805 40.697 1.00 39.94 711 ARG A O 1
ATOM 5574 N N . ALA A 1 712 ? 26.851 10.619 38.579 1.00 37.28 712 ALA A N 1
ATOM 5575 C CA . ALA A 1 712 ? 26.166 9.335 38.345 1.00 37.28 712 ALA A CA 1
ATOM 5576 C C . ALA A 1 712 ? 27.067 8.084 38.308 1.00 37.28 712 ALA A C 1
ATOM 5578 O O . ALA A 1 712 ? 26.567 6.992 38.044 1.00 37.28 712 ALA A O 1
ATOM 5579 N N . THR A 1 713 ? 28.369 8.186 38.583 1.00 42.16 713 THR A N 1
ATOM 5580 C CA . THR A 1 713 ? 29.265 7.017 38.538 1.00 42.16 713 THR A CA 1
ATOM 5581 C C . THR A 1 713 ? 30.318 7.072 39.640 1.00 42.16 713 THR A C 1
ATOM 5583 O O . THR A 1 713 ? 31.062 8.043 39.675 1.00 42.16 713 THR A O 1
ATOM 5586 N N . SER A 1 714 ? 30.396 5.986 40.428 1.00 32.69 714 SER A N 1
ATOM 5587 C CA . SER A 1 714 ? 31.297 5.663 41.563 1.00 32.69 714 SER A CA 1
ATOM 5588 C C . SER A 1 714 ? 30.679 5.967 42.945 1.00 32.69 714 SER A C 1
ATOM 5590 O O . SER A 1 714 ? 30.291 7.094 43.213 1.00 32.69 714 SER A O 1
ATOM 5592 N N . ASP A 1 715 ? 30.495 5.026 43.881 1.00 34.22 715 ASP A N 1
ATOM 5593 C CA . ASP A 1 715 ? 31.470 4.028 44.347 1.00 34.22 715 ASP A CA 1
ATOM 5594 C C . ASP A 1 715 ? 30.844 2.905 45.251 1.00 34.22 715 ASP A C 1
ATOM 5596 O O . ASP A 1 715 ? 29.646 2.958 45.544 1.00 34.22 715 ASP A O 1
ATOM 5600 N N . PRO A 1 716 ? 31.635 1.881 45.674 1.00 53.41 716 PRO A N 1
ATOM 5601 C CA . PRO A 1 716 ? 31.217 0.534 46.114 1.00 53.41 716 PRO A CA 1
ATOM 5602 C C . PRO A 1 716 ? 31.334 0.232 47.638 1.00 53.41 716 PRO A C 1
ATOM 5604 O O . PRO A 1 716 ? 31.659 1.106 48.434 1.00 53.41 716 PRO A O 1
ATOM 5607 N N . LEU A 1 717 ? 31.187 -1.074 47.969 1.00 30.77 717 LEU A N 1
ATOM 5608 C CA . LEU A 1 717 ? 31.456 -1.841 49.220 1.00 30.77 717 LEU A CA 1
ATOM 5609 C C . LEU A 1 717 ? 30.272 -1.911 50.213 1.00 30.77 717 LEU A C 1
ATOM 5611 O O . LEU A 1 717 ? 29.697 -0.889 50.542 1.00 30.77 717 LEU A O 1
ATOM 5615 N N . SER A 1 718 ? 29.775 -3.039 50.748 1.00 31.52 718 SER A N 1
ATOM 5616 C CA . SER A 1 718 ? 30.242 -4.403 51.105 1.00 31.52 718 SER A CA 1
ATOM 5617 C C . SER A 1 718 ? 30.010 -4.615 52.614 1.00 31.52 718 SER A C 1
ATOM 5619 O O . SER A 1 718 ? 30.642 -3.936 53.417 1.00 31.52 718 SER A O 1
ATOM 5621 N N . ALA A 1 719 ? 29.111 -5.544 52.979 1.00 32.78 719 ALA A N 1
ATOM 5622 C CA . ALA A 1 719 ? 29.084 -6.361 54.214 1.00 32.78 719 ALA A CA 1
ATOM 5623 C C . ALA A 1 719 ? 27.789 -7.216 54.200 1.00 32.78 719 ALA A C 1
ATOM 5625 O O . ALA A 1 719 ? 26.696 -6.684 54.341 1.00 32.78 719 ALA A O 1
ATOM 5626 N N . ALA A 1 720 ? 27.825 -8.481 53.770 1.00 33.03 720 ALA A N 1
ATOM 5627 C CA . ALA A 1 720 ? 28.136 -9.694 54.545 1.00 33.03 720 ALA A CA 1
ATOM 5628 C C . ALA A 1 720 ? 26.954 -10.257 55.369 1.00 33.03 720 ALA A C 1
ATOM 5630 O O . ALA A 1 720 ? 26.557 -9.679 56.374 1.00 33.03 720 ALA A O 1
ATOM 5631 N N . THR A 1 721 ? 26.443 -11.434 54.977 1.00 31.03 721 THR A N 1
ATOM 5632 C CA . THR A 1 721 ? 26.327 -12.670 55.797 1.00 31.03 721 THR A CA 1
ATOM 5633 C C . THR A 1 721 ? 25.735 -13.833 54.963 1.00 31.03 721 THR A C 1
ATOM 5635 O O . THR A 1 721 ? 25.208 -13.583 53.882 1.00 31.03 721 THR A O 1
ATOM 5638 N N . PRO A 1 722 ? 25.937 -15.106 55.372 1.00 44.28 722 PRO A N 1
ATOM 5639 C CA . PRO A 1 722 ? 26.344 -16.177 54.460 1.00 44.28 722 PRO A CA 1
ATOM 5640 C C . PRO A 1 722 ? 25.236 -17.196 54.156 1.00 44.28 722 PRO A C 1
ATOM 5642 O O . PRO A 1 722 ? 24.427 -17.509 55.026 1.00 44.28 722 PRO A O 1
ATOM 5645 N N . TYR A 1 723 ? 25.284 -17.812 52.972 1.00 30.78 723 TYR A N 1
ATOM 5646 C CA . TYR A 1 723 ? 24.835 -19.194 52.803 1.00 30.78 723 TYR A CA 1
ATOM 5647 C C . TYR A 1 723 ? 25.658 -19.900 51.726 1.00 30.78 723 TYR A C 1
ATOM 5649 O O . TYR A 1 723 ? 26.092 -19.301 50.745 1.00 30.78 723 TYR A O 1
ATOM 5657 N N . ASP A 1 724 ? 25.921 -21.163 52.013 1.00 29.42 724 ASP A N 1
ATOM 5658 C CA . ASP A 1 724 ? 26.952 -22.017 51.455 1.00 29.42 724 ASP A CA 1
ATOM 5659 C C . ASP A 1 724 ? 26.412 -22.898 50.312 1.00 29.42 724 ASP A C 1
ATOM 5661 O O . ASP A 1 724 ? 25.264 -23.336 50.338 1.00 29.42 724 ASP A O 1
ATOM 5665 N N . SER A 1 725 ? 27.318 -23.177 49.373 1.00 31.55 725 SER A N 1
ATOM 5666 C CA . SER A 1 725 ? 27.421 -24.340 48.484 1.00 31.55 725 SER A CA 1
ATOM 5667 C C . SER A 1 725 ? 26.373 -24.632 47.387 1.00 31.55 725 SER A C 1
ATOM 5669 O O . SER A 1 725 ? 25.312 -25.206 47.609 1.00 31.55 725 SER A O 1
ATOM 5671 N N . SER A 1 726 ? 26.873 -24.457 46.154 1.00 34.09 726 SER A N 1
ATOM 5672 C CA . SER A 1 726 ? 26.858 -25.404 45.016 1.00 34.09 726 SER A CA 1
ATOM 5673 C C . SER A 1 726 ? 25.574 -25.640 44.205 1.00 34.09 726 SER A C 1
ATOM 5675 O O . SER A 1 726 ? 24.791 -26.534 44.514 1.00 34.09 726 SER A O 1
ATOM 5677 N N . ALA A 1 727 ? 25.492 -24.977 43.046 1.00 32.88 727 ALA A N 1
ATOM 5678 C CA . ALA A 1 727 ? 24.854 -25.494 41.829 1.00 32.88 727 ALA A CA 1
ATOM 5679 C C . ALA A 1 727 ? 25.477 -24.802 40.590 1.00 32.88 727 ALA A C 1
ATOM 5681 O O . ALA A 1 727 ? 25.596 -23.575 40.609 1.00 32.88 727 ALA A O 1
ATOM 5682 N N . PRO A 1 728 ? 25.925 -25.530 39.548 1.00 43.16 728 PRO A N 1
ATOM 5683 C CA . PRO A 1 728 ? 26.429 -24.916 38.321 1.00 43.16 728 PRO A CA 1
ATOM 5684 C C . PRO A 1 728 ? 25.270 -24.408 37.449 1.00 43.16 728 PRO A C 1
ATOM 5686 O O . PRO A 1 728 ? 24.223 -25.047 37.360 1.00 43.16 728 PRO A O 1
ATOM 5689 N N . ALA A 1 729 ? 25.470 -23.244 36.833 1.00 36.94 729 ALA A N 1
ATOM 5690 C CA . ALA A 1 729 ? 24.541 -22.625 35.898 1.00 36.94 729 ALA A CA 1
ATOM 5691 C C . ALA A 1 729 ? 24.637 -23.299 34.519 1.00 36.94 729 ALA A C 1
ATOM 5693 O O . ALA A 1 729 ? 25.710 -23.318 33.920 1.00 36.94 729 ALA A O 1
ATOM 5694 N N . ASP A 1 730 ? 23.507 -23.819 34.036 1.00 36.03 730 ASP A N 1
ATOM 5695 C CA . ASP A 1 730 ? 23.291 -24.220 32.643 1.00 36.03 730 ASP A CA 1
ATOM 5696 C C . ASP A 1 730 ? 22.817 -22.998 31.838 1.00 36.03 730 ASP A C 1
ATOM 5698 O O . ASP A 1 730 ? 21.643 -22.619 31.871 1.00 36.03 730 ASP A O 1
ATOM 5702 N N . GLU A 1 731 ? 23.734 -22.385 31.093 1.00 43.81 731 GLU A N 1
ATOM 5703 C CA . GLU A 1 731 ? 23.419 -21.531 29.944 1.00 43.81 731 GLU A CA 1
ATOM 5704 C C . GLU A 1 731 ? 23.170 -22.422 28.715 1.00 43.81 731 GLU A C 1
ATOM 5706 O O . GLU A 1 731 ? 24.019 -22.512 27.839 1.00 43.81 731 GLU A O 1
ATOM 5711 N N . ASP A 1 732 ? 22.033 -23.129 28.654 1.00 47.75 732 ASP A N 1
ATOM 5712 C CA . ASP A 1 732 ? 21.631 -23.822 27.408 1.00 47.75 732 ASP A CA 1
ATOM 5713 C C . ASP A 1 732 ? 20.119 -24.119 27.273 1.00 47.75 732 ASP A C 1
ATOM 5715 O O . ASP A 1 732 ? 19.675 -25.009 26.547 1.00 47.75 732 ASP A O 1
ATOM 5719 N N . ALA A 1 733 ? 19.260 -23.358 27.959 1.00 40.12 733 ALA A N 1
ATOM 5720 C CA . ALA A 1 733 ? 17.813 -23.621 27.965 1.00 40.12 733 ALA A CA 1
ATOM 5721 C C . ALA A 1 733 ? 17.042 -23.075 26.737 1.00 40.12 733 ALA A C 1
ATOM 5723 O O . ALA A 1 733 ? 15.858 -23.372 26.579 1.00 40.12 733 ALA A O 1
ATOM 5724 N N . GLY A 1 734 ? 17.682 -22.295 25.857 1.00 36.62 734 GLY A N 1
ATOM 5725 C CA . GLY A 1 734 ? 17.030 -21.684 24.686 1.00 36.62 734 GLY A CA 1
ATOM 5726 C C . GLY A 1 734 ? 16.988 -22.569 23.434 1.00 36.62 734 GLY A C 1
ATOM 5727 O O . GLY A 1 734 ? 16.032 -22.496 22.665 1.00 36.62 734 GLY A O 1
ATOM 5728 N N . ALA A 1 735 ? 17.983 -23.440 23.239 1.00 41.31 735 ALA A N 1
ATOM 5729 C CA . ALA A 1 735 ? 18.095 -24.282 22.042 1.00 41.31 735 ALA A CA 1
ATOM 5730 C C . ALA A 1 735 ? 17.332 -25.618 22.162 1.00 41.31 735 ALA A C 1
ATOM 5732 O O . ALA A 1 735 ? 16.896 -26.191 21.164 1.00 41.31 735 ALA A O 1
ATOM 5733 N N . ILE A 1 736 ? 17.075 -26.081 23.390 1.00 43.00 736 ILE A N 1
ATOM 5734 C CA . ILE A 1 736 ? 16.449 -27.387 23.657 1.00 43.00 736 ILE A CA 1
ATOM 5735 C C . ILE A 1 736 ? 14.927 -27.373 23.398 1.00 43.00 736 ILE A C 1
ATOM 5737 O O . ILE A 1 736 ? 14.323 -28.424 23.181 1.00 43.00 736 ILE A O 1
ATOM 5741 N N . PHE A 1 737 ? 14.278 -26.202 23.368 1.00 39.94 737 PHE A N 1
ATOM 5742 C CA . PHE A 1 737 ? 12.825 -26.123 23.153 1.00 39.94 737 PHE A CA 1
ATOM 5743 C C . PHE A 1 737 ? 12.417 -26.290 21.677 1.00 39.94 737 PHE A C 1
ATOM 5745 O O . PHE A 1 737 ? 11.350 -26.836 21.398 1.00 39.94 737 PHE A O 1
ATOM 5752 N N . LEU A 1 738 ? 13.277 -25.894 20.731 1.00 43.59 738 LEU A N 1
ATOM 5753 C CA . LEU A 1 738 ? 13.028 -26.032 19.289 1.00 43.59 738 LEU A CA 1
ATOM 5754 C C . LEU A 1 738 ? 13.310 -27.458 18.793 1.00 43.59 738 LEU A C 1
ATOM 5756 O O . LEU A 1 738 ? 12.456 -28.047 18.129 1.00 43.59 738 LEU A O 1
ATOM 5760 N N . GLU A 1 739 ? 14.410 -28.077 19.227 1.00 47.41 739 GLU A N 1
ATOM 5761 C CA . GLU A 1 739 ? 14.773 -29.441 18.805 1.00 47.41 739 GLU A CA 1
ATOM 5762 C C . GLU A 1 739 ? 13.824 -30.520 19.374 1.00 47.41 739 GLU A C 1
ATOM 5764 O O . GLU A 1 739 ? 13.620 -31.583 18.780 1.00 47.41 739 GLU A O 1
ATOM 5769 N N . ARG A 1 740 ? 13.180 -30.237 20.517 1.00 45.53 740 ARG A N 1
ATOM 5770 C CA . ARG A 1 740 ? 12.167 -31.119 21.119 1.00 45.53 740 ARG A CA 1
ATOM 5771 C C . ARG A 1 740 ? 10.841 -31.096 20.354 1.00 45.53 740 ARG A C 1
ATOM 5773 O O . ARG A 1 740 ? 10.172 -32.123 20.305 1.00 45.53 740 ARG A O 1
ATOM 5780 N N . SER A 1 741 ? 10.494 -29.969 19.726 1.00 48.66 741 SER A N 1
ATOM 5781 C CA . SER A 1 741 ? 9.267 -29.838 18.927 1.00 48.66 741 SER A CA 1
ATOM 5782 C C . SER A 1 741 ? 9.373 -30.524 17.559 1.00 48.66 741 SER A C 1
ATOM 5784 O O . SER A 1 741 ? 8.412 -31.141 17.107 1.00 48.66 741 SER A O 1
ATOM 5786 N N . GLU A 1 742 ? 10.560 -30.518 16.946 1.00 49.72 742 GLU A N 1
ATOM 5787 C CA . GLU A 1 742 ? 10.811 -31.159 15.647 1.00 49.72 742 GLU A CA 1
ATOM 5788 C C . GLU A 1 742 ? 10.807 -32.693 15.754 1.00 49.72 742 GLU A C 1
ATOM 5790 O O . GLU A 1 742 ? 10.138 -33.381 14.977 1.00 49.72 742 GLU A O 1
ATOM 5795 N N . LYS A 1 743 ? 11.437 -33.243 16.801 1.00 53.97 743 LYS A N 1
ATOM 5796 C CA . LYS A 1 743 ? 11.439 -34.695 17.061 1.00 53.97 743 LYS A CA 1
ATOM 5797 C C . LYS A 1 743 ? 10.067 -35.238 17.478 1.00 53.97 743 LYS A C 1
ATOM 5799 O O . LYS A 1 743 ? 9.775 -36.409 17.237 1.00 53.97 743 LYS A O 1
ATOM 5804 N N . GLU A 1 744 ? 9.200 -34.411 18.066 1.00 51.84 744 GLU A N 1
ATOM 5805 C CA . GLU A 1 744 ? 7.826 -34.798 18.426 1.00 51.84 744 GLU A CA 1
ATOM 5806 C C . GLU A 1 744 ? 6.887 -34.845 17.201 1.00 51.84 744 GLU A C 1
ATOM 5808 O O . GLU A 1 744 ? 5.954 -35.654 17.164 1.00 51.84 744 GLU A O 1
ATOM 5813 N N . VAL A 1 745 ? 7.177 -34.059 16.154 1.00 56.25 745 VAL A N 1
ATOM 5814 C CA . VAL A 1 745 ? 6.463 -34.091 14.865 1.00 56.25 745 VAL A CA 1
ATOM 5815 C C . VAL A 1 745 ? 6.903 -35.285 14.007 1.00 56.25 745 VAL A C 1
ATOM 5817 O O . VAL A 1 745 ? 6.048 -35.994 13.469 1.00 56.25 745 VAL A O 1
ATOM 5820 N N . GLU A 1 746 ? 8.202 -35.590 13.942 1.00 53.22 746 GLU A N 1
ATOM 5821 C CA . GLU A 1 746 ? 8.700 -36.770 13.213 1.00 53.22 746 GLU A CA 1
ATOM 5822 C C . GLU A 1 746 ? 8.243 -38.096 13.846 1.00 53.22 746 GLU A C 1
ATOM 5824 O O . GLU A 1 746 ? 7.844 -39.025 13.135 1.00 53.22 746 GLU A O 1
ATOM 5829 N N . ALA A 1 747 ? 8.193 -38.178 15.182 1.00 49.81 747 ALA A N 1
ATOM 5830 C CA . ALA A 1 747 ? 7.698 -39.364 15.885 1.00 49.81 747 ALA A CA 1
ATOM 5831 C C . ALA A 1 747 ? 6.193 -39.620 15.653 1.00 49.81 747 ALA A C 1
ATOM 5833 O O . ALA A 1 747 ? 5.756 -40.775 15.651 1.00 49.81 747 ALA A O 1
ATOM 5834 N N . ARG A 1 748 ? 5.396 -38.568 15.406 1.00 50.25 748 ARG A N 1
ATOM 5835 C CA . ARG A 1 748 ? 3.968 -38.692 15.056 1.00 50.25 748 ARG A CA 1
ATOM 5836 C C . ARG A 1 748 ? 3.740 -39.125 13.606 1.00 50.25 748 ARG A C 1
ATOM 5838 O O . ARG A 1 748 ? 2.766 -39.826 13.346 1.00 50.25 748 ARG A O 1
ATOM 5845 N N . LEU A 1 749 ? 4.639 -38.779 12.684 1.00 47.47 749 LEU A N 1
ATOM 5846 C CA . LEU A 1 749 ? 4.559 -39.194 11.276 1.00 47.47 749 LEU A CA 1
ATOM 5847 C C . LEU A 1 749 ? 4.994 -40.652 11.058 1.00 47.47 749 LEU A C 1
ATOM 5849 O O . LEU A 1 749 ? 4.408 -41.348 10.228 1.00 47.47 749 LEU A O 1
ATOM 5853 N N . ALA A 1 750 ? 5.950 -41.160 11.841 1.00 47.53 750 ALA A N 1
ATOM 5854 C CA . ALA A 1 750 ? 6.392 -42.554 11.738 1.00 47.53 750 ALA A CA 1
ATOM 5855 C C . ALA A 1 750 ? 5.355 -43.575 12.260 1.00 47.53 750 ALA A C 1
ATOM 5857 O O . ALA A 1 750 ? 5.309 -44.705 11.775 1.00 47.53 750 ALA A O 1
ATOM 5858 N N . GLY A 1 751 ? 4.490 -43.186 13.207 1.00 39.44 751 GLY A N 1
ATOM 5859 C CA . GLY A 1 751 ? 3.463 -44.065 13.790 1.00 39.44 751 GLY A CA 1
ATOM 5860 C C . GLY A 1 751 ? 2.252 -44.355 12.891 1.00 39.44 751 GLY A C 1
ATOM 5861 O O . GLY A 1 751 ? 1.494 -45.278 13.176 1.00 39.44 751 GLY A O 1
ATOM 5862 N N . ILE A 1 752 ? 2.066 -43.602 11.801 1.00 45.31 752 ILE A N 1
ATOM 5863 C CA . ILE A 1 752 ? 0.895 -43.733 10.915 1.00 45.31 752 ILE A CA 1
ATOM 5864 C C . ILE A 1 752 ? 1.105 -44.825 9.843 1.00 45.31 752 ILE A C 1
ATOM 5866 O O . ILE A 1 752 ? 0.137 -45.393 9.343 1.00 45.31 752 ILE A O 1
ATOM 5870 N N . ASN A 1 753 ? 2.352 -45.208 9.541 1.00 40.25 753 ASN A N 1
ATOM 5871 C CA . ASN A 1 753 ? 2.666 -46.143 8.450 1.00 40.25 753 ASN A CA 1
ATOM 5872 C C . ASN A 1 753 ? 2.632 -47.642 8.819 1.00 40.25 753 ASN A C 1
ATOM 5874 O O . ASN A 1 753 ? 2.888 -48.481 7.959 1.00 40.25 753 ASN A O 1
ATOM 5878 N N . THR A 1 754 ? 2.301 -48.011 10.060 1.00 39.66 754 THR A N 1
ATOM 5879 C CA . THR A 1 754 ? 2.353 -49.414 10.533 1.00 39.66 754 THR A CA 1
ATOM 5880 C C . THR A 1 754 ? 0.993 -50.084 10.758 1.00 39.66 754 THR A C 1
ATOM 5882 O O . THR A 1 754 ? 0.965 -51.247 11.151 1.00 39.66 754 THR A O 1
ATOM 5885 N N . VAL A 1 755 ? -0.136 -49.412 10.485 1.00 39.41 755 VAL A N 1
ATOM 5886 C CA . VAL A 1 755 ? -1.490 -49.952 10.770 1.00 39.41 755 VAL A CA 1
ATOM 5887 C C . VAL A 1 755 ? -2.235 -50.484 9.532 1.00 39.41 755 VAL A C 1
ATOM 5889 O O . VAL A 1 755 ? -3.287 -51.098 9.673 1.00 39.41 755 VAL A O 1
ATOM 5892 N N . VAL A 1 756 ? -1.686 -50.380 8.316 1.00 40.03 756 VAL A N 1
ATOM 5893 C CA . VAL A 1 756 ? -2.320 -50.970 7.117 1.00 40.03 756 VAL A CA 1
ATOM 5894 C C . VAL A 1 756 ? -1.543 -52.193 6.641 1.00 40.03 756 VAL A C 1
ATOM 5896 O O . VAL A 1 756 ? -0.841 -52.178 5.636 1.00 40.03 756 VAL A O 1
ATOM 5899 N N . GLY A 1 757 ? -1.675 -53.280 7.392 1.00 41.22 757 GLY A N 1
ATOM 5900 C CA . GLY A 1 757 ? -1.529 -54.621 6.848 1.00 41.22 757 GLY A CA 1
ATOM 5901 C C . GLY A 1 757 ? -2.887 -55.299 6.919 1.00 41.22 757 GLY A C 1
ATOM 5902 O O . GLY A 1 757 ? -3.471 -55.299 7.998 1.00 41.22 757 GLY A O 1
ATOM 5903 N N . VAL A 1 758 ? -3.379 -55.839 5.795 1.00 36.03 758 VAL A N 1
ATOM 5904 C CA . VAL A 1 758 ? -4.065 -57.144 5.682 1.00 36.03 758 VAL A CA 1
ATOM 5905 C C . VAL A 1 758 ? -4.739 -57.316 4.302 1.00 36.03 758 VAL A C 1
ATOM 5907 O O . VAL A 1 758 ? -5.443 -56.442 3.804 1.00 36.03 758 VAL A O 1
ATOM 5910 N N . THR A 1 759 ? -4.508 -58.519 3.761 1.00 36.59 759 THR A N 1
ATOM 5911 C CA . THR A 1 759 ? -5.225 -59.301 2.729 1.00 36.59 759 THR A CA 1
ATOM 5912 C C . THR A 1 759 ? -5.124 -58.935 1.249 1.00 36.59 759 THR A C 1
ATOM 5914 O O . THR A 1 759 ? -6.001 -58.293 0.683 1.00 36.59 759 THR A O 1
ATOM 5917 N N . ASP A 1 760 ? -4.137 -59.560 0.601 1.00 39.19 760 ASP A N 1
ATOM 5918 C CA . ASP A 1 760 ? -4.274 -60.108 -0.751 1.00 39.19 760 ASP A CA 1
ATOM 5919 C C . ASP A 1 760 ? -5.334 -61.225 -0.761 1.00 39.19 760 ASP A C 1
ATOM 5921 O O . ASP A 1 760 ? -5.170 -62.262 -0.111 1.00 39.19 760 ASP A O 1
ATOM 5925 N N . ALA A 1 761 ? -6.403 -61.032 -1.534 1.00 35.38 761 ALA A N 1
ATOM 5926 C CA . ALA A 1 761 ? -7.301 -62.095 -1.966 1.00 35.38 761 ALA A CA 1
ATOM 5927 C C . ALA A 1 761 ? -7.472 -62.026 -3.491 1.00 35.38 761 ALA A C 1
ATOM 5929 O O . ALA A 1 761 ? -8.116 -61.141 -4.044 1.00 35.38 761 ALA A O 1
ATOM 5930 N N . SER A 1 762 ? -6.834 -63.005 -4.126 1.00 40.38 762 SER A N 1
ATOM 5931 C CA . SER A 1 762 ? -6.915 -63.437 -5.519 1.00 40.38 762 SER A CA 1
ATOM 5932 C C . SER A 1 762 ? -8.329 -63.419 -6.119 1.00 40.38 762 SER A C 1
ATOM 5934 O O . SER A 1 762 ? -9.214 -64.110 -5.614 1.00 40.38 762 SER A O 1
ATOM 5936 N N . VAL A 1 763 ? -8.499 -62.743 -7.263 1.00 37.59 763 VAL A N 1
ATOM 5937 C CA . VAL A 1 763 ? -9.516 -63.080 -8.274 1.00 37.59 763 VAL A CA 1
ATOM 5938 C C . VAL A 1 763 ? -8.876 -62.977 -9.663 1.00 37.59 763 VAL A C 1
ATOM 5940 O O . VAL A 1 763 ? -8.355 -61.935 -10.053 1.00 37.59 763 VAL A O 1
ATOM 5943 N N . ALA A 1 764 ? -8.882 -64.106 -10.370 1.00 42.47 764 ALA A N 1
ATOM 5944 C CA . ALA A 1 764 ? -8.379 -64.299 -11.726 1.00 42.47 764 ALA A CA 1
ATOM 5945 C C . ALA A 1 764 ? -9.292 -63.653 -12.792 1.00 42.47 764 ALA A C 1
ATOM 5947 O O . ALA A 1 764 ? -10.483 -63.474 -12.532 1.00 42.47 764 ALA A O 1
ATOM 5948 N N . PRO A 1 765 ? -8.777 -63.357 -14.001 1.00 52.56 765 PRO A N 1
ATOM 5949 C CA . PRO A 1 765 ? -9.596 -62.913 -15.120 1.00 52.56 765 PRO A CA 1
ATOM 5950 C C . PRO A 1 765 ? -10.105 -64.118 -15.927 1.00 52.56 765 PRO A C 1
ATOM 5952 O O . PRO A 1 765 ? -9.318 -64.963 -16.351 1.00 52.56 765 PRO A O 1
ATOM 5955 N N . GLU A 1 766 ? -11.416 -64.184 -16.165 1.00 44.81 766 GLU A N 1
ATOM 5956 C CA . GLU A 1 766 ? -11.959 -64.968 -17.276 1.00 44.81 766 GLU A CA 1
ATOM 5957 C C . GLU A 1 766 ? -11.797 -64.169 -18.571 1.00 44.81 766 GLU A C 1
ATOM 5959 O O . GLU A 1 766 ? -12.274 -63.039 -18.709 1.00 44.81 766 GLU A O 1
ATOM 5964 N N . GLU A 1 767 ? -11.075 -64.785 -19.501 1.00 51.28 767 GLU A N 1
ATOM 5965 C CA . GLU A 1 767 ? -10.954 -64.400 -20.897 1.00 51.28 767 GLU A CA 1
ATOM 5966 C C . GLU A 1 767 ? -12.299 -64.488 -21.620 1.00 51.28 767 GLU A C 1
ATOM 5968 O O . GLU A 1 767 ? -13.110 -65.384 -21.388 1.00 51.28 767 GLU A O 1
ATOM 5973 N N . ASN A 1 768 ? -12.465 -63.604 -22.601 1.00 49.59 768 ASN A N 1
ATOM 5974 C CA . ASN A 1 768 ? -13.318 -63.870 -23.746 1.00 49.59 768 ASN A CA 1
ATOM 5975 C C . ASN A 1 768 ? -12.633 -63.338 -25.017 1.00 49.59 768 ASN A C 1
ATOM 5977 O O . ASN A 1 768 ? -12.982 -62.267 -25.515 1.00 49.59 768 ASN A O 1
ATOM 5981 N N . SER A 1 769 ? -11.612 -64.065 -25.492 1.00 43.41 769 SER A N 1
ATOM 5982 C CA . SER A 1 769 ? -11.290 -64.399 -26.904 1.00 43.41 769 SER A CA 1
ATOM 5983 C C . SER A 1 769 ? -9.855 -64.887 -27.049 1.00 43.41 769 SER A C 1
ATOM 5985 O O . SER A 1 769 ? -8.944 -64.109 -26.692 1.00 43.41 769 SER A O 1
#

Radius of gyration: 44.36 Å; chains: 1; bounding box: 115×136×116 Å

Organism: NCBI:txid1128425

Sequence (769 aa):
MSFYNHHVLQPYVLPPLRSAQQLVEPHVLPPIRQALHHPSVHPYVQKAEMVVHHVEPYVVRGVLYSREFADRVRYVSEPYILRAGETAADLLHHYVVPQYVTFVRPHLDKHVVPVVSRLQTLYENDVAPFLTETRGIVVSTYSTIAQIFDAYILRTYHATQPYVVSAWRTSQPYLFSAWGALVDSLRWTAINVGHLRKEYVDPHVHRIWDKVVELSDGEANGSSIIFPPDASETPFSDTFIETIASDFSFSTPASQATTVVVTEISQVTTDAKAAPSDAEGTSTYVSHATPVESLEPLSSAKPSNTNVPLADSVGVAAEPAQNTPSVVETDGDDLGSFMKLLGLGSHAAPDTAQNDQESASTPSADPSEVKRLKAEKLAERRRGLFARQAKWTQELDQLIKSKTDELRLVLVALRKSAVYDLKQPKGDINWLIDSMQAEGEKMLKGLDIFLRKEAESSSGEDAKELWVQLYDKVEDKFSDKVLEVQGVVTTWYASMRKREMQAVERAAASVKTLAERAQADVGLDYAWLEDVTYDDWQKYHDLMRASDHFTVQVHIIQNGTHPSPPEDPLTMAMSDLQEEVRDIILGFNVRMRDIKVKGFDLFPAVEEASGSEGFEPEPEVSILPTEPTPHGLGNLAGIILTRGVSEVEKAFARANDFLAPEASPAHEEVDSPVSILPIDDTSSRTLEGEADLDALLLSRGKNEIEEALGRATSDPLSAATPYDSSAPADEDAGAIFLERSEKEVEARLAGINTVVGVTDASVAPEENS

Foldseek 3Di:
DVCCCVPPCVPPPVVVVVVVCVVCVVQVVVVVVVVCVDPVNVVVVVVVVVVCVVCVVVVVVVVVVVVVVVVVCCVVVVVVVVVVVVVVVVCCVPPVVVCCVPPVVVVCVVPVVVVVVVVVVCCVPPVVVVVVVVVVVVVVVVVVVVVVVVVVVVVVCVVCVVVVVVVCVVCVVVVVVVVVVVVVSVVVVVVVVVVVCVVPVVVVVVVVVVVVVVVVVDPDDDDDDDDDDDDDDDDDDDDDDDDDDDDDDDDDDDDDDDDDDDDDDDDDDDDDDDDDDDDDDDDDDDDDDDDDDDDDDDDDDDDDDDDDDDDDDDDDDDDDDDDDDDDDDDDDDCVVVVCVVVVVPDDDDDPDDDDDPPPVVDDCDPPVVVVVVVVVVLVVLVVVLVVLLVVLVVVLVVLLVVLVVVLLVVLLVLLVVLLVLLPPCPHPLVVLLVVLLVLLVVLLVVLVVLLVVCLVDVDDPVVLVVSVVSLVVSVVVSVVSLVVSVVVVVVSVVVSLVVSVVSLVVSLVVSQVSLVVSLVVSVVSLVVNPDRDPVNVVSSCVSNVSSVVSSVVSVCQSVQVDPDHRDRVNVVSVVVSVVSSVVSVVVSVVSSVVSVVSSCVSVPPPPVCPPPPDDDPDPPPDPDDDDDDDPDDDPPVDPPPDPDPVNVVVVVVVVVVVVDDDDDDDDDDDDDDDDDDDDDDDDDDDDDDDDDDDDDDDDDDPVVVVVVVPPPDDDDDDDDDDDDDDDDDDPPPPPVVVVVVVVVVVVVVVVVPPPDDDDDDDDDDDDDD

Secondary structure (DSSP, 8-state):
-HHHIIIIIIIIIHHHHHHHHHHHHHHTHHHHHHHHTSTTTHHHHHHHHHHHHHHHHHHHHHHHHHHHHHHHHHHHHHHHHHHHHHHHHHHIIIIIHHHIIIIIHHHIIIIIHHHHHHHHHHIIIIIHHHHHHHHHHHHHHHHHHHHHHHHHHHHHHHHHHHHHHHHHHHHHHHHHHHHHHHHHHHHHHHHHHHHHIIIIIHHHHHHHHHHHHHHHS--------PPPPP--------------------PPPPPP--PPPP---------------------------------------------------------------------S-THHHHHHHTT-S---------------------HHHHHHHHHHHHHHHHHHHHHHHHHHHHHHHHHHHHHHHHHHHHHHHHHHHHHHHHH-TTSHHHHHHHHHHHHHHHHHHHHHHHHHHHHHTT--HHHHHHHHHHHHHHHHHHHHHHHHHHHHHHHHHHHHHHHHHHHHHHHHHHHHHHHHHHHHHHHHHHHT-TT--HHHHHHHHHHHHHHHHHHHHHHHHHTT-SSSPPP-HHHHHHHHHHHHHHHHHHHHHHHHHHHHHHHHHHS--------------------S------------TT--SS--HHHHHHHHHHHHHTTS---PPPPP---------------------------------THHHHHHHSSSS-------------------TTTHHHHHHHHHHHHHHHTTTTS--------PPPP--